Protein AF-A0A7Y3L1J6-F1 (afdb_monomer_lite)

Secondary structure (DSSP, 8-state):
--------------------------------PPPPPPP-------------------------------PPPP---PPP------------------------------------------------PPPPPPS---GGGGGGTTT---PPP--------------------------PPPEEEE--PSTTHHHHHHHHHHHHHHHTTPPPPEEEEE-SPPPTTS--EEEE----HHHHHHHHHHHHHSTTTEEEE--GGGEEEEE-TTS-EEEEEEEEEEE-TT--EEEEEEEEEEEPSEEEE--STTTSS--TTGGGGTTB-S-EE--HHHHHHHS-HHHHHHHHHHTT-----EEEEE-TTSTTSSS-EEETTEEEEEPP-STTHHHHHHHHHHHHHTT---SEEEEEEESTT--TTTT-EEEETT-HHHHHHHHHHHHT-TT--TT-EEEEEEPP-B--EEETTEEEEEEEEEEEEE-TTS-EEEEEEEEEEEETTS---SS-SSGGGPPEEEEHHHHHHHTT--HHHHHHHHHHHHHHHHHHHHHHHHHHHHPPPPTTS-SSEE--EEEEEEEEEEETTEEEEEEEEEE-GGG---HHIIIII-TTTTTHHHHHHHHHHHHHHHHHHHTT-EEEEE---SGGGHHHHHHHHHTT-EEEEEE-TT-GGGGG-SEEEE--TTSHHHHHHHHHHHHHHHHHHH----EEE---GGGHHHHHHHHHHHT-S---HHHHHHHH-TTHHHHHHHHTT-----------GGG-SSHHHHHHHHHHHHHHHHHH-SSEEE--SS-STTTT-EEE--

Foldseek 3Di:
DDDDDDDDDDDDDDDDDDDDDDDDDDDDDDDDDDDDDDDDDDDDDDDDDDDDDDDDDDDDDDDDDDDDDDDDDDDDDDDDDDDDDDDDDDDDDDDDDDDDDDDDDDDDDDDDDDDDDDDDDDDDDDDDDDDDDDPDDDPVPCVVPPPPPDDDDDDDDDDDDDDDDDDDDDPPDDDPPPFPFWDKDAFFFPPCQVVVQLVQLQVLCVLLVADDAAEEEDEDDDDLLQFAEEEAAGNHNFVLLLQLLLQLVPNPRYFYHHTRRQKMWIQHSVRATWIWGQWTWHAHSVRHIYIYGYPDTHTHQEYEYQQVPLRDPHVRCQVNQFSYAHAYQFHPVRQFQQQFFQNLQQLCLQLVAFAFQKEKAFFQPAPCAPDWDDRPRYIYYHQDDDDCSLVVLLVVLVVSLVVDPAFKKWKAKTTSLGPDCPLIDMDTSVVSNVNSVSLVVQCPDPSADSNIMIMITGDFAFDWFDDPNFTKFKKKWFKKFQFQVGAIWRLAIKMFIFHPPDDSDCDDPDNNRHTDIAHPVVVLVRLVDDPVLSCVAVVQSGVSRRSSLVSQSVVVVPDDDDNRGHPNHDQGMKIWIWGFHQDPNRTDIHTSHMGTCSSGGDSCCCNPHPVVPRNSRNNRSSNNSSSSSSLSSQACAEEEEEDCDDCVSVVVLVVSVVSNYQYEYQEAPPDPCVVSHNHYQHDDVVCLVRSLVSLLVVVVVCCVPPHDHQYYDYPDLSCLLSRQSNCVSNVHDDDHSVVSVLVQFQVSVVVVCVVVVHDDAFFDDADDLVPQPDPVSSVVSVVVVVVRCVRRDPQDWDQDRHDDPCVRIDGRGD

Sequence (814 aa):
MKRRWILALVAAQLGSVVASRAATDIDAPAVAAPSAPTVTVVPTLSAAALTPVGSLAGIAAAPSASLSLAAPAAALAPAASASAVSAAPTAPSAAAPAAAISAAAPAAAAEAPGSVSHAPALVSGLARTVAPTAPGADIGANLGRMYDASRPGTGEASAVGAPAQGDAPRLSGLSPASAKRPVERRYQSPAGALERELTKLSVSLSENGLPQYKKLTITTAVDPDRPTVVILAPASRHKVAITREGGQQSPGDVNLVLDASWLIQQVLPDGRTRLLMTKGLSFDAKGQATLVTYKIPRVVHYFADYFTLGANDRDDGVPFERNLDVPQSNSLQLETLVNDKLRMSLLGAENGVEVPAMLTFAMPRHPLAGAPVRAGAVAVTAMPEGPDKAAEIRRQVDEFLDRYDGAEIVVKPSGPQFHSGRGVKFFRRDQSAEIAAHALELSNSPMMTQDGAVIVTGRVMSAPLYRNGRKMETTLRVLAARTPWGGAVTADIFARVGPWGKPTTAEAADPRDNATVEPWERLLKDWKLNPRQARELDARTRAMGATMLKAIMAMEKGLKRPDGGSYQAQTDLIGLDVMIENRGGKLVPVMIEVNDHDSGGQFNLDAEMATDRVGTHSRAWMATMLQRARRDALRGKRVVIVGAGYEGKRFIFERAKELGVQIILIDKPTTWAKDLVSELIPTDNAKPAEALALARKKLLASARKNGKIDGITTFWEDDVELTAGIARELRLPYHSAAAARDARSKFRTQEVLDAAGVPAARRAVVGNLSSAEDPGERAAMLERFRAAAARVGFPAVLKPVSGAAAIGTERVNS

Radius of gyration: 38.04 Å; chains: 1; bounding box: 120×105×124 Å

pLDDT: mean 78.5, std 26.83, range [22.67, 98.62]

Structure (mmCIF, N/CA/C/O backbone):
data_AF-A0A7Y3L1J6-F1
#
_entry.id   AF-A0A7Y3L1J6-F1
#
loop_
_atom_site.group_PDB
_atom_site.id
_atom_site.type_symbol
_atom_site.label_atom_id
_atom_site.label_alt_id
_atom_site.label_comp_id
_atom_site.label_asym_id
_atom_site.label_entity_id
_atom_site.label_seq_id
_atom_site.pdbx_PDB_ins_code
_atom_site.Cartn_x
_atom_site.Cartn_y
_atom_site.Cartn_z
_atom_site.occupancy
_atom_site.B_iso_or_equiv
_atom_site.auth_seq_id
_atom_site.auth_comp_id
_atom_site.auth_asym_id
_atom_site.auth_atom_id
_atom_site.pdbx_PDB_model_num
ATOM 1 N N . MET A 1 1 ? 81.073 -21.656 11.871 1.00 29.98 1 MET A N 1
ATOM 2 C CA . MET A 1 1 ? 81.167 -20.802 10.653 1.00 29.98 1 MET A CA 1
ATOM 3 C C . MET A 1 1 ? 79.855 -20.025 10.479 1.00 29.98 1 MET A C 1
ATOM 5 O O . MET A 1 1 ? 78.905 -20.407 11.142 1.00 29.98 1 MET A O 1
ATOM 9 N N . LYS A 1 2 ? 79.796 -18.956 9.655 1.00 35.88 2 LYS A N 1
ATOM 10 C CA . LYS A 1 2 ? 78.583 -18.131 9.368 1.00 35.88 2 LYS A CA 1
ATOM 11 C C . LYS A 1 2 ? 77.809 -17.651 10.634 1.00 35.88 2 LYS A C 1
ATOM 13 O O . LYS A 1 2 ? 76.791 -18.223 10.988 1.00 35.88 2 LYS A O 1
ATOM 18 N N . ARG A 1 3 ? 78.380 -16.773 11.480 1.00 31.02 3 ARG A N 1
ATOM 19 C CA . ARG A 1 3 ? 78.100 -15.302 11.564 1.00 31.02 3 ARG A CA 1
ATOM 20 C C . ARG A 1 3 ? 76.581 -14.969 11.588 1.00 31.02 3 ARG A C 1
ATOM 22 O O . ARG A 1 3 ? 75.942 -15.214 10.577 1.00 31.02 3 ARG A O 1
ATOM 29 N N . ARG A 1 4 ? 75.951 -14.596 12.729 1.00 35.88 4 ARG A N 1
ATOM 30 C CA . ARG A 1 4 ? 76.031 -13.347 13.575 1.00 35.88 4 ARG A CA 1
ATOM 31 C C . ARG A 1 4 ? 75.316 -12.147 12.920 1.00 35.88 4 ARG A C 1
ATOM 33 O O . ARG A 1 4 ? 75.527 -11.974 11.729 1.00 35.88 4 ARG A O 1
ATOM 40 N N . TRP A 1 5 ? 74.545 -11.260 13.578 1.00 33.16 5 TRP A N 1
ATOM 41 C CA . TRP A 1 5 ? 74.134 -10.934 14.986 1.00 33.16 5 TRP A CA 1
ATOM 42 C C . TRP A 1 5 ? 72.774 -10.127 14.891 1.00 33.16 5 TRP A C 1
ATOM 44 O O . TRP A 1 5 ? 72.328 -9.984 13.757 1.00 33.16 5 TRP A O 1
ATOM 54 N N . ILE A 1 6 ? 72.009 -9.535 15.846 1.00 34.59 6 ILE A N 1
ATOM 55 C CA . ILE A 1 6 ? 71.888 -9.246 17.323 1.00 34.59 6 ILE A CA 1
ATOM 56 C C . ILE A 1 6 ? 70.382 -8.818 17.569 1.00 34.59 6 ILE A C 1
ATOM 58 O O . ILE A 1 6 ? 69.693 -8.675 16.563 1.00 34.59 6 ILE A O 1
ATOM 62 N N . LEU A 1 7 ? 69.709 -8.546 18.716 1.00 26.80 7 LEU A N 1
ATOM 63 C CA . LEU A 1 7 ? 69.886 -8.465 20.204 1.00 26.80 7 LEU A CA 1
ATOM 64 C C . LEU A 1 7 ? 68.959 -9.587 20.833 1.00 26.80 7 LEU A C 1
ATOM 66 O O . LEU A 1 7 ? 68.785 -10.583 20.137 1.00 26.80 7 LEU A O 1
ATOM 70 N N . ALA A 1 8 ? 68.362 -9.713 22.046 1.00 27.81 8 ALA A N 1
ATOM 71 C CA . ALA A 1 8 ? 68.096 -9.012 23.338 1.00 27.81 8 ALA A CA 1
ATOM 72 C C . ALA A 1 8 ? 66.921 -7.977 23.425 1.00 27.81 8 ALA A C 1
ATOM 74 O O . ALA A 1 8 ? 66.643 -7.310 22.439 1.00 27.81 8 ALA A O 1
ATOM 75 N N . LEU A 1 9 ? 66.154 -7.813 24.532 1.00 24.53 9 LEU A N 1
ATOM 76 C CA . LEU A 1 9 ? 66.344 -8.161 25.967 1.00 24.53 9 LEU A CA 1
ATOM 77 C C . LEU A 1 9 ? 64.990 -8.326 26.760 1.00 24.53 9 LEU A C 1
ATOM 79 O O . LEU A 1 9 ? 64.051 -7.630 26.406 1.00 24.53 9 LEU A O 1
ATOM 83 N N . VAL A 1 10 ? 64.940 -9.167 27.829 1.00 24.06 10 VAL A N 1
ATOM 84 C CA . VAL A 1 10 ? 64.114 -9.141 29.106 1.00 24.06 10 VAL A CA 1
ATOM 85 C C . VAL A 1 10 ? 62.587 -8.805 29.053 1.00 24.06 10 VAL A C 1
ATOM 87 O O . VAL A 1 10 ? 62.203 -7.805 28.470 1.00 24.06 10 VAL A O 1
ATOM 90 N N . ALA A 1 11 ? 61.617 -9.602 29.564 1.00 26.44 11 ALA A N 1
ATOM 91 C CA . ALA A 1 11 ? 61.338 -10.155 30.929 1.00 26.44 11 ALA A CA 1
ATOM 92 C C . ALA A 1 11 ? 60.886 -9.068 31.965 1.00 26.44 11 ALA A C 1
ATOM 94 O O . ALA A 1 11 ? 61.042 -7.894 31.669 1.00 26.44 11 ALA A O 1
ATOM 95 N N . ALA A 1 12 ? 60.278 -9.273 33.151 1.00 27.06 12 ALA A N 1
ATOM 96 C CA . ALA A 1 12 ? 59.960 -10.397 34.066 1.00 27.06 12 ALA A CA 1
ATOM 97 C C . ALA A 1 12 ? 58.849 -9.916 35.080 1.00 27.06 12 ALA A C 1
ATOM 99 O O . ALA A 1 12 ? 58.600 -8.716 35.113 1.00 27.06 12 ALA A O 1
ATOM 100 N N . GLN A 1 13 ? 58.199 -10.660 36.004 1.00 26.70 13 GLN A N 1
ATOM 101 C CA . GLN A 1 13 ? 57.795 -12.080 36.156 1.00 26.70 13 GLN A CA 1
ATOM 102 C C . GLN A 1 13 ? 56.933 -12.272 37.456 1.00 26.70 13 GLN A C 1
ATOM 104 O O . GLN A 1 13 ? 57.263 -11.674 38.467 1.00 26.70 13 GLN A O 1
ATOM 109 N N . LEU A 1 14 ? 55.875 -13.115 37.408 1.00 26.41 14 LEU A N 1
ATOM 110 C CA . LEU A 1 14 ? 55.142 -13.885 38.470 1.00 26.41 14 LEU A CA 1
ATOM 111 C C . LEU A 1 14 ? 55.116 -13.472 39.980 1.00 26.41 14 LEU A C 1
ATOM 113 O O . LEU A 1 14 ? 56.148 -13.234 40.593 1.00 26.41 14 LEU A O 1
ATOM 117 N N . GLY A 1 15 ? 53.945 -13.655 40.623 1.00 25.50 15 GLY A N 1
ATOM 118 C CA . GLY A 1 15 ? 53.724 -13.817 42.087 1.00 25.50 15 GLY A CA 1
ATOM 119 C C . GLY A 1 15 ? 52.336 -13.284 42.530 1.00 25.50 15 GLY A C 1
ATOM 120 O O . GLY A 1 15 ? 51.897 -12.302 41.947 1.00 25.50 15 GLY A O 1
ATOM 121 N N . SER A 1 16 ? 51.474 -13.848 43.399 1.00 26.05 16 SER A N 1
ATOM 122 C CA . SER A 1 16 ? 51.519 -14.772 44.565 1.00 26.05 16 SER A CA 1
ATOM 123 C C . SER A 1 16 ? 51.639 -14.069 45.937 1.00 26.05 16 SER A C 1
ATOM 125 O O . SER A 1 16 ? 52.609 -13.345 46.121 1.00 26.05 16 SER A O 1
ATOM 127 N N . VAL A 1 17 ? 50.797 -14.291 46.967 1.00 26.36 17 VAL A N 1
ATOM 128 C CA . VAL A 1 17 ? 49.514 -15.039 47.135 1.00 26.36 17 VAL A CA 1
ATOM 129 C C . VAL A 1 17 ? 48.860 -14.623 48.497 1.00 26.36 17 VAL A C 1
ATOM 131 O O . VAL A 1 17 ? 49.321 -13.649 49.080 1.00 26.36 17 VAL A O 1
ATOM 134 N N . VAL A 1 18 ? 47.872 -15.376 49.033 1.00 26.97 18 VAL A N 1
ATOM 135 C CA . VAL A 1 18 ? 47.282 -15.357 50.416 1.00 26.97 18 VAL A CA 1
ATOM 136 C C . VAL A 1 18 ? 45.928 -14.624 50.635 1.00 26.97 18 VAL A C 1
ATOM 138 O O . VAL A 1 18 ? 45.830 -13.424 50.446 1.00 26.97 18 VAL A O 1
ATOM 141 N N . ALA A 1 19 ? 44.938 -15.400 51.134 1.00 26.72 19 ALA A N 1
ATOM 142 C CA . ALA A 1 19 ? 43.763 -15.110 52.005 1.00 26.72 19 ALA A CA 1
ATOM 143 C C . ALA A 1 19 ? 42.866 -13.854 51.778 1.00 26.72 19 ALA A C 1
ATOM 145 O O . ALA A 1 19 ? 43.326 -12.727 51.680 1.00 26.72 19 ALA A O 1
ATOM 146 N N . SER A 1 20 ? 41.531 -13.963 51.885 1.00 27.50 20 SER A N 1
ATOM 147 C CA . SER A 1 20 ? 40.857 -14.222 53.178 1.00 27.50 20 SER A CA 1
ATOM 148 C C . SER A 1 20 ? 39.371 -14.652 53.084 1.00 27.50 20 SER A C 1
ATOM 150 O O . SER A 1 20 ? 38.788 -14.725 52.008 1.00 27.50 20 SER A O 1
ATOM 152 N N . ARG A 1 21 ? 38.805 -15.041 54.242 1.00 28.72 21 ARG A N 1
ATOM 153 C CA . ARG A 1 21 ? 37.535 -15.775 54.454 1.00 28.72 21 ARG A CA 1
ATOM 154 C C . ARG A 1 21 ? 36.270 -14.897 54.511 1.00 28.72 21 ARG A C 1
ATOM 156 O O . ARG A 1 21 ? 36.263 -13.943 55.280 1.00 28.72 21 ARG A O 1
ATOM 163 N N . ALA A 1 22 ? 35.180 -15.381 53.905 1.00 28.33 22 ALA A N 1
ATOM 164 C CA . ALA A 1 22 ? 33.797 -15.490 54.435 1.00 28.33 22 ALA A CA 1
ATOM 165 C C . ALA A 1 22 ? 32.987 -16.318 53.391 1.00 28.33 22 ALA A C 1
ATOM 167 O O . ALA A 1 22 ? 33.205 -16.106 52.204 1.00 28.33 22 ALA A O 1
ATOM 168 N N . ALA A 1 23 ? 32.218 -17.384 53.672 1.00 29.61 23 ALA A N 1
ATOM 169 C CA . ALA A 1 23 ? 31.117 -17.585 54.634 1.00 29.61 23 ALA A CA 1
ATOM 170 C C . ALA A 1 23 ? 29.961 -16.585 54.391 1.00 29.61 23 ALA A C 1
ATOM 172 O O . ALA A 1 23 ? 30.199 -15.386 54.426 1.00 29.61 23 ALA A O 1
ATOM 173 N N . THR A 1 24 ? 28.713 -16.984 54.120 1.00 31.16 24 THR A N 1
ATOM 174 C CA . THR A 1 24 ? 27.971 -18.186 54.567 1.00 31.16 24 THR A CA 1
ATOM 175 C C . THR A 1 24 ? 27.171 -18.897 53.463 1.00 31.16 24 THR A C 1
ATOM 177 O O . THR A 1 24 ? 26.789 -18.280 52.472 1.00 31.16 24 THR A O 1
ATOM 180 N N . ASP A 1 25 ? 26.847 -20.171 53.691 1.00 27.73 25 ASP A N 1
ATOM 181 C CA . ASP A 1 25 ? 25.922 -20.994 52.894 1.00 27.73 25 ASP A CA 1
ATOM 182 C C . ASP A 1 25 ? 24.432 -20.633 53.098 1.00 27.73 25 ASP A C 1
ATOM 184 O O . ASP A 1 25 ? 24.084 -19.965 54.073 1.00 27.73 25 ASP A O 1
ATOM 188 N N . ILE A 1 26 ? 23.557 -21.136 52.210 1.00 31.08 26 ILE A N 1
ATOM 189 C CA . ILE A 1 26 ? 22.365 -21.959 52.539 1.00 31.08 26 ILE A CA 1
ATOM 190 C C . ILE A 1 26 ? 21.758 -22.564 51.250 1.00 31.08 26 ILE A C 1
ATOM 192 O O . ILE A 1 26 ? 21.882 -22.007 50.161 1.00 31.08 26 ILE A O 1
ATOM 196 N N . ASP A 1 27 ? 21.152 -23.742 51.399 1.00 28.41 27 ASP A N 1
ATOM 197 C CA . ASP A 1 27 ? 20.789 -24.741 50.383 1.00 28.41 27 ASP A CA 1
ATOM 198 C C . ASP A 1 27 ? 19.927 -24.321 49.173 1.00 28.41 27 ASP A C 1
ATOM 200 O O . ASP A 1 27 ? 18.972 -23.551 49.273 1.00 28.41 27 ASP A O 1
ATOM 204 N N . ALA A 1 28 ? 20.153 -25.025 48.055 1.00 30.44 28 ALA A N 1
ATOM 205 C CA . ALA A 1 28 ? 19.146 -25.303 47.026 1.00 30.44 28 ALA A CA 1
ATOM 206 C C . ALA A 1 28 ? 19.347 -26.733 46.459 1.00 30.44 28 ALA A C 1
ATOM 208 O O . ALA A 1 28 ? 20.477 -27.087 46.112 1.00 30.44 28 ALA A O 1
ATOM 209 N N . PRO A 1 29 ? 18.301 -27.580 46.358 1.00 38.34 29 PRO A N 1
ATOM 210 C CA . PRO A 1 29 ? 18.445 -28.977 45.940 1.00 38.34 29 PRO A CA 1
ATOM 211 C C . PRO A 1 29 ? 18.559 -29.149 44.415 1.00 38.34 29 PRO A C 1
ATOM 213 O O . PRO A 1 29 ? 17.962 -28.409 43.634 1.00 38.34 29 PRO A O 1
ATOM 216 N N . ALA A 1 30 ? 19.289 -30.181 43.989 1.00 28.83 30 ALA A N 1
ATOM 217 C CA . ALA A 1 30 ? 19.444 -30.560 42.582 1.00 28.83 30 ALA A CA 1
ATOM 218 C C . ALA A 1 30 ? 18.307 -31.469 42.075 1.00 28.83 30 ALA A C 1
ATOM 220 O O . ALA A 1 30 ? 17.703 -32.186 42.869 1.00 28.83 30 ALA A O 1
ATOM 221 N N . VAL A 1 31 ? 18.112 -31.544 40.746 1.00 29.70 31 VAL A N 1
ATOM 222 C CA . VAL A 1 31 ? 17.759 -32.794 40.029 1.00 29.70 31 VAL A CA 1
ATOM 223 C C . VAL A 1 31 ? 17.969 -32.667 38.504 1.00 29.70 31 VAL A C 1
ATOM 225 O O . VAL A 1 31 ? 17.662 -31.641 37.912 1.00 29.70 31 VAL A O 1
ATOM 228 N N . ALA A 1 32 ? 18.500 -33.747 37.914 1.00 28.80 32 ALA A N 1
ATOM 229 C CA . ALA A 1 32 ? 18.517 -34.182 36.503 1.00 28.80 32 ALA A CA 1
ATOM 230 C C . ALA A 1 32 ? 18.562 -33.166 35.330 1.00 28.80 32 ALA A C 1
ATOM 232 O O . ALA A 1 32 ? 17.604 -32.453 35.043 1.00 28.80 32 ALA A O 1
ATOM 233 N N . ALA A 1 33 ? 19.599 -33.304 34.493 1.00 29.95 33 ALA A N 1
ATOM 234 C CA . ALA A 1 33 ? 19.559 -32.922 33.077 1.00 29.95 33 ALA A CA 1
ATOM 235 C C . ALA A 1 33 ? 19.153 -34.135 32.200 1.00 29.95 33 ALA A C 1
ATOM 237 O O . ALA A 1 33 ? 19.676 -35.229 32.428 1.00 29.95 33 ALA A O 1
ATOM 238 N N . PRO A 1 34 ? 18.265 -33.982 31.196 1.00 33.84 34 PRO A N 1
ATOM 239 C CA . PRO A 1 34 ? 17.927 -35.044 30.248 1.00 33.84 34 PRO A CA 1
ATOM 240 C C . PRO A 1 34 ? 18.913 -35.117 29.066 1.00 33.84 34 PRO A C 1
ATOM 242 O O . PRO A 1 34 ? 19.484 -34.112 28.642 1.00 33.84 34 PRO A O 1
ATOM 245 N N . SER A 1 35 ? 19.096 -36.318 28.516 1.00 30.33 35 SER A N 1
ATOM 246 C CA . SER A 1 35 ? 20.009 -36.616 27.405 1.00 30.33 35 SER A CA 1
ATOM 247 C C . SER A 1 35 ? 19.392 -36.387 26.015 1.00 30.33 35 SER A C 1
ATOM 249 O O . SER A 1 35 ? 18.175 -36.408 25.835 1.00 30.33 35 SER A O 1
ATOM 251 N N . ALA A 1 36 ? 20.248 -36.184 25.007 1.00 31.02 36 ALA A N 1
ATOM 252 C CA . ALA A 1 36 ? 19.835 -36.016 23.613 1.00 31.02 36 ALA A CA 1
ATOM 253 C C . ALA A 1 36 ? 19.572 -37.370 22.910 1.00 31.02 36 ALA A C 1
ATOM 255 O O . ALA A 1 36 ? 20.345 -38.310 23.113 1.00 31.02 36 ALA A O 1
ATOM 256 N N . PRO A 1 37 ? 18.539 -37.482 22.049 1.00 34.94 37 PRO A N 1
ATOM 257 C CA . PRO A 1 37 ? 18.289 -38.677 21.246 1.00 34.94 37 PRO A CA 1
ATOM 258 C C . PRO A 1 37 ? 19.109 -38.689 19.943 1.00 34.94 37 PRO A C 1
ATOM 260 O O . PRO A 1 37 ? 19.206 -37.686 19.234 1.00 34.94 37 PRO A O 1
ATOM 263 N N . THR A 1 38 ? 19.665 -39.850 19.602 1.00 27.61 38 THR A N 1
ATOM 264 C CA . THR A 1 38 ? 20.462 -40.073 18.383 1.00 27.61 38 THR A CA 1
ATOM 265 C C . THR A 1 38 ? 19.577 -40.249 17.144 1.00 27.61 38 THR A C 1
ATOM 267 O O . THR A 1 38 ? 18.536 -40.900 17.202 1.00 27.61 38 THR A O 1
ATOM 270 N N . VAL A 1 39 ? 20.014 -39.719 15.997 1.00 27.22 39 VAL A N 1
ATOM 271 C CA . VAL A 1 39 ? 19.379 -39.972 14.691 1.00 27.22 39 VAL A CA 1
ATOM 272 C C . VAL A 1 39 ? 19.759 -41.364 14.178 1.00 27.22 39 VAL A C 1
ATOM 274 O O . VAL A 1 39 ? 20.942 -41.693 14.125 1.00 27.22 39 VAL A O 1
ATOM 277 N N . THR A 1 40 ? 18.776 -42.130 13.702 1.00 25.31 40 THR A N 1
ATOM 278 C CA . THR A 1 40 ? 18.997 -43.397 12.986 1.00 25.31 40 THR A CA 1
ATOM 279 C C . THR A 1 40 ? 18.245 -43.370 11.659 1.00 25.31 40 THR A C 1
ATOM 281 O O . THR A 1 40 ? 17.045 -43.110 11.630 1.00 25.31 40 THR A O 1
ATOM 284 N N . VAL A 1 41 ? 18.946 -43.653 10.558 1.00 26.81 41 VAL A N 1
ATOM 285 C CA . VAL A 1 41 ? 18.381 -43.742 9.202 1.00 26.81 41 VAL A CA 1
ATOM 286 C C . VAL A 1 41 ? 18.562 -45.166 8.689 1.00 26.81 41 VAL A C 1
ATOM 288 O O . VAL A 1 41 ? 19.681 -45.670 8.670 1.00 26.81 41 VAL A O 1
ATOM 291 N N . VAL A 1 42 ? 17.476 -45.795 8.234 1.00 25.59 42 VAL A N 1
ATOM 292 C CA . VAL A 1 42 ? 17.501 -47.079 7.516 1.00 25.59 42 VAL A CA 1
ATOM 293 C C . VAL A 1 42 ? 16.551 -46.978 6.314 1.00 25.59 42 VAL A C 1
ATOM 295 O O . VAL A 1 42 ? 15.391 -46.615 6.511 1.00 25.59 42 VAL A O 1
ATOM 298 N N . PRO A 1 43 ? 17.007 -47.254 5.078 1.00 38.25 43 PRO A N 1
ATOM 299 C CA . PRO A 1 43 ? 16.167 -47.216 3.884 1.00 38.25 43 PRO A CA 1
ATOM 300 C C . PRO A 1 43 ? 15.627 -48.604 3.502 1.00 38.25 43 PRO A C 1
ATOM 302 O O . PRO A 1 43 ? 16.302 -49.613 3.702 1.00 38.25 43 PRO A O 1
ATOM 305 N N . THR A 1 44 ? 14.485 -48.644 2.813 1.00 28.67 44 THR A N 1
ATOM 306 C CA . THR A 1 44 ? 14.083 -49.796 1.985 1.00 28.67 44 THR A CA 1
ATOM 307 C C . THR A 1 44 ? 13.215 -49.363 0.804 1.00 28.67 44 THR A C 1
ATOM 309 O O . THR A 1 44 ? 12.375 -48.473 0.916 1.00 28.67 44 THR A O 1
ATOM 312 N N . LEU A 1 45 ? 13.420 -50.026 -0.335 1.00 29.27 45 LEU A N 1
ATOM 313 C CA . LEU A 1 45 ? 12.600 -49.955 -1.547 1.00 29.27 45 LEU A CA 1
ATOM 314 C C . LEU A 1 45 ? 11.962 -51.327 -1.782 1.00 29.27 45 LEU A C 1
ATOM 316 O O . LEU A 1 45 ? 12.659 -52.328 -1.645 1.00 29.27 45 LEU A O 1
ATOM 320 N N . SER A 1 46 ? 10.705 -51.371 -2.232 1.00 26.73 46 SER A N 1
ATOM 321 C CA . SER A 1 46 ? 10.251 -52.292 -3.293 1.00 26.73 46 SER A CA 1
ATOM 322 C C . SER A 1 46 ? 8.827 -51.940 -3.751 1.00 26.73 46 SER A C 1
ATOM 324 O O . SER A 1 46 ? 8.118 -51.205 -3.065 1.00 26.73 46 SER A O 1
ATOM 326 N N . ALA A 1 47 ? 8.405 -52.470 -4.901 1.00 28.44 47 ALA A N 1
ATOM 327 C CA . ALA A 1 47 ? 7.062 -52.309 -5.455 1.00 28.44 47 ALA A CA 1
ATOM 328 C C . ALA A 1 47 ? 6.564 -53.602 -6.132 1.00 28.44 47 ALA A C 1
ATOM 330 O O . ALA A 1 47 ? 7.308 -54.240 -6.870 1.00 28.44 47 ALA A O 1
ATOM 331 N N . ALA A 1 48 ? 5.290 -53.939 -5.911 1.00 28.31 48 ALA A N 1
ATOM 332 C CA . ALA A 1 48 ? 4.460 -54.898 -6.659 1.00 28.31 48 ALA A CA 1
ATOM 333 C C . ALA A 1 48 ? 2.997 -54.640 -6.217 1.00 28.31 48 ALA A C 1
ATOM 335 O O . ALA A 1 48 ? 2.760 -54.511 -5.021 1.00 28.31 48 ALA A O 1
ATOM 336 N N . ALA A 1 49 ? 2.027 -54.296 -7.072 1.00 28.08 49 ALA A N 1
ATOM 337 C CA . ALA A 1 49 ? 1.420 -55.002 -8.216 1.00 28.08 49 ALA A CA 1
ATOM 338 C C . ALA A 1 49 ? 0.122 -55.747 -7.814 1.00 28.08 49 ALA A C 1
ATOM 340 O O . ALA A 1 49 ? 0.067 -56.414 -6.787 1.00 28.08 49 ALA A O 1
ATOM 341 N N . LEU A 1 50 ? -0.936 -55.590 -8.620 1.00 29.06 50 LEU A N 1
ATOM 342 C CA . LEU A 1 50 ? -2.311 -56.062 -8.375 1.00 29.06 50 LEU A CA 1
ATOM 343 C C . LEU A 1 50 ? -2.738 -57.091 -9.430 1.00 29.06 50 LEU A C 1
ATOM 345 O O . LEU A 1 50 ? -2.471 -56.857 -10.602 1.00 29.06 50 LEU A O 1
ATOM 349 N N . THR A 1 51 ? -3.522 -58.105 -9.034 1.00 29.91 51 THR A N 1
ATOM 350 C CA . THR A 1 51 ? -4.613 -58.714 -9.843 1.00 29.91 51 THR A CA 1
ATOM 351 C C . THR A 1 51 ? -5.551 -59.568 -8.943 1.00 29.91 51 THR A C 1
ATOM 353 O O . THR A 1 51 ? -5.133 -59.899 -7.834 1.00 29.91 51 THR A O 1
ATOM 356 N N . PRO A 1 52 ? -6.814 -59.877 -9.337 1.00 48.22 52 PRO A N 1
ATOM 357 C CA . PRO A 1 52 ? -7.895 -60.265 -8.402 1.00 48.22 52 PRO A CA 1
ATOM 358 C C . PRO A 1 52 ? -8.599 -61.613 -8.728 1.00 48.22 52 PRO A C 1
ATOM 360 O O . PRO A 1 52 ? -8.162 -62.305 -9.640 1.00 48.22 52 PRO A O 1
ATOM 363 N N . VAL A 1 53 ? -9.714 -61.937 -8.029 1.00 27.84 53 VAL A N 1
ATOM 364 C CA . VAL A 1 53 ? -11.011 -62.527 -8.513 1.00 27.84 53 VAL A CA 1
ATOM 365 C C . VAL A 1 53 ? -11.784 -63.250 -7.375 1.00 27.84 53 VAL A C 1
ATOM 367 O O . VAL A 1 53 ? -11.169 -63.858 -6.508 1.00 27.84 53 VAL A O 1
ATOM 370 N N . GLY A 1 54 ? -13.133 -63.218 -7.409 1.00 26.88 54 GLY A N 1
ATOM 371 C CA . GLY A 1 54 ? -14.056 -63.991 -6.539 1.00 26.88 54 GLY A CA 1
ATOM 372 C C . GLY A 1 54 ? -14.919 -63.094 -5.627 1.00 26.88 54 GLY A C 1
ATOM 373 O O . GLY A 1 54 ? -14.375 -62.514 -4.699 1.00 26.88 54 GLY A O 1
ATOM 374 N N . SER A 1 55 ? -16.212 -62.795 -5.837 1.00 27.91 55 SER A N 1
ATOM 375 C CA . SER A 1 55 ? -17.391 -63.481 -6.424 1.00 27.91 55 SER A CA 1
ATOM 376 C C . SER A 1 55 ? -18.195 -64.358 -5.448 1.00 27.91 55 SER A C 1
ATOM 378 O O . SER A 1 55 ? -17.796 -65.484 -5.168 1.00 27.91 55 SER A O 1
ATOM 380 N N . LEU A 1 56 ? -19.356 -63.851 -5.001 1.00 29.31 56 LEU A N 1
ATOM 381 C CA . LEU A 1 56 ? -20.605 -64.585 -4.703 1.00 29.31 56 LEU A CA 1
ATOM 382 C C . LEU A 1 56 ? -21.775 -63.580 -4.533 1.00 29.31 56 LEU A C 1
ATOM 384 O O . LEU A 1 56 ? -21.524 -62.380 -4.426 1.00 29.31 56 LEU A O 1
ATOM 388 N N . ALA A 1 57 ? -23.041 -64.029 -4.591 1.00 28.12 57 ALA A N 1
ATOM 389 C CA . ALA A 1 57 ? -24.198 -63.151 -4.857 1.00 28.12 57 ALA A CA 1
ATOM 390 C C . ALA A 1 57 ? -25.514 -63.512 -4.118 1.00 28.12 57 ALA A C 1
ATOM 392 O O . ALA A 1 57 ? -25.694 -64.638 -3.664 1.00 28.12 57 ALA A O 1
ATOM 393 N N . GLY A 1 58 ? -26.443 -62.542 -4.071 1.00 27.00 58 GLY A N 1
ATOM 394 C CA . GLY A 1 58 ? -27.821 -62.613 -3.535 1.00 27.00 58 GLY A CA 1
ATOM 395 C C . GLY A 1 58 ? -28.266 -61.206 -3.078 1.00 27.00 58 GLY A C 1
ATOM 396 O O . GLY A 1 58 ? -27.622 -60.650 -2.199 1.00 27.00 58 GLY A O 1
ATOM 397 N N . ILE A 1 59 ? -29.165 -60.450 -3.730 1.00 28.11 59 ILE A N 1
ATOM 398 C CA . ILE A 1 59 ? -30.588 -60.672 -4.092 1.00 28.11 59 ILE A CA 1
ATOM 399 C C . ILE A 1 59 ? -31.494 -60.736 -2.841 1.00 28.11 59 ILE A C 1
ATOM 401 O O . ILE A 1 59 ? -31.326 -61.649 -2.045 1.00 28.11 59 ILE A O 1
ATOM 405 N N . ALA A 1 60 ? -32.498 -59.866 -2.627 1.00 25.75 60 ALA A N 1
ATOM 406 C CA . ALA A 1 60 ? -32.834 -58.558 -3.232 1.00 25.75 60 ALA A CA 1
ATOM 407 C C . ALA A 1 60 ? -33.900 -57.811 -2.384 1.00 25.75 60 ALA A C 1
ATOM 409 O O . ALA A 1 60 ? -34.751 -58.467 -1.792 1.00 25.75 60 ALA A O 1
ATOM 410 N N . ALA A 1 61 ? -33.918 -56.466 -2.411 1.00 26.89 61 ALA A N 1
ATOM 411 C CA . ALA A 1 61 ? -35.109 -55.617 -2.195 1.00 26.89 61 ALA A CA 1
ATOM 412 C C . ALA A 1 61 ? -34.832 -54.141 -2.577 1.00 26.89 61 ALA A C 1
ATOM 414 O O . ALA A 1 61 ? -33.727 -53.643 -2.381 1.00 26.89 61 ALA A O 1
ATOM 415 N N . ALA A 1 62 ? -35.842 -53.445 -3.107 1.00 27.61 62 ALA A N 1
ATOM 416 C CA . ALA A 1 62 ? -35.881 -52.014 -3.465 1.00 27.61 62 ALA A CA 1
ATOM 417 C C . ALA A 1 62 ? -37.365 -51.554 -3.423 1.00 27.61 62 ALA A C 1
ATOM 419 O O . ALA A 1 62 ? -38.217 -52.444 -3.331 1.00 27.61 62 ALA A O 1
ATOM 420 N N . PRO A 1 63 ? -37.746 -50.255 -3.527 1.00 39.62 63 PRO A N 1
ATOM 421 C CA . PRO A 1 63 ? -36.977 -49.017 -3.768 1.00 39.62 63 PRO A CA 1
ATOM 422 C C . PRO A 1 63 ? -37.017 -48.071 -2.521 1.00 39.62 63 PRO A C 1
ATOM 424 O O . PRO A 1 63 ? -37.349 -48.536 -1.440 1.00 39.62 63 PRO A O 1
ATOM 427 N N . SER A 1 64 ? -36.674 -46.770 -2.504 1.00 26.58 64 SER A N 1
ATOM 428 C CA . SER A 1 64 ? -36.638 -45.714 -3.537 1.00 26.58 64 SER A CA 1
ATOM 429 C C . SER A 1 64 ? -35.807 -44.475 -3.107 1.00 26.58 64 SER A C 1
ATOM 431 O O . SER A 1 64 ? -35.172 -44.497 -2.059 1.00 26.58 64 SER A O 1
ATOM 433 N N . ALA A 1 65 ? -35.883 -43.396 -3.905 1.00 27.72 65 ALA A N 1
ATOM 434 C CA . ALA A 1 65 ? -35.330 -42.045 -3.704 1.00 27.72 65 ALA A CA 1
ATOM 435 C C . ALA A 1 65 ? -33.808 -41.867 -3.917 1.00 27.72 65 ALA A C 1
ATOM 437 O O . ALA A 1 65 ? -32.963 -42.416 -3.218 1.00 27.72 65 ALA A O 1
ATOM 438 N N . SER A 1 66 ? -33.466 -41.031 -4.903 1.00 26.62 66 SER A N 1
ATOM 439 C CA . SER A 1 66 ? -32.102 -40.749 -5.359 1.00 26.62 66 SER A CA 1
ATOM 440 C C . SER A 1 66 ? -31.584 -39.393 -4.870 1.00 26.62 66 SER A C 1
ATOM 442 O O . SER A 1 66 ? -32.214 -38.369 -5.134 1.00 26.62 66 SER A O 1
ATOM 444 N N . LEU A 1 67 ? -30.383 -39.360 -4.285 1.00 26.81 67 LEU A N 1
ATOM 445 C CA . LEU A 1 67 ? -29.602 -38.136 -4.074 1.00 26.81 67 LEU A CA 1
ATOM 446 C C . LEU A 1 67 ? -28.163 -38.348 -4.555 1.00 26.81 67 LEU A C 1
ATOM 448 O O . LEU A 1 67 ? -27.456 -39.219 -4.054 1.00 26.81 67 LEU A O 1
ATOM 452 N N . SER A 1 68 ? -27.736 -37.553 -5.537 1.00 25.80 68 SER A N 1
ATOM 453 C CA . SER A 1 68 ? -26.377 -37.611 -6.083 1.00 25.80 68 SER A CA 1
ATOM 454 C C . SER A 1 68 ? -25.441 -36.672 -5.324 1.00 25.80 68 SER A C 1
ATOM 456 O O . SER A 1 68 ? -25.706 -35.475 -5.215 1.00 25.80 68 SER A O 1
ATOM 458 N N . LEU A 1 69 ? -24.329 -37.212 -4.821 1.00 26.36 69 LEU A N 1
ATOM 459 C CA . LEU A 1 69 ? -23.226 -36.445 -4.247 1.00 26.36 69 LEU A CA 1
ATOM 460 C C . LEU A 1 69 ? -22.135 -36.248 -5.305 1.00 26.36 69 LEU A C 1
ATOM 462 O O . LEU A 1 69 ? -21.368 -37.165 -5.589 1.00 26.36 69 LEU A O 1
ATOM 466 N N . ALA A 1 70 ? -22.034 -35.033 -5.844 1.00 26.33 70 ALA A N 1
ATOM 467 C CA . ALA A 1 70 ? -20.926 -34.613 -6.697 1.00 26.33 70 ALA A CA 1
ATOM 468 C C . ALA A 1 70 ? -20.025 -33.622 -5.940 1.00 26.33 70 ALA A C 1
ATOM 470 O O . ALA A 1 70 ? -20.470 -32.550 -5.530 1.00 26.33 70 ALA A O 1
ATOM 471 N N . ALA A 1 71 ? -18.754 -33.979 -5.748 1.00 28.22 71 ALA A N 1
ATOM 472 C CA . ALA A 1 71 ? -17.747 -33.076 -5.192 1.00 28.22 71 ALA A CA 1
ATOM 473 C C . ALA A 1 71 ? -17.180 -32.151 -6.293 1.00 28.22 71 ALA A C 1
ATOM 475 O O . ALA A 1 71 ? -17.026 -32.593 -7.434 1.00 28.22 71 ALA A O 1
ATOM 476 N N . PRO A 1 72 ? -16.845 -30.883 -5.990 1.00 30.52 72 PRO A N 1
ATOM 477 C CA . PRO A 1 72 ? -16.380 -29.938 -7.000 1.00 30.52 72 PRO A CA 1
ATOM 478 C C . PRO A 1 72 ? -14.905 -30.159 -7.366 1.00 30.52 72 PRO A C 1
ATOM 480 O O . PRO A 1 72 ? -14.024 -30.086 -6.509 1.00 30.52 72 PRO A O 1
ATOM 483 N N . ALA A 1 73 ? -14.630 -30.332 -8.659 1.00 27.67 73 ALA A N 1
ATOM 484 C CA . ALA A 1 73 ? -13.300 -30.162 -9.240 1.00 27.67 73 ALA A CA 1
ATOM 485 C C . ALA A 1 73 ? -13.213 -28.780 -9.908 1.00 27.67 73 ALA A C 1
ATOM 487 O O . ALA A 1 73 ? -14.108 -28.393 -10.657 1.00 27.67 73 ALA A O 1
ATOM 488 N N . ALA A 1 74 ? -12.150 -28.022 -9.630 1.00 28.05 74 ALA A N 1
ATOM 489 C CA . ALA A 1 74 ? -11.977 -26.672 -10.160 1.00 28.05 74 ALA A CA 1
ATOM 490 C C . ALA A 1 74 ? -11.142 -26.669 -11.450 1.00 28.05 74 ALA A C 1
ATOM 492 O O . ALA A 1 74 ? -10.007 -27.142 -11.457 1.00 28.05 74 ALA A O 1
ATOM 493 N N . ALA A 1 75 ? -11.673 -26.059 -12.510 1.00 27.12 75 ALA A N 1
ATOM 494 C CA . ALA A 1 75 ? -10.928 -25.682 -13.707 1.00 27.12 75 ALA A CA 1
ATOM 495 C C . ALA A 1 75 ? -11.429 -24.317 -14.206 1.00 27.12 75 ALA A C 1
ATOM 497 O O . ALA A 1 75 ? -12.633 -24.091 -14.305 1.00 27.12 75 ALA A O 1
ATOM 498 N N . LEU A 1 76 ? -10.506 -23.395 -14.485 1.00 28.56 76 LEU A N 1
ATOM 499 C CA . LEU A 1 76 ? -10.810 -22.041 -14.955 1.00 28.56 76 LEU A CA 1
ATOM 500 C C . LEU A 1 76 ? -10.784 -21.982 -16.487 1.00 28.56 76 LEU A C 1
ATOM 502 O O . LEU A 1 76 ? -9.774 -22.315 -17.101 1.00 28.56 76 LEU A O 1
ATOM 506 N N . ALA A 1 77 ? -11.860 -21.469 -17.081 1.00 26.58 77 ALA A N 1
ATOM 507 C CA . ALA A 1 77 ? -11.911 -20.999 -18.463 1.00 26.58 77 ALA A CA 1
ATOM 508 C C . ALA A 1 77 ? -12.685 -19.661 -18.504 1.00 26.58 77 ALA A C 1
ATOM 510 O O . ALA A 1 77 ? -13.596 -19.473 -17.693 1.00 26.58 77 ALA A O 1
ATOM 511 N N . PRO A 1 78 ? -12.312 -18.700 -19.370 1.00 29.95 78 PRO A N 1
ATOM 512 C CA . PRO A 1 78 ? -12.858 -17.345 -19.325 1.00 29.95 78 PRO A CA 1
ATOM 513 C C . PRO A 1 78 ? -14.273 -17.260 -19.912 1.00 29.95 78 PRO A C 1
ATOM 515 O O . PRO A 1 78 ? -14.579 -17.882 -20.928 1.00 29.95 78 PRO A O 1
ATOM 518 N N . ALA A 1 79 ? -15.126 -16.440 -19.296 1.00 26.25 79 ALA A N 1
ATOM 519 C CA . ALA A 1 79 ? -16.488 -16.210 -19.764 1.00 26.25 79 ALA A CA 1
ATOM 520 C C . ALA A 1 79 ? -16.520 -15.299 -21.004 1.00 26.25 79 ALA A C 1
ATOM 522 O O . ALA A 1 79 ? -16.022 -14.173 -20.968 1.00 26.25 79 ALA A O 1
ATOM 523 N N . ALA A 1 80 ? -17.173 -15.760 -22.071 1.00 27.77 80 ALA A N 1
ATOM 524 C CA . ALA A 1 80 ? -17.635 -14.901 -23.156 1.00 27.77 80 ALA A CA 1
ATOM 525 C C . ALA A 1 80 ? -19.029 -14.356 -22.803 1.00 27.77 80 ALA A C 1
ATOM 527 O O . ALA A 1 80 ? -19.948 -15.126 -22.525 1.00 27.77 80 ALA A O 1
ATOM 528 N N . SER A 1 81 ? -19.194 -13.034 -22.799 1.00 30.05 81 SER A N 1
ATOM 529 C CA . SER A 1 81 ? -20.469 -12.386 -22.482 1.00 30.05 81 SER A CA 1
ATOM 530 C C . SER A 1 81 ? -21.399 -12.369 -23.697 1.00 30.05 81 SER A C 1
ATOM 532 O O . SER A 1 81 ? -21.228 -11.545 -24.597 1.00 30.05 81 SER A O 1
ATOM 534 N N . ALA A 1 82 ? -22.403 -13.243 -23.706 1.00 28.11 82 ALA A N 1
ATOM 535 C CA . ALA A 1 82 ? -23.533 -13.151 -24.623 1.00 28.11 82 ALA A CA 1
ATOM 536 C C . ALA A 1 82 ? -24.713 -12.445 -23.939 1.00 28.11 82 ALA A C 1
ATOM 538 O O . ALA A 1 82 ? -25.135 -12.862 -22.865 1.00 28.11 82 ALA A O 1
ATOM 539 N N . SER A 1 83 ? -25.270 -11.429 -24.601 1.00 30.22 83 SER A N 1
ATOM 540 C CA . SER A 1 83 ? -26.591 -10.864 -24.299 1.00 30.22 83 SER A CA 1
ATOM 541 C C . SER A 1 83 ? -27.235 -10.430 -25.610 1.00 30.22 83 SER A C 1
ATOM 543 O O . SER A 1 83 ? -26.950 -9.350 -26.121 1.00 30.22 83 SER A O 1
ATOM 545 N N . ALA A 1 84 ? -28.076 -11.295 -26.172 1.00 27.09 84 ALA A N 1
ATOM 546 C CA . ALA A 1 84 ? -28.879 -10.993 -27.349 1.00 27.09 84 ALA A CA 1
ATOM 547 C C . ALA A 1 84 ? -30.331 -10.735 -26.929 1.00 27.09 84 ALA A C 1
ATOM 549 O O . ALA A 1 84 ? -30.911 -11.524 -26.186 1.00 27.09 84 ALA A O 1
ATOM 550 N N . VAL A 1 85 ? -30.923 -9.661 -27.449 1.00 28.80 85 VAL A N 1
ATOM 551 C CA . VAL A 1 85 ? -32.375 -9.436 -27.471 1.00 28.80 85 VAL A CA 1
ATOM 552 C C . VAL A 1 85 ? -32.731 -9.037 -28.902 1.00 28.80 85 VAL A C 1
ATOM 554 O O . VAL A 1 85 ? -32.003 -8.272 -29.533 1.00 28.80 85 VAL A O 1
ATOM 557 N N . SER A 1 86 ? -33.795 -9.620 -29.451 1.00 27.41 86 SER A N 1
ATOM 558 C CA . SER A 1 86 ? -34.096 -9.570 -30.884 1.00 27.41 86 SER A CA 1
ATOM 559 C C . SER A 1 86 ? -35.016 -8.419 -31.286 1.00 27.41 86 SER A C 1
ATOM 561 O O . SER A 1 86 ? -36.022 -8.177 -30.623 1.00 27.41 86 SER A O 1
ATOM 563 N N . ALA A 1 87 ? -34.780 -7.862 -32.474 1.00 26.69 87 ALA A N 1
ATOM 564 C CA . ALA A 1 87 ? -35.822 -7.287 -33.322 1.00 26.69 87 ALA A CA 1
ATOM 565 C C . ALA A 1 87 ? -35.527 -7.637 -34.793 1.00 26.69 87 ALA A C 1
ATOM 567 O O . ALA A 1 87 ? -34.366 -7.667 -35.202 1.00 26.69 87 ALA A O 1
ATOM 568 N N . ALA A 1 88 ? -36.569 -7.947 -35.566 1.00 29.72 88 ALA A N 1
ATOM 569 C CA . ALA A 1 88 ? -36.492 -8.323 -36.982 1.00 29.72 88 ALA A CA 1
ATOM 570 C C . ALA A 1 88 ? -36.817 -7.111 -37.898 1.00 29.72 88 ALA A C 1
ATOM 572 O O . ALA A 1 88 ? -37.308 -6.099 -37.396 1.00 29.72 88 ALA A O 1
ATOM 573 N N . PRO A 1 89 ? -36.513 -7.153 -39.212 1.00 35.50 89 PRO A N 1
ATOM 574 C CA . PRO A 1 89 ? -36.396 -5.940 -40.026 1.00 35.50 89 PRO A CA 1
ATOM 575 C C . PRO A 1 89 ? -37.692 -5.497 -40.725 1.00 35.50 89 PRO A C 1
ATOM 577 O O . PRO A 1 89 ? -38.495 -6.322 -41.156 1.00 35.50 89 PRO A O 1
ATOM 580 N N . THR A 1 90 ? -37.808 -4.188 -40.972 1.00 27.78 90 THR A N 1
ATOM 581 C CA . THR A 1 90 ? -38.780 -3.592 -41.907 1.00 27.78 90 THR A CA 1
ATOM 582 C C . THR A 1 90 ? -38.143 -2.475 -42.742 1.00 27.78 90 THR A C 1
ATOM 584 O O . THR A 1 90 ? -37.724 -1.451 -42.208 1.00 27.78 90 THR A O 1
ATOM 587 N N . ALA A 1 91 ? -38.121 -2.667 -44.060 1.00 28.59 91 ALA A N 1
ATOM 588 C CA . ALA A 1 91 ? -38.024 -1.624 -45.092 1.00 28.59 91 ALA A CA 1
ATOM 589 C C . ALA A 1 91 ? -39.451 -1.402 -45.681 1.00 28.59 91 ALA A C 1
ATOM 591 O O . ALA A 1 91 ? -40.332 -2.177 -45.294 1.00 28.59 91 ALA A O 1
ATOM 592 N N . PRO A 1 92 ? -39.736 -0.453 -46.612 1.00 41.22 92 PRO A N 1
ATOM 593 C CA . PRO A 1 92 ? -38.826 0.398 -47.404 1.00 41.22 92 PRO A CA 1
ATOM 594 C C . PRO A 1 92 ? -39.261 1.886 -47.545 1.00 41.22 92 PRO A C 1
ATOM 596 O O . PRO A 1 92 ? -40.309 2.273 -47.041 1.00 41.22 92 PRO A O 1
ATOM 599 N N . SER A 1 93 ? -38.498 2.706 -48.292 1.00 26.70 93 SER A N 1
ATOM 600 C CA . SER A 1 93 ? -38.966 3.513 -49.458 1.00 26.70 93 SER A CA 1
ATOM 601 C C . SER A 1 93 ? -37.921 4.566 -49.918 1.00 26.70 93 SER A C 1
ATOM 603 O O . SER A 1 93 ? -36.976 4.850 -49.195 1.00 26.70 93 SER A O 1
ATOM 605 N N . ALA A 1 94 ? -38.116 5.085 -51.140 1.00 25.95 94 ALA A N 1
ATOM 606 C CA . ALA A 1 94 ? -37.416 6.108 -51.952 1.00 25.95 94 ALA A CA 1
ATOM 607 C C . ALA A 1 94 ? -36.532 7.185 -51.245 1.00 25.95 94 ALA A C 1
ATOM 609 O O . ALA A 1 94 ? -36.782 7.558 -50.107 1.00 25.95 94 ALA A O 1
ATOM 610 N N . ALA A 1 95 ? -35.530 7.808 -51.895 1.00 26.45 95 ALA A N 1
ATOM 611 C CA . ALA A 1 95 ? -35.427 8.143 -53.328 1.00 26.45 95 ALA A CA 1
ATOM 612 C C . ALA A 1 95 ? -33.978 8.271 -53.879 1.00 26.45 95 ALA A C 1
ATOM 614 O O . ALA A 1 95 ? -33.004 8.268 -53.132 1.00 26.45 95 ALA A O 1
ATOM 615 N N . ALA A 1 96 ? -33.866 8.421 -55.206 1.00 26.31 96 ALA A N 1
ATOM 616 C CA . ALA A 1 96 ? -32.650 8.742 -55.987 1.00 26.31 96 ALA A CA 1
ATOM 617 C C . ALA A 1 96 ? -32.770 10.200 -56.562 1.00 26.31 96 ALA A C 1
ATOM 619 O O . ALA A 1 96 ? -33.764 10.832 -56.192 1.00 26.31 96 ALA A O 1
ATOM 620 N N . PRO A 1 97 ? -31.891 10.773 -57.442 1.00 40.94 97 PRO A N 1
ATOM 621 C CA . PRO A 1 97 ? -30.994 10.115 -58.416 1.00 40.94 97 PRO A CA 1
ATOM 622 C C . PRO A 1 97 ? -29.592 10.741 -58.692 1.00 40.94 97 PRO A C 1
ATOM 624 O O . PRO A 1 97 ? -29.304 11.872 -58.322 1.00 40.94 97 PRO A O 1
ATOM 627 N N . ALA A 1 98 ? -28.812 10.014 -59.516 1.00 25.53 98 ALA A N 1
ATOM 628 C CA . ALA A 1 98 ? -27.705 10.472 -60.388 1.00 25.53 98 ALA A CA 1
ATOM 629 C C . ALA A 1 98 ? -26.405 11.011 -59.724 1.00 25.53 98 ALA A C 1
ATOM 631 O O . ALA A 1 98 ? -26.405 11.450 -58.583 1.00 25.53 98 ALA A O 1
ATOM 632 N N . ALA A 1 99 ? -25.229 10.973 -60.372 1.00 26.41 99 ALA A N 1
ATOM 633 C CA . ALA A 1 99 ? -24.876 10.556 -61.743 1.00 26.41 99 ALA A CA 1
ATOM 634 C C . ALA A 1 99 ? -23.611 9.656 -61.772 1.00 26.41 99 ALA A C 1
ATOM 636 O O . ALA A 1 99 ? -22.950 9.491 -60.749 1.00 26.41 99 ALA A O 1
ATOM 637 N N . ALA A 1 100 ? -23.263 9.077 -62.933 1.00 25.08 100 ALA A N 1
ATOM 638 C CA . ALA A 1 100 ? -22.152 8.123 -63.070 1.00 25.08 100 ALA A CA 1
ATOM 639 C C . ALA A 1 100 ? -21.334 8.288 -64.370 1.00 25.08 100 ALA A C 1
ATOM 641 O O . ALA A 1 100 ? -21.906 8.388 -65.452 1.00 25.08 100 ALA A O 1
ATOM 642 N N . ILE A 1 101 ? -20.000 8.234 -64.243 1.00 25.81 101 ILE A N 1
ATOM 643 C CA . ILE A 1 101 ? -18.967 8.025 -65.284 1.00 25.81 101 ILE A CA 1
ATOM 644 C C . ILE A 1 101 ? -17.755 7.402 -64.542 1.00 25.81 101 ILE A C 1
ATOM 646 O O . ILE A 1 101 ? -17.480 7.853 -63.435 1.00 25.81 101 ILE A O 1
ATOM 650 N N . SER A 1 102 ? -16.908 6.471 -65.001 1.00 24.48 102 SER A N 1
ATOM 651 C CA . SER A 1 102 ? -16.884 5.381 -66.000 1.00 24.48 102 SER A CA 1
ATOM 652 C C . SER A 1 102 ? -15.442 5.278 -66.542 1.00 24.48 102 SER A C 1
ATOM 654 O O . SER A 1 102 ? -14.986 6.223 -67.178 1.00 24.48 102 SER A O 1
ATOM 656 N N . ALA A 1 103 ? -14.778 4.127 -66.337 1.00 24.53 103 ALA A N 1
ATOM 657 C CA . ALA A 1 103 ? -13.495 3.704 -66.947 1.00 24.53 103 ALA A CA 1
ATOM 658 C C . ALA A 1 103 ? -12.246 4.611 -66.688 1.00 24.53 103 ALA A C 1
ATOM 660 O O . ALA A 1 103 ? -12.367 5.721 -66.190 1.00 24.53 103 ALA A O 1
ATOM 661 N N . ALA A 1 104 ? -10.989 4.202 -66.921 1.00 25.44 104 ALA A N 1
ATOM 662 C CA . ALA A 1 104 ? -10.429 2.983 -67.524 1.00 25.44 104 ALA A CA 1
ATOM 663 C C . ALA A 1 104 ? -9.034 2.638 -66.931 1.00 25.44 104 ALA A C 1
ATOM 665 O O . ALA A 1 104 ? -8.419 3.467 -66.265 1.00 25.44 104 ALA A O 1
ATOM 666 N N . ALA A 1 105 ? -8.504 1.450 -67.246 1.00 27.17 105 ALA A N 1
ATOM 667 C CA . ALA A 1 105 ? -7.070 1.123 -67.145 1.00 27.17 105 ALA A CA 1
ATOM 668 C C . ALA A 1 105 ? -6.412 1.145 -68.544 1.00 27.17 105 ALA A C 1
ATOM 670 O O . ALA A 1 105 ? -7.126 1.111 -69.549 1.00 27.17 105 ALA A O 1
ATOM 671 N N . PRO A 1 106 ? -5.070 1.173 -68.630 1.00 32.50 106 PRO A N 1
ATOM 672 C CA . PRO A 1 106 ? -4.373 0.039 -69.263 1.00 32.50 106 PRO A CA 1
ATOM 673 C C . PRO A 1 106 ? -3.087 -0.398 -68.514 1.00 32.50 106 PRO A C 1
ATOM 675 O O . PRO A 1 106 ? -2.843 0.033 -67.390 1.00 32.50 106 PRO A O 1
ATOM 678 N N . ALA A 1 107 ? -2.303 -1.311 -69.107 1.00 24.28 107 ALA A N 1
ATOM 679 C CA . ALA A 1 107 ? -1.207 -2.059 -68.465 1.00 24.28 107 ALA A CA 1
ATOM 680 C C . ALA A 1 107 ? 0.084 -2.143 -69.332 1.00 24.28 107 ALA A C 1
ATOM 682 O O . ALA A 1 107 ? 0.181 -1.450 -70.341 1.00 24.28 107 ALA A O 1
ATOM 683 N N . ALA A 1 108 ? 1.013 -3.048 -68.957 1.00 25.30 108 ALA A N 1
ATOM 684 C CA . ALA A 1 108 ? 2.359 -3.316 -69.525 1.00 25.30 108 ALA A CA 1
ATOM 685 C C . ALA A 1 108 ? 3.450 -2.274 -69.157 1.00 25.30 108 ALA A C 1
ATOM 687 O O . ALA A 1 108 ? 3.119 -1.141 -68.827 1.00 25.30 108 ALA A O 1
ATOM 688 N N . ALA A 1 109 ? 4.760 -2.575 -69.121 1.00 25.47 109 ALA A N 1
ATOM 689 C CA . ALA A 1 109 ? 5.562 -3.805 -69.330 1.00 25.47 109 ALA A CA 1
ATOM 690 C C . ALA A 1 109 ? 6.653 -3.869 -68.213 1.00 25.47 109 ALA A C 1
ATOM 692 O O . ALA A 1 109 ? 7.026 -2.825 -67.688 1.00 25.47 109 ALA A O 1
ATOM 693 N N . ALA A 1 110 ? 7.059 -5.000 -67.619 1.00 24.30 110 ALA A N 1
ATOM 694 C CA . ALA A 1 110 ? 7.917 -6.088 -68.125 1.00 24.30 110 ALA A CA 1
ATOM 695 C C . ALA A 1 110 ? 9.312 -5.656 -68.645 1.00 24.30 110 ALA A C 1
ATOM 697 O O . ALA A 1 110 ? 9.394 -5.178 -69.767 1.00 24.30 110 ALA A O 1
ATOM 698 N N . GLU A 1 111 ? 10.384 -5.887 -67.857 1.00 25.19 111 GLU A N 1
ATOM 699 C CA . GLU A 1 111 ? 11.657 -6.531 -68.281 1.00 25.19 111 GLU A CA 1
ATOM 700 C C . GLU A 1 111 ? 12.693 -6.697 -67.136 1.00 25.19 111 GLU A C 1
ATOM 702 O O . GLU A 1 111 ? 12.657 -5.974 -66.139 1.00 25.19 111 GLU A O 1
ATOM 707 N N . ALA A 1 112 ? 13.588 -7.689 -67.276 1.00 24.05 112 ALA A N 1
ATOM 708 C CA . ALA A 1 112 ? 14.758 -8.031 -66.438 1.00 24.05 112 ALA A CA 1
ATOM 709 C C . ALA A 1 112 ? 15.535 -9.201 -67.112 1.00 24.05 112 ALA A C 1
ATOM 711 O O . ALA A 1 112 ? 14.954 -9.824 -68.004 1.00 24.05 112 ALA A O 1
ATOM 712 N N . PRO A 1 113 ? 16.745 -9.628 -66.670 1.00 37.69 113 PRO A N 1
ATOM 713 C CA . PRO A 1 113 ? 17.717 -9.025 -65.745 1.00 37.69 113 PRO A CA 1
ATOM 714 C C . PRO A 1 113 ? 19.121 -8.838 -66.396 1.00 37.69 113 PRO A C 1
ATOM 716 O O . PRO A 1 113 ? 19.312 -9.102 -67.579 1.00 37.69 113 PRO A O 1
ATOM 719 N N . GLY A 1 114 ? 20.142 -8.461 -65.613 1.00 24.28 114 GLY A N 1
ATOM 720 C CA . GLY A 1 114 ? 21.553 -8.491 -66.037 1.00 24.28 114 GLY A CA 1
ATOM 721 C C . GLY A 1 114 ? 22.491 -8.952 -64.915 1.00 24.28 114 GLY A C 1
ATOM 722 O O . GLY A 1 114 ? 22.413 -8.442 -63.800 1.00 24.28 114 GLY A O 1
ATOM 723 N N . SER A 1 115 ? 23.369 -9.921 -65.195 1.00 23.77 115 SER A N 1
ATOM 724 C CA . SER A 1 115 ? 24.223 -10.596 -64.202 1.00 23.77 115 SER A CA 1
ATOM 725 C C . SER A 1 115 ? 25.701 -10.616 -64.600 1.00 23.77 115 SER A C 1
ATOM 727 O O . SER A 1 115 ? 26.017 -11.059 -65.702 1.00 23.77 115 SER A O 1
ATOM 729 N N . VAL A 1 116 ? 26.610 -10.278 -63.677 1.00 25.53 116 VAL A N 1
ATOM 730 C CA . VAL A 1 116 ? 28.033 -10.671 -63.741 1.00 25.53 116 VAL A CA 1
ATOM 731 C C . VAL A 1 116 ? 28.532 -10.991 -62.325 1.00 25.53 116 VAL A C 1
ATOM 733 O O . VAL A 1 116 ? 28.147 -10.326 -61.365 1.00 25.53 116 VAL A O 1
ATOM 736 N N . SER A 1 117 ? 29.366 -12.025 -62.185 1.00 23.69 117 SER A N 1
ATOM 737 C CA . SER A 1 117 ? 29.984 -12.417 -60.907 1.00 23.69 117 SER A CA 1
ATOM 738 C C . SER A 1 117 ? 31.271 -11.630 -60.627 1.00 23.69 117 SER A C 1
ATOM 740 O O . SER A 1 117 ? 31.916 -11.193 -61.573 1.00 23.69 117 SER A O 1
ATOM 742 N N . HIS A 1 118 ? 31.703 -11.547 -59.363 1.00 26.25 118 HIS A N 1
ATOM 743 C CA . HIS A 1 118 ? 33.001 -12.119 -58.959 1.00 26.25 118 HIS A CA 1
ATOM 744 C C . HIS A 1 118 ? 33.212 -12.076 -57.437 1.00 26.25 118 HIS A C 1
ATOM 746 O O . HIS A 1 118 ? 33.054 -11.041 -56.794 1.00 26.25 118 HIS A O 1
ATOM 752 N N . ALA A 1 119 ? 33.657 -13.205 -56.885 1.00 23.84 119 ALA A N 1
ATOM 753 C CA . ALA A 1 119 ? 34.411 -13.279 -55.634 1.00 23.84 119 ALA A CA 1
ATOM 754 C C . ALA A 1 119 ? 35.875 -13.635 -55.959 1.00 23.84 119 ALA A C 1
ATOM 756 O O . ALA A 1 119 ? 36.160 -14.128 -57.057 1.00 23.84 119 ALA A O 1
ATOM 757 N N . PRO A 1 120 ? 36.802 -13.421 -55.014 1.00 30.52 120 PRO A N 1
ATOM 758 C CA . PRO A 1 120 ? 37.422 -14.605 -54.409 1.00 30.52 120 PRO A CA 1
ATOM 759 C C . PRO A 1 120 ? 37.479 -14.550 -52.872 1.00 30.52 120 PRO A C 1
ATOM 761 O O . PRO A 1 120 ? 37.270 -13.512 -52.248 1.00 30.52 120 PRO A O 1
ATOM 764 N N . ALA A 1 121 ? 37.755 -15.702 -52.259 1.00 24.67 121 ALA A N 1
ATOM 765 C CA . ALA A 1 121 ? 37.807 -15.886 -50.808 1.00 24.67 121 ALA A CA 1
ATOM 766 C C . ALA A 1 121 ? 39.231 -15.770 -50.234 1.00 24.67 121 ALA A C 1
ATOM 768 O O . ALA A 1 121 ? 40.216 -15.917 -50.955 1.00 24.67 121 ALA A O 1
ATOM 769 N N . LEU A 1 122 ? 39.332 -15.626 -48.909 1.00 23.48 122 LEU A N 1
ATOM 770 C CA . LEU A 1 122 ? 40.503 -16.042 -48.130 1.00 23.48 122 LEU A CA 1
ATOM 771 C C . LEU A 1 122 ? 40.081 -16.490 -46.720 1.00 23.48 122 LEU A C 1
ATOM 773 O O . LEU A 1 122 ? 38.996 -16.151 -46.248 1.00 23.48 122 LEU A O 1
ATOM 777 N N . VAL A 1 123 ? 40.913 -17.312 -46.077 1.00 24.02 123 VAL A N 1
ATOM 778 C CA . VAL A 1 123 ? 40.563 -18.133 -44.902 1.00 24.02 123 VAL A CA 1
ATOM 779 C C . VAL A 1 123 ? 41.620 -17.985 -43.800 1.00 24.02 123 VAL A C 1
ATOM 781 O O . VAL A 1 123 ? 42.791 -17.783 -44.110 1.00 24.02 123 VAL A O 1
ATOM 784 N N . SER A 1 124 ? 41.200 -18.203 -42.542 1.00 23.55 124 SER A N 1
ATOM 785 C CA . SER A 1 124 ? 41.964 -18.731 -41.381 1.00 23.55 124 SER A CA 1
ATOM 786 C C . SER A 1 124 ? 42.079 -17.825 -40.142 1.00 23.55 124 SER A C 1
ATOM 788 O O . SER A 1 124 ? 42.128 -16.604 -40.231 1.00 23.55 124 SER A O 1
ATOM 790 N N . GLY A 1 125 ? 42.153 -18.481 -38.972 1.00 22.67 125 GLY A N 1
ATOM 791 C CA . GLY A 1 125 ? 42.445 -17.885 -37.661 1.00 22.67 125 GLY A CA 1
ATOM 792 C C . GLY A 1 125 ? 41.251 -17.202 -36.967 1.00 22.67 125 GLY A C 1
ATOM 793 O O . GLY A 1 125 ? 40.456 -16.524 -37.600 1.00 22.67 125 GLY A O 1
ATOM 794 N N . LEU A 1 126 ? 41.050 -17.323 -35.651 1.00 24.92 126 LEU A N 1
ATOM 795 C CA . LEU A 1 126 ? 41.729 -18.138 -34.632 1.00 24.92 126 LEU A CA 1
ATOM 796 C C . LEU A 1 126 ? 40.712 -18.495 -33.531 1.00 24.92 126 LEU A C 1
ATOM 798 O O . LEU A 1 126 ? 39.823 -17.702 -33.219 1.00 24.92 126 LEU A O 1
ATOM 802 N N . ALA A 1 127 ? 40.838 -19.678 -32.930 1.00 23.58 127 ALA A N 1
ATOM 803 C CA . ALA A 1 127 ? 39.936 -20.116 -31.866 1.00 23.58 127 ALA A CA 1
ATOM 804 C C . ALA A 1 127 ? 40.168 -19.348 -30.550 1.00 23.58 127 ALA A C 1
ATOM 806 O O . ALA A 1 127 ? 41.295 -18.981 -30.216 1.00 23.58 127 ALA A O 1
ATOM 807 N N . ARG A 1 128 ? 39.107 -19.191 -29.749 1.00 26.36 128 ARG A N 1
ATOM 808 C CA . ARG A 1 128 ? 39.215 -18.901 -28.312 1.00 26.36 128 ARG A CA 1
ATOM 809 C C . ARG A 1 128 ? 38.477 -19.966 -27.516 1.00 26.36 128 ARG A C 1
ATOM 811 O O . ARG A 1 128 ? 37.253 -20.037 -27.544 1.00 26.36 128 ARG A O 1
ATOM 818 N N . THR A 1 129 ? 39.244 -20.772 -26.795 1.00 25.73 129 THR A N 1
ATOM 819 C CA . THR A 1 129 ? 38.743 -21.652 -25.744 1.00 25.73 129 THR A CA 1
ATOM 820 C C . THR A 1 129 ? 38.164 -20.816 -24.603 1.00 25.73 129 THR A C 1
ATOM 822 O O . THR A 1 129 ? 38.804 -19.889 -24.108 1.00 25.73 129 THR A O 1
ATOM 825 N N . VAL A 1 130 ? 36.949 -21.152 -24.172 1.00 26.80 130 VAL A N 1
ATOM 826 C CA . VAL A 1 130 ? 36.351 -20.629 -22.938 1.00 26.80 130 VAL A CA 1
ATOM 827 C C . VAL A 1 130 ? 36.456 -21.732 -21.891 1.00 26.80 130 VAL A C 1
ATOM 829 O O . VAL A 1 130 ? 35.933 -22.825 -22.093 1.00 26.80 130 VAL A O 1
ATOM 832 N N . ALA A 1 131 ? 37.170 -21.468 -20.797 1.00 26.31 131 ALA A N 1
ATOM 833 C CA . ALA A 1 131 ? 37.267 -22.410 -19.687 1.00 26.31 131 ALA A CA 1
ATOM 834 C C . ALA A 1 131 ? 35.929 -22.474 -18.915 1.00 26.31 131 ALA A C 1
ATOM 836 O O . ALA A 1 131 ? 35.294 -21.431 -18.732 1.00 26.31 131 ALA A O 1
ATOM 837 N N . PRO A 1 132 ? 35.494 -23.658 -18.445 1.00 28.55 132 PRO A N 1
ATOM 838 C CA . PRO A 1 132 ? 34.254 -23.790 -17.687 1.00 28.55 132 PRO A CA 1
ATOM 839 C C . PRO A 1 132 ? 34.363 -23.093 -16.324 1.00 28.55 132 PRO A C 1
ATOM 841 O O . PRO A 1 132 ? 35.322 -23.289 -15.578 1.00 28.55 132 PRO A O 1
ATOM 844 N N . THR A 1 133 ? 33.356 -22.293 -15.976 1.00 32.72 133 THR A N 1
ATOM 845 C CA . THR A 1 133 ? 33.239 -21.680 -14.646 1.00 32.72 133 THR A CA 1
ATOM 846 C C . THR A 1 133 ? 32.827 -22.723 -13.613 1.00 32.72 133 THR A C 1
ATOM 848 O O . THR A 1 133 ? 31.821 -23.407 -13.801 1.00 32.72 133 THR A O 1
ATOM 851 N N . ALA A 1 134 ? 33.566 -22.821 -12.507 1.00 30.50 134 ALA A N 1
ATOM 852 C CA . ALA A 1 134 ? 33.255 -23.758 -11.430 1.00 30.50 134 ALA A CA 1
ATOM 853 C C . ALA A 1 134 ? 31.904 -23.438 -10.743 1.00 30.50 134 ALA A C 1
ATOM 855 O O . ALA A 1 134 ? 31.580 -22.261 -10.550 1.00 30.50 134 ALA A O 1
ATOM 856 N N . PRO A 1 135 ? 31.125 -24.458 -10.334 1.00 29.45 135 PRO A N 1
ATOM 857 C CA . PRO A 1 135 ? 29.896 -24.252 -9.575 1.00 29.45 135 PRO A CA 1
ATOM 858 C C . PRO A 1 135 ? 30.218 -23.794 -8.142 1.00 29.45 135 PRO A C 1
ATOM 860 O O . PRO A 1 135 ? 31.075 -24.377 -7.482 1.00 29.45 135 PRO A O 1
ATOM 863 N N . GLY A 1 136 ? 29.517 -22.760 -7.657 1.00 37.91 136 GLY A N 1
ATOM 864 C CA . GLY A 1 136 ? 29.678 -22.234 -6.288 1.00 37.91 136 GLY A CA 1
ATOM 865 C C . GLY A 1 136 ? 29.860 -20.714 -6.152 1.00 37.91 136 GLY A C 1
ATOM 866 O O . GLY A 1 136 ? 30.180 -20.244 -5.064 1.00 37.91 136 GLY A O 1
ATOM 867 N N . ALA A 1 137 ? 29.676 -19.926 -7.217 1.00 29.86 137 ALA A N 1
ATOM 868 C CA . ALA A 1 137 ? 29.790 -18.467 -7.141 1.00 29.86 137 ALA A CA 1
ATOM 869 C C . ALA A 1 137 ? 28.601 -17.820 -6.396 1.00 29.86 137 ALA A C 1
ATOM 871 O O . ALA A 1 137 ? 27.464 -17.889 -6.862 1.00 29.86 137 ALA A O 1
ATOM 872 N N . ASP A 1 138 ? 28.871 -17.140 -5.276 1.00 36.38 138 ASP A N 1
ATOM 873 C CA . ASP A 1 138 ? 27.880 -16.330 -4.553 1.00 36.38 138 ASP A CA 1
ATOM 874 C C . ASP A 1 138 ? 27.405 -15.147 -5.417 1.00 36.38 138 ASP A C 1
ATOM 876 O O . ASP A 1 138 ? 28.169 -14.239 -5.762 1.00 36.38 138 ASP A O 1
ATOM 880 N N . ILE A 1 139 ? 26.112 -15.151 -5.746 1.00 33.88 139 ILE A N 1
ATOM 881 C CA . ILE A 1 139 ? 25.450 -14.131 -6.567 1.00 33.88 139 ILE A CA 1
ATOM 882 C C . ILE A 1 139 ? 25.501 -12.748 -5.887 1.00 33.88 139 ILE A C 1
ATOM 884 O O . ILE A 1 139 ? 25.585 -11.730 -6.578 1.00 33.88 139 ILE A O 1
ATOM 888 N N . GLY A 1 140 ? 25.536 -12.689 -4.550 1.00 32.56 140 GLY A N 1
ATOM 889 C CA . GLY A 1 140 ? 25.627 -11.436 -3.796 1.00 32.56 140 GLY A CA 1
ATOM 890 C C . GLY A 1 140 ? 26.940 -10.674 -4.008 1.00 32.56 140 GLY A C 1
ATOM 891 O O . GLY A 1 140 ? 26.952 -9.444 -3.961 1.00 32.56 140 GLY A O 1
ATOM 892 N N . ALA A 1 141 ? 28.042 -11.372 -4.304 1.00 33.38 141 ALA A N 1
ATOM 893 C CA . ALA A 1 141 ? 29.371 -10.765 -4.402 1.00 33.38 141 ALA A CA 1
ATOM 894 C C . ALA A 1 141 ? 29.605 -9.956 -5.698 1.00 33.38 141 ALA A C 1
ATOM 896 O O . ALA A 1 141 ? 30.454 -9.062 -5.724 1.00 33.38 141 ALA A O 1
ATOM 897 N N . ASN A 1 142 ? 28.865 -10.239 -6.778 1.00 33.50 142 ASN A N 1
ATOM 898 C CA . ASN A 1 142 ? 29.123 -9.634 -8.094 1.00 33.50 142 ASN A CA 1
ATOM 899 C C . ASN A 1 142 ? 28.527 -8.228 -8.281 1.00 33.50 142 ASN A C 1
ATOM 901 O O . ASN A 1 142 ? 29.046 -7.452 -9.088 1.00 33.50 142 ASN A O 1
ATOM 905 N N . LEU A 1 143 ? 27.509 -7.848 -7.499 1.00 34.19 143 LEU A N 1
ATOM 906 C CA . LEU A 1 143 ? 26.896 -6.511 -7.572 1.00 34.19 143 LEU A CA 1
ATOM 907 C C . LEU A 1 143 ? 27.890 -5.375 -7.265 1.00 34.19 143 LEU A C 1
ATOM 909 O O . LEU A 1 143 ? 27.731 -4.269 -7.777 1.00 34.19 143 LEU A O 1
ATOM 913 N N . GLY A 1 144 ? 28.942 -5.649 -6.485 1.00 32.34 144 GLY A N 1
ATOM 914 C CA . GLY A 1 144 ? 29.972 -4.666 -6.141 1.00 32.34 144 GLY A CA 1
ATOM 915 C C . GLY A 1 144 ? 31.018 -4.390 -7.229 1.00 32.34 144 GLY A C 1
ATOM 916 O O . GLY A 1 144 ? 31.758 -3.422 -7.097 1.00 32.34 144 GLY A O 1
ATOM 917 N N . ARG A 1 145 ? 31.120 -5.210 -8.291 1.00 33.34 145 ARG A N 1
ATOM 918 C CA . ARG A 1 145 ? 32.212 -5.102 -9.289 1.00 33.34 145 ARG A CA 1
ATOM 919 C C . ARG A 1 145 ? 31.796 -4.561 -10.657 1.00 33.34 145 ARG A C 1
ATOM 921 O O . ARG A 1 145 ? 32.661 -4.137 -11.414 1.00 33.34 145 ARG A O 1
ATOM 928 N N . MET A 1 146 ? 30.501 -4.523 -10.977 1.00 29.72 146 MET A N 1
ATOM 929 C CA . MET A 1 146 ? 30.027 -4.023 -12.281 1.00 29.72 146 MET A CA 1
ATOM 930 C C . MET A 1 146 ? 30.045 -2.489 -12.428 1.00 29.72 146 MET A C 1
ATOM 932 O O . MET A 1 146 ? 29.834 -1.999 -13.533 1.00 29.72 146 MET A O 1
ATOM 936 N N . TYR A 1 147 ? 30.313 -1.734 -11.354 1.00 34.28 147 TYR A N 1
ATOM 937 C CA . TYR A 1 147 ? 30.204 -0.265 -11.336 1.00 34.28 147 TYR A CA 1
ATOM 938 C C . TYR A 1 147 ? 31.522 0.506 -11.132 1.00 34.28 147 TYR A C 1
ATOM 940 O O . TYR A 1 147 ? 31.503 1.729 -11.191 1.00 34.28 147 TYR A O 1
ATOM 948 N N . ASP A 1 148 ? 32.667 -0.166 -10.953 1.00 30.33 148 ASP A N 1
ATOM 949 C CA . ASP A 1 148 ? 33.972 0.496 -10.711 1.00 30.33 148 ASP A CA 1
ATOM 950 C C . ASP A 1 148 ? 34.821 0.667 -12.000 1.00 30.33 148 ASP A C 1
ATOM 952 O O . ASP A 1 148 ? 35.990 1.052 -11.985 1.00 30.33 148 ASP A O 1
ATOM 956 N N . ALA A 1 149 ? 34.227 0.384 -13.165 1.00 29.72 149 ALA A N 1
ATOM 957 C CA . ALA A 1 149 ? 34.875 0.423 -14.479 1.00 29.72 149 ALA A CA 1
ATOM 958 C C . ALA A 1 149 ? 34.847 1.820 -15.143 1.00 29.72 149 ALA A C 1
ATOM 960 O O . ALA A 1 149 ? 34.614 1.942 -16.346 1.00 29.72 149 ALA A O 1
ATOM 961 N N . SER A 1 150 ? 35.084 2.888 -14.372 1.00 31.97 150 SER A N 1
ATOM 962 C CA . SER A 1 150 ? 35.117 4.272 -14.878 1.00 31.97 150 SER A CA 1
ATOM 963 C C . SER A 1 150 ? 36.308 5.086 -14.356 1.00 31.97 150 SER A C 1
ATOM 965 O O . SER A 1 150 ? 36.147 6.213 -13.885 1.00 31.97 150 SER A O 1
ATOM 967 N N . ARG A 1 151 ? 37.523 4.534 -14.463 1.00 30.06 151 ARG A N 1
ATOM 968 C CA . ARG A 1 151 ? 38.766 5.312 -14.334 1.00 30.06 151 ARG A CA 1
ATOM 969 C C . ARG A 1 151 ? 39.164 5.900 -15.695 1.00 30.06 151 ARG A C 1
ATOM 971 O O . ARG A 1 151 ? 39.401 5.121 -16.619 1.00 30.06 151 ARG A O 1
ATOM 978 N N . PRO A 1 152 ? 39.291 7.231 -15.843 1.00 31.59 152 PRO A N 1
ATOM 979 C CA . PRO A 1 152 ? 40.031 7.816 -16.955 1.00 31.59 152 PRO A CA 1
ATOM 980 C C . PRO A 1 152 ? 41.501 7.388 -16.877 1.00 31.59 152 PRO A C 1
ATOM 982 O O . PRO A 1 152 ? 42.085 7.376 -15.792 1.00 31.59 152 PRO A O 1
ATOM 985 N N . GLY A 1 153 ? 42.107 7.051 -18.015 1.00 27.88 153 GLY A N 1
ATOM 986 C CA . GLY A 1 153 ? 43.556 6.869 -18.092 1.00 27.88 153 GLY A CA 1
ATOM 987 C C . GLY A 1 153 ? 44.269 8.214 -17.946 1.00 27.88 153 GLY A C 1
ATOM 988 O O . GLY A 1 153 ? 43.846 9.205 -18.540 1.00 27.88 153 GLY A O 1
ATOM 989 N N . THR A 1 154 ? 45.350 8.254 -17.169 1.00 30.06 154 THR A N 1
ATOM 990 C CA . THR A 1 154 ? 46.224 9.427 -17.059 1.00 30.06 154 THR A CA 1
ATOM 991 C C . THR A 1 154 ? 47.011 9.609 -18.355 1.00 30.06 154 THR A C 1
ATOM 993 O O . THR A 1 154 ? 47.958 8.866 -18.609 1.00 30.06 154 THR A O 1
ATOM 996 N N . GLY A 1 155 ? 46.615 10.587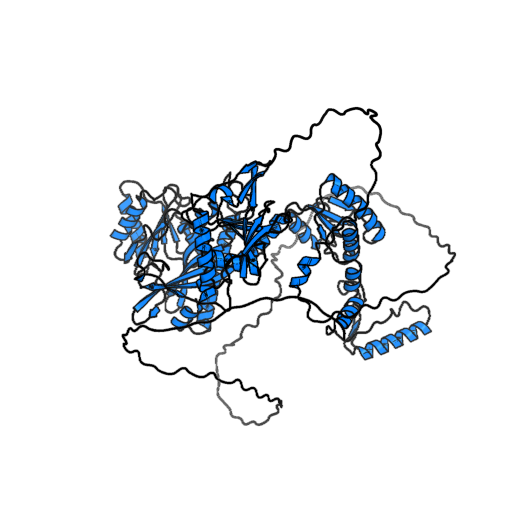 -19.167 1.00 27.62 155 GLY A N 1
ATOM 997 C CA . GLY A 1 155 ? 47.371 11.060 -20.324 1.00 27.62 155 GLY A CA 1
ATOM 998 C C . GLY A 1 155 ? 47.582 12.564 -20.210 1.00 27.62 155 GLY A C 1
ATOM 999 O O . GLY A 1 155 ? 46.612 13.317 -20.155 1.00 27.62 155 GLY A O 1
ATOM 1000 N N . GLU A 1 156 ? 48.839 12.992 -20.140 1.00 30.33 156 GLU A N 1
ATOM 1001 C CA . GLU A 1 156 ? 49.201 14.409 -20.136 1.00 30.33 156 GLU A CA 1
ATOM 1002 C C . GLU A 1 156 ? 48.993 15.008 -21.534 1.00 30.33 156 GLU A C 1
ATOM 1004 O O . GLU A 1 156 ? 49.364 14.404 -22.541 1.00 30.33 156 GLU A O 1
ATOM 1009 N N . ALA A 1 157 ? 48.414 16.207 -21.604 1.00 28.30 157 ALA A N 1
ATOM 1010 C CA . ALA A 1 157 ? 48.274 16.959 -22.846 1.00 28.30 157 ALA A CA 1
ATOM 1011 C C . ALA A 1 157 ? 48.547 18.446 -22.584 1.00 28.30 157 ALA A C 1
ATOM 1013 O O . ALA A 1 157 ? 47.878 19.080 -21.769 1.00 28.30 157 ALA A O 1
ATOM 1014 N N . SER A 1 158 ? 49.565 18.967 -23.270 1.00 26.83 158 SER A N 1
ATOM 1015 C CA . SER A 1 158 ? 50.092 20.328 -23.129 1.00 26.83 158 SER A CA 1
ATOM 1016 C C . SER A 1 158 ? 49.034 21.426 -23.302 1.00 26.83 158 SER A C 1
ATOM 1018 O O . SER A 1 158 ? 48.136 21.318 -24.138 1.00 26.83 158 SER A O 1
ATOM 1020 N N . ALA A 1 159 ? 49.196 22.529 -22.568 1.00 29.20 159 ALA A N 1
ATOM 1021 C CA . ALA A 1 159 ? 48.438 23.751 -22.796 1.00 29.20 159 ALA A CA 1
ATOM 1022 C C . ALA A 1 159 ? 49.020 24.537 -23.985 1.00 29.20 159 ALA A C 1
ATOM 1024 O O . ALA A 1 159 ? 50.181 24.940 -23.966 1.00 29.20 159 ALA A O 1
ATOM 1025 N N . VAL A 1 160 ? 48.187 24.817 -24.990 1.00 27.70 160 VAL A N 1
ATOM 1026 C CA . VAL A 1 160 ? 48.479 25.769 -26.074 1.00 27.70 160 VAL A CA 1
ATOM 1027 C C . VAL A 1 160 ? 47.271 26.694 -26.224 1.00 27.70 160 VAL A C 1
ATOM 1029 O O . VAL A 1 160 ? 46.132 26.231 -26.248 1.00 27.70 160 VAL A O 1
ATOM 1032 N N . GLY A 1 161 ? 47.511 28.006 -26.259 1.00 29.30 161 GLY A N 1
ATOM 1033 C CA . GLY A 1 161 ? 46.451 29.016 -26.319 1.00 29.30 161 GLY A CA 1
ATOM 1034 C C . GLY A 1 161 ? 45.815 29.163 -27.706 1.00 29.30 161 GLY A C 1
ATOM 1035 O O . GLY A 1 161 ? 46.439 28.867 -28.722 1.00 29.30 161 GLY A O 1
ATOM 1036 N N . ALA A 1 162 ? 44.588 29.687 -27.737 1.00 25.47 162 ALA A N 1
ATOM 1037 C CA . ALA A 1 162 ? 43.886 30.106 -28.951 1.00 25.47 162 ALA A CA 1
ATOM 1038 C C . ALA A 1 162 ? 43.536 31.612 -28.868 1.00 25.47 162 ALA A C 1
ATOM 1040 O O . ALA A 1 162 ? 43.283 32.103 -27.764 1.00 25.47 162 ALA A O 1
ATOM 1041 N N . PRO A 1 163 ? 43.552 32.357 -29.992 1.00 27.45 163 PRO A N 1
ATOM 1042 C CA . PRO A 1 163 ? 43.429 33.817 -30.000 1.00 27.45 163 PRO A CA 1
ATOM 1043 C C . PRO A 1 163 ? 41.979 34.324 -29.877 1.00 27.45 163 PRO A C 1
ATOM 1045 O O . PRO A 1 163 ? 41.018 33.556 -29.842 1.00 27.45 163 PRO A O 1
ATOM 1048 N N . ALA A 1 164 ? 41.837 35.648 -29.785 1.00 26.30 164 ALA A N 1
ATOM 1049 C CA . ALA A 1 164 ? 40.584 36.327 -29.470 1.00 26.30 164 ALA A CA 1
ATOM 1050 C C . ALA A 1 164 ? 39.618 36.509 -30.661 1.00 26.30 164 ALA A C 1
ATOM 1052 O O . ALA A 1 164 ? 40.035 36.655 -31.803 1.00 26.30 164 ALA A O 1
ATOM 1053 N N . GLN A 1 165 ? 38.328 36.566 -30.305 1.00 29.33 165 GLN A N 1
ATOM 1054 C CA . GLN A 1 165 ? 37.232 37.373 -30.874 1.00 29.33 165 GLN A CA 1
ATOM 1055 C C . GLN A 1 165 ? 37.137 37.591 -32.401 1.00 29.33 165 GLN A C 1
ATOM 1057 O O . GLN A 1 165 ? 37.924 38.306 -33.011 1.00 29.33 165 GLN A O 1
ATOM 1062 N N . GLY A 1 166 ? 36.009 37.140 -32.959 1.00 25.48 166 GLY A N 1
ATOM 1063 C CA . GLY A 1 166 ? 35.354 37.752 -34.118 1.00 25.48 166 GLY A CA 1
ATOM 1064 C C . GLY A 1 166 ? 33.851 37.857 -33.839 1.00 25.48 166 GLY A C 1
ATOM 1065 O O . GLY A 1 166 ? 33.246 36.875 -33.405 1.00 25.48 166 GLY A O 1
ATOM 1066 N N . ASP A 1 167 ? 33.261 39.041 -34.013 1.00 30.62 167 ASP A N 1
ATOM 1067 C CA . ASP A 1 167 ? 31.866 39.307 -33.640 1.00 30.62 167 ASP A CA 1
ATOM 1068 C C . ASP A 1 167 ? 30.838 38.769 -34.650 1.00 30.62 167 ASP A C 1
ATOM 1070 O O . ASP A 1 167 ? 31.021 38.826 -35.865 1.00 30.62 167 ASP A O 1
ATOM 1074 N N . ALA A 1 168 ? 29.696 38.319 -34.124 1.00 27.44 168 ALA A N 1
ATOM 1075 C CA . ALA A 1 168 ? 28.475 38.023 -34.871 1.00 27.44 168 ALA A CA 1
ATOM 1076 C C . ALA A 1 168 ? 27.253 38.502 -34.053 1.00 27.44 168 ALA A C 1
ATOM 1078 O O . ALA A 1 168 ? 27.300 38.490 -32.818 1.00 27.44 168 ALA A O 1
ATOM 1079 N N . PRO A 1 169 ? 26.170 38.982 -34.695 1.00 29.02 169 PRO A N 1
ATOM 1080 C CA . PRO A 1 169 ? 25.221 39.891 -34.051 1.00 29.02 169 PRO A CA 1
ATOM 1081 C C . PRO A 1 169 ? 24.372 39.253 -32.943 1.00 29.02 169 PRO A C 1
ATOM 1083 O O . PRO A 1 169 ? 23.823 38.158 -33.078 1.00 29.02 169 PRO A O 1
ATOM 1086 N N . ARG A 1 170 ? 24.204 39.997 -31.843 1.00 27.08 170 ARG A N 1
ATOM 1087 C CA . ARG A 1 170 ? 23.385 39.599 -30.690 1.00 27.08 170 ARG A CA 1
ATOM 1088 C C . ARG A 1 170 ? 21.892 39.702 -31.011 1.00 27.08 170 ARG A C 1
ATOM 1090 O O . ARG A 1 170 ? 21.351 40.802 -31.070 1.00 27.08 170 ARG A O 1
ATOM 1097 N N . LEU A 1 171 ? 21.193 38.568 -31.070 1.00 30.95 171 LEU A N 1
ATOM 1098 C CA . LEU A 1 171 ? 19.734 38.528 -30.910 1.00 30.95 171 LEU A CA 1
ATOM 1099 C C . LEU A 1 171 ? 19.365 38.711 -29.426 1.00 30.95 171 LEU A C 1
ATOM 1101 O O . LEU A 1 171 ? 19.032 37.765 -28.712 1.00 30.95 171 LEU A O 1
ATOM 1105 N N . SER A 1 172 ? 19.460 39.949 -28.940 1.00 34.12 172 SER A N 1
ATOM 1106 C CA . SER A 1 172 ? 19.064 40.338 -27.584 1.00 34.12 172 SER A CA 1
ATOM 1107 C C . SER A 1 172 ? 17.538 40.401 -27.460 1.00 34.12 172 SER A C 1
ATOM 1109 O O . SER A 1 172 ? 16.947 41.470 -27.599 1.00 34.12 172 SER A O 1
ATOM 1111 N N . GLY A 1 173 ? 16.891 39.253 -27.235 1.00 33.62 173 GLY A N 1
ATOM 1112 C CA . GLY A 1 173 ? 15.426 39.188 -27.295 1.00 33.62 173 GLY A CA 1
ATOM 1113 C C . GLY A 1 173 ? 14.743 37.971 -26.673 1.00 33.62 173 GLY A C 1
ATOM 1114 O O . GLY A 1 173 ? 13.596 37.728 -27.012 1.00 33.62 173 GLY A O 1
ATOM 1115 N N . LEU A 1 174 ? 15.408 37.207 -25.799 1.00 33.88 174 LEU A N 1
ATOM 1116 C CA . LEU A 1 174 ? 14.777 36.225 -24.899 1.00 33.88 174 LEU A CA 1
ATOM 1117 C C . LEU A 1 174 ? 15.805 35.794 -23.842 1.00 33.88 174 LEU A C 1
ATOM 1119 O O . LEU A 1 174 ? 16.669 34.956 -24.104 1.00 33.88 174 LEU A O 1
ATOM 1123 N N . SER A 1 175 ? 15.738 36.362 -22.636 1.00 30.52 175 SER A N 1
ATOM 1124 C CA . SER A 1 175 ? 16.406 35.736 -21.494 1.00 30.52 175 SER A CA 1
ATOM 1125 C C . SER A 1 175 ? 15.668 34.433 -21.160 1.00 30.52 175 SER A C 1
ATOM 1127 O O . SER A 1 175 ? 14.434 34.413 -21.182 1.00 30.52 175 SER A O 1
ATOM 1129 N N . PRO A 1 176 ? 16.367 33.327 -20.838 1.00 38.97 176 PRO A N 1
ATOM 1130 C CA . PRO A 1 176 ? 15.696 32.181 -20.251 1.00 38.97 176 PRO A CA 1
ATOM 1131 C C . PRO A 1 176 ? 15.112 32.645 -18.915 1.00 38.97 176 PRO A C 1
ATOM 1133 O O . PRO A 1 176 ? 15.865 33.005 -18.007 1.00 38.97 176 PRO A O 1
ATOM 1136 N N . ALA A 1 177 ? 13.779 32.685 -18.818 1.00 38.75 177 ALA A N 1
ATOM 1137 C CA . ALA A 1 177 ? 13.085 33.072 -17.595 1.00 38.75 177 ALA A CA 1
ATOM 1138 C C . ALA A 1 177 ? 13.669 32.256 -16.438 1.00 38.75 177 ALA A C 1
ATOM 1140 O O . ALA A 1 177 ? 13.690 31.025 -16.501 1.00 38.75 177 ALA A O 1
ATOM 1141 N N . SER A 1 178 ? 14.227 32.938 -15.434 1.00 42.84 178 SER A N 1
ATOM 1142 C CA . SER A 1 178 ? 15.068 32.298 -14.427 1.00 42.84 178 SER A CA 1
ATOM 1143 C C . SER A 1 178 ? 14.237 31.306 -13.621 1.00 42.84 178 SER A C 1
ATOM 1145 O O . SER A 1 178 ? 13.480 31.683 -12.726 1.00 42.84 178 SER A O 1
ATOM 1147 N N . ALA A 1 179 ? 14.358 30.023 -13.978 1.00 50.53 179 ALA A N 1
ATOM 1148 C CA . ALA A 1 179 ? 13.593 28.941 -13.381 1.00 50.53 179 ALA A CA 1
ATOM 1149 C C . ALA A 1 179 ? 13.802 28.987 -11.866 1.00 50.53 179 ALA A C 1
ATOM 1151 O O . ALA A 1 179 ? 14.912 28.739 -11.382 1.00 50.53 179 ALA A O 1
ATOM 1152 N N . LYS A 1 180 ? 12.752 29.396 -11.137 1.00 61.91 180 LYS A N 1
ATOM 1153 C CA . LYS A 1 180 ? 12.829 29.679 -9.701 1.00 61.91 180 LYS A CA 1
ATOM 1154 C C . LYS A 1 180 ? 13.417 28.454 -9.012 1.00 61.91 180 LYS A C 1
ATOM 1156 O O . LYS A 1 180 ? 12.840 27.370 -9.091 1.00 61.91 180 LYS A O 1
ATOM 1161 N N . ARG A 1 181 ? 14.594 28.617 -8.397 1.00 70.94 181 ARG A N 1
ATOM 1162 C CA . ARG A 1 181 ? 15.288 27.502 -7.745 1.00 70.94 181 ARG A CA 1
ATOM 1163 C C . ARG A 1 181 ? 14.350 26.885 -6.699 1.00 70.94 181 ARG A C 1
ATOM 1165 O O . ARG A 1 181 ? 13.738 27.653 -5.955 1.00 70.94 181 ARG A O 1
ATOM 1172 N N . PRO A 1 182 ? 14.231 25.546 -6.632 1.00 80.88 182 PRO A N 1
ATOM 1173 C CA . PRO A 1 182 ? 13.384 24.899 -5.641 1.00 80.88 182 PRO A CA 1
ATOM 1174 C C . PRO A 1 182 ? 13.757 25.341 -4.224 1.00 80.88 182 PRO A C 1
ATOM 1176 O O . PRO A 1 182 ? 14.939 25.384 -3.879 1.00 80.88 182 PRO A O 1
ATOM 1179 N N . VAL A 1 183 ? 12.757 25.674 -3.410 1.00 90.50 183 VAL A N 1
ATOM 1180 C CA . VAL A 1 183 ? 12.979 26.160 -2.041 1.00 90.50 183 VAL A CA 1
ATOM 1181 C C . VAL A 1 183 ? 13.032 24.964 -1.100 1.00 90.50 183 VAL A C 1
ATOM 1183 O O . VAL A 1 183 ? 12.057 24.222 -0.985 1.00 90.50 183 VAL A O 1
ATOM 1186 N N . GLU A 1 184 ? 14.160 24.770 -0.421 1.00 93.88 184 GLU A N 1
ATOM 1187 C CA . GLU A 1 184 ? 14.279 23.770 0.642 1.00 93.88 184 GLU A CA 1
ATOM 1188 C C . GLU A 1 184 ? 13.712 24.297 1.963 1.00 93.88 184 GLU A C 1
ATOM 1190 O O . GLU A 1 184 ? 14.038 25.397 2.407 1.00 93.88 184 GLU A O 1
ATOM 1195 N N . ARG A 1 185 ? 12.910 23.464 2.624 1.00 94.56 185 ARG A N 1
ATOM 1196 C CA . ARG A 1 185 ? 12.498 23.599 4.019 1.00 94.56 185 ARG A CA 1
ATOM 1197 C C . ARG A 1 185 ? 13.083 22.445 4.816 1.00 94.56 185 ARG A C 1
ATOM 1199 O O . ARG A 1 185 ? 13.053 21.293 4.380 1.00 94.56 185 ARG A O 1
ATOM 1206 N N . ARG A 1 186 ? 13.605 22.770 5.992 1.00 94.12 186 ARG A N 1
ATOM 1207 C CA . ARG A 1 186 ? 14.174 21.825 6.953 1.00 94.12 186 ARG A CA 1
ATOM 1208 C C . ARG A 1 186 ? 13.420 21.998 8.256 1.00 94.12 186 ARG A C 1
ATOM 1210 O O . ARG A 1 186 ? 13.228 23.128 8.699 1.00 94.12 186 ARG A O 1
ATOM 1217 N N . TYR A 1 187 ? 12.990 20.885 8.822 1.00 92.12 187 TYR A N 1
ATOM 1218 C CA . TYR A 1 187 ? 12.238 20.846 10.066 1.00 92.12 187 TYR A CA 1
ATOM 1219 C C . TYR A 1 187 ? 13.175 20.431 11.200 1.00 92.12 187 TYR A C 1
ATOM 1221 O O . TYR A 1 187 ? 14.241 19.864 10.959 1.00 92.12 187 TYR A O 1
ATOM 1229 N N . GLN A 1 188 ? 12.807 20.772 12.428 1.00 88.44 188 GLN A N 1
ATOM 1230 C CA . GLN A 1 188 ? 13.508 20.350 13.635 1.00 88.44 188 GLN A CA 1
ATOM 1231 C C . GLN A 1 188 ? 12.487 19.674 14.535 1.00 88.44 188 GLN A C 1
ATOM 1233 O O . GLN A 1 188 ? 11.372 20.173 14.683 1.00 88.44 188 GLN A O 1
ATOM 1238 N N . SER A 1 189 ? 12.872 18.549 15.119 1.00 88.88 189 SER A N 1
ATOM 1239 C CA . SER A 1 189 ? 12.059 17.843 16.099 1.00 88.88 189 SER A CA 1
ATOM 1240 C C . SER A 1 189 ? 12.045 18.567 17.451 1.00 88.88 189 SER A C 1
ATOM 1242 O O . SER A 1 189 ? 12.927 19.391 17.723 1.00 88.88 189 SER A O 1
ATOM 1244 N N . PRO A 1 190 ? 11.141 18.192 18.372 1.00 90.06 190 PRO A N 1
ATOM 1245 C CA . PRO A 1 190 ? 11.247 18.580 19.775 1.00 90.06 190 PRO A CA 1
ATOM 1246 C C . PRO A 1 190 ? 12.615 18.213 20.380 1.00 90.06 190 PRO A C 1
ATOM 1248 O O . PRO A 1 190 ? 13.231 17.207 20.013 1.00 90.06 190 PRO A O 1
ATOM 1251 N N . ALA A 1 191 ? 13.092 19.010 21.339 1.00 91.44 191 ALA A N 1
ATOM 1252 C CA . ALA A 1 191 ? 14.423 18.837 21.922 1.00 91.44 191 ALA A CA 1
ATOM 1253 C C . ALA A 1 191 ? 14.629 17.431 22.530 1.00 91.44 191 ALA A C 1
ATOM 1255 O O . ALA A 1 191 ? 13.776 16.893 23.250 1.00 91.44 191 ALA A O 1
ATOM 1256 N N . GLY A 1 192 ? 15.774 16.819 22.218 1.00 91.62 192 GLY A N 1
ATOM 1257 C CA . GLY A 1 192 ? 16.135 15.470 22.657 1.00 91.62 192 GLY A CA 1
ATOM 1258 C C . GLY A 1 192 ? 15.330 14.328 22.015 1.00 91.62 192 GLY A C 1
ATOM 1259 O O . GLY A 1 192 ? 15.465 13.188 22.458 1.00 91.62 192 GLY A O 1
ATOM 1260 N N . ALA A 1 193 ? 14.435 14.594 21.052 1.00 90.88 193 ALA A N 1
ATOM 1261 C CA . ALA A 1 193 ? 13.587 13.553 20.461 1.00 90.88 193 ALA A CA 1
ATOM 1262 C C . ALA A 1 193 ? 14.417 12.506 19.709 1.00 90.88 193 ALA A C 1
ATOM 1264 O O . ALA A 1 193 ? 14.253 11.309 19.946 1.00 90.88 193 ALA A O 1
ATOM 1265 N N . LEU A 1 194 ? 15.367 12.952 18.887 1.00 92.94 194 LEU A N 1
ATOM 1266 C CA . LEU A 1 194 ? 16.288 12.082 18.163 1.00 92.94 194 LEU A CA 1
ATOM 1267 C C . LEU A 1 194 ? 17.116 11.189 19.107 1.00 92.94 194 LEU A C 1
ATOM 1269 O O . LEU A 1 194 ? 17.276 9.997 18.853 1.00 92.94 194 LEU A O 1
ATOM 1273 N N . GLU A 1 195 ? 17.614 11.732 20.215 1.00 93.75 195 GLU A N 1
ATOM 1274 C CA . GLU A 1 195 ? 18.385 10.996 21.221 1.00 93.75 195 GLU A CA 1
ATOM 1275 C C . GLU A 1 195 ? 17.524 9.927 21.916 1.00 93.75 195 GLU A C 1
ATOM 1277 O O . GLU A 1 195 ? 17.982 8.797 22.125 1.00 93.75 195 GLU A O 1
ATOM 1282 N N . ARG A 1 196 ? 16.253 10.243 22.208 1.00 93.31 196 ARG A N 1
ATOM 1283 C CA . ARG A 1 196 ? 15.273 9.276 22.733 1.00 93.31 196 ARG A CA 1
ATOM 1284 C C . ARG A 1 196 ? 15.002 8.152 21.728 1.00 93.31 196 ARG A C 1
ATOM 1286 O O . ARG A 1 196 ? 15.051 6.985 22.115 1.00 93.31 196 ARG A O 1
ATOM 1293 N N . GLU A 1 197 ? 14.793 8.459 20.447 1.00 94.81 197 GLU A N 1
ATOM 1294 C CA . GLU A 1 197 ? 14.558 7.433 19.419 1.00 94.81 197 GLU A CA 1
ATOM 1295 C C . GLU A 1 197 ? 15.809 6.587 19.112 1.00 94.81 197 GLU A C 1
ATOM 1297 O O . GLU A 1 197 ? 15.700 5.374 18.955 1.00 94.81 197 GLU A O 1
ATOM 1302 N N . LEU A 1 198 ? 17.018 7.158 19.117 1.00 94.88 198 LEU A N 1
ATOM 1303 C CA . LEU A 1 198 ? 18.264 6.381 18.984 1.00 94.88 198 LEU A CA 1
ATOM 1304 C C . LEU A 1 198 ? 18.517 5.449 20.184 1.00 94.88 198 LEU A C 1
ATOM 1306 O O . LEU A 1 198 ? 19.096 4.371 20.019 1.00 94.88 198 LEU A O 1
ATOM 1310 N N . THR A 1 199 ? 18.058 5.837 21.377 1.00 94.12 199 THR A N 1
ATOM 1311 C CA . THR A 1 199 ? 18.101 4.986 22.576 1.00 94.12 199 THR A CA 1
ATOM 1312 C C . THR A 1 199 ? 17.096 3.835 22.452 1.00 94.12 199 THR A C 1
ATOM 1314 O O . THR A 1 199 ? 17.482 2.671 22.572 1.00 94.12 199 THR A O 1
ATOM 1317 N N . LYS A 1 200 ? 15.834 4.141 22.107 1.00 95.31 200 LYS A N 1
ATOM 1318 C CA . LYS A 1 200 ? 14.775 3.148 21.836 1.00 95.31 200 LYS A CA 1
ATOM 1319 C C . LYS A 1 200 ? 15.173 2.146 20.749 1.00 95.31 200 LYS A C 1
ATOM 1321 O O . LYS A 1 200 ? 14.967 0.951 20.936 1.00 95.31 200 LYS A O 1
ATOM 1326 N N . LEU A 1 201 ? 15.811 2.600 19.663 1.00 96.94 201 LEU A N 1
ATOM 1327 C CA . LEU A 1 201 ? 16.248 1.736 18.559 1.00 96.94 201 LEU A CA 1
ATOM 1328 C C . LEU A 1 201 ? 17.101 0.558 19.045 1.00 96.94 201 LEU A C 1
ATOM 1330 O O . LEU A 1 201 ? 16.916 -0.570 18.595 1.00 96.94 201 LEU A O 1
ATOM 1334 N N . SER A 1 202 ? 18.031 0.819 19.964 1.00 94.69 202 SER A N 1
ATOM 1335 C CA . SER A 1 202 ? 18.957 -0.203 20.461 1.00 94.69 202 SER A CA 1
ATOM 1336 C C . SER A 1 202 ? 18.215 -1.294 21.247 1.00 94.69 202 SER A C 1
ATOM 1338 O O . SER A 1 202 ? 18.545 -2.474 21.123 1.00 94.69 202 SER A O 1
ATOM 1340 N N . VAL A 1 203 ? 17.167 -0.916 21.989 1.00 95.31 203 VAL A N 1
ATOM 1341 C CA . VAL A 1 203 ? 16.262 -1.847 22.684 1.00 95.31 203 VAL A CA 1
ATOM 1342 C C . VAL A 1 203 ? 15.417 -2.619 21.673 1.00 95.31 203 VAL A C 1
ATOM 1344 O O . VAL A 1 203 ? 15.435 -3.845 21.670 1.00 95.31 203 VAL A O 1
ATOM 1347 N N . SER A 1 204 ? 14.748 -1.928 20.751 1.00 95.38 204 SER A N 1
ATOM 1348 C CA . SER A 1 204 ? 13.819 -2.554 19.807 1.00 95.38 204 SER A CA 1
ATOM 1349 C C . SER A 1 204 ? 14.472 -3.431 18.734 1.00 95.38 204 SER A C 1
ATOM 1351 O O . SER A 1 204 ? 13.811 -4.330 18.212 1.00 95.38 204 SER A O 1
ATOM 1353 N N . LEU A 1 205 ? 15.764 -3.247 18.437 1.00 95.38 205 LEU A N 1
ATOM 1354 C CA . LEU A 1 205 ? 16.557 -4.242 17.702 1.00 95.38 205 LEU A CA 1
ATOM 1355 C C . LEU A 1 205 ? 16.741 -5.520 18.532 1.00 95.38 205 LEU A C 1
ATOM 1357 O O . LEU A 1 205 ? 16.507 -6.611 18.017 1.00 95.38 205 LEU A O 1
ATOM 1361 N N . SER A 1 206 ? 17.076 -5.385 19.819 1.00 93.38 206 SER A N 1
ATOM 1362 C CA . SER A 1 206 ? 17.235 -6.519 20.737 1.00 93.38 206 SER A CA 1
ATOM 1363 C C . SER A 1 206 ? 15.922 -7.284 20.951 1.00 93.38 206 SER A C 1
ATOM 1365 O O . SER A 1 206 ? 15.935 -8.509 20.921 1.00 93.38 206 SER A O 1
ATOM 1367 N N . GLU A 1 207 ? 14.787 -6.587 21.092 1.00 91.19 207 GLU A N 1
ATOM 1368 C CA . GLU A 1 207 ? 13.442 -7.194 21.174 1.00 91.19 207 GLU A CA 1
ATOM 1369 C C . GLU A 1 207 ? 13.061 -7.977 19.905 1.00 91.19 207 GLU A C 1
ATOM 1371 O O . GLU A 1 207 ? 12.311 -8.943 19.978 1.00 91.19 207 GLU A O 1
ATOM 1376 N N . ASN A 1 208 ? 13.575 -7.575 18.738 1.00 91.12 208 ASN A N 1
ATOM 1377 C CA . ASN A 1 208 ? 13.363 -8.279 17.469 1.00 91.12 208 ASN A CA 1
ATOM 1378 C C . ASN A 1 208 ? 14.388 -9.411 17.221 1.00 91.12 208 ASN A C 1
ATOM 1380 O O . ASN A 1 208 ? 14.365 -10.015 16.149 1.00 91.12 208 ASN A O 1
ATOM 1384 N N . GLY A 1 209 ? 15.317 -9.671 18.151 1.00 91.19 209 GLY A N 1
ATOM 1385 C CA . GLY A 1 209 ? 16.413 -10.630 17.955 1.00 91.19 209 GLY A CA 1
ATOM 1386 C C . GLY A 1 209 ? 17.445 -10.202 16.899 1.00 91.19 209 GLY A C 1
ATOM 1387 O O . GLY A 1 209 ? 18.141 -11.046 16.337 1.00 91.19 209 GLY A O 1
ATOM 1388 N N . LEU A 1 210 ? 17.533 -8.903 16.590 1.00 93.31 210 LEU A N 1
ATOM 1389 C CA . LEU A 1 210 ? 18.363 -8.357 15.513 1.00 93.31 210 LEU A CA 1
ATOM 1390 C C . LEU A 1 210 ? 19.712 -7.831 16.031 1.00 93.31 210 LEU A C 1
ATOM 1392 O O . LEU A 1 210 ? 19.796 -7.310 17.147 1.00 93.31 210 LEU A O 1
ATOM 1396 N N . PRO A 1 211 ? 20.784 -7.901 15.217 1.00 95.88 211 PRO A N 1
ATOM 1397 C CA . PRO A 1 211 ? 22.072 -7.325 15.578 1.00 95.88 211 PRO A CA 1
ATOM 1398 C C . PRO A 1 211 ? 21.990 -5.798 15.684 1.00 95.88 211 PRO A C 1
ATOM 1400 O O . PRO A 1 211 ? 21.277 -5.134 14.927 1.00 95.88 211 PRO A O 1
ATOM 1403 N N . GLN A 1 212 ? 22.792 -5.230 16.587 1.00 96.69 212 GLN A N 1
ATOM 1404 C CA . GLN A 1 212 ? 22.891 -3.781 16.759 1.00 96.69 212 GLN A CA 1
ATOM 1405 C C . GLN A 1 212 ? 23.333 -3.073 15.469 1.00 96.69 212 GLN A C 1
ATOM 1407 O O . GLN A 1 212 ? 24.057 -3.625 14.630 1.00 96.69 212 GLN A O 1
ATOM 1412 N N . TYR A 1 213 ? 22.860 -1.838 15.299 1.00 97.56 213 TYR A N 1
ATOM 1413 C CA . TYR A 1 213 ? 22.978 -1.127 14.032 1.00 97.56 213 TYR A CA 1
ATOM 1414 C C . TYR A 1 213 ? 24.409 -0.657 13.740 1.00 97.56 213 TYR A C 1
ATOM 1416 O O . TYR A 1 213 ? 25.103 -0.088 14.584 1.00 97.56 213 TYR A O 1
ATOM 1424 N N . LYS A 1 214 ? 24.837 -0.841 12.490 1.00 97.81 214 LYS A N 1
ATOM 1425 C CA . LYS A 1 214 ? 26.083 -0.265 11.964 1.00 97.81 214 LYS A CA 1
ATOM 1426 C C . LYS A 1 214 ? 25.858 1.193 11.556 1.00 97.81 214 LYS A C 1
ATOM 1428 O O . LYS A 1 214 ? 24.724 1.612 11.341 1.00 97.81 214 LYS A O 1
ATOM 1433 N N . LYS A 1 215 ? 26.929 1.978 11.427 1.00 98.31 215 LYS A N 1
ATOM 1434 C CA . LYS A 1 215 ? 26.884 3.360 10.913 1.00 98.31 215 LYS A CA 1
ATOM 1435 C C . LYS A 1 215 ? 27.630 3.428 9.581 1.00 98.31 215 LYS A C 1
ATOM 1437 O O . LYS A 1 215 ? 28.737 2.908 9.482 1.00 98.31 215 LYS A O 1
ATOM 1442 N N . LEU A 1 216 ? 27.040 4.078 8.580 1.00 98.00 216 LEU A N 1
ATOM 1443 C CA . LEU A 1 216 ? 27.632 4.267 7.251 1.00 98.00 216 LEU A CA 1
ATOM 1444 C C . LEU A 1 216 ? 27.461 5.721 6.798 1.00 98.00 216 LEU A C 1
ATOM 1446 O O . LEU A 1 216 ? 26.416 6.327 7.024 1.00 98.00 216 LEU A O 1
ATOM 1450 N N . THR A 1 217 ? 28.466 6.280 6.123 1.00 98.31 217 THR A N 1
ATOM 1451 C CA . THR A 1 217 ? 28.340 7.554 5.400 1.00 98.31 217 THR A CA 1
ATOM 1452 C C . THR A 1 217 ? 28.556 7.313 3.914 1.00 98.31 217 THR A C 1
ATOM 1454 O O . THR A 1 217 ? 29.598 6.796 3.525 1.00 98.31 217 THR A O 1
ATOM 1457 N N . ILE A 1 218 ? 27.586 7.708 3.091 1.00 97.00 218 ILE A N 1
ATOM 1458 C CA . ILE A 1 218 ? 27.672 7.662 1.630 1.00 97.00 218 ILE A CA 1
ATOM 1459 C C . ILE A 1 218 ? 27.985 9.076 1.132 1.00 97.00 218 ILE A C 1
ATOM 1461 O O . ILE A 1 218 ? 27.237 10.024 1.382 1.00 97.00 218 ILE A O 1
ATOM 1465 N N . THR A 1 219 ? 29.137 9.218 0.477 1.00 97.12 219 THR A N 1
ATOM 1466 C CA . THR A 1 219 ? 29.666 10.489 -0.046 1.00 97.12 219 THR A CA 1
ATOM 1467 C C . THR A 1 219 ? 29.272 10.746 -1.499 1.00 97.12 219 THR A C 1
ATOM 1469 O O . THR A 1 219 ? 29.144 11.901 -1.897 1.00 97.12 219 THR A O 1
ATOM 1472 N N . THR A 1 220 ? 29.067 9.685 -2.278 1.00 96.25 220 THR A N 1
ATOM 1473 C CA . THR A 1 220 ? 28.603 9.731 -3.666 1.00 96.25 220 THR A CA 1
ATOM 1474 C C . THR A 1 220 ? 27.099 9.995 -3.753 1.00 96.25 220 THR A C 1
ATOM 1476 O O . THR A 1 220 ? 26.350 9.784 -2.797 1.00 96.25 220 THR A O 1
ATOM 1479 N N . ALA A 1 221 ? 26.636 10.454 -4.917 1.00 94.19 221 ALA A N 1
ATOM 1480 C CA . ALA A 1 221 ? 25.207 10.515 -5.198 1.00 94.19 221 ALA A CA 1
ATOM 1481 C C . ALA A 1 221 ? 24.654 9.092 -5.365 1.00 94.19 221 ALA A C 1
ATOM 1483 O O . ALA A 1 221 ? 25.236 8.276 -6.080 1.00 94.19 221 ALA A O 1
ATOM 1484 N N . VAL A 1 222 ? 23.515 8.809 -4.733 1.00 94.00 222 VAL A N 1
ATOM 1485 C CA . VAL A 1 222 ? 22.673 7.671 -5.122 1.00 94.00 222 VAL A CA 1
ATOM 1486 C C . VAL A 1 222 ? 21.936 8.058 -6.402 1.00 94.00 222 VAL A C 1
ATOM 1488 O O . VAL A 1 222 ? 21.545 9.216 -6.551 1.00 94.00 222 VAL A O 1
ATOM 1491 N N . ASP A 1 223 ? 21.742 7.102 -7.310 1.00 92.88 223 ASP A N 1
ATOM 1492 C CA . ASP A 1 223 ? 20.925 7.296 -8.509 1.00 92.88 223 ASP A CA 1
ATOM 1493 C C . ASP A 1 223 ? 19.527 7.834 -8.117 1.00 92.88 223 ASP A C 1
ATOM 1495 O O . ASP A 1 223 ? 18.844 7.186 -7.314 1.00 92.88 223 ASP A O 1
ATOM 1499 N N . PRO A 1 224 ? 19.097 9.010 -8.622 1.00 91.75 224 PRO A N 1
ATOM 1500 C CA . PRO A 1 224 ? 17.798 9.600 -8.299 1.00 91.75 224 PRO A CA 1
ATOM 1501 C C . PRO A 1 224 ? 16.608 8.816 -8.868 1.00 91.75 224 PRO A C 1
ATOM 1503 O O . PRO A 1 224 ? 15.475 9.184 -8.581 1.00 91.75 224 PRO A O 1
ATOM 1506 N N . ASP A 1 225 ? 16.854 7.761 -9.650 1.00 90.75 225 ASP A N 1
ATOM 1507 C CA . ASP A 1 225 ? 15.836 6.867 -10.202 1.00 90.75 225 ASP A CA 1
ATOM 1508 C C . ASP A 1 225 ? 15.725 5.564 -9.374 1.00 90.75 225 ASP A C 1
ATOM 1510 O O . ASP A 1 225 ? 14.861 4.717 -9.624 1.00 90.75 225 ASP A O 1
ATOM 1514 N N . ARG A 1 226 ? 16.588 5.381 -8.359 1.00 93.81 226 ARG A N 1
ATOM 1515 C CA . ARG A 1 226 ? 16.563 4.220 -7.460 1.00 93.81 226 ARG A CA 1
ATOM 1516 C C . ARG A 1 226 ? 15.414 4.368 -6.447 1.00 93.81 226 ARG A C 1
ATOM 1518 O O . ARG A 1 226 ? 15.476 5.266 -5.607 1.00 93.81 226 ARG A O 1
ATOM 1525 N N . PRO A 1 227 ? 14.407 3.468 -6.434 1.00 94.75 227 PRO A N 1
ATOM 1526 C CA . PRO A 1 227 ? 13.201 3.628 -5.621 1.00 94.75 227 PRO A CA 1
ATOM 1527 C C . PRO A 1 227 ? 13.538 3.752 -4.133 1.00 94.75 227 PRO A C 1
ATOM 1529 O O . PRO A 1 227 ? 14.303 2.957 -3.594 1.00 94.75 227 PRO A O 1
ATOM 1532 N N . THR A 1 228 ? 12.957 4.747 -3.467 1.00 97.94 228 THR A N 1
ATOM 1533 C CA . THR A 1 228 ? 13.250 5.085 -2.067 1.00 97.94 228 THR A CA 1
ATOM 1534 C C . THR A 1 228 ? 11.949 5.154 -1.289 1.00 97.94 228 THR A C 1
ATOM 1536 O O . THR A 1 228 ? 11.135 6.047 -1.533 1.00 97.94 228 THR A O 1
ATOM 1539 N N . VAL A 1 229 ? 11.767 4.234 -0.348 1.00 98.62 229 VAL A N 1
ATOM 1540 C CA . VAL A 1 229 ? 10.646 4.227 0.591 1.00 98.62 229 VAL A CA 1
ATOM 1541 C C . VAL A 1 229 ? 11.132 4.804 1.917 1.00 98.62 229 VAL A C 1
ATOM 1543 O O . VAL A 1 229 ? 12.069 4.273 2.513 1.00 98.62 229 VAL A O 1
ATOM 1546 N N . VAL A 1 230 ? 10.495 5.881 2.374 1.00 98.44 230 VAL A N 1
ATOM 1547 C CA . VAL A 1 230 ? 10.686 6.458 3.709 1.00 98.44 230 VAL A CA 1
ATOM 1548 C C . VAL A 1 230 ? 9.495 6.109 4.590 1.00 98.44 230 VAL A C 1
ATOM 1550 O O . VAL A 1 230 ? 8.346 6.291 4.190 1.00 98.44 230 VAL A O 1
ATOM 1553 N N . ILE A 1 231 ? 9.793 5.654 5.803 1.00 97.69 231 ILE A N 1
ATOM 1554 C CA . ILE A 1 231 ? 8.847 5.515 6.907 1.00 97.69 231 ILE A CA 1
ATOM 1555 C C . ILE A 1 231 ? 9.325 6.474 8.000 1.00 97.69 231 ILE A C 1
ATOM 1557 O O . ILE A 1 231 ? 10.340 6.194 8.632 1.00 97.69 231 ILE A O 1
ATOM 1561 N N . LEU A 1 232 ? 8.658 7.612 8.187 1.00 96.88 232 LEU A N 1
ATOM 1562 C CA . LEU A 1 232 ? 8.944 8.547 9.278 1.00 96.88 232 LEU A CA 1
ATOM 1563 C C . LEU A 1 232 ? 8.204 8.052 10.521 1.00 96.88 232 LEU A C 1
ATOM 1565 O O . LEU A 1 232 ? 6.981 8.037 10.515 1.00 96.88 232 LEU A O 1
ATOM 1569 N N . ALA A 1 233 ? 8.919 7.553 11.532 1.00 95.19 233 ALA A N 1
ATOM 1570 C CA . ALA A 1 233 ? 8.306 6.823 12.642 1.00 95.19 233 ALA A CA 1
ATOM 1571 C C . ALA A 1 233 ? 9.195 6.729 13.891 1.00 95.19 233 ALA A C 1
ATOM 1573 O O . ALA A 1 233 ? 10.421 6.793 13.780 1.00 95.19 233 ALA A O 1
ATOM 1574 N N . PRO A 1 234 ? 8.606 6.484 15.080 1.00 92.31 234 PRO A N 1
ATOM 1575 C CA . PRO A 1 234 ? 9.382 6.172 16.274 1.00 92.31 234 PRO A CA 1
ATOM 1576 C C . PRO A 1 234 ? 10.134 4.844 16.114 1.00 92.31 234 PRO A C 1
ATOM 1578 O O . PRO A 1 234 ? 9.708 3.938 15.392 1.00 92.31 234 PRO A O 1
ATOM 1581 N N . ALA A 1 235 ? 11.226 4.689 16.858 1.00 94.19 235 ALA A N 1
ATOM 1582 C CA . ALA A 1 235 ? 12.112 3.528 16.811 1.00 94.19 235 ALA A CA 1
ATOM 1583 C C . ALA A 1 235 ? 11.554 2.292 17.546 1.00 94.19 235 ALA A C 1
ATOM 1585 O O . ALA A 1 235 ? 12.300 1.581 18.217 1.00 94.19 235 ALA A O 1
ATOM 1586 N N . SER A 1 236 ? 10.245 2.044 17.464 1.00 92.06 236 SER A N 1
ATOM 1587 C CA . SER A 1 236 ? 9.593 0.945 18.179 1.00 92.06 236 SER A CA 1
ATOM 1588 C C . SER A 1 236 ? 9.783 -0.401 17.479 1.00 92.06 236 SER A C 1
ATOM 1590 O O . SER A 1 236 ? 9.860 -0.492 16.249 1.00 92.06 236 SER A O 1
ATOM 1592 N N . ARG A 1 237 ? 9.757 -1.479 18.270 1.00 91.81 237 ARG A N 1
ATOM 1593 C CA . ARG A 1 237 ? 9.810 -2.883 17.827 1.00 91.81 237 ARG A CA 1
ATOM 1594 C C . ARG A 1 237 ? 8.871 -3.210 16.661 1.00 91.81 237 ARG A C 1
ATOM 1596 O O . ARG A 1 237 ? 9.246 -3.986 15.787 1.00 91.81 237 ARG A O 1
ATOM 1603 N N . HIS A 1 238 ? 7.704 -2.567 16.600 1.00 91.88 238 HIS A N 1
ATOM 1604 C CA . HIS A 1 238 ? 6.703 -2.734 15.542 1.00 91.88 238 HIS A CA 1
ATOM 1605 C C . HIS A 1 238 ? 7.153 -2.127 14.202 1.00 91.88 238 HIS A C 1
ATOM 1607 O O . HIS A 1 238 ? 7.042 -2.772 13.159 1.00 91.88 238 HIS A O 1
ATOM 1613 N N . LYS A 1 239 ? 7.693 -0.901 14.213 1.00 94.12 239 LYS A N 1
ATOM 1614 C CA . LYS A 1 239 ? 8.134 -0.205 12.991 1.00 94.12 239 LYS A CA 1
ATOM 1615 C C . LYS A 1 239 ? 9.530 -0.685 12.540 1.00 94.12 239 LYS A C 1
ATOM 1617 O O . LYS A 1 239 ? 9.800 -0.753 11.339 1.00 94.12 239 LYS A O 1
ATOM 1622 N N . VAL A 1 240 ? 10.365 -1.164 13.472 1.00 95.38 240 VAL A N 1
ATOM 1623 C CA . VAL A 1 240 ? 11.574 -1.970 13.188 1.00 95.38 240 VAL A CA 1
ATOM 1624 C C . VAL A 1 240 ? 11.215 -3.251 12.420 1.00 95.38 240 VAL A C 1
ATOM 1626 O O . VAL A 1 240 ? 11.780 -3.486 11.352 1.00 95.38 240 VAL A O 1
ATOM 1629 N N . ALA A 1 241 ? 10.232 -4.029 12.891 1.00 93.88 241 ALA A N 1
ATOM 1630 C CA . ALA A 1 241 ? 9.778 -5.258 12.230 1.00 93.88 241 ALA A CA 1
ATOM 1631 C C . ALA A 1 241 ? 9.292 -5.029 10.781 1.00 93.88 241 ALA A C 1
ATOM 1633 O O . ALA A 1 241 ? 9.682 -5.764 9.872 1.00 93.88 241 ALA A O 1
ATOM 1634 N N . ILE A 1 242 ? 8.504 -3.970 10.548 1.00 94.56 242 ILE A N 1
ATOM 1635 C CA . ILE A 1 242 ? 8.076 -3.540 9.200 1.00 94.56 242 ILE A CA 1
ATOM 1636 C C . ILE A 1 242 ? 9.287 -3.231 8.303 1.00 94.56 242 ILE A C 1
ATOM 1638 O O . ILE A 1 242 ? 9.353 -3.658 7.151 1.00 94.56 242 ILE A O 1
ATOM 1642 N N . THR A 1 243 ? 10.264 -2.487 8.821 1.00 95.88 243 THR A N 1
ATOM 1643 C CA . THR A 1 243 ? 11.419 -2.033 8.027 1.00 95.88 243 THR A CA 1
ATOM 1644 C C . THR A 1 243 ? 12.379 -3.187 7.709 1.00 95.88 243 THR A C 1
ATOM 1646 O O . THR A 1 243 ? 12.981 -3.208 6.635 1.00 95.88 243 THR A O 1
ATOM 1649 N N . ARG A 1 244 ? 12.465 -4.196 8.588 1.00 95.38 244 ARG A N 1
ATOM 1650 C CA . ARG A 1 244 ? 13.197 -5.453 8.356 1.00 95.38 244 ARG A CA 1
ATOM 1651 C C . ARG A 1 244 ? 12.623 -6.241 7.167 1.00 95.38 244 ARG A C 1
ATOM 1653 O O . ARG A 1 244 ? 13.395 -6.656 6.308 1.00 95.38 244 ARG A O 1
ATOM 1660 N N . GLU A 1 245 ? 11.297 -6.388 7.063 1.00 95.75 245 GLU A N 1
ATOM 1661 C CA . GLU A 1 245 ? 10.633 -6.964 5.869 1.00 95.75 245 GLU A CA 1
ATOM 1662 C C . GLU A 1 245 ? 10.973 -6.155 4.601 1.00 95.75 245 GLU A C 1
ATOM 1664 O O . GLU A 1 245 ? 11.248 -6.721 3.543 1.00 95.75 245 GLU A O 1
ATOM 1669 N N . GLY A 1 246 ? 11.047 -4.825 4.714 1.00 95.75 246 GLY A N 1
ATOM 1670 C CA . GLY A 1 246 ? 11.517 -3.952 3.636 1.00 95.75 246 GLY A CA 1
ATOM 1671 C C . GLY A 1 246 ? 12.948 -4.247 3.171 1.00 95.75 246 GLY A C 1
ATOM 1672 O O . GLY A 1 246 ? 13.197 -4.327 1.967 1.00 95.75 246 GLY A O 1
ATOM 1673 N N . GLY A 1 247 ? 13.874 -4.474 4.107 1.00 95.88 247 GLY A N 1
ATOM 1674 C CA . GLY A 1 247 ? 15.246 -4.899 3.807 1.00 95.88 247 GLY A CA 1
ATOM 1675 C C . GLY A 1 247 ? 15.340 -6.298 3.194 1.00 95.88 247 GLY A C 1
ATOM 1676 O O . GLY A 1 247 ? 16.191 -6.528 2.339 1.00 95.88 247 GLY A O 1
ATOM 1677 N N . GLN A 1 248 ? 14.434 -7.209 3.560 1.00 95.44 248 GLN A N 1
ATOM 1678 C CA . GLN A 1 248 ? 14.324 -8.535 2.948 1.00 95.44 248 GLN A CA 1
ATOM 1679 C C . GLN A 1 248 ? 13.830 -8.469 1.492 1.00 95.44 248 GLN A C 1
ATOM 1681 O O . GLN A 1 248 ? 14.306 -9.234 0.655 1.00 95.44 248 GLN A O 1
ATOM 1686 N N . GLN A 1 249 ? 12.917 -7.545 1.166 1.00 96.50 249 GLN A N 1
ATOM 1687 C CA . GLN A 1 249 ? 12.384 -7.385 -0.195 1.00 96.50 249 GLN A CA 1
ATOM 1688 C C . GLN A 1 249 ? 13.245 -6.510 -1.126 1.00 96.50 249 GLN A C 1
ATOM 1690 O O . GLN A 1 249 ? 13.260 -6.747 -2.335 1.00 96.50 249 GLN A O 1
ATOM 1695 N N . SER A 1 250 ? 13.913 -5.471 -0.611 1.00 96.94 250 SER A N 1
ATOM 1696 C CA . SER A 1 250 ? 14.721 -4.533 -1.414 1.00 96.94 250 SER A CA 1
ATOM 1697 C C . SER A 1 250 ? 15.812 -3.868 -0.544 1.00 96.94 250 SER A C 1
ATOM 1699 O O . SER A 1 250 ? 15.618 -2.752 -0.045 1.00 96.94 250 SER A O 1
ATOM 1701 N N . PRO A 1 251 ? 16.963 -4.543 -0.326 1.00 96.06 251 PRO A N 1
ATOM 1702 C CA . PRO A 1 251 ? 18.043 -4.070 0.545 1.00 96.06 251 PRO A CA 1
ATOM 1703 C C . PRO A 1 251 ? 18.490 -2.627 0.264 1.00 96.06 251 PRO A C 1
ATOM 1705 O O . PRO A 1 251 ? 18.926 -2.290 -0.842 1.00 96.06 251 PRO A O 1
ATOM 1708 N N . GLY A 1 252 ? 18.423 -1.769 1.284 1.00 93.56 252 GLY A N 1
ATOM 1709 C CA . GLY A 1 252 ? 18.793 -0.353 1.186 1.00 93.56 252 GLY A CA 1
ATOM 1710 C C . GLY A 1 252 ? 17.711 0.586 0.630 1.00 93.56 252 GLY A C 1
ATOM 1711 O O . GLY A 1 252 ? 17.929 1.798 0.616 1.00 93.56 252 GLY A O 1
ATOM 1712 N N . ASP A 1 253 ? 16.564 0.088 0.155 1.00 97.19 253 ASP A N 1
ATOM 1713 C CA . ASP A 1 253 ? 15.519 0.930 -0.460 1.00 97.19 253 ASP A CA 1
ATOM 1714 C C . ASP A 1 253 ? 14.422 1.357 0.507 1.00 97.19 253 ASP A C 1
ATOM 1716 O O . ASP A 1 253 ? 13.897 2.464 0.380 1.00 97.19 253 ASP A O 1
ATOM 1720 N N . VAL A 1 254 ? 14.129 0.528 1.509 1.00 98.19 254 VAL A N 1
ATOM 1721 C CA . VAL A 1 254 ? 13.224 0.873 2.612 1.00 98.19 254 VAL A CA 1
ATOM 1722 C C . VAL A 1 254 ? 14.031 1.438 3.773 1.00 98.19 254 VAL A C 1
ATOM 1724 O O . VAL A 1 254 ? 15.010 0.833 4.211 1.00 98.19 254 VAL A O 1
ATOM 1727 N N . ASN A 1 255 ? 13.648 2.626 4.234 1.00 98.44 255 ASN A N 1
ATOM 1728 C CA . ASN A 1 255 ? 14.393 3.415 5.207 1.00 98.44 255 ASN A CA 1
ATOM 1729 C C . ASN A 1 255 ? 13.453 3.908 6.316 1.00 98.44 255 ASN A C 1
ATOM 1731 O O . ASN A 1 255 ? 12.548 4.704 6.063 1.00 98.44 255 ASN A O 1
ATOM 1735 N N . LEU A 1 256 ? 13.700 3.460 7.546 1.00 98.38 256 LEU A N 1
ATOM 1736 C CA . LEU A 1 256 ? 13.091 4.002 8.756 1.00 98.38 256 LEU A CA 1
ATOM 1737 C C . LEU A 1 256 ? 13.809 5.301 9.131 1.00 98.38 256 LEU A C 1
ATOM 1739 O O . LEU A 1 256 ? 15.016 5.322 9.381 1.00 98.38 256 LEU A O 1
ATOM 1743 N N . VAL A 1 257 ? 13.064 6.393 9.153 1.00 98.12 257 VAL A N 1
ATOM 1744 C CA . VAL A 1 257 ? 13.528 7.728 9.503 1.00 98.12 257 VAL A CA 1
ATOM 1745 C C . VAL A 1 257 ? 12.973 8.053 10.881 1.00 98.12 257 VAL A C 1
ATOM 1747 O O . VAL A 1 257 ? 11.764 8.095 11.072 1.00 98.12 257 VAL A O 1
ATOM 1750 N N . LEU A 1 258 ? 13.865 8.250 11.851 1.00 96.81 258 LEU A N 1
ATOM 1751 C CA . LEU A 1 258 ? 13.486 8.396 13.262 1.00 96.81 258 LEU A CA 1
ATOM 1752 C C . LEU A 1 258 ? 13.118 9.828 13.660 1.00 96.81 258 LEU A C 1
ATOM 1754 O O . LEU A 1 258 ? 12.729 10.074 14.802 1.00 96.81 258 LEU A O 1
ATOM 1758 N N . ASP A 1 259 ? 13.314 10.783 12.750 1.00 95.75 259 ASP A N 1
ATOM 1759 C CA . ASP A 1 259 ? 13.252 12.197 13.080 1.00 95.75 259 ASP A CA 1
ATOM 1760 C C . ASP A 1 259 ? 13.034 13.106 11.862 1.00 95.75 259 ASP A C 1
ATOM 1762 O O . ASP A 1 259 ? 13.649 12.899 10.812 1.00 95.75 259 ASP A O 1
ATOM 1766 N N . ALA A 1 260 ? 12.217 14.154 12.013 1.00 95.69 260 ALA A N 1
ATOM 1767 C CA . ALA A 1 260 ? 11.934 15.116 10.948 1.00 95.69 260 ALA A CA 1
ATOM 1768 C C . ALA A 1 260 ? 13.189 15.854 10.439 1.00 95.69 260 ALA A C 1
ATOM 1770 O O . ALA A 1 260 ? 13.276 16.167 9.249 1.00 95.69 260 ALA A O 1
ATOM 1771 N N . SER A 1 261 ? 14.202 16.070 11.291 1.00 95.75 261 SER A N 1
ATOM 1772 C CA . SER A 1 261 ? 15.461 16.737 10.903 1.00 95.75 261 SER A CA 1
ATOM 1773 C C . SER A 1 261 ? 16.292 15.962 9.871 1.00 95.75 261 SER A C 1
ATOM 1775 O O . SER A 1 261 ? 17.222 16.505 9.268 1.00 95.75 261 SER A O 1
ATOM 1777 N N . TRP A 1 262 ? 15.971 14.685 9.643 1.00 97.88 262 TRP A N 1
ATOM 1778 C CA . TRP A 1 262 ? 16.630 13.843 8.646 1.00 97.88 262 TRP A CA 1
ATOM 1779 C C . TRP A 1 262 ? 16.060 14.043 7.231 1.00 97.88 262 TRP A C 1
ATOM 1781 O O . TRP A 1 262 ? 16.687 13.590 6.266 1.00 97.88 262 TRP A O 1
ATOM 1791 N N . LEU A 1 263 ? 14.922 14.731 7.087 1.00 98.25 263 LEU A N 1
ATOM 1792 C CA . LEU A 1 263 ? 14.255 15.011 5.815 1.00 98.25 263 LEU A CA 1
ATOM 1793 C C . LEU A 1 263 ? 14.378 16.485 5.399 1.00 98.25 263 LEU A C 1
ATOM 1795 O O . LEU A 1 263 ? 14.596 17.390 6.204 1.00 98.25 263 LEU A O 1
ATOM 1799 N N . ILE A 1 264 ? 14.212 16.726 4.101 1.00 97.75 264 ILE A N 1
ATOM 1800 C CA . ILE A 1 264 ? 14.103 18.056 3.496 1.00 97.75 264 ILE A CA 1
ATOM 1801 C C . ILE A 1 264 ? 12.837 18.057 2.639 1.00 97.75 264 ILE A C 1
ATOM 1803 O O . ILE A 1 264 ? 12.721 17.233 1.730 1.00 97.75 264 ILE A O 1
ATOM 1807 N N . GLN A 1 265 ? 11.914 18.991 2.879 1.00 97.38 265 GLN A N 1
ATOM 1808 C CA . GLN A 1 265 ? 10.816 19.254 1.945 1.00 97.38 265 GLN A CA 1
ATOM 1809 C C . GLN A 1 265 ? 11.307 20.257 0.903 1.00 97.38 265 GLN A C 1
ATOM 1811 O O . GLN A 1 265 ? 11.744 21.352 1.249 1.00 97.38 265 GLN A O 1
ATOM 1816 N N . GLN A 1 266 ? 11.235 19.907 -0.376 1.00 96.25 266 GLN A N 1
ATOM 1817 C CA . GLN A 1 266 ? 11.650 20.777 -1.469 1.00 96.25 266 GLN A CA 1
ATOM 1818 C C . GLN A 1 266 ? 10.427 21.216 -2.277 1.00 96.25 266 GLN A C 1
ATOM 1820 O O . GLN A 1 266 ? 9.765 20.391 -2.907 1.00 96.25 266 GLN A O 1
ATOM 1825 N N . VAL A 1 267 ? 10.135 22.518 -2.244 1.00 95.19 267 VAL A N 1
ATOM 1826 C CA . VAL A 1 267 ? 9.041 23.145 -2.995 1.00 95.19 267 VAL A CA 1
ATOM 1827 C C . VAL A 1 267 ? 9.477 23.341 -4.445 1.00 95.19 267 VAL A C 1
ATOM 1829 O O . VAL A 1 267 ? 10.500 23.976 -4.710 1.00 95.19 267 VAL A O 1
ATOM 1832 N N . LEU A 1 268 ? 8.709 22.783 -5.375 1.00 92.31 268 LEU A N 1
ATOM 1833 C CA . LEU A 1 268 ? 8.939 22.827 -6.817 1.00 92.31 268 LEU A CA 1
ATOM 1834 C C . LEU A 1 268 ? 8.372 24.123 -7.441 1.00 92.31 268 LEU A C 1
ATOM 1836 O O . LEU A 1 268 ? 7.561 24.804 -6.809 1.00 92.31 268 LEU A O 1
ATOM 1840 N N . PRO A 1 269 ? 8.773 24.495 -8.676 1.00 90.50 269 PRO A N 1
ATOM 1841 C CA . PRO A 1 269 ? 8.338 25.748 -9.306 1.00 90.50 269 PRO A CA 1
ATOM 1842 C C . PRO A 1 269 ? 6.825 25.875 -9.548 1.00 90.50 269 PRO A C 1
ATOM 1844 O O . PRO A 1 269 ? 6.342 26.993 -9.711 1.00 90.50 269 PRO A O 1
ATOM 1847 N N . ASP A 1 270 ? 6.089 24.760 -9.565 1.00 90.12 270 ASP A N 1
ATOM 1848 C CA . ASP A 1 270 ? 4.626 24.695 -9.689 1.00 90.12 270 ASP A CA 1
ATOM 1849 C C . ASP A 1 270 ? 3.894 24.680 -8.329 1.00 90.12 270 ASP A C 1
ATOM 1851 O O . ASP A 1 270 ? 2.671 24.580 -8.280 1.00 90.12 270 ASP A O 1
ATOM 1855 N N . GLY A 1 271 ? 4.629 24.785 -7.217 1.00 91.81 271 GLY A N 1
ATOM 1856 C CA . GLY A 1 271 ? 4.087 24.801 -5.857 1.00 91.81 271 GLY A CA 1
ATOM 1857 C C . GLY A 1 271 ? 3.892 23.423 -5.216 1.00 91.81 271 GLY A C 1
ATOM 1858 O O . GLY A 1 271 ? 3.581 23.370 -4.021 1.00 91.81 271 GLY A O 1
ATOM 1859 N N . ARG A 1 272 ? 4.111 22.318 -5.946 1.00 94.44 272 ARG A N 1
ATOM 1860 C CA . ARG A 1 272 ? 4.158 20.965 -5.362 1.00 94.44 272 ARG A CA 1
ATOM 1861 C C . ARG A 1 272 ? 5.364 20.805 -4.441 1.00 94.44 272 ARG A C 1
ATOM 1863 O O . ARG A 1 272 ? 6.328 21.568 -4.526 1.00 94.44 272 ARG A O 1
ATOM 1870 N N . THR A 1 273 ? 5.348 19.795 -3.580 1.00 96.38 273 THR A N 1
ATOM 1871 C CA . THR A 1 273 ? 6.510 19.422 -2.768 1.00 96.38 273 THR A CA 1
ATOM 1872 C C . THR A 1 273 ? 6.965 17.998 -3.067 1.00 96.38 273 THR A C 1
ATOM 1874 O O . THR A 1 273 ? 6.176 17.130 -3.441 1.00 96.38 273 THR A O 1
ATOM 1877 N N . ARG A 1 274 ? 8.270 17.765 -2.903 1.00 95.75 274 ARG A N 1
ATOM 1878 C CA . ARG A 1 274 ? 8.886 16.434 -2.846 1.00 95.75 274 ARG A CA 1
ATOM 1879 C C . ARG A 1 274 ? 9.780 16.333 -1.615 1.00 95.75 274 ARG A C 1
ATOM 1881 O O . ARG A 1 274 ? 10.242 17.360 -1.115 1.00 95.75 274 ARG A O 1
ATOM 1888 N N . LEU A 1 275 ? 10.066 15.117 -1.161 1.00 97.81 275 LEU A N 1
ATOM 1889 C CA . LEU A 1 275 ? 10.959 14.885 -0.024 1.00 97.81 275 LEU A CA 1
ATOM 1890 C C . LEU A 1 275 ? 12.342 14.410 -0.486 1.00 97.81 275 LEU A C 1
ATOM 1892 O O . LEU A 1 275 ? 12.471 13.659 -1.456 1.00 97.81 275 LEU A O 1
ATOM 1896 N N . LEU A 1 276 ? 13.378 14.839 0.233 1.00 98.00 276 LEU A N 1
ATOM 1897 C CA . LEU A 1 276 ? 14.741 14.320 0.126 1.00 98.00 276 LEU A CA 1
ATOM 1898 C C . LEU A 1 276 ? 15.183 13.783 1.494 1.00 98.00 276 LEU A C 1
ATOM 1900 O O . LEU A 1 276 ? 14.972 14.434 2.516 1.00 98.00 276 LEU A O 1
ATOM 1904 N N . MET A 1 277 ? 15.829 12.620 1.514 1.00 98.31 277 MET A N 1
ATOM 1905 C CA . MET A 1 277 ? 16.311 11.954 2.724 1.00 98.31 277 MET A CA 1
ATOM 1906 C C . MET A 1 277 ? 17.820 12.167 2.901 1.00 98.31 277 MET A C 1
ATOM 1908 O O . MET A 1 277 ? 18.614 11.834 2.019 1.00 98.31 277 MET A O 1
ATOM 1912 N N . THR A 1 278 ? 18.227 12.691 4.059 1.00 98.25 278 THR A N 1
ATOM 1913 C CA . THR A 1 278 ? 19.644 12.888 4.432 1.00 98.25 278 THR A CA 1
ATOM 1914 C C . THR A 1 278 ? 20.189 11.762 5.311 1.00 98.25 278 THR A C 1
ATOM 1916 O O . THR A 1 278 ? 21.387 11.481 5.285 1.00 98.25 278 THR A O 1
ATOM 1919 N N . LYS A 1 279 ? 19.320 11.088 6.071 1.00 98.25 279 LYS A N 1
ATOM 1920 C CA . LYS A 1 279 ? 19.645 9.944 6.928 1.00 98.25 279 LYS A CA 1
ATOM 1921 C C . LYS A 1 279 ? 18.479 8.963 6.971 1.00 98.25 279 LYS A C 1
ATOM 1923 O O . LYS A 1 279 ? 17.332 9.381 6.854 1.00 98.25 279 LYS A O 1
ATOM 1928 N N . GLY A 1 280 ? 18.778 7.691 7.201 1.00 98.12 280 GLY A N 1
ATOM 1929 C CA . GLY A 1 280 ? 17.779 6.646 7.410 1.00 98.12 280 GLY A CA 1
ATOM 1930 C C . GLY A 1 280 ? 18.409 5.367 7.954 1.00 98.12 280 GLY A C 1
ATOM 1931 O O . GLY A 1 280 ? 19.587 5.093 7.719 1.00 98.12 280 GLY A O 1
ATOM 1932 N N . LEU A 1 281 ? 17.630 4.587 8.695 1.00 98.50 281 LEU A N 1
ATOM 1933 C CA . LEU A 1 281 ? 17.965 3.226 9.087 1.00 98.50 281 LEU A CA 1
ATOM 1934 C C . LEU A 1 281 ? 17.416 2.265 8.029 1.00 98.50 281 LEU A C 1
ATOM 1936 O O . LEU A 1 281 ? 16.206 2.197 7.825 1.00 98.50 281 LEU A O 1
ATOM 1940 N N . SER A 1 282 ? 18.286 1.500 7.379 1.00 96.88 282 SER A N 1
ATOM 1941 C CA . SER A 1 282 ? 17.880 0.456 6.433 1.00 96.88 282 SER A CA 1
ATOM 1942 C C . SER A 1 282 ? 18.444 -0.903 6.841 1.00 96.88 282 SER A C 1
ATOM 1944 O O . SER A 1 282 ? 19.368 -0.985 7.650 1.00 96.88 282 SER A O 1
ATOM 1946 N N . PHE A 1 283 ? 17.873 -1.968 6.289 1.00 97.44 283 PHE A N 1
ATOM 1947 C CA . PHE A 1 283 ? 18.231 -3.354 6.578 1.00 97.44 283 PHE A CA 1
ATOM 1948 C C . PHE A 1 283 ? 18.741 -4.047 5.312 1.00 97.44 283 PHE A C 1
ATOM 1950 O O . PHE A 1 283 ? 18.297 -3.740 4.201 1.00 97.44 283 PHE A O 1
ATOM 1957 N N . ASP A 1 284 ? 19.663 -4.994 5.482 1.00 95.50 284 ASP A N 1
ATOM 1958 C CA . ASP A 1 284 ? 19.975 -5.982 4.449 1.00 95.50 284 ASP A CA 1
ATOM 1959 C C . ASP A 1 284 ? 19.036 -7.202 4.533 1.00 95.50 284 ASP A C 1
ATOM 1961 O O . ASP A 1 284 ? 18.245 -7.349 5.468 1.00 95.50 284 ASP A O 1
ATOM 1965 N N . ALA A 1 285 ? 19.151 -8.113 3.564 1.00 93.25 285 ALA A N 1
ATOM 1966 C CA . ALA A 1 285 ? 18.349 -9.338 3.513 1.00 93.25 285 ALA A CA 1
ATOM 1967 C C . ALA A 1 285 ? 18.674 -10.364 4.625 1.00 93.25 285 ALA A C 1
ATOM 1969 O O . ALA A 1 285 ? 18.067 -11.432 4.658 1.00 93.25 285 ALA A O 1
ATOM 1970 N N . LYS A 1 286 ? 19.625 -10.066 5.522 1.00 92.19 286 LYS A N 1
ATOM 1971 C CA . LYS A 1 286 ? 19.986 -10.875 6.699 1.00 92.19 286 LYS A CA 1
ATOM 1972 C C . LYS A 1 286 ? 19.577 -10.197 8.016 1.00 92.19 286 LYS A C 1
ATOM 1974 O O . LYS A 1 286 ? 19.902 -10.704 9.085 1.00 92.19 286 LYS A O 1
ATOM 1979 N N . GLY A 1 287 ? 18.872 -9.063 7.956 1.00 92.94 287 GLY A N 1
ATOM 1980 C CA . GLY A 1 287 ? 18.411 -8.325 9.132 1.00 92.94 287 GLY A CA 1
ATOM 1981 C C . GLY A 1 287 ? 19.469 -7.428 9.786 1.00 92.94 287 GLY A C 1
ATOM 1982 O O . GLY A 1 287 ? 19.220 -6.905 10.872 1.00 92.94 287 GLY A O 1
ATOM 1983 N N . GLN A 1 288 ? 20.625 -7.187 9.156 1.00 97.19 288 GLN A N 1
ATOM 1984 C CA . GLN A 1 288 ? 21.594 -6.221 9.676 1.00 97.19 288 GLN A CA 1
ATOM 1985 C C . GLN A 1 288 ? 21.091 -4.790 9.461 1.00 97.19 288 GLN A C 1
ATOM 1987 O O . GLN A 1 288 ? 21.129 -4.253 8.353 1.00 97.19 288 GLN A O 1
ATOM 1992 N N . ALA A 1 289 ? 20.709 -4.137 10.556 1.00 98.06 289 ALA A N 1
ATOM 1993 C CA . ALA A 1 289 ? 20.406 -2.713 10.574 1.00 98.06 289 ALA A CA 1
ATOM 1994 C C . ALA A 1 289 ? 21.658 -1.869 10.268 1.00 98.06 289 ALA A C 1
ATOM 1996 O O . ALA A 1 289 ? 22.728 -2.103 10.838 1.00 98.06 289 ALA A O 1
ATOM 1997 N N . THR A 1 290 ? 21.529 -0.856 9.413 1.00 98.50 290 THR A N 1
ATOM 1998 C CA . THR A 1 290 ? 22.566 0.150 9.145 1.00 98.50 290 THR A CA 1
ATOM 1999 C C . THR A 1 290 ? 21.947 1.543 9.123 1.00 98.50 290 THR A C 1
ATOM 2001 O O . THR A 1 290 ? 21.073 1.835 8.310 1.00 98.50 290 THR A O 1
ATOM 2004 N N . LEU A 1 291 ? 22.427 2.419 10.005 1.00 98.44 291 LEU A N 1
ATOM 2005 C CA . LEU A 1 291 ? 22.123 3.844 10.013 1.00 98.44 291 LEU A CA 1
ATOM 2006 C C . LEU A 1 291 ? 23.010 4.543 8.977 1.00 98.44 291 LEU A C 1
ATOM 2008 O O . LEU A 1 291 ? 24.213 4.729 9.188 1.00 98.44 291 LEU A O 1
ATOM 2012 N N . VAL A 1 292 ? 22.413 4.910 7.847 1.00 98.19 292 VAL A N 1
ATOM 2013 C CA . VAL A 1 292 ? 23.089 5.546 6.716 1.00 98.19 292 VAL A CA 1
ATOM 2014 C C . VAL A 1 292 ? 22.934 7.062 6.804 1.00 98.19 292 VAL A C 1
ATOM 2016 O O . VAL A 1 292 ? 21.840 7.573 7.032 1.00 98.19 292 VAL A O 1
ATOM 2019 N N . THR A 1 293 ? 24.029 7.793 6.596 1.00 98.50 293 THR A N 1
ATOM 2020 C CA . THR A 1 293 ? 24.042 9.245 6.363 1.00 98.50 293 THR A CA 1
ATOM 2021 C C . THR A 1 293 ? 24.475 9.524 4.928 1.00 98.50 293 THR A C 1
ATOM 2023 O O . THR A 1 293 ? 25.550 9.099 4.509 1.00 98.50 293 THR A O 1
ATOM 2026 N N . TYR A 1 294 ? 23.667 10.265 4.180 1.00 97.88 294 TYR A N 1
ATOM 2027 C CA . TYR A 1 294 ? 23.916 10.636 2.792 1.00 97.88 294 TYR A CA 1
ATOM 2028 C C . TYR A 1 294 ? 24.433 12.078 2.726 1.00 97.88 294 TYR A C 1
ATOM 2030 O O . TYR A 1 294 ? 23.777 13.000 3.210 1.00 97.88 294 TYR A O 1
ATOM 2038 N N . LYS A 1 295 ? 25.614 12.299 2.132 1.00 97.56 295 LYS A N 1
ATOM 2039 C CA . LYS A 1 295 ? 26.152 13.658 1.910 1.00 97.56 295 LYS A CA 1
ATOM 2040 C C . LYS A 1 295 ? 25.417 14.402 0.794 1.00 97.56 295 LYS A C 1
ATOM 2042 O O . LYS A 1 295 ? 25.303 15.622 0.856 1.00 97.56 295 LYS A O 1
ATOM 2047 N N . ILE A 1 296 ? 24.900 13.664 -0.185 1.00 97.06 296 ILE A N 1
ATOM 2048 C CA . ILE A 1 296 ? 23.997 14.151 -1.228 1.00 97.06 296 ILE A CA 1
ATOM 2049 C C . ILE A 1 296 ? 22.617 13.541 -0.928 1.00 97.06 296 ILE A C 1
ATOM 2051 O O . ILE A 1 296 ? 22.509 12.314 -0.956 1.00 97.06 296 ILE A O 1
ATOM 2055 N N . PRO A 1 297 ? 21.584 14.340 -0.591 1.00 97.38 297 PRO A N 1
ATOM 2056 C CA . PRO A 1 297 ? 20.281 13.812 -0.182 1.00 97.38 297 PRO A CA 1
ATOM 2057 C C . PRO A 1 297 ? 19.629 12.932 -1.257 1.00 97.38 297 PRO A C 1
ATOM 2059 O O . PRO A 1 297 ? 19.592 13.297 -2.433 1.00 97.38 297 PRO A O 1
ATOM 2062 N N . ARG A 1 298 ? 19.084 11.781 -0.851 1.00 96.38 298 ARG A N 1
ATOM 2063 C CA . ARG A 1 298 ? 18.426 10.816 -1.745 1.00 96.38 298 ARG A CA 1
ATOM 2064 C C . ARG A 1 298 ? 16.977 11.236 -2.010 1.00 96.38 298 ARG A C 1
ATOM 2066 O O . ARG A 1 298 ? 16.269 11.592 -1.072 1.00 96.38 298 ARG A O 1
ATOM 2073 N N . VAL A 1 299 ? 16.523 11.175 -3.264 1.00 97.25 299 VAL A N 1
ATOM 2074 C CA . VAL A 1 299 ? 15.122 11.467 -3.629 1.00 97.25 299 VAL A CA 1
ATOM 2075 C C . VAL A 1 299 ? 14.192 10.420 -3.012 1.00 97.25 299 VAL A C 1
ATOM 2077 O O . VAL A 1 299 ? 14.490 9.227 -3.067 1.00 97.25 299 VAL A O 1
ATOM 2080 N N . VAL A 1 300 ? 13.087 10.858 -2.405 1.00 98.38 300 VAL A N 1
ATOM 2081 C CA . VAL A 1 300 ? 12.058 9.982 -1.826 1.00 98.38 300 VAL A CA 1
ATOM 2082 C C . VAL A 1 300 ? 10.949 9.741 -2.851 1.00 98.38 300 VAL A C 1
ATOM 2084 O O . VAL A 1 300 ? 10.423 10.693 -3.419 1.00 98.38 300 VAL A O 1
ATOM 2087 N N . HIS A 1 301 ? 10.582 8.473 -3.046 1.00 98.31 301 HIS A N 1
ATOM 2088 C CA . HIS A 1 301 ? 9.581 8.020 -4.024 1.00 98.31 301 HIS A CA 1
ATOM 2089 C C . HIS A 1 301 ? 8.349 7.371 -3.377 1.00 98.31 301 HIS A C 1
ATOM 2091 O O . HIS A 1 301 ? 7.374 7.052 -4.055 1.00 98.31 301 HIS A O 1
ATOM 2097 N N . TYR A 1 302 ? 8.390 7.158 -2.063 1.00 98.56 302 TYR A N 1
ATOM 2098 C CA . TYR A 1 302 ? 7.246 6.771 -1.253 1.00 98.56 302 TYR A CA 1
ATOM 2099 C C . TYR A 1 302 ? 7.426 7.280 0.175 1.00 98.56 302 TYR A C 1
ATOM 2101 O O . TYR A 1 302 ? 8.531 7.189 0.715 1.00 98.56 302 TYR A O 1
ATOM 2109 N N . PHE A 1 303 ? 6.351 7.760 0.793 1.00 98.06 303 PHE A N 1
ATOM 2110 C CA . PHE A 1 303 ? 6.347 8.258 2.167 1.00 98.06 303 PHE A CA 1
ATOM 2111 C C . PHE A 1 303 ? 5.260 7.565 3.006 1.00 98.06 303 PHE A C 1
ATOM 2113 O O . PHE A 1 303 ? 4.151 7.311 2.543 1.00 98.06 303 PHE A O 1
ATOM 2120 N N . ALA A 1 304 ? 5.571 7.224 4.248 1.00 96.19 304 ALA A N 1
ATOM 2121 C CA . ALA A 1 304 ? 4.590 6.848 5.256 1.00 96.19 304 ALA A CA 1
ATOM 2122 C C . ALA A 1 304 ? 4.941 7.615 6.527 1.00 96.19 304 ALA A C 1
ATOM 2124 O O . ALA A 1 304 ? 6.066 7.489 7.013 1.00 96.19 304 ALA A O 1
ATOM 2125 N N . ASP A 1 305 ? 4.002 8.418 7.011 1.00 94.81 305 ASP A N 1
ATOM 2126 C CA . ASP A 1 305 ? 4.155 9.173 8.249 1.00 94.81 305 ASP A CA 1
ATOM 2127 C C . ASP A 1 305 ? 3.604 8.380 9.442 1.00 94.81 305 ASP A C 1
ATOM 2129 O O . ASP A 1 305 ? 2.729 7.534 9.277 1.00 94.81 305 ASP A O 1
ATOM 2133 N N . TYR A 1 306 ? 4.154 8.647 10.620 1.00 92.56 306 TYR A N 1
ATOM 2134 C CA . TYR A 1 306 ? 3.749 8.150 11.939 1.00 92.56 306 TYR A CA 1
ATOM 2135 C C . TYR A 1 306 ? 4.083 9.186 13.040 1.00 92.56 306 TYR A C 1
ATOM 2137 O O . TYR A 1 306 ? 4.158 8.852 14.227 1.00 92.56 306 TYR A O 1
ATOM 2145 N N . PHE A 1 307 ? 4.326 10.443 12.651 1.00 89.12 307 PHE A N 1
ATOM 2146 C CA . PHE A 1 307 ? 4.361 11.620 13.519 1.00 89.12 307 PHE A CA 1
ATOM 2147 C C . PHE A 1 307 ? 3.169 12.532 13.165 1.00 89.12 307 PHE A C 1
ATOM 2149 O O . PHE A 1 307 ? 3.334 13.685 12.753 1.00 89.12 307 PHE A O 1
ATOM 2156 N N . THR A 1 308 ? 1.964 11.971 13.335 1.00 81.25 308 THR A N 1
ATOM 2157 C CA . THR A 1 308 ? 0.682 12.685 13.472 1.00 81.25 308 THR A CA 1
ATOM 2158 C C . THR A 1 308 ? 0.150 12.493 14.900 1.00 81.25 308 THR A C 1
ATOM 2160 O O . THR A 1 308 ? 0.512 11.526 15.572 1.00 81.25 308 THR A O 1
ATOM 2163 N N . LEU A 1 309 ? -0.742 13.380 15.362 1.00 71.62 309 LEU A N 1
ATOM 2164 C CA . LEU A 1 309 ? -1.336 13.295 16.708 1.00 71.62 309 LEU A CA 1
ATOM 2165 C C . LEU A 1 309 ? -2.287 12.097 16.909 1.00 71.62 309 LEU A C 1
ATOM 2167 O O . LEU A 1 309 ? -2.627 11.789 18.049 1.00 71.62 309 LEU A O 1
ATOM 2171 N N . GLY A 1 310 ? -2.730 11.433 15.834 1.00 62.06 310 GLY A N 1
ATOM 2172 C CA . GLY A 1 310 ? -3.437 10.150 15.920 1.00 62.06 310 GLY A CA 1
ATOM 2173 C C . GLY A 1 310 ? -2.481 8.984 16.193 1.00 62.06 310 GLY A C 1
ATOM 2174 O O . GLY A 1 310 ? -2.776 8.114 17.015 1.00 62.06 310 GLY A O 1
ATOM 2175 N N . ALA A 1 311 ? -1.302 9.029 15.566 1.00 61.19 311 ALA A N 1
ATOM 2176 C CA . ALA A 1 311 ? -0.277 7.993 15.629 1.00 61.19 311 ALA A CA 1
ATOM 2177 C C . ALA A 1 311 ? 0.599 8.041 16.892 1.00 61.19 311 ALA A C 1
ATOM 2179 O O . ALA A 1 311 ? 1.137 7.013 17.321 1.00 61.19 311 ALA A O 1
ATOM 2180 N N . ASN A 1 312 ? 0.857 9.243 17.422 1.00 70.00 312 ASN A N 1
ATOM 2181 C CA . ASN A 1 312 ? 1.974 9.500 18.332 1.00 70.00 312 ASN A CA 1
ATOM 2182 C C . ASN A 1 312 ? 1.825 10.837 19.083 1.00 70.00 312 ASN A C 1
ATOM 2184 O O . ASN A 1 312 ? 1.155 11.753 18.618 1.00 70.00 312 ASN A O 1
ATOM 2188 N N . ASP A 1 313 ? 2.584 11.027 20.165 1.00 76.62 313 ASP A N 1
ATOM 2189 C CA . ASP A 1 313 ? 2.730 12.320 20.861 1.00 76.62 313 ASP A CA 1
ATOM 2190 C C . ASP A 1 313 ? 3.661 13.300 20.090 1.00 76.62 313 ASP A C 1
ATOM 2192 O O . ASP A 1 313 ? 4.444 14.049 20.682 1.00 76.62 313 ASP A O 1
ATOM 2196 N N . ARG A 1 314 ? 3.646 13.246 18.750 1.00 83.81 314 ARG A N 1
ATOM 2197 C CA . ARG A 1 314 ? 4.487 14.023 17.820 1.00 83.81 314 ARG A CA 1
ATOM 2198 C C . ARG A 1 314 ? 3.695 14.361 16.562 1.00 83.81 314 ARG A C 1
ATOM 2200 O O . ARG A 1 314 ? 3.136 13.464 15.945 1.00 83.81 314 ARG A O 1
ATOM 2207 N N . ASP A 1 315 ? 3.734 15.623 16.148 1.00 89.31 315 ASP A N 1
ATOM 2208 C CA . ASP A 1 315 ? 3.131 16.146 14.915 1.00 89.31 315 ASP A CA 1
ATOM 2209 C C . ASP A 1 315 ? 4.168 16.683 13.906 1.00 89.31 315 ASP A C 1
ATOM 2211 O O . ASP A 1 315 ? 3.802 17.221 12.860 1.00 89.31 315 ASP A O 1
ATOM 2215 N N . ASP A 1 316 ? 5.472 16.519 14.174 1.00 91.94 316 ASP A N 1
ATOM 2216 C CA . ASP A 1 316 ? 6.554 17.056 13.334 1.00 91.94 316 ASP A CA 1
ATOM 2217 C C . ASP A 1 316 ? 6.722 16.345 11.974 1.00 91.94 316 ASP A C 1
ATOM 2219 O O . ASP A 1 316 ? 7.559 16.753 11.164 1.00 91.94 316 ASP A O 1
ATOM 2223 N N . GLY A 1 317 ? 5.890 15.337 11.691 1.00 92.44 317 GLY A N 1
ATOM 2224 C CA . GLY A 1 317 ? 5.707 14.748 10.364 1.00 92.44 317 GLY A CA 1
ATOM 2225 C C . GLY A 1 317 ? 4.712 15.511 9.479 1.00 92.44 317 GLY A C 1
ATOM 2226 O O . GLY A 1 317 ? 5.019 15.826 8.325 1.00 92.44 317 GLY A O 1
ATOM 2227 N N . VAL A 1 318 ? 3.572 15.931 10.045 1.00 92.31 318 VAL A N 1
ATOM 2228 C CA . VAL A 1 318 ? 2.434 16.563 9.338 1.00 92.31 318 VAL A CA 1
ATOM 2229 C C . VAL A 1 318 ? 2.828 17.657 8.319 1.00 92.31 318 VAL A C 1
ATOM 2231 O O . VAL A 1 318 ? 2.254 17.680 7.222 1.00 92.31 318 VAL A O 1
ATOM 2234 N N . PRO A 1 319 ? 3.808 18.555 8.573 1.00 93.56 319 PRO A N 1
ATOM 2235 C CA . PRO A 1 319 ? 4.217 19.561 7.590 1.00 93.56 319 PRO A CA 1
ATOM 2236 C C . PRO A 1 319 ? 4.730 18.997 6.255 1.00 93.56 319 PRO A C 1
ATOM 2238 O O . PRO A 1 319 ? 4.669 19.707 5.242 1.00 93.56 319 PRO A O 1
ATOM 2241 N N . PHE A 1 320 ? 5.229 17.754 6.226 1.00 95.56 320 PHE A N 1
ATOM 2242 C CA . PHE A 1 320 ? 5.752 17.111 5.020 1.00 95.56 320 PHE A CA 1
ATOM 2243 C C . PHE A 1 320 ? 4.663 16.782 3.997 1.00 95.56 320 PHE A C 1
ATOM 2245 O O . PHE A 1 320 ? 4.938 16.896 2.802 1.00 95.56 320 PHE A O 1
ATOM 2252 N N . GLU A 1 321 ? 3.443 16.452 4.434 1.00 94.06 321 GLU A N 1
ATOM 2253 C CA . GLU A 1 321 ? 2.337 16.030 3.557 1.00 94.06 321 GLU A CA 1
ATOM 2254 C C . GLU A 1 321 ? 1.781 17.153 2.665 1.00 94.06 321 GLU A C 1
ATOM 2256 O O . GLU A 1 321 ? 1.116 16.896 1.655 1.00 94.06 321 GLU A O 1
ATOM 2261 N N . ARG A 1 322 ? 2.033 18.416 3.029 1.00 94.06 322 ARG A N 1
ATOM 2262 C CA . ARG A 1 322 ? 1.451 19.578 2.351 1.00 94.06 322 ARG A CA 1
ATOM 2263 C C . ARG A 1 322 ? 1.963 19.708 0.914 1.00 94.06 322 ARG A C 1
ATOM 2265 O O . ARG A 1 322 ? 3.166 19.853 0.684 1.00 94.06 322 ARG A O 1
ATOM 2272 N N . ASN A 1 323 ? 1.033 19.747 -0.044 1.00 95.19 323 ASN A N 1
ATOM 2273 C CA . ASN A 1 323 ? 1.292 19.733 -1.488 1.00 95.19 323 ASN A CA 1
ATOM 2274 C C . ASN A 1 323 ? 2.160 18.541 -1.956 1.00 95.19 323 ASN A C 1
ATOM 2276 O O . ASN A 1 323 ? 2.803 18.639 -3.006 1.00 95.19 323 ASN A O 1
ATOM 2280 N N . LEU A 1 324 ? 2.227 17.444 -1.191 1.00 96.06 324 LEU A N 1
ATOM 2281 C CA . LEU A 1 324 ? 3.173 16.363 -1.456 1.00 96.06 324 LEU A CA 1
ATOM 2282 C C . LEU A 1 324 ? 2.776 15.565 -2.704 1.00 96.06 324 LEU A C 1
ATOM 2284 O O . LEU A 1 324 ? 1.704 14.961 -2.770 1.00 96.06 324 LEU A O 1
ATOM 2288 N N . ASP A 1 325 ? 3.661 15.569 -3.703 1.00 94.25 325 ASP A N 1
ATOM 2289 C CA . ASP A 1 325 ? 3.516 14.824 -4.958 1.00 94.25 325 ASP A CA 1
ATOM 2290 C C . ASP A 1 325 ? 4.392 13.561 -4.969 1.00 94.25 325 ASP A C 1
ATOM 2292 O O . ASP A 1 325 ? 5.083 13.245 -5.937 1.00 94.25 325 ASP A O 1
ATOM 2296 N N . VAL A 1 326 ? 4.369 12.850 -3.842 1.00 95.88 326 VAL A N 1
ATOM 2297 C CA . VAL A 1 326 ? 5.013 11.550 -3.627 1.00 95.88 326 VAL A CA 1
ATOM 2298 C C . VAL A 1 326 ? 3.925 10.577 -3.155 1.00 95.88 326 VAL A C 1
ATOM 2300 O O . VAL A 1 326 ? 3.117 10.954 -2.305 1.00 95.88 326 VAL A O 1
ATOM 2303 N N . PRO A 1 327 ? 3.859 9.333 -3.668 1.00 96.81 327 PRO A N 1
ATOM 2304 C CA . PRO A 1 327 ? 2.950 8.312 -3.162 1.00 96.81 327 PRO A CA 1
ATOM 2305 C C . PRO A 1 327 ? 3.043 8.145 -1.646 1.00 96.81 327 PRO A C 1
ATOM 2307 O O . PRO A 1 327 ? 4.126 7.897 -1.115 1.00 96.81 327 PRO A O 1
ATOM 2310 N N . GLN A 1 328 ? 1.900 8.227 -0.963 1.00 95.50 328 GLN A N 1
ATOM 2311 C CA . GLN A 1 328 ? 1.833 8.006 0.480 1.00 95.50 328 GLN A CA 1
ATOM 2312 C C . GLN A 1 328 ? 1.003 6.789 0.868 1.00 95.50 328 GLN A C 1
ATOM 2314 O O . GLN A 1 328 ? 0.006 6.474 0.204 1.00 95.50 328 GLN A O 1
ATOM 2319 N N . SER A 1 329 ? 1.411 6.152 1.970 1.00 90.31 329 SER A N 1
ATOM 2320 C CA . SER A 1 329 ? 0.522 5.321 2.781 1.00 90.31 329 SER A CA 1
ATOM 2321 C C . SER A 1 329 ? -0.270 6.240 3.696 1.00 90.31 329 SER A C 1
ATOM 2323 O O . SER A 1 329 ? 0.327 6.840 4.584 1.00 90.31 329 SER A O 1
ATOM 2325 N N . ASN A 1 330 ? -1.585 6.302 3.492 1.00 91.44 330 ASN A N 1
ATOM 2326 C CA . ASN A 1 330 ? -2.492 7.225 4.174 1.00 91.44 330 ASN A CA 1
ATOM 2327 C C . ASN A 1 330 ? -2.147 8.711 3.922 1.00 91.44 330 ASN A C 1
ATOM 2329 O O . ASN A 1 330 ? -1.326 9.037 3.062 1.00 91.44 330 ASN A O 1
ATOM 2333 N N . SER A 1 331 ? -2.847 9.595 4.626 1.00 91.81 331 SER A N 1
ATOM 2334 C CA . SER A 1 331 ? -2.460 10.977 4.945 1.00 91.81 331 SER A CA 1
ATOM 2335 C C . SER A 1 331 ? -3.384 11.490 6.048 1.00 91.81 331 SER A C 1
ATOM 2337 O O . SER A 1 331 ? -4.440 10.892 6.250 1.00 91.81 331 SER A O 1
ATOM 2339 N N . LEU A 1 332 ? -3.088 12.624 6.687 1.00 87.75 332 LEU A N 1
ATOM 2340 C CA . LEU A 1 332 ? -3.960 13.225 7.710 1.00 87.75 332 LEU A CA 1
ATOM 2341 C C . LEU A 1 332 ? -5.399 13.461 7.193 1.00 87.75 332 LEU A C 1
ATOM 2343 O O . LEU A 1 332 ? -6.369 13.358 7.939 1.00 87.75 332 LEU A O 1
ATOM 2347 N N . GLN A 1 333 ? -5.572 13.711 5.886 1.00 88.50 333 GLN A N 1
ATOM 2348 C CA . GLN A 1 333 ? -6.906 13.760 5.272 1.00 88.50 333 GLN A CA 1
ATOM 2349 C C . GLN A 1 333 ? -7.614 12.396 5.340 1.00 88.50 333 GLN A C 1
ATOM 2351 O O . GLN A 1 333 ? -8.793 12.335 5.673 1.00 88.50 333 GLN A O 1
ATOM 2356 N N . LEU A 1 334 ? -6.925 11.310 4.982 1.00 91.94 334 LEU A N 1
ATOM 2357 C CA . LEU A 1 334 ? -7.501 9.964 4.932 1.00 91.94 334 LEU A CA 1
ATOM 2358 C C . LEU A 1 334 ? -7.670 9.355 6.334 1.00 91.94 334 LEU A C 1
ATOM 2360 O O . LEU A 1 334 ? -8.681 8.699 6.568 1.00 91.94 334 LEU A O 1
ATOM 2364 N N . GLU A 1 335 ? -6.766 9.658 7.271 1.00 88.62 335 GLU A N 1
ATOM 2365 C CA . GLU A 1 335 ? -6.844 9.343 8.708 1.00 88.62 335 GLU A CA 1
ATOM 2366 C C . GLU A 1 335 ? -8.229 9.718 9.273 1.00 88.62 335 GLU A C 1
ATOM 2368 O O . GLU A 1 335 ? -8.956 8.863 9.783 1.00 88.62 335 GLU A O 1
ATOM 2373 N N . THR A 1 336 ? -8.671 10.966 9.058 1.00 85.12 336 THR A N 1
ATOM 2374 C CA . THR A 1 336 ? -9.991 11.450 9.525 1.00 85.12 336 THR A CA 1
ATOM 2375 C C . THR A 1 336 ? -11.201 10.747 8.897 1.00 85.12 336 THR A C 1
ATOM 2377 O O . THR A 1 336 ? -12.302 10.839 9.436 1.00 85.12 336 THR A O 1
ATOM 2380 N N . LEU A 1 337 ? -11.025 10.040 7.775 1.00 88.19 337 LEU A N 1
ATOM 2381 C CA . LEU A 1 337 ? -12.094 9.303 7.090 1.00 88.19 337 LEU A CA 1
ATOM 2382 C C . LEU A 1 337 ? -12.091 7.813 7.447 1.00 88.19 337 LEU A C 1
ATOM 2384 O O . LEU A 1 337 ? -13.159 7.210 7.513 1.00 88.19 337 LEU A O 1
ATOM 2388 N N . VAL A 1 338 ? -10.909 7.221 7.646 1.00 90.88 338 VAL A N 1
ATOM 2389 C CA . VAL A 1 338 ? -10.715 5.789 7.936 1.00 90.88 338 VAL A CA 1
ATOM 2390 C C . VAL A 1 338 ? -10.874 5.484 9.424 1.00 90.88 338 VAL A C 1
ATOM 2392 O O . VAL A 1 338 ? -11.385 4.422 9.764 1.00 90.88 338 VAL A O 1
ATOM 2395 N N . ASN A 1 339 ? -10.532 6.421 10.310 1.00 87.38 339 ASN A N 1
ATOM 2396 C CA . ASN A 1 339 ? -10.694 6.252 11.758 1.00 87.38 339 ASN A CA 1
ATOM 2397 C C . ASN A 1 339 ? -12.082 6.740 12.261 1.00 87.38 339 ASN A C 1
ATOM 2399 O O . ASN A 1 339 ? -12.385 6.680 13.459 1.00 87.38 339 ASN A O 1
ATOM 2403 N N . ASP A 1 340 ? -12.956 7.190 11.346 1.00 87.56 340 ASP A N 1
ATOM 2404 C CA . ASP A 1 340 ? -14.369 7.499 11.602 1.00 87.56 340 ASP A CA 1
ATOM 2405 C C . ASP A 1 340 ? -15.210 6.214 11.677 1.00 87.56 340 ASP A C 1
ATOM 2407 O O . ASP A 1 340 ? -15.515 5.544 10.683 1.00 87.56 340 ASP A O 1
ATOM 2411 N N . LYS A 1 341 ? -15.618 5.899 12.908 1.00 88.94 341 LYS A N 1
ATOM 2412 C CA . LYS A 1 341 ? -16.304 4.663 13.291 1.00 88.94 341 LYS A CA 1
ATOM 2413 C C . LYS A 1 341 ? -17.694 4.555 12.656 1.00 88.94 341 LYS A C 1
ATOM 2415 O O . LYS A 1 341 ? -18.119 3.442 12.349 1.00 88.94 341 LYS A O 1
ATOM 2420 N N . LEU A 1 342 ? -18.383 5.675 12.414 1.00 90.75 342 LEU A N 1
ATOM 2421 C CA . LEU A 1 342 ? -19.683 5.681 11.737 1.00 90.75 342 LEU A CA 1
ATOM 2422 C C . LEU A 1 342 ? -19.516 5.427 10.236 1.00 90.75 342 LEU A C 1
ATOM 2424 O O . LEU A 1 342 ? -20.094 4.473 9.711 1.00 90.75 342 LEU A O 1
ATOM 2428 N N . ARG A 1 343 ? -18.704 6.243 9.548 1.00 90.19 343 ARG A N 1
ATOM 2429 C CA . ARG A 1 343 ? -18.486 6.117 8.096 1.00 90.19 343 ARG A CA 1
ATOM 2430 C C . ARG A 1 343 ? -17.991 4.726 7.718 1.00 90.19 343 ARG A C 1
ATOM 2432 O O . ARG A 1 343 ? -18.495 4.152 6.756 1.00 90.19 343 ARG A O 1
ATOM 2439 N N . MET A 1 344 ? -17.052 4.161 8.476 1.00 93.44 344 MET A N 1
ATOM 2440 C CA . MET A 1 344 ? -16.550 2.812 8.203 1.00 93.44 344 MET A CA 1
ATOM 2441 C C . MET A 1 344 ? -17.583 1.714 8.485 1.00 93.44 344 MET A C 1
ATOM 2443 O O . MET A 1 344 ? -17.597 0.713 7.772 1.00 93.44 344 MET A O 1
ATOM 2447 N N . SER A 1 345 ? -18.486 1.897 9.453 1.00 94.12 345 SER A N 1
ATOM 2448 C CA . SER A 1 345 ? -19.570 0.934 9.706 1.00 94.12 345 SER A CA 1
ATOM 2449 C C . SER A 1 345 ? -20.625 0.946 8.593 1.00 94.12 345 SER A C 1
ATOM 2451 O O . SER A 1 345 ? -21.064 -0.119 8.161 1.00 94.12 345 SER A O 1
ATOM 2453 N N . LEU A 1 346 ? -20.979 2.128 8.074 1.00 93.81 346 LEU A N 1
ATOM 2454 C CA . LEU A 1 346 ? -21.861 2.281 6.908 1.00 93.81 346 LEU A CA 1
ATOM 2455 C C . LEU A 1 346 ? -21.236 1.671 5.647 1.00 93.81 346 LEU A C 1
ATOM 2457 O O . LEU A 1 346 ? -21.822 0.779 5.040 1.00 93.81 346 LEU A O 1
ATOM 2461 N N . LEU A 1 347 ? -20.010 2.088 5.310 1.00 95.19 347 LEU A N 1
ATOM 2462 C CA . LEU A 1 347 ? -19.268 1.593 4.148 1.00 95.19 347 LEU A CA 1
ATOM 2463 C C . LEU A 1 347 ? -19.069 0.069 4.208 1.00 95.19 347 LEU A C 1
ATOM 2465 O O . LEU A 1 347 ? -19.140 -0.609 3.182 1.00 95.19 347 LEU A O 1
ATOM 2469 N N . GLY A 1 348 ? -18.863 -0.478 5.410 1.00 96.19 348 GLY A N 1
ATOM 2470 C CA . GLY A 1 348 ? -18.851 -1.915 5.656 1.00 96.19 348 GLY A CA 1
ATOM 2471 C C . GLY A 1 348 ? -20.195 -2.573 5.336 1.00 96.19 348 GLY A C 1
ATOM 2472 O O . GLY A 1 348 ? -20.240 -3.479 4.501 1.00 96.19 348 GLY A O 1
ATOM 2473 N N . ALA A 1 349 ? -21.286 -2.100 5.944 1.00 95.56 349 ALA A N 1
ATOM 2474 C CA . ALA A 1 349 ? -22.629 -2.649 5.744 1.00 95.56 349 ALA A CA 1
ATOM 2475 C C . ALA A 1 349 ? -23.068 -2.627 4.266 1.00 95.56 349 ALA A C 1
ATOM 2477 O O . ALA A 1 349 ? -23.575 -3.627 3.758 1.00 95.56 349 ALA A O 1
ATOM 2478 N N . GLU A 1 350 ? -22.808 -1.525 3.556 1.00 95.44 350 GLU A N 1
ATOM 2479 C CA . GLU A 1 350 ? -23.072 -1.368 2.115 1.00 95.44 350 GLU A CA 1
ATOM 2480 C C . GLU A 1 350 ? -22.303 -2.379 1.248 1.00 95.44 350 GLU A C 1
ATOM 2482 O O . GLU A 1 350 ? -22.775 -2.774 0.183 1.00 95.44 350 GLU A O 1
ATOM 2487 N N . ASN A 1 351 ? -21.135 -2.836 1.710 1.00 96.00 351 ASN A N 1
ATOM 2488 C CA . ASN A 1 351 ? -20.274 -3.797 1.014 1.00 96.00 351 ASN A CA 1
ATOM 2489 C C . ASN A 1 351 ? -20.372 -5.225 1.594 1.00 96.00 351 ASN A C 1
ATOM 2491 O O . ASN A 1 351 ? -19.517 -6.070 1.318 1.00 96.00 351 ASN A O 1
ATOM 2495 N N . GLY A 1 352 ? -21.410 -5.519 2.387 1.00 95.06 352 GLY A N 1
ATOM 2496 C CA . GLY A 1 352 ? -21.667 -6.856 2.934 1.00 95.06 352 GLY A CA 1
ATOM 2497 C C . GLY A 1 352 ? -20.716 -7.289 4.057 1.00 95.06 352 GLY A C 1
ATOM 2498 O O . GLY A 1 352 ? -20.584 -8.485 4.323 1.00 95.06 352 GLY A O 1
ATOM 2499 N N . VAL A 1 353 ? -20.043 -6.342 4.715 1.00 96.56 353 VAL A N 1
ATOM 2500 C CA . VAL A 1 353 ? -19.304 -6.588 5.958 1.00 96.56 353 VAL A CA 1
ATOM 2501 C C . VAL A 1 353 ? -20.288 -6.587 7.129 1.00 96.56 353 VAL A C 1
ATOM 2503 O O . VAL A 1 353 ? -21.016 -5.622 7.346 1.00 96.56 353 VAL A O 1
ATOM 2506 N N . GLU A 1 354 ? -20.289 -7.674 7.900 1.00 95.88 354 GLU A N 1
ATOM 2507 C CA . GLU A 1 354 ? -21.024 -7.790 9.165 1.00 95.88 354 GLU A CA 1
ATOM 2508 C C . GLU A 1 354 ? -20.565 -6.712 10.159 1.00 95.88 354 GLU A C 1
ATOM 2510 O O . GLU A 1 354 ? -19.387 -6.658 10.524 1.00 95.88 354 GLU A O 1
ATOM 2515 N N . VAL A 1 355 ? -21.507 -5.889 10.618 1.00 95.75 355 VAL A N 1
ATOM 2516 C CA . VAL A 1 355 ? -21.326 -4.831 11.624 1.00 95.75 355 VAL A CA 1
ATOM 2517 C C . VAL A 1 355 ? -22.428 -4.936 12.690 1.00 95.75 355 VAL A C 1
ATOM 2519 O O . VAL A 1 355 ? -23.474 -5.533 12.418 1.00 95.75 355 VAL A O 1
ATOM 2522 N N . PRO A 1 356 ? -22.232 -4.380 13.900 1.00 94.62 356 PRO A N 1
ATOM 2523 C CA . PRO A 1 356 ? -23.270 -4.321 14.924 1.00 94.62 356 PRO A CA 1
ATOM 2524 C C . PRO A 1 356 ? -24.551 -3.614 14.456 1.00 94.62 356 PRO A C 1
ATOM 2526 O O . PRO A 1 356 ? -24.523 -2.770 13.560 1.00 94.62 356 PRO A O 1
ATOM 2529 N N . ALA A 1 357 ? -25.666 -3.886 15.139 1.00 94.44 357 ALA A N 1
ATOM 2530 C CA . ALA A 1 357 ? -26.847 -3.030 15.061 1.00 94.44 357 ALA A CA 1
ATOM 2531 C C . ALA A 1 357 ? -26.553 -1.675 15.723 1.00 94.44 357 ALA A C 1
ATOM 2533 O O . ALA A 1 357 ? -26.086 -1.649 16.863 1.00 94.44 357 ALA A O 1
ATOM 2534 N N . MET A 1 358 ? -26.829 -0.567 15.029 1.00 95.88 358 MET A N 1
ATOM 2535 C CA . MET A 1 358 ? -26.532 0.788 15.512 1.00 95.88 358 MET A CA 1
ATOM 2536 C C . MET A 1 358 ? -27.678 1.766 15.257 1.00 95.88 358 MET A C 1
ATOM 2538 O O . MET A 1 358 ? -28.183 1.854 14.139 1.00 95.88 358 MET A O 1
ATOM 2542 N N . LEU A 1 359 ? -27.992 2.577 16.264 1.00 96.31 359 LEU A N 1
ATOM 2543 C CA . LEU A 1 359 ? -28.655 3.872 16.137 1.00 96.31 359 LEU A CA 1
ATOM 2544 C C . LEU A 1 359 ? -27.595 4.961 16.326 1.00 96.31 359 LEU A C 1
ATOM 2546 O O . LEU A 1 359 ? -26.927 4.992 17.356 1.00 96.31 359 LEU A O 1
ATOM 2550 N N . THR A 1 360 ? -27.429 5.859 15.357 1.00 96.62 360 THR A N 1
ATOM 2551 C CA . THR A 1 360 ? -26.414 6.919 15.434 1.00 96.62 360 THR A CA 1
ATOM 2552 C C . THR A 1 360 ? -27.011 8.306 15.265 1.00 96.62 360 THR A C 1
ATOM 2554 O O . THR A 1 360 ? -27.548 8.628 14.208 1.00 96.62 360 THR A O 1
ATOM 2557 N N . PHE A 1 361 ? -26.849 9.147 16.283 1.00 96.56 361 PHE A N 1
ATOM 2558 C CA . PHE A 1 361 ? -27.241 10.551 16.268 1.00 96.56 361 PHE A CA 1
ATOM 2559 C C . PHE A 1 361 ? -26.101 11.405 15.690 1.00 96.56 361 PHE A C 1
ATOM 2561 O O . PHE A 1 361 ? -25.047 11.553 16.311 1.00 96.56 361 PHE A O 1
ATOM 2568 N N . ALA A 1 362 ? -26.297 11.945 14.490 1.00 95.19 362 ALA A N 1
ATOM 2569 C CA . ALA A 1 362 ? -25.338 12.782 13.773 1.00 95.19 362 ALA A CA 1
ATOM 2570 C C . ALA A 1 362 ? -25.468 14.261 14.184 1.00 95.19 362 ALA A C 1
ATOM 2572 O O . ALA A 1 362 ? -26.571 14.806 14.173 1.00 95.19 362 ALA A O 1
ATOM 2573 N N . MET A 1 363 ? -24.361 14.925 14.533 1.00 94.69 363 MET A N 1
ATOM 2574 C CA . MET A 1 363 ? -24.380 16.339 14.944 1.00 94.69 363 MET A CA 1
ATOM 2575 C C . MET A 1 363 ? -24.749 17.274 13.765 1.00 94.69 363 MET A C 1
ATOM 2577 O O . MET A 1 363 ? -24.572 16.879 12.613 1.00 94.69 363 MET A O 1
ATOM 2581 N N . PRO A 1 364 ? -25.244 18.511 13.990 1.00 92.69 364 PRO A N 1
ATOM 2582 C CA . PRO A 1 364 ? -25.913 19.314 12.948 1.00 92.69 364 PRO A CA 1
ATOM 2583 C C . PRO A 1 364 ? -25.109 19.662 11.680 1.00 92.69 364 PRO A C 1
ATOM 2585 O O . PRO A 1 364 ? -25.699 20.039 10.670 1.00 92.69 364 PRO A O 1
ATOM 2588 N N . ARG A 1 365 ? -23.772 19.554 11.695 1.00 91.69 365 ARG A N 1
ATOM 2589 C CA . ARG A 1 365 ? -22.897 19.742 10.516 1.00 91.69 365 ARG A CA 1
ATOM 2590 C C . ARG A 1 365 ? -22.284 18.438 9.996 1.00 91.69 365 ARG A C 1
ATOM 2592 O O . ARG A 1 365 ? -21.506 18.472 9.044 1.00 91.69 365 ARG A O 1
ATOM 2599 N N . HIS A 1 366 ? -22.612 17.296 10.595 1.00 89.81 366 HIS A N 1
ATOM 2600 C CA . HIS A 1 366 ? -22.181 15.989 10.114 1.00 89.81 366 HIS A CA 1
ATOM 2601 C C . HIS A 1 366 ? -22.811 15.717 8.730 1.00 89.81 366 HIS A C 1
ATOM 2603 O O . HIS A 1 366 ? -24.017 15.921 8.572 1.00 89.81 366 HIS A O 1
ATOM 2609 N N . PRO A 1 367 ? -22.064 15.208 7.726 1.00 83.62 367 PRO A N 1
ATOM 2610 C CA . PRO A 1 367 ? -22.564 15.062 6.349 1.00 83.62 367 PRO A CA 1
ATOM 2611 C C . PRO A 1 367 ? -23.837 14.218 6.173 1.00 83.62 367 PRO A C 1
ATOM 2613 O O . PRO A 1 367 ? -24.486 14.310 5.136 1.00 83.62 367 PRO A O 1
ATOM 2616 N N . LEU A 1 368 ? -24.190 13.395 7.167 1.00 84.94 368 LEU A N 1
ATOM 2617 C CA . LEU A 1 368 ? -25.381 12.533 7.173 1.00 84.94 368 LEU A CA 1
ATOM 2618 C C . LEU A 1 368 ? -26.514 13.031 8.094 1.00 84.94 368 LEU A C 1
ATOM 2620 O O . LEU A 1 368 ? -27.443 12.280 8.360 1.00 84.94 368 LEU A O 1
ATOM 2624 N N . ALA A 1 369 ? -26.449 14.261 8.616 1.00 85.69 369 ALA A N 1
ATOM 2625 C CA . ALA A 1 369 ? -27.502 14.803 9.486 1.00 85.69 369 ALA A CA 1
ATOM 2626 C C . ALA A 1 369 ? -28.767 15.251 8.721 1.00 85.69 369 ALA A C 1
ATOM 2628 O O . ALA A 1 369 ? -29.844 15.319 9.302 1.00 85.69 369 ALA A O 1
ATOM 2629 N N . GLY A 1 370 ? -28.655 15.548 7.419 1.00 75.56 370 GLY A N 1
ATOM 2630 C CA . GLY A 1 370 ? -29.742 16.145 6.627 1.00 75.56 370 GLY A CA 1
ATOM 2631 C C . GLY A 1 370 ? -30.885 15.203 6.218 1.00 75.56 370 GLY A C 1
ATOM 2632 O O . GLY A 1 370 ? -31.918 15.684 5.759 1.00 75.56 370 GLY A O 1
ATOM 2633 N N . ALA A 1 371 ? -30.719 13.885 6.353 1.00 74.06 371 ALA A N 1
ATOM 2634 C CA . ALA A 1 371 ? -31.760 12.890 6.089 1.00 74.06 371 ALA A CA 1
ATOM 2635 C C . ALA A 1 371 ? -31.447 11.578 6.834 1.00 74.06 371 ALA A C 1
ATOM 2637 O O . ALA A 1 371 ? -30.270 11.223 6.925 1.00 74.06 371 ALA A O 1
ATOM 2638 N N . PRO A 1 372 ? -32.449 10.819 7.321 1.00 80.25 372 PRO A N 1
ATOM 2639 C CA . PRO A 1 372 ? -32.203 9.514 7.927 1.00 80.25 372 PRO A CA 1
ATOM 2640 C C . PRO A 1 372 ? -31.576 8.529 6.930 1.00 80.25 372 PRO A C 1
ATOM 2642 O O . PRO A 1 372 ? -32.146 8.252 5.874 1.00 80.25 372 PRO A O 1
ATOM 2645 N N . VAL A 1 373 ? -30.415 7.971 7.276 1.00 86.44 373 VAL A N 1
ATOM 2646 C CA . VAL A 1 373 ? -29.695 6.983 6.451 1.00 86.44 373 VAL A CA 1
ATOM 2647 C C . VAL A 1 373 ? -29.832 5.605 7.086 1.00 86.44 373 VAL A C 1
ATOM 2649 O O . VAL A 1 373 ? -29.688 5.466 8.299 1.00 86.44 373 VAL A O 1
ATOM 2652 N N . ARG A 1 374 ? -30.066 4.562 6.282 1.00 85.12 374 ARG A N 1
ATOM 2653 C CA . ARG A 1 374 ? -30.051 3.176 6.765 1.00 85.12 374 ARG A CA 1
ATOM 2654 C C . ARG A 1 374 ? -29.306 2.251 5.810 1.00 85.12 374 ARG A C 1
ATOM 2656 O O . ARG A 1 374 ? -29.767 2.013 4.698 1.00 85.12 374 ARG A O 1
ATOM 2663 N N . ALA A 1 375 ? -28.207 1.673 6.289 1.00 84.38 375 ALA A N 1
ATOM 2664 C CA . ALA A 1 375 ? -27.431 0.653 5.593 1.00 84.38 375 ALA A CA 1
ATOM 2665 C C . ALA A 1 375 ? -27.419 -0.628 6.440 1.00 84.38 375 ALA A C 1
ATOM 2667 O O . ALA A 1 375 ? -26.703 -0.735 7.437 1.00 84.38 375 ALA A O 1
ATOM 2668 N N . GLY A 1 376 ? -28.269 -1.593 6.075 1.00 85.00 376 GLY A N 1
ATOM 2669 C CA . GLY A 1 376 ? -28.425 -2.854 6.805 1.00 85.00 376 GLY A CA 1
ATOM 2670 C C . GLY A 1 376 ? -28.779 -2.650 8.286 1.00 85.00 376 GLY A C 1
ATOM 2671 O O . GLY A 1 376 ? -29.895 -2.235 8.623 1.00 85.00 376 GLY A O 1
ATOM 2672 N N . ALA A 1 377 ? -27.819 -2.971 9.156 1.00 86.69 377 ALA A N 1
ATOM 2673 C CA . ALA A 1 377 ? -27.930 -2.892 10.613 1.00 86.69 377 ALA A CA 1
ATOM 2674 C C . ALA A 1 377 ? -27.629 -1.492 11.196 1.00 86.69 377 ALA A C 1
ATOM 2676 O O . ALA A 1 377 ? -27.933 -1.246 12.363 1.00 86.69 377 ALA A O 1
ATOM 2677 N N . VAL A 1 378 ? -27.069 -0.571 10.402 1.00 92.81 378 VAL A N 1
ATOM 2678 C CA . VAL A 1 378 ? -26.746 0.800 10.827 1.00 92.81 378 VAL A CA 1
ATOM 2679 C C . VAL A 1 378 ? -27.864 1.754 10.410 1.00 92.81 378 VAL A C 1
ATOM 2681 O O . VAL A 1 378 ? -28.206 1.840 9.229 1.00 92.81 378 VAL A O 1
ATOM 2684 N N . ALA A 1 379 ? -28.405 2.496 11.374 1.00 93.94 379 ALA A N 1
ATOM 2685 C CA . ALA A 1 379 ? -29.322 3.611 11.171 1.00 93.94 379 ALA A CA 1
ATOM 2686 C C . ALA A 1 379 ? -28.695 4.921 11.677 1.00 93.94 379 ALA A C 1
ATOM 2688 O O . ALA A 1 379 ? -28.075 4.957 12.743 1.00 93.94 379 ALA A O 1
ATOM 2689 N N . VAL A 1 380 ? -28.879 6.000 10.919 1.00 95.06 380 VAL A N 1
ATOM 2690 C CA . VAL A 1 380 ? -28.417 7.355 11.238 1.00 95.06 380 VAL A CA 1
ATOM 2691 C C . VAL A 1 380 ? -29.613 8.294 11.270 1.00 95.06 380 VAL A C 1
ATOM 2693 O O . VAL A 1 380 ? -30.490 8.223 10.411 1.00 95.06 380 VAL A O 1
ATOM 2696 N N . THR A 1 381 ? -29.626 9.172 12.262 1.00 94.94 381 THR A N 1
ATOM 2697 C CA . THR A 1 381 ? -30.661 10.172 12.536 1.00 94.94 381 THR A CA 1
ATOM 2698 C C . THR A 1 381 ? -29.984 11.506 12.863 1.00 94.94 381 THR A C 1
ATOM 2700 O O . THR A 1 381 ? -28.805 11.526 13.231 1.00 94.94 381 THR A O 1
ATOM 2703 N N . ALA A 1 382 ? -30.696 12.624 12.751 1.00 95.00 382 ALA A N 1
ATOM 2704 C CA . ALA A 1 382 ? -30.185 13.903 13.240 1.00 95.00 382 ALA A CA 1
ATOM 2705 C C . ALA A 1 382 ? -30.123 13.892 14.778 1.00 95.00 382 ALA A C 1
ATOM 2707 O O . ALA A 1 382 ? -31.010 13.351 15.439 1.00 95.00 382 ALA A O 1
ATOM 2708 N N . MET A 1 383 ? -29.091 14.503 15.362 1.00 95.44 383 MET A N 1
ATOM 2709 C CA . MET A 1 383 ? -29.070 14.820 16.790 1.00 95.44 383 MET A CA 1
ATOM 2710 C C . MET A 1 383 ? -30.228 15.784 17.097 1.00 95.44 383 MET A C 1
ATOM 2712 O O . MET A 1 383 ? -30.264 16.857 16.496 1.00 95.44 383 MET A O 1
ATOM 2716 N N . PRO A 1 384 ? -31.154 15.451 18.015 1.00 94.81 384 PRO A N 1
ATOM 2717 C CA . PRO A 1 384 ? -32.268 16.335 18.330 1.00 94.81 384 PRO A CA 1
ATOM 2718 C C . PRO A 1 384 ? -31.815 17.673 18.923 1.00 94.81 384 PRO A C 1
ATOM 2720 O O . PRO A 1 384 ? -30.819 17.750 19.649 1.00 94.81 384 PRO A O 1
ATOM 2723 N N . GLU A 1 385 ? -32.588 18.718 18.644 1.00 90.94 385 GLU A N 1
ATOM 2724 C CA . GLU A 1 385 ? -32.370 20.090 19.110 1.00 90.94 385 GLU A CA 1
ATOM 2725 C C . GLU A 1 385 ? -33.604 20.610 19.869 1.00 90.94 385 GLU A C 1
ATOM 2727 O O . GLU A 1 385 ? -34.659 19.976 19.879 1.00 90.94 385 GLU A O 1
ATOM 2732 N N . GLY A 1 386 ? -33.479 21.768 20.522 1.00 91.75 386 GLY A N 1
ATOM 2733 C CA . GLY A 1 386 ? -34.564 22.361 21.311 1.00 91.75 386 GLY A CA 1
ATOM 2734 C C . GLY A 1 386 ? -34.747 21.740 22.710 1.00 91.75 386 GLY A C 1
ATOM 2735 O O . GLY A 1 386 ? -33.911 20.948 23.155 1.00 91.75 386 GLY A O 1
ATOM 2736 N N . PRO A 1 387 ? -35.811 22.132 23.441 1.00 89.62 387 PRO A N 1
ATOM 2737 C CA . PRO A 1 387 ? -36.019 21.729 24.836 1.00 89.62 387 PRO A CA 1
ATOM 2738 C C . PRO A 1 387 ? -36.289 20.225 24.989 1.00 89.62 387 PRO A C 1
ATOM 2740 O O . PRO A 1 387 ? -35.784 19.600 25.920 1.00 89.62 387 PRO A O 1
ATOM 2743 N N . ASP A 1 388 ? -37.007 19.623 24.041 1.00 92.88 388 ASP A N 1
ATOM 2744 C CA . ASP A 1 388 ? -37.432 18.220 24.099 1.00 92.88 388 ASP A CA 1
ATOM 2745 C C . ASP A 1 388 ? -36.336 17.218 23.688 1.00 92.88 388 ASP A C 1
ATOM 2747 O O . ASP A 1 388 ? -36.567 16.007 23.702 1.00 92.88 388 ASP A O 1
ATOM 2751 N N . LYS A 1 389 ? -35.116 17.695 23.382 1.00 94.56 389 LYS A N 1
ATOM 2752 C CA . LYS A 1 389 ? -33.953 16.891 22.954 1.00 94.56 389 LYS A CA 1
ATOM 2753 C C . LYS A 1 389 ? -33.760 15.612 23.779 1.00 94.56 389 LYS A C 1
ATOM 2755 O O . LYS A 1 389 ? -33.484 14.555 23.218 1.00 94.56 389 LYS A O 1
ATOM 2760 N N . ALA A 1 390 ? -33.907 15.693 25.102 1.00 94.94 390 ALA A N 1
ATOM 2761 C CA . ALA A 1 390 ? -33.737 14.547 25.996 1.00 94.94 390 ALA A CA 1
ATOM 2762 C C . ALA A 1 390 ? -34.829 13.473 25.811 1.00 94.94 390 ALA A C 1
ATOM 2764 O O . ALA A 1 390 ? -34.522 12.280 25.806 1.00 94.94 390 ALA A O 1
ATOM 2765 N N . ALA A 1 391 ? -36.087 13.887 25.626 1.00 96.38 391 ALA A N 1
ATOM 2766 C CA . ALA A 1 391 ? -37.214 12.987 25.388 1.00 96.38 391 ALA A CA 1
ATOM 2767 C C . ALA A 1 391 ? -37.160 12.373 23.979 1.00 96.38 391 ALA A C 1
ATOM 2769 O O . ALA A 1 391 ? -37.429 11.185 23.814 1.00 96.38 391 ALA A O 1
ATOM 2770 N N . GLU A 1 392 ? -36.740 13.153 22.980 1.00 96.62 392 GLU A N 1
ATOM 2771 C CA . GLU A 1 392 ? -36.568 12.695 21.598 1.00 96.62 392 GLU A CA 1
ATOM 2772 C C . GLU A 1 392 ? -35.451 11.642 21.477 1.00 96.62 392 GLU A C 1
ATOM 2774 O O . GLU A 1 392 ? -35.679 10.568 20.918 1.00 96.62 392 GLU A O 1
ATOM 2779 N N . ILE A 1 393 ? -34.274 11.889 22.078 1.00 97.56 393 ILE A N 1
ATOM 2780 C CA . ILE A 1 393 ? -33.193 10.888 22.175 1.00 97.56 393 ILE A CA 1
ATOM 2781 C C . ILE A 1 393 ? -33.711 9.623 22.868 1.00 97.56 393 ILE A C 1
ATOM 2783 O O . ILE A 1 393 ? -33.476 8.518 22.378 1.00 97.56 393 ILE A O 1
ATOM 2787 N N . ARG A 1 394 ? -34.439 9.767 23.986 1.00 97.75 394 ARG A N 1
ATOM 2788 C CA . ARG A 1 394 ? -34.981 8.631 24.741 1.00 97.75 394 ARG A CA 1
ATOM 2789 C C . ARG A 1 394 ? -35.961 7.796 23.914 1.00 97.75 394 ARG A C 1
ATOM 2791 O O . ARG A 1 394 ? -35.802 6.579 23.888 1.00 97.75 394 ARG A O 1
ATOM 2798 N N . ARG A 1 395 ? -36.906 8.416 23.194 1.00 97.62 395 ARG A N 1
ATOM 2799 C CA . ARG A 1 395 ? -37.860 7.680 22.345 1.00 97.62 395 ARG A CA 1
ATOM 2800 C C . ARG A 1 395 ? -37.148 6.935 21.216 1.00 97.62 395 ARG A C 1
ATOM 2802 O O . ARG A 1 395 ? -37.414 5.757 21.019 1.00 97.62 395 ARG A O 1
ATOM 2809 N N . GLN A 1 396 ? -36.200 7.574 20.525 1.00 97.06 396 GLN A N 1
ATOM 2810 C CA . GLN A 1 396 ? -35.440 6.905 19.462 1.00 97.06 396 GLN A CA 1
ATOM 2811 C C . GLN A 1 396 ? -34.571 5.752 20.003 1.00 97.06 396 GLN A C 1
ATOM 2813 O O . GLN A 1 396 ? -34.424 4.732 19.329 1.00 97.06 396 GLN A O 1
ATOM 2818 N N . VAL A 1 397 ? -34.041 5.870 21.229 1.00 97.94 397 VAL A N 1
ATOM 2819 C CA . VAL A 1 397 ? -33.364 4.765 21.929 1.00 97.94 397 VAL A CA 1
ATOM 2820 C C . VAL A 1 397 ? -34.337 3.621 22.232 1.00 97.94 397 VAL A C 1
ATOM 2822 O O . VAL A 1 397 ? -34.017 2.489 21.884 1.00 97.94 397 VAL A O 1
ATOM 2825 N N . ASP A 1 398 ? -35.524 3.878 22.790 1.00 97.81 398 ASP A N 1
ATOM 2826 C CA . ASP A 1 398 ? -36.537 2.830 23.016 1.00 97.81 398 ASP A CA 1
ATOM 2827 C C . ASP A 1 398 ? -36.928 2.134 21.699 1.00 97.81 398 ASP A C 1
ATOM 2829 O O . ASP A 1 398 ? -36.831 0.913 21.595 1.00 97.81 398 ASP A O 1
ATOM 2833 N N . GLU A 1 399 ? -37.220 2.903 20.643 1.00 96.00 399 GLU A N 1
ATOM 2834 C CA . GLU A 1 399 ? -37.499 2.377 19.300 1.00 96.00 399 GLU A CA 1
ATOM 2835 C C . GLU A 1 399 ? -36.354 1.499 18.754 1.00 96.00 399 GLU A C 1
ATOM 2837 O O . GLU A 1 399 ? -36.582 0.619 17.921 1.00 96.00 399 GLU A O 1
ATOM 2842 N N . PHE A 1 400 ? -35.097 1.737 19.135 1.00 96.12 400 PHE A N 1
ATOM 2843 C CA . PHE A 1 400 ? -33.966 0.873 18.777 1.00 96.12 400 PHE A CA 1
ATOM 2844 C C . PHE A 1 400 ? -33.913 -0.390 19.649 1.00 96.12 400 PHE A C 1
ATOM 2846 O O . PHE A 1 400 ? -33.749 -1.489 19.116 1.00 96.12 400 PHE A O 1
ATOM 2853 N N . LEU A 1 401 ? -34.106 -0.251 20.963 1.00 96.38 401 LEU A N 1
ATOM 2854 C CA . LEU A 1 401 ? -34.066 -1.351 21.928 1.00 96.38 401 LEU A CA 1
ATOM 2855 C C . LEU A 1 401 ? -35.233 -2.333 21.764 1.00 96.38 401 LEU A C 1
ATOM 2857 O O . LEU A 1 401 ? -35.043 -3.521 22.016 1.00 96.38 401 LEU A O 1
ATOM 2861 N N . ASP A 1 402 ? -36.394 -1.901 21.274 1.00 94.75 402 ASP A N 1
ATOM 2862 C CA . ASP A 1 402 ? -37.511 -2.787 20.909 1.00 94.75 402 ASP A CA 1
ATOM 2863 C C . ASP A 1 402 ? -37.153 -3.739 19.755 1.00 94.75 402 ASP A C 1
ATOM 2865 O O . ASP A 1 402 ? -37.638 -4.868 19.700 1.00 94.75 402 ASP A O 1
ATOM 2869 N N . ARG A 1 403 ? -36.261 -3.309 18.852 1.00 91.56 403 ARG A N 1
ATOM 2870 C CA . ARG A 1 403 ? -35.829 -4.053 17.652 1.00 91.56 403 ARG A CA 1
ATOM 2871 C C . ARG A 1 403 ? -34.469 -4.748 17.808 1.00 91.56 403 ARG A C 1
ATOM 2873 O O . ARG A 1 403 ? -33.949 -5.276 16.826 1.00 91.56 403 ARG A O 1
ATOM 2880 N N . TYR A 1 404 ? -33.871 -4.721 18.999 1.00 92.38 404 TYR A N 1
ATOM 2881 C CA . TYR A 1 404 ? -32.547 -5.285 19.266 1.00 92.38 404 TYR A CA 1
ATOM 2882 C C . TYR A 1 404 ? -32.618 -6.431 20.281 1.00 92.38 404 TYR A C 1
ATOM 2884 O O . TYR A 1 404 ? -32.802 -6.210 21.474 1.00 92.38 404 TYR A O 1
ATOM 2892 N N . ASP A 1 405 ? -32.407 -7.665 19.822 1.00 88.12 405 ASP A N 1
ATOM 2893 C CA . ASP A 1 405 ? -32.570 -8.874 20.644 1.00 88.12 405 ASP A CA 1
ATOM 2894 C C . ASP A 1 405 ? -31.442 -9.131 21.664 1.00 88.12 405 ASP A C 1
ATOM 2896 O O . ASP A 1 405 ? -31.549 -10.034 22.495 1.00 88.12 405 ASP A O 1
ATOM 2900 N N . GLY A 1 406 ? -30.349 -8.362 21.627 1.00 88.56 406 GLY A N 1
ATOM 2901 C CA . GLY A 1 406 ? -29.204 -8.554 22.520 1.00 88.56 406 GLY A CA 1
ATOM 2902 C C . GLY A 1 406 ? -29.415 -8.014 23.941 1.00 88.56 406 GLY A C 1
ATOM 2903 O O . GLY A 1 406 ? -30.253 -7.155 24.197 1.00 88.56 406 GLY A O 1
ATOM 2904 N N . ALA A 1 407 ? -28.618 -8.507 24.893 1.00 90.06 407 ALA A N 1
ATOM 2905 C CA . ALA A 1 407 ? -28.760 -8.169 26.316 1.00 90.06 407 ALA A CA 1
ATOM 2906 C C . ALA A 1 407 ? -28.017 -6.889 26.753 1.00 90.06 407 ALA A C 1
ATOM 2908 O O . ALA A 1 407 ? -28.358 -6.305 27.782 1.00 90.06 407 ALA A O 1
ATOM 2909 N N . GLU A 1 408 ? -27.000 -6.463 25.999 1.00 93.69 408 GLU A N 1
ATOM 2910 C CA . GLU A 1 408 ? -26.114 -5.346 26.353 1.00 93.69 408 GLU A CA 1
ATOM 2911 C C . GLU A 1 408 ? -25.907 -4.376 25.182 1.00 93.69 408 GLU A C 1
ATOM 2913 O O . GLU A 1 408 ? -25.938 -4.757 24.005 1.00 93.69 408 GLU A O 1
ATOM 2918 N N . ILE A 1 409 ? -25.669 -3.118 25.546 1.00 95.88 409 ILE A N 1
ATOM 2919 C CA . ILE A 1 409 ? -25.532 -1.940 24.693 1.00 95.88 409 ILE A CA 1
ATOM 2920 C C . ILE A 1 409 ? -24.201 -1.262 25.010 1.00 95.88 409 ILE A C 1
ATOM 2922 O O . ILE A 1 409 ? -23.773 -1.207 26.164 1.00 95.88 409 ILE A O 1
ATOM 2926 N N . VAL A 1 410 ? -23.558 -0.706 23.988 1.00 94.06 410 VAL A N 1
ATOM 2927 C CA . VAL A 1 410 ? -22.427 0.210 24.131 1.00 94.06 410 VAL A CA 1
ATOM 2928 C C . VAL A 1 410 ? -22.839 1.550 23.542 1.00 94.06 410 VAL A C 1
ATOM 2930 O O . VAL A 1 410 ? -23.328 1.609 22.415 1.00 94.06 410 VAL A O 1
ATOM 2933 N N . VAL A 1 411 ? -22.619 2.632 24.279 1.00 95.81 411 VAL A N 1
ATOM 2934 C CA . VAL A 1 411 ? -22.731 3.989 23.735 1.00 95.81 411 VAL A CA 1
ATOM 2935 C C . VAL A 1 411 ? -21.315 4.530 23.563 1.00 95.81 411 VAL A C 1
ATOM 2937 O O . VAL A 1 411 ? -20.516 4.458 24.499 1.00 95.81 411 VAL A O 1
ATOM 2940 N N . LYS A 1 412 ? -20.984 5.008 22.356 1.00 93.69 412 LYS A N 1
ATOM 2941 C CA . LYS A 1 412 ? -19.661 5.545 22.005 1.00 93.69 412 LYS A CA 1
ATOM 2942 C C . LYS A 1 412 ? -19.756 6.757 21.064 1.00 93.69 412 LYS A C 1
ATOM 2944 O O . LYS A 1 412 ? -20.589 6.750 20.160 1.00 93.69 412 LYS A O 1
ATOM 2949 N N . PRO A 1 413 ? -18.908 7.786 21.211 1.00 92.62 413 PRO A N 1
ATOM 2950 C CA . PRO A 1 413 ? -18.805 8.868 20.233 1.00 92.62 413 PRO A CA 1
ATOM 2951 C C . PRO A 1 413 ? -18.039 8.433 18.964 1.00 92.62 413 PRO A C 1
ATOM 2953 O O . PRO A 1 413 ? -17.216 7.514 19.005 1.00 92.62 413 PRO A O 1
ATOM 2956 N N . SER A 1 414 ? -18.278 9.121 17.841 1.00 88.94 414 SER A N 1
ATOM 2957 C CA . SER A 1 414 ? -17.462 9.053 16.617 1.00 88.94 414 SER A CA 1
ATOM 2958 C C . SER A 1 414 ? -16.834 10.412 16.310 1.00 88.94 414 SER A C 1
ATOM 2960 O O . SER A 1 414 ? -17.482 11.450 16.447 1.00 88.94 414 SER A O 1
ATOM 2962 N N . GLY A 1 415 ? -15.570 10.378 15.892 1.00 81.19 415 GLY A N 1
ATOM 2963 C CA . GLY A 1 415 ? -14.713 11.531 15.610 1.00 81.19 415 GLY A CA 1
ATOM 2964 C C . GLY A 1 415 ? -13.247 11.216 15.959 1.00 81.19 415 GLY A C 1
ATOM 2965 O O . GLY A 1 415 ? -13.010 10.410 16.867 1.00 81.19 415 GLY A O 1
ATOM 2966 N N . PRO A 1 416 ? -12.253 11.803 15.263 1.00 71.50 416 PRO A N 1
ATOM 2967 C CA . PRO A 1 416 ? -10.829 11.502 15.472 1.00 71.50 416 PRO A CA 1
ATOM 2968 C C . PRO A 1 416 ? -10.328 11.854 16.885 1.00 71.50 416 PRO A C 1
ATOM 2970 O O . PRO A 1 416 ? -9.456 11.180 17.424 1.00 71.50 416 PRO A O 1
ATOM 2973 N N . GLN A 1 417 ? -10.932 12.849 17.539 1.00 76.06 417 GLN A N 1
ATOM 2974 C CA . GLN A 1 417 ? -10.633 13.245 18.918 1.00 76.06 417 GLN A CA 1
ATOM 2975 C C . GLN A 1 417 ? -11.018 12.186 19.973 1.00 76.06 417 GLN A C 1
ATOM 2977 O O . GLN A 1 417 ? -10.560 12.247 21.117 1.00 76.06 417 GLN A O 1
ATOM 2982 N N . PHE A 1 418 ? -11.851 11.204 19.610 1.00 78.88 418 PHE A N 1
ATOM 2983 C CA . PHE A 1 418 ? -12.339 10.153 20.504 1.00 78.88 418 PHE A CA 1
ATOM 2984 C C . PHE A 1 418 ? -11.545 8.849 20.337 1.00 78.88 418 PHE A C 1
ATOM 2986 O O . PHE A 1 418 ? -11.995 7.867 19.730 1.00 78.88 418 PHE A O 1
ATOM 2993 N N . HIS A 1 419 ? -10.342 8.860 20.912 1.00 72.12 419 HIS A N 1
ATOM 2994 C CA . HIS A 1 419 ? -9.416 7.728 20.973 1.00 72.12 419 HIS A CA 1
ATOM 2995 C C . HIS A 1 419 ? -9.403 7.040 22.355 1.00 72.12 419 HIS A C 1
ATOM 2997 O O . HIS A 1 419 ? -10.004 7.519 23.322 1.00 72.12 419 HIS A O 1
ATOM 3003 N N . SER A 1 420 ? -8.719 5.893 22.451 1.00 67.31 420 SER A N 1
ATOM 3004 C CA . SER A 1 420 ? -8.440 5.164 23.707 1.00 67.31 420 SER A CA 1
ATOM 3005 C C . SER A 1 420 ? -9.666 4.865 24.594 1.00 67.31 420 SER A C 1
ATOM 3007 O O . SER A 1 420 ? -9.560 4.851 25.817 1.00 67.31 420 SER A O 1
ATOM 3009 N N . GLY A 1 421 ? -10.844 4.650 23.996 1.00 72.81 421 GLY A N 1
ATOM 3010 C CA . GLY A 1 421 ? -12.083 4.338 24.725 1.00 72.81 421 GLY A CA 1
ATOM 3011 C C . GLY A 1 421 ? -12.705 5.508 25.504 1.00 72.81 421 GLY A C 1
ATOM 3012 O O . GLY A 1 421 ? -13.643 5.294 26.272 1.00 72.81 421 GLY A O 1
ATOM 3013 N N . ARG A 1 422 ? -12.226 6.748 25.323 1.00 80.94 422 ARG A N 1
ATOM 3014 C CA . ARG A 1 422 ? -12.807 7.932 25.978 1.00 80.94 422 ARG A CA 1
ATOM 3015 C C . ARG A 1 422 ? -14.267 8.122 25.555 1.00 80.94 422 ARG A C 1
ATOM 3017 O O . ARG A 1 422 ? -14.572 8.157 24.367 1.00 80.94 422 ARG A O 1
ATOM 3024 N N . GLY A 1 423 ? -15.160 8.270 26.535 1.00 86.62 423 GLY A N 1
ATOM 3025 C CA . GLY A 1 423 ? -16.598 8.421 26.292 1.00 86.62 423 GLY A CA 1
ATOM 3026 C C . GLY A 1 423 ? -17.327 7.127 25.910 1.00 86.62 423 GLY A C 1
ATOM 3027 O O . GLY A 1 423 ? -18.453 7.201 25.438 1.00 86.62 423 GLY A O 1
ATOM 3028 N N . VAL A 1 424 ? -16.714 5.952 26.088 1.00 88.81 424 VAL A N 1
ATOM 3029 C CA . VAL A 1 424 ? -17.393 4.662 25.897 1.00 88.81 424 VAL A CA 1
ATOM 3030 C C . VAL A 1 424 ? -17.974 4.181 27.229 1.00 88.81 424 VAL A C 1
ATOM 3032 O O . VAL A 1 424 ? -17.229 4.019 28.197 1.00 88.81 424 VAL A O 1
ATOM 3035 N N . LYS A 1 425 ? -19.283 3.905 27.285 1.00 91.00 425 LYS A N 1
ATOM 3036 C CA . LYS A 1 425 ? -19.937 3.240 28.432 1.00 91.00 425 LYS A CA 1
ATOM 3037 C C . LYS A 1 425 ? -20.767 2.037 27.970 1.00 91.00 425 LYS A C 1
ATOM 3039 O O . LYS A 1 425 ? -21.292 2.018 26.856 1.00 91.00 425 LYS A O 1
ATOM 3044 N N . PHE A 1 426 ? -20.868 1.039 28.846 1.00 91.62 426 PHE A N 1
ATOM 3045 C CA . PHE A 1 426 ? -21.625 -0.199 28.649 1.00 91.62 426 PHE A CA 1
ATOM 3046 C C . PHE A 1 426 ? -22.884 -0.182 29.522 1.00 91.62 426 PHE A C 1
ATOM 3048 O O . PHE A 1 426 ? -22.826 0.263 30.667 1.00 91.62 426 PHE A O 1
ATOM 3055 N N . PHE A 1 427 ? -23.990 -0.697 28.992 1.00 94.88 427 PHE A N 1
ATOM 3056 C CA . PHE A 1 427 ? -25.301 -0.731 29.644 1.00 94.88 427 PHE A CA 1
ATOM 3057 C C . PHE A 1 427 ? -26.002 -2.062 29.359 1.00 94.88 427 PHE A C 1
ATOM 3059 O O . PHE A 1 427 ? -25.752 -2.699 28.333 1.00 94.88 427 PHE A O 1
ATOM 3066 N N . ARG A 1 428 ? -26.932 -2.468 30.224 1.00 94.75 428 ARG A N 1
ATOM 3067 C CA . ARG A 1 428 ? -27.920 -3.507 29.896 1.00 94.75 428 ARG A CA 1
ATOM 3068 C C . ARG A 1 428 ? -29.027 -2.934 28.998 1.00 94.75 428 ARG A C 1
ATOM 3070 O O . ARG A 1 428 ? -29.291 -1.736 29.035 1.00 94.75 428 ARG A O 1
ATOM 3077 N N . ARG A 1 429 ? -29.726 -3.787 28.238 1.00 94.31 429 ARG A N 1
ATOM 3078 C CA . ARG A 1 429 ? -30.870 -3.391 27.383 1.00 94.31 429 ARG A CA 1
ATOM 3079 C C . ARG A 1 429 ? -32.021 -2.720 28.153 1.00 94.31 429 ARG A C 1
ATOM 3081 O O . ARG A 1 429 ? -32.720 -1.901 27.572 1.00 94.31 429 ARG A O 1
ATOM 3088 N N . ASP A 1 430 ? -32.217 -3.029 29.434 1.00 94.81 430 ASP A N 1
ATOM 3089 C CA . ASP A 1 430 ? -33.259 -2.413 30.272 1.00 94.81 430 ASP A CA 1
ATOM 3090 C C . ASP A 1 430 ? -32.896 -1.007 30.797 1.00 94.81 430 ASP A C 1
ATOM 3092 O O . ASP A 1 430 ? -33.782 -0.253 31.196 1.00 94.81 430 ASP A O 1
ATOM 3096 N N . GLN A 1 431 ? -31.628 -0.593 30.709 1.00 96.56 431 GLN A N 1
ATOM 3097 C CA . GLN A 1 431 ? -31.124 0.713 31.165 1.00 96.56 431 GLN A CA 1
ATOM 3098 C C . GLN A 1 431 ? -31.305 1.835 30.124 1.00 96.56 431 GLN A C 1
ATOM 3100 O O . GLN A 1 431 ? -30.415 2.653 29.881 1.00 96.56 431 GLN A O 1
ATOM 3105 N N . SER A 1 432 ? -32.466 1.871 29.463 1.00 96.44 432 SER A N 1
ATOM 3106 C CA . SER A 1 432 ? -32.762 2.829 28.384 1.00 96.44 432 SER A CA 1
ATOM 3107 C C . SER A 1 432 ? -32.683 4.300 28.844 1.00 96.44 432 SER A C 1
ATOM 3109 O O . SER A 1 432 ? -32.303 5.186 28.075 1.00 96.44 432 SER A O 1
ATOM 3111 N N . ALA A 1 433 ? -32.958 4.573 30.127 1.00 96.88 433 ALA A N 1
ATOM 3112 C CA . ALA A 1 433 ? -32.810 5.909 30.705 1.00 96.88 433 ALA A CA 1
ATOM 3113 C C . ALA A 1 433 ? -31.339 6.348 30.749 1.00 96.88 433 ALA A C 1
ATOM 3115 O O . ALA A 1 433 ? -31.011 7.445 30.299 1.00 96.88 433 ALA A O 1
ATOM 3116 N N . GLU A 1 434 ? -30.449 5.488 31.241 1.00 98.12 434 GLU A N 1
ATOM 3117 C CA . GLU A 1 434 ? -29.019 5.772 31.348 1.00 98.12 434 GLU A CA 1
ATOM 3118 C C . GLU A 1 434 ? -28.328 5.789 29.975 1.00 98.12 434 GLU A C 1
ATOM 3120 O O . GLU A 1 434 ? -27.443 6.615 29.751 1.00 98.12 434 GLU A O 1
ATOM 3125 N N . ILE A 1 435 ? -28.780 4.952 29.030 1.00 98.25 435 ILE A N 1
ATOM 3126 C CA . ILE A 1 435 ? -28.346 4.974 27.622 1.00 98.25 435 ILE A CA 1
ATOM 3127 C C . ILE A 1 435 ? -28.664 6.336 26.989 1.00 98.25 435 ILE A C 1
ATOM 3129 O O . ILE A 1 435 ? -27.771 6.982 26.436 1.00 98.25 435 ILE A O 1
ATOM 3133 N N . ALA A 1 436 ? -29.913 6.804 27.097 1.00 97.94 436 ALA A N 1
ATOM 3134 C CA . ALA A 1 436 ? -30.336 8.089 26.540 1.00 97.94 436 ALA A CA 1
ATOM 3135 C C . ALA A 1 436 ? -29.653 9.282 27.234 1.00 97.94 436 ALA A C 1
ATOM 3137 O O . ALA A 1 436 ? -29.183 10.207 26.566 1.00 97.94 436 ALA A O 1
ATOM 3138 N N . ALA A 1 437 ? -29.526 9.240 28.565 1.00 97.81 437 ALA A N 1
ATOM 3139 C CA . ALA A 1 437 ? -28.822 10.261 29.337 1.00 97.81 437 ALA A CA 1
ATOM 3140 C C . ALA A 1 437 ? -27.332 10.344 28.963 1.00 97.81 437 ALA A C 1
ATOM 3142 O O . ALA A 1 437 ? -26.799 11.445 28.825 1.00 97.81 437 ALA A O 1
ATOM 3143 N N . HIS A 1 438 ? -26.662 9.209 28.730 1.00 98.00 438 HIS A N 1
ATOM 3144 C CA . HIS A 1 438 ? -25.267 9.220 28.296 1.00 98.00 438 HIS A CA 1
ATOM 3145 C C . HIS A 1 438 ? -25.100 9.645 26.828 1.00 98.00 438 HIS A C 1
ATOM 3147 O O . HIS A 1 438 ? -24.142 10.343 26.495 1.00 98.00 438 HIS A O 1
ATOM 3153 N N . ALA A 1 439 ? -26.044 9.306 25.946 1.00 97.69 439 ALA A N 1
ATOM 3154 C CA . ALA A 1 439 ? -26.037 9.832 24.583 1.00 97.69 439 ALA A CA 1
ATOM 3155 C C . ALA A 1 439 ? -26.153 11.373 24.571 1.00 97.69 439 ALA A C 1
ATOM 3157 O O . ALA A 1 439 ? -25.427 12.051 23.837 1.00 97.69 439 ALA A O 1
ATOM 3158 N N . LEU A 1 440 ? -26.988 11.934 25.455 1.00 97.31 440 LEU A N 1
ATOM 3159 C CA . LEU A 1 440 ? -27.092 13.375 25.686 1.00 97.31 440 LEU A CA 1
ATOM 3160 C C . LEU A 1 440 ? -25.797 13.971 26.279 1.00 97.31 440 LEU A C 1
ATOM 3162 O O . LEU A 1 440 ? -25.314 14.976 25.757 1.00 97.31 440 LEU A O 1
ATOM 3166 N N . GLU A 1 441 ? -25.201 13.337 27.297 1.00 96.88 441 GLU A N 1
ATOM 3167 C CA . GLU A 1 441 ? -23.900 13.705 27.896 1.00 96.88 441 GLU A CA 1
ATOM 3168 C C . GLU A 1 441 ? -22.798 13.819 26.828 1.00 96.88 441 GLU A C 1
ATOM 3170 O O . GLU A 1 441 ? -22.100 14.831 26.766 1.00 96.88 441 GLU A O 1
ATOM 3175 N N . LEU A 1 442 ? -22.683 12.827 25.938 1.00 96.44 442 LEU A N 1
ATOM 3176 C CA . LEU A 1 442 ? -21.719 12.846 24.834 1.00 96.44 442 LEU A CA 1
ATOM 3177 C C . LEU A 1 442 ? -22.026 13.945 23.813 1.00 96.44 442 LEU A C 1
ATOM 3179 O O . LEU A 1 442 ? -21.103 14.626 23.372 1.00 96.44 442 LEU A O 1
ATOM 3183 N N . SER A 1 443 ? -23.299 14.161 23.466 1.00 95.38 443 SER A N 1
ATOM 3184 C CA . SER A 1 443 ? -23.701 15.214 22.518 1.00 95.38 443 SER A CA 1
ATOM 3185 C C . SER A 1 443 ? -23.403 16.637 23.010 1.00 95.38 443 SER A C 1
ATOM 3187 O O . SER A 1 443 ? -23.271 17.552 22.201 1.00 95.38 443 SER A O 1
ATOM 3189 N N . ASN A 1 444 ? -23.296 16.810 24.331 1.00 94.75 444 ASN A N 1
ATOM 3190 C CA . ASN A 1 444 ? -23.006 18.075 25.002 1.00 94.75 444 ASN A CA 1
ATOM 3191 C C . ASN A 1 444 ? -21.540 18.152 25.492 1.00 94.75 444 ASN A C 1
ATOM 3193 O O . ASN A 1 444 ? -21.170 19.098 26.187 1.00 94.75 444 ASN A O 1
ATOM 3197 N N . SER A 1 445 ? -20.702 17.158 25.170 1.00 94.12 445 SER A N 1
ATOM 3198 C CA . SER A 1 445 ? -19.291 17.124 25.567 1.00 94.12 445 SER A CA 1
ATOM 3199 C C . SER A 1 445 ? -18.503 18.264 24.905 1.00 94.12 445 SER A C 1
ATOM 3201 O O . SER A 1 445 ? -18.659 18.470 23.701 1.00 94.12 445 SER A O 1
ATOM 3203 N N . PRO A 1 446 ? -17.569 18.941 25.605 1.00 92.19 446 PRO A N 1
ATOM 3204 C CA . PRO A 1 446 ? -16.695 19.945 24.987 1.00 92.19 446 PRO A CA 1
ATOM 3205 C C . PRO A 1 446 ? -15.736 19.356 23.936 1.00 92.19 446 PRO A C 1
ATOM 3207 O O . PRO A 1 446 ? -15.115 20.106 23.190 1.00 92.19 446 PRO A O 1
ATOM 3210 N N . MET A 1 447 ? -15.611 18.024 23.860 1.00 89.50 447 MET A N 1
ATOM 3211 C CA . MET A 1 447 ? -14.895 17.333 22.782 1.00 89.50 447 MET A CA 1
ATOM 3212 C C . MET A 1 447 ? -15.780 17.027 21.564 1.00 89.50 447 MET A C 1
ATOM 3214 O O . MET A 1 447 ? -15.249 16.655 20.521 1.00 89.50 447 MET A O 1
ATOM 3218 N N . MET A 1 448 ? -17.110 17.131 21.660 1.00 93.50 448 MET A N 1
ATOM 3219 C CA . MET A 1 448 ? -18.007 16.799 20.551 1.00 93.50 448 MET A CA 1
ATOM 3220 C C . MET A 1 448 ? -18.006 17.923 19.514 1.00 93.50 448 MET A C 1
ATOM 3222 O O . MET A 1 448 ? -18.474 19.034 19.766 1.00 93.50 448 MET A O 1
ATOM 3226 N N . THR A 1 449 ? -17.479 17.634 18.328 1.00 91.62 449 THR A N 1
ATOM 3227 C CA . THR A 1 449 ? -17.493 18.578 17.211 1.00 91.62 449 THR A CA 1
ATOM 3228 C C . THR A 1 449 ? -18.852 18.564 16.511 1.00 91.62 449 THR A C 1
ATOM 3230 O O . THR A 1 449 ? -19.609 17.596 16.573 1.00 91.62 449 THR A O 1
ATOM 3233 N N . GLN A 1 450 ? -19.186 19.661 15.830 1.00 91.69 450 GLN A N 1
ATOM 3234 C CA . GLN A 1 450 ? -20.473 19.809 15.132 1.00 91.69 450 GLN A CA 1
ATOM 3235 C C . GLN A 1 450 ? -20.631 18.856 13.935 1.00 91.69 450 GLN A C 1
ATOM 3237 O O . GLN A 1 450 ? -21.739 18.668 13.445 1.00 91.69 450 GLN A O 1
ATOM 3242 N N . ASP A 1 451 ? -19.532 18.259 13.483 1.00 89.38 451 ASP A N 1
ATOM 3243 C CA . ASP A 1 451 ? -19.425 17.216 12.466 1.00 89.38 451 ASP A CA 1
ATOM 3244 C C . ASP A 1 451 ? -19.139 15.819 13.057 1.00 89.38 451 ASP A C 1
ATOM 3246 O O . ASP A 1 451 ? -18.790 14.909 12.312 1.00 89.38 451 ASP A O 1
ATOM 3250 N N . GLY A 1 452 ? -19.281 15.638 14.375 1.00 91.81 452 GLY A N 1
ATOM 3251 C CA . GLY A 1 452 ? -19.184 14.343 15.054 1.00 91.81 452 GLY A CA 1
ATOM 3252 C C . GLY A 1 452 ? -20.510 13.571 15.098 1.00 91.81 452 GLY A C 1
ATOM 3253 O O . GLY A 1 452 ? -21.521 13.975 14.515 1.00 91.81 452 GLY A O 1
ATOM 3254 N N . ALA A 1 453 ? -20.524 12.452 15.826 1.00 94.50 453 ALA A N 1
ATOM 3255 C CA . ALA A 1 453 ? -21.736 11.663 16.056 1.00 94.50 453 ALA A CA 1
ATOM 3256 C C . ALA A 1 453 ? -21.710 10.897 17.392 1.00 94.50 453 ALA A C 1
ATOM 3258 O O . ALA A 1 453 ? -20.647 10.641 17.958 1.00 94.50 453 ALA A O 1
ATOM 3259 N N . VAL A 1 454 ? -22.884 10.474 17.869 1.00 96.88 454 VAL A N 1
ATOM 3260 C CA . VAL A 1 454 ? -23.057 9.598 19.040 1.00 96.88 454 VAL A CA 1
ATOM 3261 C C . VAL A 1 454 ? -23.709 8.287 18.604 1.00 96.88 454 VAL A C 1
ATOM 3263 O O . VAL A 1 454 ? -24.845 8.284 18.135 1.00 96.88 454 VAL A O 1
ATOM 3266 N N . ILE A 1 455 ? -22.993 7.174 18.763 1.00 96.50 455 ILE A N 1
ATOM 3267 C CA . ILE A 1 455 ? -23.416 5.827 18.369 1.00 96.50 455 ILE A CA 1
ATOM 3268 C C . ILE A 1 455 ? -23.958 5.089 19.598 1.00 96.50 455 ILE A C 1
ATOM 3270 O O . ILE A 1 455 ? -23.220 4.845 20.552 1.00 96.50 455 ILE A O 1
ATOM 3274 N N . VAL A 1 456 ? -25.220 4.668 19.544 1.00 97.44 456 VAL A N 1
ATOM 3275 C CA . VAL A 1 456 ? -25.818 3.653 20.420 1.00 97.44 456 VAL A CA 1
ATOM 3276 C C . VAL A 1 456 ? -25.795 2.333 19.649 1.00 97.44 456 VAL A C 1
ATOM 3278 O O . VAL A 1 456 ? -26.510 2.167 18.665 1.00 97.44 456 VAL A O 1
ATOM 3281 N N . THR A 1 457 ? -24.935 1.398 20.050 1.00 95.81 457 THR A N 1
ATOM 3282 C CA . THR A 1 457 ? -24.712 0.129 19.340 1.00 95.81 457 THR A CA 1
ATOM 3283 C C . THR A 1 457 ? -24.999 -1.068 20.233 1.00 95.81 457 THR A C 1
ATOM 3285 O O . THR A 1 457 ? -24.698 -1.062 21.426 1.00 95.81 457 THR A O 1
ATOM 3288 N N . GLY A 1 458 ? -25.512 -2.146 19.645 1.00 94.31 458 GLY A N 1
ATOM 3289 C CA . GLY A 1 458 ? -25.512 -3.450 20.299 1.00 94.31 458 GLY A CA 1
ATOM 3290 C C . GLY A 1 458 ? -24.086 -3.890 20.641 1.00 94.31 458 GLY A C 1
ATOM 3291 O O . GLY A 1 458 ? -23.163 -3.679 19.846 1.00 94.31 458 GLY A O 1
ATOM 3292 N N . ARG A 1 459 ? -23.883 -4.484 21.823 1.00 90.44 459 ARG A N 1
ATOM 3293 C CA . ARG A 1 459 ? -22.602 -5.100 22.188 1.00 90.44 459 ARG A CA 1
ATOM 3294 C C . ARG A 1 459 ? -22.463 -6.446 21.479 1.00 90.44 459 ARG A C 1
ATOM 3296 O O . ARG A 1 459 ? -23.228 -7.367 21.748 1.00 90.44 459 ARG A O 1
ATOM 3303 N N . VAL A 1 460 ? -21.433 -6.587 20.645 1.00 89.12 460 VAL A N 1
ATOM 3304 C CA . VAL A 1 460 ? -21.052 -7.898 20.099 1.00 89.12 460 VAL A CA 1
ATOM 3305 C C . VAL A 1 460 ? -20.470 -8.747 21.221 1.00 89.12 460 VAL A C 1
ATOM 3307 O O . VAL A 1 460 ? -19.495 -8.362 21.867 1.00 89.12 460 VAL A O 1
ATOM 3310 N N . MET A 1 461 ? -21.066 -9.912 21.451 1.00 83.81 461 MET A N 1
ATOM 3311 C CA . MET A 1 461 ? -20.637 -10.833 22.499 1.00 83.81 461 MET A CA 1
ATOM 3312 C C . MET A 1 461 ? -19.644 -11.838 21.925 1.00 83.81 461 MET A C 1
ATOM 3314 O O . MET A 1 461 ? -20.005 -12.641 21.061 1.00 83.81 461 MET A O 1
ATOM 3318 N N . SER A 1 462 ? -18.397 -11.806 22.405 1.00 83.94 462 SER A N 1
ATOM 3319 C CA . SER A 1 462 ? -17.367 -12.728 21.921 1.00 83.94 462 SER A CA 1
ATOM 3320 C C . SER A 1 462 ? -17.735 -14.197 22.192 1.00 83.94 462 SER A C 1
ATOM 3322 O O . SER A 1 462 ? -18.337 -14.550 23.214 1.00 83.94 462 SER A O 1
ATOM 3324 N N . ALA A 1 463 ? -17.410 -15.064 21.230 1.00 87.94 463 ALA A N 1
ATOM 3325 C CA . ALA A 1 463 ? -17.735 -16.481 21.256 1.00 87.94 463 ALA A CA 1
ATOM 3326 C C . ALA A 1 463 ? -17.109 -17.147 22.499 1.00 87.94 463 ALA A C 1
ATOM 3328 O O . ALA A 1 463 ? -15.892 -17.042 22.675 1.00 87.94 463 ALA A O 1
ATOM 3329 N N . PRO A 1 464 ? -17.897 -17.831 23.358 1.00 87.94 464 PRO A N 1
ATOM 3330 C CA . PRO A 1 464 ? -17.477 -18.151 24.721 1.00 87.94 464 PRO A CA 1
ATOM 3331 C C . PRO A 1 464 ? -16.119 -18.855 24.828 1.00 87.94 464 PRO A C 1
ATOM 3333 O O . PRO A 1 464 ? -15.974 -20.026 24.475 1.00 87.94 464 PRO A O 1
ATOM 3336 N N . LEU A 1 465 ? -15.138 -18.136 25.377 1.00 91.62 465 LEU A N 1
ATOM 3337 C CA . LEU A 1 465 ? -13.820 -18.651 25.723 1.00 91.62 465 LEU A CA 1
ATOM 3338 C C . LEU A 1 465 ? -13.680 -18.713 27.247 1.00 91.62 465 LEU A C 1
ATOM 3340 O O . LEU A 1 465 ? -13.890 -17.715 27.939 1.00 91.62 465 LEU A O 1
ATOM 3344 N N . TYR A 1 466 ? -13.281 -19.878 27.757 1.00 91.69 466 TYR A N 1
ATOM 3345 C CA . TYR A 1 466 ? -12.988 -20.093 29.172 1.00 91.69 466 TYR A CA 1
ATOM 3346 C C . TYR A 1 466 ? -11.565 -20.618 29.343 1.00 91.69 466 TYR A C 1
ATOM 3348 O O . TYR A 1 466 ? -11.170 -21.579 28.685 1.00 91.69 466 TYR A O 1
ATOM 3356 N N . ARG A 1 467 ? -10.800 -20.002 30.247 1.00 89.75 467 ARG A N 1
ATOM 3357 C CA . ARG A 1 467 ? -9.428 -20.397 30.593 1.00 89.75 467 ARG A CA 1
ATOM 3358 C C . ARG A 1 467 ? -9.263 -20.353 32.107 1.00 89.75 467 ARG A C 1
ATOM 3360 O O . ARG A 1 467 ? -9.642 -19.375 32.743 1.00 89.75 467 ARG A O 1
ATOM 3367 N N . ASN A 1 468 ? -8.738 -21.429 32.694 1.00 88.62 468 ASN A N 1
ATOM 3368 C CA . ASN A 1 468 ? -8.563 -21.583 34.147 1.00 88.62 468 ASN A CA 1
ATOM 3369 C C . ASN A 1 468 ? -9.846 -21.243 34.946 1.00 88.62 468 ASN A C 1
ATOM 3371 O O . ASN A 1 468 ? -9.809 -20.519 35.937 1.00 88.62 468 ASN A O 1
ATOM 3375 N N . GLY A 1 469 ? -11.004 -21.701 34.451 1.00 88.75 469 GLY A N 1
ATOM 3376 C CA . GLY A 1 469 ? -12.332 -21.432 35.025 1.00 88.75 469 GLY A CA 1
ATOM 3377 C C . GLY A 1 469 ? -12.897 -20.023 34.783 1.00 88.75 469 GLY A C 1
ATOM 3378 O O . GLY A 1 469 ? -14.080 -19.799 35.021 1.00 88.75 469 GLY A O 1
ATOM 3379 N N . ARG A 1 470 ? -12.101 -19.072 34.278 1.00 89.44 470 ARG A N 1
ATOM 3380 C CA . ARG A 1 470 ? -12.526 -17.687 34.015 1.00 89.44 470 ARG A CA 1
ATOM 3381 C C . ARG A 1 470 ? -13.005 -17.517 32.577 1.00 89.44 470 ARG A C 1
ATOM 3383 O O . ARG A 1 470 ? -12.408 -18.074 31.658 1.00 89.44 470 ARG A O 1
ATOM 3390 N N . LYS A 1 471 ? -14.058 -16.719 32.381 1.00 90.7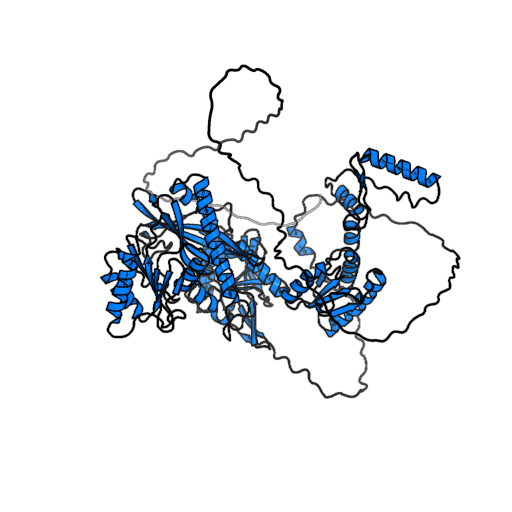5 471 LYS A N 1
ATOM 3391 C CA . LYS A 1 471 ? -14.487 -16.260 31.053 1.00 90.75 471 LYS A CA 1
ATOM 3392 C C . LYS A 1 471 ? -13.522 -15.179 30.550 1.00 90.75 471 LYS A C 1
ATOM 3394 O O . LYS A 1 471 ? -13.105 -14.322 31.330 1.00 90.75 471 LYS A O 1
ATOM 3399 N N . MET A 1 472 ? -13.206 -15.211 29.261 1.00 90.94 472 MET A N 1
ATOM 3400 C CA . MET A 1 472 ? -12.339 -14.242 28.582 1.00 90.94 472 MET A CA 1
ATOM 3401 C C . MET A 1 472 ? -13.144 -13.404 27.581 1.00 90.94 472 MET A C 1
ATOM 3403 O O . MET A 1 472 ? -14.167 -13.868 27.080 1.00 90.94 472 MET A O 1
ATOM 3407 N N . GLU A 1 473 ? -12.668 -12.201 27.266 1.00 90.00 473 GLU A N 1
ATOM 3408 C CA . GLU A 1 473 ? -13.105 -11.416 26.103 1.00 90.00 473 GLU A CA 1
ATOM 3409 C C . GLU A 1 473 ? -12.076 -11.572 24.970 1.00 90.00 473 GLU A C 1
ATOM 3411 O O . GLU A 1 473 ? -10.869 -11.615 25.234 1.00 90.00 473 GLU A O 1
ATOM 3416 N N . THR A 1 474 ? -12.526 -11.654 23.712 1.00 91.88 474 THR A N 1
ATOM 3417 C CA . THR A 1 474 ? -11.622 -11.782 22.553 1.00 91.88 474 THR A CA 1
ATOM 3418 C C . THR A 1 474 ? -11.950 -10.804 21.430 1.00 91.88 474 THR A C 1
ATOM 3420 O O . THR A 1 474 ? -13.059 -10.840 20.889 1.00 91.88 474 THR A O 1
ATOM 3423 N N . THR A 1 475 ? -10.946 -10.041 20.993 1.00 92.81 475 THR A N 1
ATOM 3424 C CA . THR A 1 475 ? -11.011 -9.198 19.786 1.00 92.81 475 THR A CA 1
ATOM 3425 C C . THR A 1 475 ? -9.854 -9.544 18.860 1.00 92.81 475 THR A C 1
ATOM 3427 O O . THR A 1 475 ? -8.699 -9.593 19.282 1.00 92.81 475 THR A O 1
ATOM 3430 N N . LEU A 1 476 ? -10.140 -9.768 17.583 1.00 94.00 476 LEU A N 1
ATOM 3431 C CA . LEU A 1 476 ? -9.135 -9.941 16.543 1.00 94.00 476 LEU A CA 1
ATOM 3432 C C . LEU A 1 476 ? -8.672 -8.582 16.023 1.00 94.00 476 LEU A C 1
ATOM 3434 O O . LEU A 1 476 ? -9.474 -7.663 15.864 1.00 94.00 476 LEU A O 1
ATOM 3438 N N . ARG A 1 477 ? -7.389 -8.485 15.683 1.00 93.88 477 ARG A N 1
ATOM 3439 C CA . ARG A 1 477 ? -6.870 -7.489 14.747 1.00 93.88 477 ARG A CA 1
ATOM 3440 C C . ARG A 1 477 ? -6.702 -8.176 13.395 1.00 93.88 477 ARG A C 1
ATOM 3442 O O . ARG A 1 477 ? -5.896 -9.097 13.264 1.00 93.88 477 ARG A O 1
ATOM 3449 N N . VAL A 1 478 ? -7.469 -7.737 12.402 1.00 96.56 478 VAL A N 1
ATOM 3450 C CA . VAL A 1 478 ? -7.386 -8.218 11.015 1.00 96.56 478 VAL A CA 1
ATOM 3451 C C . VAL A 1 478 ? -6.653 -7.159 10.201 1.00 96.56 478 VAL A C 1
ATOM 3453 O O . VAL A 1 478 ? -7.193 -6.081 9.956 1.00 96.56 478 VAL A O 1
ATOM 3456 N N . LEU A 1 479 ? -5.415 -7.446 9.801 1.00 96.50 479 LEU A N 1
ATOM 3457 C CA . LEU A 1 479 ? -4.600 -6.525 9.010 1.00 96.50 479 LEU A CA 1
ATOM 3458 C C . LEU A 1 479 ? -4.895 -6.733 7.526 1.00 96.50 479 LEU A C 1
ATOM 3460 O O . LEU A 1 479 ? -4.714 -7.839 7.016 1.00 96.50 479 LEU A O 1
ATOM 3464 N N . ALA A 1 480 ? -5.322 -5.692 6.815 1.00 97.44 480 ALA A N 1
ATOM 3465 C CA . ALA A 1 480 ? -5.556 -5.743 5.373 1.00 97.44 480 ALA A CA 1
ATOM 3466 C C . ALA A 1 480 ? -4.721 -4.694 4.637 1.00 97.44 480 ALA A C 1
ATOM 3468 O O . ALA A 1 480 ? -4.656 -3.540 5.048 1.00 97.44 480 ALA A O 1
ATOM 3469 N N . ALA A 1 481 ? -4.079 -5.112 3.547 1.00 97.44 481 ALA A N 1
ATOM 3470 C CA . ALA A 1 481 ? -3.121 -4.324 2.782 1.00 97.44 481 ALA A CA 1
ATOM 3471 C C . ALA A 1 481 ? -3.502 -4.249 1.298 1.00 97.44 481 ALA A C 1
ATOM 3473 O O . ALA A 1 481 ? -3.996 -5.222 0.714 1.00 97.44 481 ALA A O 1
ATOM 3474 N N . ARG A 1 482 ? -3.223 -3.103 0.669 1.00 97.25 482 ARG A N 1
ATOM 3475 C CA . ARG A 1 482 ? -3.300 -2.934 -0.787 1.00 97.25 482 ARG A 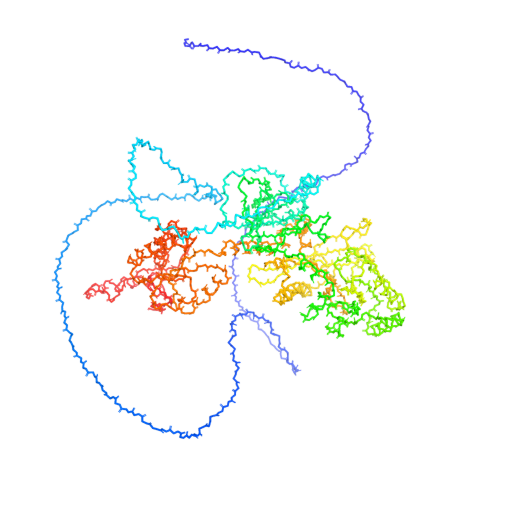CA 1
ATOM 3476 C C . ARG A 1 482 ? -2.199 -3.783 -1.422 1.00 97.25 482 ARG A C 1
ATOM 3478 O O . ARG A 1 482 ? -1.112 -3.909 -0.858 1.00 97.25 482 ARG A O 1
ATOM 3485 N N . THR A 1 483 ? -2.465 -4.379 -2.581 1.00 96.25 483 THR A N 1
ATOM 3486 C CA . THR A 1 483 ? -1.487 -5.198 -3.317 1.00 96.25 483 THR A CA 1
ATOM 3487 C C . THR A 1 483 ? -0.793 -4.388 -4.421 1.00 96.25 483 THR A C 1
ATOM 3489 O O . THR A 1 483 ? -1.384 -3.431 -4.935 1.00 96.25 483 THR A O 1
ATOM 3492 N N . PRO A 1 484 ? 0.418 -4.785 -4.875 1.00 93.88 484 PRO A N 1
ATOM 3493 C CA . PRO A 1 484 ? 1.192 -4.035 -5.876 1.00 93.88 484 PRO A CA 1
ATOM 3494 C C . PRO A 1 484 ? 0.432 -3.750 -7.179 1.00 93.88 484 PRO A C 1
ATOM 3496 O O . PRO A 1 484 ? 0.718 -2.784 -7.893 1.00 93.88 484 PRO A O 1
ATOM 3499 N N . TRP A 1 485 ? -0.552 -4.594 -7.486 1.00 88.06 485 TRP A N 1
ATOM 3500 C CA . TRP A 1 485 ? -1.360 -4.589 -8.703 1.00 88.06 485 TRP A CA 1
ATOM 3501 C C . TRP A 1 485 ? -2.685 -3.819 -8.564 1.00 88.06 485 TRP A C 1
ATOM 3503 O O . TRP A 1 485 ? -3.435 -3.748 -9.529 1.00 88.06 485 TRP A O 1
ATOM 3513 N N . GLY A 1 486 ? -2.962 -3.215 -7.400 1.00 87.62 486 GLY A N 1
ATOM 3514 C CA . GLY A 1 486 ? -4.180 -2.430 -7.156 1.00 87.62 486 GLY A CA 1
ATOM 3515 C C . GLY A 1 486 ? -5.377 -3.238 -6.643 1.00 87.62 486 GLY A C 1
ATOM 3516 O O . GLY A 1 486 ? -6.513 -2.798 -6.798 1.00 87.62 486 GLY A O 1
ATOM 3517 N N . GLY A 1 487 ? -5.139 -4.409 -6.042 1.00 95.94 487 GLY A N 1
ATOM 3518 C CA . GLY A 1 487 ? -6.137 -5.155 -5.265 1.00 95.94 487 GLY A CA 1
ATOM 3519 C C . GLY A 1 487 ? -5.950 -4.968 -3.754 1.00 95.94 487 GLY A C 1
ATOM 3520 O O . GLY A 1 487 ? -5.178 -4.115 -3.324 1.00 95.94 487 GLY A O 1
ATOM 3521 N N . ALA A 1 488 ? -6.605 -5.811 -2.953 1.00 97.56 488 ALA A N 1
ATOM 3522 C CA . ALA A 1 488 ? -6.443 -5.873 -1.497 1.00 97.56 488 ALA A CA 1
ATOM 3523 C C . ALA A 1 488 ? -6.383 -7.325 -1.004 1.00 97.56 488 ALA A C 1
ATOM 3525 O O . ALA A 1 488 ? -6.962 -8.215 -1.635 1.00 97.56 488 ALA A O 1
ATOM 3526 N N . VAL A 1 489 ? -5.715 -7.549 0.129 1.00 97.50 489 VAL A N 1
ATOM 3527 C CA . VAL A 1 489 ? -5.577 -8.854 0.794 1.00 97.50 489 VAL A CA 1
ATOM 3528 C C . VAL A 1 489 ? -5.515 -8.676 2.315 1.00 97.50 489 VAL A C 1
ATOM 3530 O O . VAL A 1 489 ? -4.905 -7.721 2.790 1.00 97.50 489 VAL A O 1
ATOM 3533 N N . THR A 1 490 ? -6.096 -9.593 3.095 1.00 97.75 490 THR A N 1
ATOM 3534 C CA . THR A 1 490 ? -5.783 -9.696 4.531 1.00 97.75 490 THR A CA 1
ATOM 3535 C C . THR A 1 490 ? -4.385 -10.284 4.686 1.00 97.75 490 THR A C 1
ATOM 3537 O O . THR A 1 490 ? -4.165 -11.448 4.351 1.00 97.75 490 THR A O 1
ATOM 3540 N N . ALA A 1 491 ? -3.448 -9.463 5.157 1.00 93.88 491 ALA A N 1
ATOM 3541 C CA . ALA A 1 491 ? -2.042 -9.803 5.326 1.00 93.88 491 ALA A CA 1
ATOM 3542 C C . ALA A 1 491 ? -1.835 -10.779 6.494 1.00 93.88 491 ALA A C 1
ATOM 3544 O O . ALA A 1 491 ? -1.162 -11.793 6.326 1.00 93.88 491 ALA A O 1
ATOM 3545 N N . ASP A 1 492 ? -2.456 -10.510 7.650 1.00 93.50 492 ASP A N 1
ATOM 3546 C CA . ASP A 1 492 ? -2.445 -11.428 8.793 1.00 93.50 492 ASP A CA 1
ATOM 3547 C C . ASP A 1 492 ? -3.613 -11.186 9.770 1.00 93.50 492 ASP A C 1
ATOM 3549 O O . ASP A 1 492 ? -4.334 -10.188 9.665 1.00 93.50 492 ASP A O 1
ATOM 3553 N N . ILE A 1 493 ? -3.806 -12.111 10.716 1.00 93.88 493 ILE A N 1
ATOM 3554 C CA . ILE A 1 493 ? -4.809 -12.035 11.788 1.00 93.88 493 ILE A CA 1
ATOM 3555 C C . ILE A 1 493 ? -4.164 -12.457 13.113 1.00 93.88 493 ILE A C 1
ATOM 3557 O O . ILE A 1 493 ? -3.591 -13.541 13.211 1.00 93.88 493 ILE A O 1
ATOM 3561 N N . PHE A 1 494 ? -4.333 -11.648 14.159 1.00 92.56 494 PHE A N 1
ATOM 3562 C CA . PHE A 1 494 ? -3.988 -12.030 15.531 1.00 92.56 494 PHE A CA 1
ATOM 3563 C C . PHE A 1 494 ? -5.127 -11.728 16.504 1.00 92.56 494 PHE A C 1
ATOM 3565 O O . PHE A 1 494 ? -5.942 -10.836 16.270 1.00 92.56 494 PHE A O 1
ATOM 3572 N N . ALA A 1 495 ? -5.197 -12.479 17.599 1.00 92.38 495 ALA A N 1
ATOM 3573 C CA . ALA A 1 495 ? -6.159 -12.265 18.671 1.00 92.38 495 ALA A CA 1
ATOM 3574 C C . ALA A 1 495 ? -5.556 -11.402 19.789 1.00 92.38 495 ALA A C 1
ATOM 3576 O O . ALA A 1 495 ? -4.354 -11.443 20.042 1.00 92.38 495 ALA A O 1
ATOM 3577 N N . ARG A 1 496 ? -6.411 -10.658 20.489 1.00 91.62 496 ARG A N 1
ATOM 3578 C CA . ARG A 1 496 ? -6.168 -10.098 21.822 1.00 91.62 496 ARG A CA 1
ATOM 3579 C C . ARG A 1 496 ? -7.168 -10.749 22.770 1.00 91.62 496 ARG A C 1
ATOM 3581 O O . ARG A 1 496 ? -8.376 -10.620 22.564 1.00 91.62 496 ARG A O 1
ATOM 3588 N N . VAL A 1 497 ? -6.665 -11.472 23.765 1.00 91.94 497 VAL A N 1
ATOM 3589 C CA . VAL A 1 497 ? -7.455 -12.253 24.727 1.00 91.94 497 VAL A CA 1
ATOM 3590 C C . VAL A 1 497 ? -7.275 -11.644 26.116 1.00 91.94 497 VAL A C 1
ATOM 3592 O O . VAL A 1 497 ? -6.190 -11.723 26.687 1.00 91.94 497 VAL A O 1
ATOM 3595 N N . GLY A 1 498 ? -8.321 -11.011 26.647 1.00 90.62 498 GLY A N 1
ATOM 3596 C CA . GLY A 1 498 ? -8.285 -10.280 27.921 1.00 90.62 498 GLY A CA 1
ATOM 3597 C C . GLY A 1 498 ? -9.386 -10.707 28.897 1.00 90.62 498 GLY A C 1
ATOM 3598 O O . GLY A 1 498 ? -10.183 -11.597 28.579 1.00 90.62 498 GLY A O 1
ATOM 3599 N N . PRO A 1 499 ? -9.452 -10.104 30.096 1.00 86.31 499 PRO A N 1
ATOM 3600 C CA . PRO A 1 499 ? -10.517 -10.379 31.057 1.00 86.31 499 PRO A CA 1
ATOM 3601 C C . PRO A 1 499 ? -11.909 -10.074 30.489 1.00 86.31 499 PRO A C 1
ATOM 3603 O O . PRO A 1 499 ? -12.106 -9.080 29.790 1.00 86.31 499 PRO A O 1
ATOM 3606 N N . TRP A 1 500 ? -12.897 -10.914 30.813 1.00 86.19 500 TRP A N 1
ATOM 3607 C CA . TRP A 1 500 ? -14.289 -10.659 30.434 1.00 86.19 500 TRP A CA 1
ATOM 3608 C C . TRP A 1 500 ? -14.788 -9.304 30.964 1.00 86.19 500 TRP A C 1
ATOM 3610 O O . TRP A 1 500 ? -14.588 -8.979 32.134 1.00 86.19 500 TRP A O 1
ATOM 3620 N N . GLY A 1 501 ? -15.484 -8.535 30.118 1.00 77.56 501 GLY A N 1
ATOM 3621 C CA . GLY A 1 501 ? -16.051 -7.238 30.509 1.00 77.56 501 GLY A CA 1
ATOM 3622 C C . GLY A 1 501 ? -15.075 -6.058 30.473 1.00 77.56 501 GLY A C 1
ATOM 3623 O O . GLY A 1 501 ? -15.456 -4.966 30.884 1.00 77.56 501 GLY A O 1
ATOM 3624 N N . LYS A 1 502 ? -13.844 -6.248 29.980 1.00 76.75 502 LYS A N 1
ATOM 3625 C CA . LYS A 1 502 ? -12.854 -5.180 29.777 1.00 76.75 502 LYS A CA 1
ATOM 3626 C C . LYS A 1 502 ? -12.524 -5.003 28.287 1.00 76.75 502 LYS A C 1
ATOM 3628 O O . LYS A 1 502 ? -12.543 -5.987 27.547 1.00 76.75 502 LYS A O 1
ATOM 3633 N N . PRO A 1 503 ? -12.186 -3.782 27.824 1.00 74.69 503 PRO A N 1
ATOM 3634 C CA . PRO A 1 503 ? -11.600 -3.585 26.501 1.00 74.69 503 PRO A CA 1
ATOM 3635 C C . PRO A 1 503 ? -10.316 -4.409 26.352 1.00 74.69 503 PRO A C 1
ATOM 3637 O O . PRO A 1 503 ? -9.447 -4.375 27.219 1.00 74.69 503 PRO A O 1
ATOM 3640 N N . THR A 1 504 ? -10.161 -5.134 25.243 1.00 79.38 504 THR A N 1
ATOM 3641 C CA . THR A 1 504 ? -8.982 -5.981 25.007 1.00 79.38 504 THR A CA 1
ATOM 3642 C C . THR A 1 504 ? -7.792 -5.155 24.494 1.00 79.38 504 THR A C 1
ATOM 3644 O O . THR A 1 504 ? -7.398 -5.254 23.327 1.00 79.38 504 THR A O 1
ATOM 3647 N N . THR A 1 505 ? -7.238 -4.293 25.344 1.00 74.88 505 THR A N 1
ATOM 3648 C CA . THR A 1 505 ? -6.006 -3.525 25.095 1.00 74.88 505 THR A CA 1
ATOM 3649 C C . THR A 1 505 ? -4.783 -4.315 25.554 1.00 74.88 505 THR A C 1
ATOM 3651 O O . THR A 1 505 ? -4.788 -4.857 26.654 1.00 74.88 505 THR A O 1
ATOM 3654 N N . ALA A 1 506 ? -3.732 -4.383 24.731 1.00 72.06 506 ALA A N 1
ATOM 3655 C CA . ALA A 1 506 ? -2.490 -5.077 25.098 1.00 72.06 506 ALA A CA 1
ATOM 3656 C C . ALA A 1 506 ? -1.717 -4.347 26.215 1.00 72.06 506 ALA A C 1
ATOM 3658 O O . ALA A 1 506 ? -1.085 -4.984 27.051 1.00 72.06 506 ALA A O 1
ATOM 3659 N N . GLU A 1 507 ? -1.821 -3.018 26.234 1.00 71.88 507 GLU A N 1
ATOM 3660 C CA . GLU A 1 507 ? -1.238 -2.120 27.230 1.00 71.88 507 GLU A CA 1
ATOM 3661 C C . GLU A 1 507 ? -2.401 -1.329 27.859 1.00 71.88 507 GLU A C 1
ATOM 3663 O O . GLU A 1 507 ? -2.808 -0.274 27.374 1.00 71.88 507 GLU A O 1
ATOM 3668 N N . ALA A 1 508 ? -3.033 -1.924 28.872 1.00 71.00 508 ALA A N 1
ATOM 3669 C CA . ALA A 1 508 ? -4.108 -1.330 29.660 1.00 71.00 508 ALA A CA 1
ATOM 3670 C C . ALA A 1 508 ? -3.539 -0.451 30.791 1.00 71.00 508 ALA A C 1
ATOM 3672 O O . ALA A 1 508 ? -2.407 -0.636 31.235 1.00 71.00 508 ALA A O 1
ATOM 3673 N N . ALA A 1 509 ? -4.347 0.485 31.303 1.00 73.94 509 ALA A N 1
ATOM 3674 C CA . ALA A 1 509 ? -3.947 1.360 32.414 1.00 73.94 509 ALA A CA 1
ATOM 3675 C C . ALA A 1 509 ? -3.690 0.597 33.733 1.00 73.94 509 ALA A C 1
ATOM 3677 O O . ALA A 1 509 ? -2.916 1.054 34.570 1.00 73.94 509 ALA A O 1
ATOM 3678 N N . ASP A 1 510 ? -4.313 -0.572 33.902 1.00 76.69 510 ASP A N 1
ATOM 3679 C CA . ASP A 1 510 ? -3.963 -1.565 34.917 1.00 76.69 510 ASP A CA 1
ATOM 3680 C C . ASP A 1 510 ? -3.337 -2.777 34.206 1.00 76.69 510 ASP A C 1
ATOM 3682 O O . ASP A 1 510 ? -4.041 -3.442 33.442 1.00 76.69 510 ASP A O 1
ATOM 3686 N N . PRO A 1 511 ? -2.058 -3.126 34.451 1.00 81.38 511 PRO A N 1
ATOM 3687 C CA . PRO A 1 511 ? -1.413 -4.271 33.806 1.00 81.38 511 PRO A CA 1
ATOM 3688 C C . PRO A 1 511 ? -2.115 -5.622 34.023 1.00 81.38 511 PRO A C 1
ATOM 3690 O O . PRO A 1 511 ? -1.855 -6.572 33.287 1.00 81.38 511 PRO A O 1
ATOM 3693 N N . ARG A 1 512 ? -3.015 -5.731 35.012 1.00 80.50 512 ARG A N 1
ATOM 3694 C CA . ARG A 1 512 ? -3.842 -6.925 35.264 1.00 80.50 512 ARG A CA 1
ATOM 3695 C C . ARG A 1 512 ? -5.003 -7.070 34.273 1.00 80.50 512 ARG A C 1
ATOM 3697 O O . ARG A 1 512 ? -5.526 -8.172 34.124 1.00 80.50 512 ARG A O 1
ATOM 3704 N N . ASP A 1 513 ? -5.384 -5.983 33.600 1.00 81.50 513 ASP A N 1
ATOM 3705 C CA . ASP A 1 513 ? -6.382 -5.962 32.526 1.00 81.50 513 ASP A CA 1
ATOM 3706 C C . ASP A 1 513 ? -5.772 -6.194 31.127 1.00 81.50 513 ASP A C 1
ATOM 3708 O O . ASP A 1 513 ? -6.518 -6.308 30.153 1.00 81.50 513 ASP A O 1
ATOM 3712 N N . ASN A 1 514 ? -4.438 -6.286 31.008 1.00 83.38 514 ASN A N 1
ATOM 3713 C CA . ASN A 1 514 ? -3.747 -6.476 29.729 1.00 83.38 514 ASN A CA 1
ATOM 3714 C C . ASN A 1 514 ? -4.257 -7.714 28.976 1.00 83.38 514 ASN A C 1
ATOM 3716 O O . ASN A 1 514 ? -4.199 -8.845 29.466 1.00 83.38 514 ASN A O 1
ATOM 3720 N N . ALA A 1 515 ? -4.688 -7.511 27.732 1.00 86.25 515 ALA A N 1
ATOM 3721 C CA . ALA A 1 515 ? -5.024 -8.596 26.828 1.00 86.25 515 ALA A CA 1
ATOM 3722 C C . ALA A 1 515 ? -3.752 -9.229 26.247 1.00 86.25 515 ALA A C 1
ATOM 3724 O O . ALA A 1 515 ? -2.950 -8.561 25.595 1.00 86.25 515 ALA A O 1
ATOM 3725 N N . THR A 1 516 ? -3.594 -10.540 26.424 1.00 88.81 516 THR A N 1
ATOM 3726 C CA . THR A 1 516 ? -2.518 -11.305 25.787 1.00 88.81 516 THR A CA 1
ATOM 3727 C C . THR A 1 516 ? -2.735 -11.317 24.273 1.00 88.81 516 THR A C 1
ATOM 3729 O O . THR A 1 516 ? -3.815 -11.683 23.801 1.00 88.81 516 THR A O 1
ATOM 3732 N N . VAL A 1 517 ? -1.725 -10.906 23.503 1.00 89.12 517 VAL A N 1
ATOM 3733 C CA . VAL A 1 517 ? -1.710 -11.088 22.043 1.00 89.12 517 VAL A CA 1
ATOM 3734 C C . VAL A 1 517 ? -1.470 -12.570 21.751 1.00 89.12 517 VAL A C 1
ATOM 3736 O O . VAL A 1 517 ? -0.650 -13.191 22.419 1.00 89.12 517 VAL A O 1
ATOM 3739 N N . GLU A 1 518 ? -2.185 -13.162 20.793 1.00 90.00 518 GLU A N 1
ATOM 3740 C CA . GLU A 1 518 ? -2.085 -14.596 20.485 1.00 90.00 518 GLU A CA 1
ATOM 3741 C C . GLU A 1 518 ? -2.292 -14.913 18.991 1.00 90.00 518 GLU A C 1
ATOM 3743 O O . GLU A 1 518 ? -3.016 -14.186 18.300 1.00 90.00 518 GLU A O 1
ATOM 3748 N N . PRO A 1 519 ? -1.725 -16.025 18.475 1.00 90.94 519 PRO A N 1
ATOM 3749 C CA . PRO A 1 519 ? -1.973 -16.458 17.105 1.00 90.94 519 PRO A CA 1
ATOM 3750 C C . PRO A 1 519 ? -3.437 -16.873 16.915 1.00 90.94 519 PRO A C 1
ATOM 3752 O O . PRO A 1 519 ? -4.012 -17.615 17.717 1.00 90.94 519 PRO A O 1
ATOM 3755 N N . TRP A 1 520 ? -4.035 -16.430 15.811 1.00 92.31 520 TRP A N 1
ATOM 3756 C CA . TRP A 1 520 ? -5.418 -16.734 15.428 1.00 92.31 520 TRP A CA 1
ATOM 3757 C C . TRP A 1 520 ? -5.705 -18.245 15.369 1.00 92.31 520 TRP A C 1
ATOM 3759 O O . TRP A 1 520 ? -6.757 -18.713 15.810 1.00 92.31 520 TRP A O 1
ATOM 3769 N N . GLU A 1 521 ? -4.721 -19.034 14.937 1.00 91.44 521 GLU A N 1
ATOM 3770 C CA . GLU A 1 521 ? -4.774 -20.494 14.874 1.00 91.44 521 GLU A CA 1
ATOM 3771 C C . GLU A 1 521 ? -4.916 -21.172 16.247 1.00 91.44 521 GLU A C 1
ATOM 3773 O O . GLU A 1 521 ? -5.329 -22.332 16.310 1.00 91.44 521 GLU A O 1
ATOM 3778 N N . ARG A 1 522 ? -4.586 -20.484 17.351 1.00 91.62 522 ARG A N 1
ATOM 3779 C CA . ARG A 1 522 ? -4.842 -20.973 18.714 1.00 91.62 522 ARG A CA 1
ATOM 3780 C C . ARG A 1 522 ? -6.307 -20.790 19.090 1.00 91.62 522 ARG A C 1
ATOM 3782 O O . ARG A 1 522 ? -6.932 -21.740 19.546 1.00 91.62 522 ARG A O 1
ATOM 3789 N N . LEU A 1 523 ? -6.881 -19.618 18.825 1.00 92.75 523 LEU A N 1
ATOM 3790 C CA . LEU A 1 523 ? -8.277 -19.332 19.163 1.00 92.75 523 LEU A CA 1
ATOM 3791 C C . LEU A 1 523 ? -9.262 -20.213 18.365 1.00 92.75 523 LEU A C 1
ATOM 3793 O O . LEU A 1 523 ? -10.233 -20.719 18.924 1.00 92.75 523 LEU A O 1
ATOM 3797 N N . LEU A 1 524 ? -8.945 -20.514 17.098 1.00 93.75 524 LEU A N 1
ATOM 3798 C CA . LEU A 1 524 ? -9.674 -21.508 16.295 1.00 93.75 524 LEU A CA 1
ATOM 3799 C C . LEU A 1 524 ? -9.685 -22.920 16.919 1.00 93.75 524 LEU A C 1
ATOM 3801 O O . LEU A 1 524 ? -10.665 -23.649 16.750 1.00 93.75 524 LEU A O 1
ATOM 3805 N N . LYS A 1 525 ? -8.617 -23.311 17.633 1.00 91.94 525 LYS A N 1
ATOM 3806 C CA . LYS A 1 525 ? -8.520 -24.597 18.349 1.00 91.94 525 LYS A CA 1
ATOM 3807 C C . LYS A 1 525 ? -9.253 -24.555 19.691 1.00 91.94 525 LYS A C 1
ATOM 3809 O O . LYS A 1 525 ? -9.943 -25.517 20.018 1.00 91.94 525 LYS A O 1
ATOM 3814 N N . ASP A 1 526 ? -9.154 -23.451 20.432 1.00 93.00 526 ASP A N 1
ATOM 3815 C CA . ASP A 1 526 ? -9.816 -23.274 21.733 1.00 93.00 526 ASP A CA 1
ATOM 3816 C C . ASP A 1 526 ? -11.351 -23.383 21.623 1.00 93.00 526 ASP A C 1
ATOM 3818 O O . ASP A 1 526 ? -11.986 -23.990 22.487 1.00 93.00 526 ASP A O 1
ATOM 3822 N N . TRP A 1 527 ? -11.951 -22.890 20.529 1.00 92.69 527 TRP A N 1
ATOM 3823 C CA . TRP A 1 527 ? -13.383 -23.072 20.228 1.00 92.69 527 TRP A CA 1
ATOM 3824 C C . TRP A 1 527 ? -13.764 -24.478 19.720 1.00 92.69 527 TRP A C 1
ATOM 3826 O O . TRP A 1 527 ? -14.933 -24.721 19.424 1.00 92.69 527 TRP A O 1
ATOM 3836 N N . LYS A 1 528 ? -12.809 -25.417 19.621 1.00 91.44 528 LYS A N 1
ATOM 3837 C CA . LYS A 1 528 ? -13.018 -26.837 19.260 1.00 91.44 528 LYS A CA 1
ATOM 3838 C C . LYS A 1 528 ? -13.770 -27.055 17.935 1.00 91.44 528 LYS A C 1
ATOM 3840 O O . LYS A 1 528 ? -14.484 -28.043 17.769 1.00 91.44 528 LYS A O 1
ATOM 3845 N N . LEU A 1 529 ? -13.597 -26.135 16.986 1.00 92.00 529 LEU A N 1
ATOM 3846 C CA . LEU A 1 529 ? -14.213 -26.201 15.661 1.00 92.00 529 LEU A CA 1
ATOM 3847 C C . LEU A 1 529 ? -13.693 -27.406 14.869 1.00 92.00 529 LEU A C 1
ATOM 3849 O O . LEU A 1 529 ? -12.500 -27.715 14.899 1.00 92.00 529 LEU A O 1
ATOM 3853 N N . ASN A 1 530 ? -14.558 -28.044 14.077 1.00 93.81 530 ASN A N 1
ATOM 3854 C CA . ASN A 1 530 ? -14.092 -29.056 13.132 1.00 93.81 530 ASN A CA 1
ATOM 3855 C C . ASN A 1 530 ? -13.268 -28.405 11.989 1.00 93.81 530 ASN A C 1
ATOM 3857 O O . ASN A 1 530 ? -13.426 -27.208 11.713 1.00 93.81 530 ASN A O 1
ATOM 3861 N N . PRO A 1 531 ? -12.411 -29.158 11.268 1.00 95.44 531 PRO A N 1
ATOM 3862 C CA . PRO A 1 531 ? -11.509 -28.577 10.266 1.00 95.44 531 PRO A CA 1
ATOM 3863 C C . PRO A 1 531 ? -12.205 -27.833 9.118 1.00 95.44 531 PRO A C 1
ATOM 3865 O O . PRO A 1 531 ? -11.587 -26.976 8.488 1.00 95.44 531 PRO A O 1
ATOM 3868 N N . ARG A 1 532 ? -13.477 -28.138 8.825 1.00 95.56 532 ARG A N 1
ATOM 3869 C CA . ARG A 1 532 ? -14.277 -27.397 7.843 1.00 95.56 532 ARG A CA 1
ATOM 3870 C C . ARG A 1 532 ? -14.753 -26.066 8.430 1.00 95.56 532 ARG A C 1
ATOM 3872 O O . ARG A 1 532 ? -14.501 -25.035 7.817 1.00 95.56 532 ARG A O 1
ATOM 3879 N N . GLN A 1 533 ? -15.353 -26.079 9.621 1.00 95.06 533 GLN A N 1
ATOM 3880 C CA . GLN A 1 533 ? -15.813 -24.874 10.326 1.00 95.06 533 GLN A CA 1
ATOM 3881 C C . GLN A 1 533 ? -14.674 -23.873 10.565 1.00 95.06 533 GLN A C 1
ATOM 3883 O O . GLN A 1 533 ? -14.858 -22.677 10.353 1.00 95.06 533 GLN A O 1
ATOM 3888 N N . ALA A 1 534 ? -13.489 -24.354 10.957 1.00 96.12 534 ALA A N 1
ATOM 3889 C CA . ALA A 1 534 ? -12.314 -23.510 11.168 1.00 96.12 534 ALA A CA 1
ATOM 3890 C C . ALA A 1 534 ? -11.873 -22.799 9.873 1.00 96.12 534 ALA A C 1
ATOM 3892 O O . ALA A 1 534 ? -11.670 -21.585 9.880 1.00 96.12 534 ALA A O 1
ATOM 3893 N N . ARG A 1 535 ? -11.806 -23.523 8.743 1.00 97.00 535 ARG A N 1
ATOM 3894 C CA . ARG A 1 535 ? -11.505 -22.934 7.423 1.00 97.00 535 ARG A CA 1
ATOM 3895 C C . ARG A 1 535 ? -12.597 -21.978 6.945 1.00 97.00 535 ARG A C 1
ATOM 3897 O O . ARG A 1 535 ? -12.282 -20.920 6.416 1.00 97.00 535 ARG A O 1
ATOM 3904 N N . GLU A 1 536 ? -13.870 -22.319 7.142 1.00 97.00 536 GLU A N 1
ATOM 3905 C CA . GLU A 1 536 ? -15.002 -21.454 6.786 1.00 97.00 536 GLU A CA 1
ATOM 3906 C C . GLU A 1 536 ? -15.066 -20.183 7.649 1.00 97.00 536 GLU A C 1
ATOM 3908 O O . GLU A 1 536 ? -15.596 -19.172 7.195 1.00 97.00 536 GLU A O 1
ATOM 3913 N N . LEU A 1 537 ? -14.548 -20.199 8.882 1.00 97.38 537 LEU A N 1
ATOM 3914 C CA . LEU A 1 537 ? -14.408 -19.002 9.715 1.00 97.38 537 LEU A CA 1
ATOM 3915 C C . LEU A 1 537 ? -13.205 -18.152 9.284 1.00 97.38 537 LEU A C 1
ATOM 3917 O O . LEU A 1 537 ? -13.390 -16.973 8.998 1.00 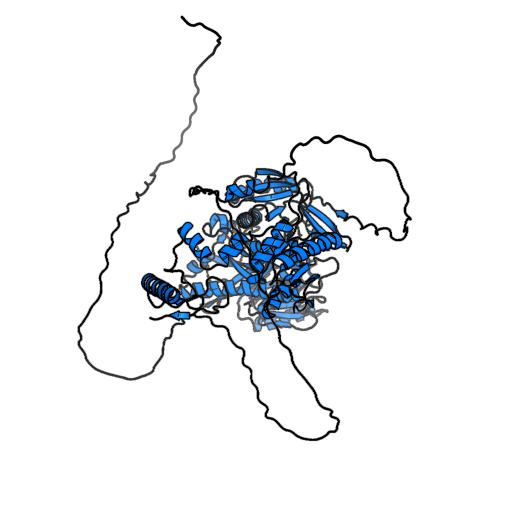97.38 537 LEU A O 1
ATOM 3921 N N . ASP A 1 538 ? -12.013 -18.744 9.154 1.00 97.44 538 ASP A N 1
ATOM 3922 C CA . ASP A 1 538 ? -10.806 -18.048 8.683 1.00 97.44 538 ASP A CA 1
ATOM 3923 C C . ASP A 1 538 ? -11.021 -17.372 7.318 1.00 97.44 538 ASP A C 1
ATOM 3925 O O . ASP A 1 538 ? -10.777 -16.173 7.174 1.00 97.44 538 ASP A O 1
ATOM 3929 N N . ALA A 1 539 ? -11.583 -18.099 6.346 1.00 98.00 539 ALA A N 1
ATOM 3930 C CA . ALA A 1 539 ? -11.867 -17.566 5.018 1.00 98.00 539 ALA A CA 1
ATOM 3931 C C . ALA A 1 539 ? -12.853 -16.384 5.052 1.00 98.00 539 ALA A C 1
ATOM 3933 O O . ALA A 1 539 ? -12.668 -15.424 4.306 1.00 98.00 539 ALA A O 1
ATOM 3934 N N . ARG A 1 540 ? -13.864 -16.403 5.936 1.00 97.81 540 ARG A N 1
ATOM 3935 C CA . ARG A 1 540 ? -14.791 -15.269 6.117 1.00 97.81 540 ARG A CA 1
ATOM 3936 C C . ARG A 1 540 ? -14.107 -14.068 6.768 1.00 97.81 540 ARG A C 1
ATOM 3938 O O . ARG A 1 540 ? -14.300 -12.951 6.298 1.00 97.81 540 ARG A O 1
ATOM 3945 N N . THR A 1 541 ? -13.270 -14.274 7.784 1.00 98.38 541 THR A N 1
ATOM 3946 C CA . THR A 1 541 ? -12.525 -13.185 8.441 1.00 98.38 541 THR A CA 1
ATOM 3947 C C . THR A 1 541 ? -11.489 -12.549 7.498 1.00 98.38 541 THR A C 1
ATOM 3949 O O . THR A 1 541 ? -11.348 -11.326 7.470 1.00 98.38 541 THR A O 1
ATOM 3952 N N . ARG A 1 542 ? -10.817 -13.341 6.647 1.00 98.06 542 ARG A N 1
ATOM 3953 C CA . ARG A 1 542 ? -9.918 -12.822 5.592 1.00 98.06 542 ARG A CA 1
ATOM 3954 C C . ARG A 1 542 ? -10.674 -12.159 4.438 1.00 98.06 542 ARG A C 1
ATOM 3956 O O . ARG A 1 542 ? -10.198 -11.167 3.888 1.00 98.06 542 ARG A O 1
ATOM 3963 N N . ALA A 1 543 ? -11.857 -12.660 4.078 1.00 98.44 543 ALA A N 1
ATOM 3964 C CA . ALA A 1 543 ? -12.720 -11.999 3.101 1.00 98.44 543 ALA A CA 1
ATOM 3965 C C . ALA A 1 543 ? -13.186 -10.627 3.613 1.00 98.44 543 ALA A C 1
ATOM 3967 O O . ALA A 1 543 ? -13.085 -9.654 2.875 1.00 98.44 543 ALA A O 1
ATOM 3968 N N . MET A 1 544 ? -13.603 -10.525 4.881 1.00 98.50 544 MET A N 1
ATOM 3969 C CA . MET A 1 544 ? -14.003 -9.268 5.525 1.00 98.50 544 MET A CA 1
ATOM 3970 C C . MET A 1 544 ? -12.924 -8.182 5.401 1.00 98.50 544 MET A C 1
ATOM 3972 O O . MET A 1 544 ? -13.209 -7.110 4.872 1.00 98.50 544 MET A O 1
ATOM 3976 N N . GLY A 1 545 ? -11.680 -8.455 5.816 1.00 98.12 545 GLY A N 1
ATOM 3977 C CA . GLY A 1 545 ? -10.600 -7.462 5.738 1.00 98.12 545 GLY A CA 1
ATOM 3978 C C . GLY A 1 545 ? -10.266 -7.044 4.300 1.00 98.12 545 GLY A C 1
ATOM 3979 O O . GLY A 1 545 ? -10.150 -5.854 4.003 1.00 98.12 545 GLY A O 1
ATOM 3980 N N . ALA A 1 546 ? -10.180 -8.008 3.377 1.00 98.31 546 ALA A N 1
ATOM 3981 C CA . ALA A 1 546 ? -9.926 -7.729 1.964 1.00 98.31 546 ALA A CA 1
ATOM 3982 C C . ALA A 1 546 ? -11.091 -7.000 1.260 1.00 98.31 546 ALA A C 1
ATOM 3984 O O . ALA A 1 546 ? -10.849 -6.249 0.314 1.00 98.31 546 ALA A O 1
ATOM 3985 N N . THR A 1 547 ? -12.339 -7.207 1.691 1.00 98.50 547 THR A N 1
ATOM 3986 C CA . THR A 1 547 ? -13.522 -6.484 1.195 1.00 98.50 547 THR A CA 1
ATOM 3987 C C . THR A 1 547 ? -13.580 -5.071 1.761 1.00 98.50 547 THR A C 1
ATOM 3989 O O . THR A 1 547 ? -13.755 -4.134 0.986 1.00 98.50 547 THR A O 1
ATOM 3992 N N . MET A 1 548 ? -13.344 -4.883 3.063 1.00 98.38 548 MET A N 1
ATOM 3993 C CA . MET A 1 548 ? -13.380 -3.553 3.679 1.00 98.38 548 MET A CA 1
ATOM 3994 C C . MET A 1 548 ? -12.337 -2.613 3.064 1.00 98.38 548 MET A C 1
ATOM 3996 O O . MET A 1 548 ? -12.651 -1.475 2.716 1.00 98.38 548 MET A O 1
ATOM 4000 N N . LEU A 1 549 ? -11.116 -3.104 2.815 1.00 98.12 549 LEU A N 1
ATOM 4001 C CA . LEU A 1 549 ? -10.117 -2.291 2.124 1.00 98.12 549 LEU A CA 1
ATOM 4002 C C . LEU A 1 549 ? -10.508 -1.999 0.664 1.00 98.12 549 LEU A C 1
ATOM 4004 O O . LEU A 1 549 ? -10.290 -0.883 0.206 1.00 98.12 549 LEU A O 1
ATOM 4008 N N . LYS A 1 550 ? -11.149 -2.929 -0.063 1.00 98.25 550 LYS A N 1
ATOM 4009 C CA . LYS A 1 550 ? -11.690 -2.638 -1.410 1.00 98.25 550 LYS A CA 1
ATOM 4010 C C . LYS A 1 550 ? -12.782 -1.567 -1.382 1.00 98.25 550 LYS A C 1
ATOM 4012 O O . LYS A 1 550 ? -12.820 -0.748 -2.297 1.00 98.25 550 LYS A O 1
ATOM 4017 N N . ALA A 1 551 ? -13.631 -1.558 -0.356 1.00 98.12 551 ALA A N 1
ATOM 4018 C CA . ALA A 1 551 ? -14.661 -0.541 -0.173 1.00 98.12 551 ALA A CA 1
ATOM 4019 C C . ALA A 1 551 ? -14.031 0.846 0.050 1.00 98.12 551 ALA A C 1
ATOM 4021 O O . ALA A 1 551 ? -14.387 1.804 -0.637 1.00 98.12 551 ALA A O 1
ATOM 4022 N N . ILE A 1 552 ? -13.001 0.938 0.901 1.00 97.75 552 ILE A N 1
ATOM 4023 C CA . ILE A 1 552 ? -12.202 2.164 1.084 1.00 97.75 552 ILE A CA 1
ATOM 4024 C C . ILE A 1 552 ? -11.533 2.577 -0.239 1.00 97.75 552 ILE A C 1
ATOM 4026 O O . ILE A 1 552 ? -11.690 3.714 -0.671 1.00 97.75 552 ILE A O 1
ATOM 4030 N N . MET A 1 553 ? -10.886 1.649 -0.952 1.00 97.31 553 MET A N 1
ATOM 4031 C CA . MET A 1 553 ? -10.276 1.886 -2.274 1.00 97.31 553 MET A CA 1
ATOM 4032 C C . MET A 1 553 ? -11.273 2.323 -3.362 1.00 97.31 553 MET A C 1
ATOM 4034 O O . MET A 1 553 ? -10.857 2.859 -4.394 1.00 97.31 553 MET A O 1
ATOM 4038 N N . ALA A 1 554 ? -12.568 2.050 -3.191 1.00 97.31 554 ALA A N 1
ATOM 4039 C CA . ALA A 1 554 ? -13.630 2.535 -4.066 1.00 97.31 554 ALA A CA 1
ATOM 4040 C C . ALA A 1 554 ? -14.073 3.946 -3.651 1.00 97.31 554 ALA A C 1
ATOM 4042 O O . ALA A 1 554 ? -14.070 4.843 -4.494 1.00 97.31 554 ALA A O 1
ATOM 4043 N N . MET A 1 555 ? -14.347 4.159 -2.357 1.00 95.38 555 MET A N 1
ATOM 4044 C CA . MET A 1 555 ? -14.665 5.466 -1.768 1.00 95.38 555 MET A CA 1
ATOM 4045 C C . MET A 1 555 ? -13.596 6.517 -2.111 1.00 95.38 555 MET A C 1
ATOM 4047 O O . MET A 1 555 ? -13.932 7.600 -2.586 1.00 95.38 555 MET A O 1
ATOM 4051 N N . GLU A 1 556 ? -12.310 6.181 -1.952 1.00 95.56 556 GLU A N 1
ATOM 4052 C CA . GLU A 1 556 ? -11.162 7.053 -2.246 1.00 95.56 556 GLU A CA 1
ATOM 4053 C C . GLU A 1 556 ? -11.200 7.681 -3.645 1.00 95.56 556 GLU A C 1
ATOM 4055 O O . GLU A 1 556 ? -10.760 8.817 -3.819 1.00 95.56 556 GLU A O 1
ATOM 4060 N N . LYS A 1 557 ? -11.715 6.958 -4.648 1.00 93.50 557 LYS A N 1
ATOM 4061 C CA . LYS A 1 557 ? -11.765 7.425 -6.044 1.00 93.50 557 LYS A CA 1
ATOM 4062 C C . LYS A 1 557 ? -12.791 8.538 -6.257 1.00 93.50 557 LYS A C 1
ATOM 4064 O O . LYS A 1 557 ? -12.653 9.297 -7.210 1.00 93.50 557 LYS A O 1
ATOM 4069 N N . GLY A 1 558 ? -13.803 8.626 -5.391 1.00 91.38 558 GLY A N 1
ATOM 4070 C CA . GLY A 1 558 ? -14.804 9.694 -5.395 1.00 91.38 558 GLY A CA 1
ATOM 4071 C C . GLY A 1 558 ? -14.413 10.919 -4.561 1.00 91.38 558 GLY A C 1
ATOM 4072 O O . GLY A 1 558 ? -15.108 11.932 -4.611 1.00 91.38 558 GLY A O 1
ATOM 4073 N N . LEU A 1 559 ? -13.322 10.860 -3.786 1.00 90.69 559 LEU A N 1
ATOM 4074 C CA . LEU A 1 559 ? -12.927 11.958 -2.902 1.00 90.69 559 LEU A CA 1
ATOM 4075 C C . LEU A 1 559 ? -12.272 13.107 -3.678 1.00 90.69 559 LEU A C 1
ATOM 4077 O O . LEU A 1 559 ? -11.180 12.965 -4.235 1.00 90.69 559 LEU A O 1
ATOM 4081 N N . LYS A 1 560 ? -12.872 14.300 -3.605 1.00 89.12 560 LYS A N 1
ATOM 4082 C CA . LYS A 1 560 ? -12.163 15.542 -3.930 1.00 89.12 560 LYS A CA 1
ATOM 4083 C C . LYS A 1 560 ? -11.045 15.763 -2.898 1.00 89.12 560 LYS A C 1
ATOM 4085 O O . LYS A 1 560 ? -11.282 15.696 -1.692 1.00 89.12 560 LYS A O 1
ATOM 4090 N N . ARG A 1 561 ? -9.825 16.043 -3.365 1.00 85.38 561 ARG A N 1
ATOM 4091 C CA . ARG A 1 561 ? -8.710 16.455 -2.496 1.00 85.38 561 ARG A CA 1
ATOM 4092 C C . ARG A 1 561 ? -8.859 17.932 -2.099 1.00 85.38 561 ARG A C 1
ATOM 4094 O O . ARG A 1 561 ? -9.288 18.722 -2.941 1.00 85.38 561 ARG A O 1
ATOM 4101 N N . PRO A 1 562 ? -8.537 18.310 -0.849 1.00 86.94 562 PRO A N 1
ATOM 4102 C CA . PRO A 1 562 ? -8.511 19.704 -0.430 1.00 86.94 562 PRO A CA 1
ATOM 4103 C C . PRO A 1 562 ? -7.297 20.422 -1.027 1.00 86.94 562 PRO A C 1
ATOM 4105 O O . PRO A 1 562 ? -6.242 19.816 -1.240 1.00 86.94 562 PRO A O 1
ATOM 4108 N N . ASP A 1 563 ? -7.426 21.730 -1.231 1.00 88.62 563 ASP A N 1
ATOM 4109 C CA . ASP A 1 563 ? -6.306 22.577 -1.632 1.00 88.62 563 ASP A CA 1
ATOM 4110 C C . ASP A 1 563 ? -5.218 22.534 -0.545 1.00 88.62 563 ASP A C 1
ATOM 4112 O O . ASP A 1 563 ? -5.501 22.679 0.644 1.00 88.62 563 ASP A O 1
ATOM 4116 N N . GLY A 1 564 ? -3.963 22.297 -0.932 1.00 87.69 564 GLY A N 1
ATOM 4117 C CA . GLY A 1 564 ? -2.873 22.065 0.023 1.00 87.69 564 GLY A CA 1
ATOM 4118 C C . GLY A 1 564 ? -2.619 20.596 0.384 1.00 87.69 564 GLY A C 1
ATOM 4119 O O . GLY A 1 564 ? -1.589 20.310 0.997 1.00 87.69 564 GLY A O 1
ATOM 4120 N N . GLY A 1 565 ? -3.520 19.672 0.033 1.00 88.25 565 GLY A N 1
ATOM 4121 C CA . GLY A 1 565 ? -3.404 18.250 0.366 1.00 88.25 565 GLY A CA 1
ATOM 4122 C C . GLY A 1 565 ? -2.337 17.485 -0.430 1.00 88.25 565 GLY A C 1
ATOM 4123 O O . GLY A 1 565 ? -1.719 18.004 -1.360 1.00 88.25 565 GLY A O 1
ATOM 4124 N N . SER A 1 566 ? -2.147 16.213 -0.070 1.00 91.25 566 SER A N 1
ATOM 4125 C CA . SER A 1 566 ? -1.342 15.269 -0.855 1.00 91.25 566 SER A CA 1
ATOM 4126 C C . SER A 1 566 ? -2.032 14.915 -2.174 1.00 91.25 566 SER A C 1
ATOM 4128 O O . SER A 1 566 ? -3.225 14.595 -2.201 1.00 91.25 566 SER A O 1
ATOM 4130 N N . TYR A 1 567 ? -1.259 14.901 -3.261 1.00 90.94 567 TYR A N 1
ATOM 4131 C CA . TYR A 1 567 ? -1.738 14.524 -4.593 1.00 90.94 567 TYR A CA 1
ATOM 4132 C C . TYR A 1 567 ? -1.866 13.005 -4.775 1.00 90.94 567 TYR A C 1
ATOM 4134 O O . TYR A 1 567 ? -2.597 12.552 -5.656 1.00 90.94 567 TYR A O 1
ATOM 4142 N N . GLN A 1 568 ? -1.147 12.211 -3.973 1.00 93.00 568 GLN A N 1
ATOM 4143 C CA . GLN A 1 568 ? -0.961 10.774 -4.214 1.00 93.00 568 GLN A CA 1
ATOM 4144 C C . GLN A 1 568 ? -1.164 9.883 -2.976 1.00 93.00 568 GLN A C 1
ATOM 4146 O O . GLN A 1 568 ? -0.859 8.689 -3.034 1.00 93.00 568 GLN A O 1
ATOM 4151 N N . ALA A 1 569 ? -1.690 10.413 -1.871 1.00 94.94 569 ALA A N 1
ATOM 4152 C CA . ALA A 1 569 ? -2.050 9.635 -0.685 1.00 94.94 569 ALA A CA 1
ATOM 4153 C C . ALA A 1 569 ? -3.116 8.566 -0.965 1.00 94.94 569 ALA A C 1
ATOM 4155 O O . ALA A 1 569 ? -4.147 8.848 -1.579 1.00 94.94 569 ALA A O 1
ATOM 4156 N N . GLN A 1 570 ? -2.870 7.341 -0.495 1.00 95.75 570 GLN A N 1
ATOM 4157 C CA . GLN A 1 570 ? -3.816 6.224 -0.551 1.00 95.75 570 GLN A CA 1
ATOM 4158 C C . GLN A 1 570 ? -3.698 5.384 0.724 1.00 95.75 570 GLN A C 1
ATOM 4160 O O . GLN A 1 570 ? -2.584 5.091 1.163 1.00 95.75 570 GLN A O 1
ATOM 4165 N N . THR A 1 571 ? -4.816 4.976 1.317 1.00 96.25 571 THR A N 1
ATOM 4166 C CA . THR A 1 571 ? -4.847 4.065 2.467 1.00 96.25 571 THR A CA 1
ATOM 4167 C C . THR A 1 571 ? -4.389 2.677 2.012 1.00 96.25 571 THR A C 1
ATOM 4169 O O . THR A 1 571 ? -5.150 1.904 1.432 1.00 96.25 571 THR A O 1
ATOM 4172 N N . ASP A 1 572 ? -3.108 2.371 2.214 1.00 96.44 572 ASP A N 1
ATOM 4173 C CA . ASP A 1 572 ? -2.474 1.135 1.730 1.00 96.44 572 ASP A CA 1
ATOM 4174 C C . ASP A 1 572 ? -2.435 0.007 2.771 1.00 96.44 572 ASP A C 1
ATOM 4176 O O . ASP A 1 572 ? -2.133 -1.135 2.418 1.00 96.44 572 ASP A O 1
ATOM 4180 N N . LEU A 1 573 ? -2.775 0.313 4.024 1.00 96.00 573 LEU A N 1
ATOM 4181 C CA . LEU A 1 573 ? -2.913 -0.628 5.131 1.00 96.00 573 LEU A CA 1
ATOM 4182 C C . LEU A 1 573 ? -4.050 -0.166 6.055 1.00 96.00 573 LEU A C 1
ATOM 4184 O O . LEU A 1 573 ? -4.180 1.031 6.307 1.00 96.00 573 LEU A O 1
ATOM 4188 N N . ILE A 1 574 ? -4.831 -1.118 6.567 1.00 96.38 574 ILE A N 1
ATOM 4189 C CA . ILE A 1 574 ? -5.811 -0.935 7.645 1.00 96.38 574 ILE A CA 1
ATOM 4190 C C . ILE A 1 574 ? -5.714 -2.078 8.664 1.00 96.38 574 ILE A C 1
ATOM 4192 O O . ILE A 1 574 ? -5.355 -3.209 8.319 1.00 96.38 574 ILE A O 1
ATOM 4196 N N . GLY A 1 575 ? -6.091 -1.800 9.909 1.00 95.69 575 GLY A N 1
ATOM 4197 C CA . GLY A 1 575 ? -6.347 -2.783 10.956 1.00 95.69 575 GLY A CA 1
ATOM 4198 C C . GLY A 1 575 ? -7.806 -2.742 11.407 1.00 95.69 575 GLY A C 1
ATOM 4199 O O . GLY A 1 575 ? -8.201 -1.832 12.135 1.00 95.69 575 GLY A O 1
ATOM 4200 N N . LEU A 1 576 ? -8.602 -3.739 11.015 1.00 96.06 576 LEU A N 1
ATOM 4201 C CA . LEU A 1 576 ? -9.963 -3.898 11.530 1.00 96.06 576 LEU A CA 1
ATOM 4202 C C . LEU A 1 576 ? -9.899 -4.506 12.935 1.00 96.06 576 LEU A C 1
ATOM 4204 O O . LEU A 1 576 ? -9.180 -5.489 13.149 1.00 96.06 576 LEU A O 1
ATOM 4208 N N . ASP A 1 577 ? -10.711 -3.983 13.848 1.00 93.81 577 ASP A N 1
ATOM 4209 C CA . ASP A 1 577 ? -11.032 -4.645 15.111 1.00 93.81 577 ASP A CA 1
ATOM 4210 C C . ASP A 1 577 ? -12.308 -5.467 14.915 1.00 93.81 577 ASP A C 1
ATOM 4212 O O . ASP A 1 577 ? -13.364 -4.934 14.575 1.00 93.81 577 ASP A O 1
ATOM 4216 N N . VAL A 1 578 ? -12.198 -6.788 15.076 1.00 95.81 578 VAL A N 1
ATOM 4217 C CA . VAL A 1 578 ? -13.253 -7.752 14.730 1.00 95.81 578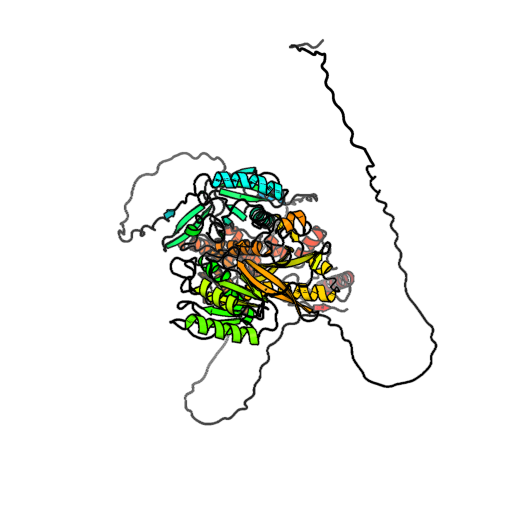 VAL A CA 1
ATOM 4218 C C . VAL A 1 578 ? -13.504 -8.680 15.910 1.00 95.81 578 VAL A C 1
ATOM 4220 O O . VAL A 1 578 ? -12.589 -9.360 16.370 1.00 95.81 578 VAL A O 1
ATOM 4223 N N . MET A 1 579 ? -14.742 -8.767 16.383 1.00 94.81 579 MET A N 1
ATOM 4224 C CA . MET A 1 579 ? -15.141 -9.776 17.370 1.00 94.81 579 MET A CA 1
ATOM 4225 C C . MET A 1 579 ? -15.801 -10.956 16.653 1.00 94.81 579 MET A C 1
ATOM 4227 O O . MET A 1 579 ? -16.444 -10.786 15.619 1.00 94.81 579 MET A O 1
ATOM 4231 N N . ILE A 1 580 ? -15.625 -12.170 17.177 1.00 95.38 580 ILE A N 1
ATOM 4232 C CA . ILE A 1 580 ? -16.321 -13.355 16.665 1.00 95.38 580 ILE A CA 1
ATOM 4233 C C . ILE A 1 580 ? -17.548 -13.593 17.536 1.00 95.38 580 ILE A C 1
ATOM 4235 O O . ILE A 1 580 ? -17.410 -13.946 18.701 1.00 95.38 580 ILE A O 1
ATOM 4239 N N . GLU A 1 581 ? -18.733 -13.408 16.971 1.00 92.56 581 GLU A N 1
ATOM 4240 C CA . GLU A 1 581 ? -20.020 -13.635 17.622 1.00 92.56 581 GLU A CA 1
ATOM 4241 C C . GLU A 1 581 ? -20.474 -15.093 17.462 1.00 92.56 581 GLU A C 1
ATOM 4243 O O . GLU A 1 581 ? -20.204 -15.729 16.440 1.00 92.56 581 GLU A O 1
ATOM 4248 N N . ASN A 1 582 ? -21.195 -15.630 18.451 1.00 90.62 582 ASN A N 1
ATOM 4249 C CA . ASN A 1 582 ? -21.818 -16.953 18.371 1.00 90.62 582 ASN A CA 1
ATOM 4250 C C . ASN A 1 582 ? -23.333 -16.834 18.129 1.00 90.62 582 ASN A C 1
ATOM 4252 O O . ASN A 1 582 ? -24.113 -16.724 19.075 1.00 90.62 582 ASN A O 1
ATOM 4256 N N . ARG A 1 583 ? -23.756 -16.902 16.862 1.00 89.75 583 ARG A N 1
ATOM 4257 C CA . ARG A 1 583 ? -25.173 -16.884 16.469 1.00 89.75 583 ARG A CA 1
ATOM 4258 C C . ARG A 1 583 ? -25.693 -18.318 16.345 1.00 89.75 583 ARG A C 1
ATOM 4260 O O . ARG A 1 583 ? -25.475 -18.974 15.329 1.00 89.75 583 ARG A O 1
ATOM 4267 N N . GLY A 1 584 ? -26.348 -18.829 17.390 1.00 83.31 584 GLY A N 1
ATOM 4268 C CA . GLY A 1 584 ? -26.993 -20.153 17.369 1.00 83.31 584 GLY A CA 1
ATOM 4269 C C . GLY A 1 584 ? -26.038 -21.330 17.114 1.00 83.31 584 GLY A C 1
ATOM 4270 O O . GLY A 1 584 ? -26.388 -22.262 16.397 1.00 83.31 584 GLY A O 1
ATOM 4271 N N . GLY A 1 585 ? -24.806 -21.267 17.628 1.00 84.38 585 GLY A N 1
ATOM 4272 C CA . GLY A 1 585 ? -23.752 -22.261 17.380 1.00 84.38 585 GLY A CA 1
ATOM 4273 C C . GLY A 1 585 ? -22.895 -21.980 16.139 1.00 84.38 585 GLY A C 1
ATOM 4274 O O . GLY A 1 585 ? -21.851 -22.609 15.958 1.00 84.38 585 GLY A O 1
ATOM 4275 N N . LYS A 1 586 ? -23.282 -21.019 15.288 1.00 90.81 586 LYS A N 1
ATOM 4276 C CA . LYS A 1 586 ? -22.485 -20.564 14.144 1.00 90.81 586 LYS A CA 1
ATOM 4277 C C . LYS A 1 586 ? -21.621 -19.373 14.550 1.00 90.81 586 LYS A C 1
ATOM 4279 O O . LYS A 1 586 ? -22.136 -18.309 14.884 1.00 90.81 586 LYS A O 1
ATOM 4284 N N . LEU A 1 587 ? -20.302 -19.527 14.438 1.00 94.88 587 LEU A N 1
ATOM 4285 C CA . LEU A 1 587 ? -19.374 -18.417 14.646 1.00 94.88 587 LEU A CA 1
ATOM 4286 C C . LEU A 1 587 ? -19.351 -17.473 13.432 1.00 94.88 587 LEU A C 1
ATOM 4288 O O . LEU A 1 587 ? -19.237 -17.921 12.280 1.00 94.88 587 LEU A O 1
ATOM 4292 N N . VAL A 1 588 ? -19.468 -16.169 13.685 1.00 95.06 588 VAL A N 1
ATOM 4293 C CA . VAL A 1 588 ? -19.584 -15.094 12.685 1.00 95.06 588 VAL A CA 1
ATOM 4294 C C . VAL A 1 588 ? -18.632 -13.949 13.056 1.00 95.06 588 VAL A C 1
ATOM 4296 O O . VAL A 1 588 ? -18.722 -13.455 14.175 1.00 95.06 588 VAL A O 1
ATOM 4299 N N . PRO A 1 589 ? -17.712 -13.515 12.173 1.00 97.19 589 PRO A N 1
ATOM 4300 C CA . PRO A 1 589 ? -16.937 -12.302 12.415 1.00 97.19 589 PRO A CA 1
ATOM 4301 C C . PRO A 1 589 ? -17.833 -11.068 12.274 1.00 97.19 589 PRO A C 1
ATOM 4303 O O . PRO A 1 589 ? -18.637 -11.011 11.347 1.00 97.19 589 PRO A O 1
ATOM 4306 N N . VAL A 1 590 ? -17.655 -10.081 13.152 1.00 96.94 590 VAL A N 1
ATOM 4307 C CA . VAL A 1 590 ? -18.364 -8.793 13.145 1.00 96.94 590 VAL A CA 1
ATOM 4308 C C . VAL A 1 590 ? -17.349 -7.666 13.366 1.00 96.94 590 VAL A C 1
ATOM 4310 O O . VAL A 1 590 ? -16.583 -7.695 14.332 1.00 96.94 590 VAL A O 1
ATOM 4313 N N . MET A 1 591 ? -17.316 -6.686 12.463 1.00 96.25 591 MET A N 1
ATOM 4314 C CA . MET A 1 591 ? -16.395 -5.546 12.502 1.00 96.25 591 MET A CA 1
ATOM 4315 C C . MET A 1 591 ? -16.887 -4.478 13.487 1.00 96.25 591 MET A C 1
ATOM 4317 O O . MET A 1 591 ? -17.996 -3.974 13.355 1.00 96.25 591 MET A O 1
ATOM 4321 N N . ILE A 1 592 ? -16.050 -4.116 14.460 1.00 91.88 592 ILE A N 1
ATOM 4322 C CA . ILE A 1 592 ? -16.359 -3.152 15.531 1.00 91.88 592 ILE A CA 1
ATOM 4323 C C . ILE A 1 592 ? -15.919 -1.730 15.160 1.00 91.88 592 ILE A C 1
ATOM 4325 O O . ILE A 1 592 ? -16.589 -0.752 15.513 1.00 91.88 592 ILE A O 1
ATOM 4329 N N . GLU A 1 593 ? -14.775 -1.630 14.480 1.00 91.06 593 GLU A N 1
ATOM 4330 C CA . GLU A 1 593 ? -14.203 -0.411 13.907 1.00 91.06 593 GLU A CA 1
ATOM 4331 C C . GLU A 1 593 ? -13.033 -0.739 12.964 1.00 91.06 593 GLU A C 1
ATOM 4333 O O . GLU A 1 593 ? -12.512 -1.860 12.945 1.00 91.06 593 GLU A O 1
ATOM 4338 N N . VAL A 1 594 ? -12.628 0.256 12.175 1.00 93.69 594 VAL A N 1
ATOM 4339 C CA . VAL A 1 594 ? -11.432 0.224 11.330 1.00 93.69 594 VAL A CA 1
ATOM 4340 C C . VAL A 1 594 ? -10.449 1.257 11.864 1.00 93.69 594 VAL A C 1
ATOM 4342 O O . VAL A 1 594 ? -10.847 2.329 12.310 1.00 93.69 594 VAL A O 1
ATOM 4345 N N . ASN A 1 595 ? -9.172 0.903 11.817 1.00 90.69 595 ASN A N 1
ATOM 4346 C CA . ASN A 1 595 ? -8.041 1.790 12.032 1.00 90.69 595 ASN A CA 1
ATOM 4347 C C . ASN A 1 595 ? -7.181 1.755 10.760 1.00 90.69 595 ASN A C 1
ATOM 4349 O O . ASN A 1 595 ? -7.195 0.756 10.036 1.00 90.69 595 ASN A O 1
ATOM 4353 N N . ASP A 1 596 ? -6.407 2.795 10.491 1.00 90.19 596 ASP A N 1
ATOM 4354 C CA . ASP A 1 596 ? -5.520 2.871 9.326 1.00 90.19 596 ASP A CA 1
ATOM 4355 C C . ASP A 1 596 ? -4.147 2.169 9.531 1.00 90.19 596 ASP A C 1
ATOM 4357 O O . ASP A 1 596 ? -4.031 1.136 10.204 1.00 90.19 596 ASP A O 1
ATOM 4361 N N . HIS A 1 597 ? -3.095 2.694 8.892 1.00 88.50 597 HIS A N 1
ATOM 4362 C CA . HIS A 1 597 ? -1.725 2.189 8.953 1.00 88.50 597 HIS A CA 1
ATOM 4363 C C . HIS A 1 597 ? -1.040 2.296 10.326 1.00 88.50 597 HIS A C 1
ATOM 4365 O O . HIS A 1 597 ? -0.013 1.629 10.515 1.00 88.50 597 HIS A O 1
ATOM 4371 N N . ASP A 1 598 ? -1.578 3.048 11.293 1.00 83.12 598 ASP A N 1
ATOM 4372 C CA . ASP A 1 598 ? -1.076 3.090 12.680 1.00 83.12 598 ASP A CA 1
ATOM 4373 C C . ASP A 1 598 ? -1.073 1.715 13.327 1.00 83.12 598 ASP A C 1
ATOM 4375 O O . ASP A 1 598 ? -0.070 1.286 13.909 1.00 83.12 598 ASP A O 1
ATOM 4379 N N . SER A 1 599 ? -2.134 0.960 13.050 1.00 78.00 599 SER A N 1
ATOM 4380 C CA . SER A 1 599 ? -2.300 -0.447 13.414 1.00 78.00 599 SER A CA 1
ATOM 4381 C C . SER A 1 599 ? -1.335 -1.413 12.709 1.00 78.00 599 SER A C 1
ATOM 4383 O O . SER A 1 599 ? -1.427 -2.624 12.915 1.00 78.00 599 SER A O 1
ATOM 4385 N N . GLY A 1 600 ? -0.422 -0.906 11.876 1.00 78.38 600 GLY A N 1
ATOM 4386 C CA . GLY A 1 600 ? 0.577 -1.677 11.150 1.00 78.38 600 GLY A CA 1
ATOM 4387 C C . GLY A 1 600 ? 1.808 -2.067 11.970 1.00 78.38 600 GLY A C 1
ATOM 4388 O O . GLY A 1 600 ? 2.436 -1.228 12.626 1.00 78.38 600 GLY A O 1
ATOM 4389 N N . GLY A 1 601 ? 2.204 -3.333 11.808 1.00 74.06 601 GLY A N 1
ATOM 4390 C CA . GLY A 1 601 ? 3.381 -3.951 12.417 1.00 74.06 601 GLY A CA 1
ATOM 4391 C C . GLY A 1 601 ? 3.056 -4.631 13.744 1.00 74.06 601 GLY A C 1
ATOM 4392 O O . GLY A 1 601 ? 2.722 -3.954 14.711 1.00 74.06 601 GLY A O 1
ATOM 4393 N N . GLN A 1 602 ? 3.206 -5.956 13.824 1.00 82.88 602 GLN A N 1
ATOM 4394 C CA . GLN A 1 602 ? 3.011 -6.707 15.072 1.00 82.88 602 GLN A CA 1
ATOM 4395 C C . GLN A 1 602 ? 4.236 -7.570 15.382 1.00 82.88 602 GLN A C 1
ATOM 4397 O O . GLN A 1 602 ? 4.352 -8.692 14.897 1.00 82.88 602 GLN A O 1
ATOM 4402 N N . PHE A 1 603 ? 5.151 -7.057 16.212 1.00 80.88 603 PHE A N 1
ATOM 4403 C CA . PHE A 1 603 ? 6.410 -7.755 16.502 1.00 80.88 603 PHE A CA 1
ATOM 4404 C C . PHE A 1 603 ? 6.196 -9.121 17.189 1.00 80.88 603 PHE A C 1
ATOM 4406 O O . PHE A 1 603 ? 6.944 -10.048 16.907 1.00 80.88 603 PHE A O 1
ATOM 4413 N N . ASN A 1 604 ? 5.146 -9.285 18.011 1.00 81.00 604 ASN A N 1
ATOM 4414 C CA . ASN A 1 604 ? 4.823 -10.564 18.666 1.00 81.00 604 ASN A CA 1
ATOM 4415 C C . ASN A 1 604 ? 4.574 -11.705 17.664 1.00 81.00 604 ASN A C 1
ATOM 4417 O O . ASN A 1 604 ? 4.886 -12.859 17.952 1.00 81.00 604 ASN A O 1
ATOM 4421 N N . LEU A 1 605 ? 4.040 -11.400 16.470 1.00 77.12 605 LEU A N 1
ATOM 4422 C CA . LEU A 1 605 ? 3.921 -12.405 15.412 1.00 77.12 605 LEU A CA 1
ATOM 4423 C C . LEU A 1 605 ? 5.313 -12.900 15.010 1.00 77.12 605 LEU A C 1
ATOM 4425 O O . LEU A 1 605 ? 5.579 -14.096 15.068 1.00 77.12 605 LEU A O 1
ATOM 4429 N N . ASP A 1 606 ? 6.219 -11.979 14.694 1.00 81.44 606 ASP A N 1
ATOM 4430 C CA . ASP A 1 606 ? 7.570 -12.311 14.241 1.00 81.44 606 ASP A CA 1
ATOM 4431 C C . ASP A 1 606 ? 8.433 -12.985 15.318 1.00 81.44 606 ASP A C 1
ATOM 4433 O O . ASP A 1 606 ? 9.233 -13.857 14.992 1.00 81.44 606 ASP A O 1
ATOM 4437 N N . ALA A 1 607 ? 8.301 -12.562 16.577 1.00 74.81 607 ALA A N 1
ATOM 4438 C CA . ALA A 1 607 ? 9.194 -12.957 17.665 1.00 74.81 607 ALA A CA 1
ATOM 4439 C C . ALA A 1 607 ? 8.712 -14.184 18.461 1.00 74.81 607 ALA A C 1
ATOM 4441 O O . ALA A 1 607 ? 9.539 -14.958 18.938 1.00 74.81 607 ALA A O 1
ATOM 4442 N N . GLU A 1 608 ? 7.396 -14.369 18.623 1.00 75.75 608 GLU A N 1
ATOM 4443 C CA . GLU A 1 608 ? 6.840 -15.281 19.640 1.00 75.75 608 GLU A CA 1
ATOM 4444 C C . GLU A 1 608 ? 5.829 -16.300 19.084 1.00 75.75 608 GLU A C 1
ATOM 4446 O O . GLU A 1 608 ? 5.670 -17.377 19.656 1.00 75.75 608 GLU A O 1
ATOM 4451 N N . MET A 1 609 ? 5.110 -15.974 18.001 1.00 77.62 609 MET A N 1
ATOM 4452 C CA . MET A 1 609 ? 3.870 -16.690 17.628 1.00 77.62 609 MET A CA 1
ATOM 4453 C C . MET A 1 609 ? 3.879 -17.317 16.235 1.00 77.62 609 MET A C 1
ATOM 4455 O O . MET A 1 609 ? 3.089 -18.222 15.968 1.00 77.62 609 MET A O 1
ATOM 4459 N N . ALA A 1 610 ? 4.706 -16.788 15.339 1.00 75.19 610 ALA A N 1
ATOM 4460 C CA . ALA A 1 610 ? 4.669 -17.029 13.901 1.00 75.19 610 ALA A CA 1
ATOM 4461 C C . ALA A 1 610 ? 6.087 -16.905 13.298 1.00 75.19 610 ALA A C 1
ATOM 4463 O O . ALA A 1 610 ? 6.296 -16.328 12.228 1.00 75.19 610 ALA A O 1
ATOM 4464 N N . THR A 1 611 ? 7.076 -17.445 14.020 1.00 81.62 611 THR A N 1
ATOM 4465 C CA . THR A 1 611 ? 8.517 -17.409 13.701 1.00 81.62 611 THR A CA 1
ATOM 4466 C C . THR A 1 611 ? 8.887 -18.158 12.411 1.00 81.62 611 THR A C 1
ATOM 4468 O O . THR A 1 611 ? 9.971 -17.960 11.867 1.00 81.62 611 THR A O 1
ATOM 4471 N N . ASP A 1 612 ? 7.977 -18.975 11.880 1.00 84.12 612 ASP A N 1
ATOM 4472 C CA . ASP A 1 612 ? 8.049 -19.640 10.575 1.00 84.12 612 ASP A CA 1
ATOM 4473 C C . ASP A 1 612 ? 7.617 -18.735 9.403 1.00 84.12 612 ASP A C 1
ATOM 4475 O O . ASP A 1 612 ? 8.014 -18.966 8.260 1.00 84.12 612 ASP A O 1
ATOM 4479 N N . ARG A 1 613 ? 6.813 -17.696 9.677 1.00 85.62 613 ARG A N 1
ATOM 4480 C CA . ARG A 1 613 ? 6.195 -16.812 8.669 1.00 85.62 613 ARG A CA 1
ATOM 4481 C C . ARG A 1 613 ? 6.477 -15.314 8.859 1.00 85.62 613 ARG A C 1
ATOM 4483 O O . ARG A 1 613 ? 5.887 -14.508 8.137 1.00 85.62 613 ARG A O 1
ATOM 4490 N N . VAL A 1 614 ? 7.406 -14.965 9.760 1.00 89.62 614 VAL A N 1
ATOM 4491 C CA . VAL A 1 614 ? 7.985 -13.626 10.033 1.00 89.62 614 VAL A CA 1
ATOM 4492 C C . VAL A 1 614 ? 7.768 -12.630 8.893 1.00 89.62 614 VAL A C 1
ATOM 4494 O O . VAL A 1 614 ? 8.190 -12.881 7.766 1.00 89.62 614 VAL A O 1
ATOM 4497 N N . GLY A 1 615 ? 7.144 -11.488 9.179 1.00 90.56 615 GLY A N 1
ATOM 4498 C CA . GLY A 1 615 ? 6.899 -10.394 8.235 1.00 90.56 615 GLY A CA 1
ATOM 4499 C C . GLY A 1 615 ? 5.581 -10.466 7.451 1.00 90.56 615 GLY A C 1
ATOM 4500 O O . GLY A 1 615 ? 5.241 -9.488 6.783 1.00 90.56 615 GLY A O 1
ATOM 4501 N N . THR A 1 616 ? 4.788 -11.546 7.548 1.00 91.38 616 THR A N 1
ATOM 4502 C CA . THR A 1 616 ? 3.457 -11.668 6.897 1.00 91.38 616 THR A CA 1
ATOM 4503 C C . THR A 1 616 ? 2.574 -10.436 7.087 1.00 91.38 616 THR A C 1
ATOM 4505 O O . THR A 1 616 ? 2.017 -9.933 6.111 1.00 91.38 616 THR A O 1
ATOM 4508 N N . HIS A 1 617 ? 2.523 -9.903 8.313 1.00 91.38 617 HIS A N 1
ATOM 4509 C CA . HIS A 1 617 ? 1.736 -8.725 8.710 1.00 91.38 617 HIS A CA 1
ATOM 4510 C C . HIS A 1 617 ? 2.000 -7.451 7.893 1.00 91.38 617 HIS A C 1
ATOM 4512 O O . HIS A 1 617 ? 1.129 -6.586 7.833 1.00 91.38 617 HIS A O 1
ATOM 4518 N N . SER A 1 618 ? 3.165 -7.332 7.248 1.00 93.56 618 SER A N 1
ATOM 4519 C CA . SER A 1 618 ? 3.562 -6.150 6.466 1.00 93.56 618 SER A CA 1
ATOM 4520 C C . SER A 1 618 ? 4.006 -6.461 5.033 1.00 93.56 618 SER A C 1
ATOM 4522 O O . SER A 1 618 ? 4.009 -5.559 4.197 1.00 93.56 618 SER A O 1
ATOM 4524 N N . ARG A 1 619 ? 4.291 -7.724 4.693 1.00 95.06 619 ARG A N 1
ATOM 4525 C CA . ARG A 1 619 ? 4.795 -8.182 3.383 1.00 95.06 619 ARG A CA 1
ATOM 4526 C C . ARG A 1 619 ? 4.060 -7.615 2.170 1.00 95.06 619 ARG A 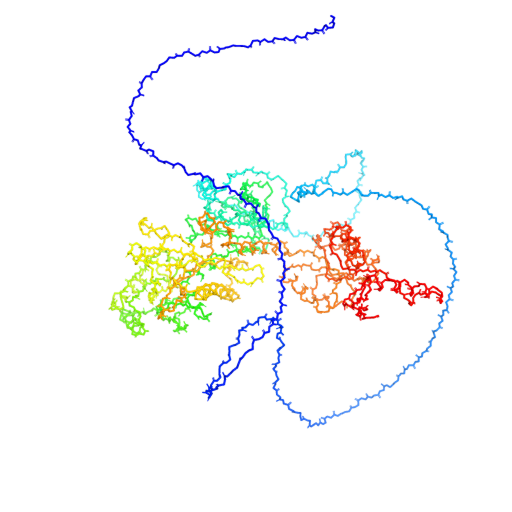C 1
ATOM 4528 O O . ARG A 1 619 ? 4.692 -7.074 1.261 1.00 95.06 619 ARG A O 1
ATOM 4535 N N . ALA A 1 620 ? 2.732 -7.738 2.150 1.00 96.06 620 ALA A N 1
ATOM 4536 C CA . ALA A 1 620 ? 1.904 -7.283 1.031 1.00 96.06 620 ALA A CA 1
ATOM 4537 C C . ALA A 1 620 ? 1.891 -5.751 0.901 1.00 96.06 620 ALA A C 1
ATOM 4539 O O . ALA A 1 620 ? 1.969 -5.229 -0.211 1.00 96.06 620 ALA A O 1
ATOM 4540 N N . TRP A 1 621 ? 1.858 -5.043 2.034 1.00 96.00 621 TRP A N 1
ATOM 4541 C CA . TRP A 1 621 ? 1.946 -3.585 2.089 1.00 96.00 621 TRP A CA 1
ATOM 4542 C C . TRP A 1 621 ? 3.314 -3.099 1.602 1.00 96.00 621 TRP A C 1
ATOM 4544 O O . TRP A 1 621 ? 3.385 -2.264 0.705 1.00 96.00 621 TRP A O 1
ATOM 4554 N N . MET A 1 622 ? 4.398 -3.698 2.094 1.00 96.44 622 MET A N 1
ATOM 4555 C CA . MET A 1 622 ? 5.772 -3.336 1.744 1.00 96.44 622 MET A CA 1
ATOM 4556 C C . MET A 1 622 ? 6.072 -3.524 0.251 1.00 96.44 622 MET A C 1
ATOM 4558 O O . MET A 1 622 ? 6.666 -2.651 -0.388 1.00 96.44 622 MET A O 1
ATOM 4562 N N . ALA A 1 623 ? 5.563 -4.608 -0.342 1.00 97.62 623 ALA A N 1
ATOM 4563 C CA . ALA A 1 623 ? 5.629 -4.826 -1.783 1.00 97.62 623 ALA A CA 1
ATOM 4564 C C . ALA A 1 623 ? 4.889 -3.722 -2.564 1.00 97.62 623 ALA A C 1
ATOM 4566 O O . ALA A 1 623 ? 5.340 -3.306 -3.635 1.00 97.62 623 ALA A O 1
ATOM 4567 N N . THR A 1 624 ? 3.772 -3.214 -2.033 1.00 97.88 624 THR A N 1
ATOM 4568 C CA . THR A 1 624 ? 3.016 -2.099 -2.623 1.00 97.88 624 THR A CA 1
ATOM 4569 C C . THR A 1 624 ? 3.745 -0.770 -2.470 1.00 97.88 624 THR A C 1
ATOM 4571 O O . THR A 1 624 ? 3.828 -0.036 -3.454 1.00 97.88 624 THR A O 1
ATOM 4574 N N . MET A 1 625 ? 4.359 -0.491 -1.315 1.00 97.69 625 MET A N 1
ATOM 4575 C CA . MET A 1 625 ? 5.206 0.692 -1.103 1.00 97.69 625 MET A CA 1
ATOM 4576 C C . MET A 1 625 ? 6.360 0.721 -2.116 1.00 97.69 625 MET A C 1
ATOM 4578 O O . MET A 1 625 ? 6.533 1.697 -2.845 1.00 97.69 625 MET A O 1
ATOM 4582 N N . LEU A 1 626 ? 7.088 -0.395 -2.250 1.00 98.00 626 LEU A N 1
ATOM 4583 C CA . LEU A 1 626 ? 8.164 -0.561 -3.233 1.00 98.00 626 LEU A CA 1
ATOM 4584 C C . LEU A 1 626 ? 7.662 -0.446 -4.680 1.00 98.00 626 LEU A C 1
ATOM 4586 O O . LEU A 1 626 ? 8.315 0.178 -5.517 1.00 98.00 626 LEU A O 1
ATOM 4590 N N . GLN A 1 627 ? 6.496 -1.010 -5.004 1.00 97.50 627 GLN A N 1
ATOM 4591 C CA . GLN A 1 627 ? 5.939 -0.920 -6.354 1.00 97.50 627 GLN A CA 1
ATOM 4592 C C . GLN A 1 627 ? 5.407 0.482 -6.688 1.00 97.50 627 GLN A C 1
ATOM 4594 O O . GLN A 1 627 ? 5.505 0.901 -7.844 1.00 97.50 627 GLN A O 1
ATOM 4599 N N . ARG A 1 628 ? 4.869 1.224 -5.714 1.00 97.50 628 ARG A N 1
ATOM 4600 C CA . ARG A 1 628 ? 4.468 2.629 -5.881 1.00 97.50 628 ARG A CA 1
ATOM 4601 C C . ARG A 1 628 ? 5.704 3.528 -6.006 1.00 97.50 628 ARG A C 1
ATOM 4603 O O . ARG A 1 628 ? 5.742 4.315 -6.946 1.00 97.50 628 ARG A O 1
ATOM 4610 N N . ALA A 1 629 ? 6.762 3.297 -5.222 1.00 97.81 629 ALA A N 1
ATOM 4611 C CA . ALA A 1 629 ? 8.061 3.961 -5.388 1.00 97.81 629 ALA A CA 1
ATOM 4612 C C . ALA A 1 629 ? 8.669 3.751 -6.788 1.00 97.81 629 ALA A C 1
ATOM 4614 O O . ALA A 1 629 ? 9.123 4.697 -7.426 1.00 97.81 629 ALA A O 1
ATOM 4615 N N . ARG A 1 630 ? 8.629 2.517 -7.313 1.00 96.19 630 ARG A N 1
ATOM 4616 C CA . ARG A 1 630 ? 9.097 2.200 -8.678 1.00 96.19 630 ARG A CA 1
ATOM 4617 C C . ARG A 1 630 ? 8.265 2.883 -9.773 1.00 96.19 630 ARG A C 1
ATOM 4619 O O . ARG A 1 630 ? 8.807 3.188 -10.827 1.00 96.19 630 ARG A O 1
ATOM 4626 N N . ARG A 1 631 ? 6.965 3.120 -9.547 1.00 95.81 631 ARG A N 1
ATOM 4627 C CA . ARG A 1 631 ? 6.100 3.873 -10.481 1.00 95.81 631 ARG A CA 1
ATOM 4628 C C . ARG A 1 631 ? 6.355 5.377 -10.412 1.00 95.81 631 ARG A C 1
ATOM 4630 O O . ARG A 1 631 ? 6.297 6.035 -11.440 1.00 95.81 631 ARG A O 1
ATOM 4637 N N . ASP A 1 632 ? 6.663 5.900 -9.229 1.00 96.44 632 ASP A N 1
ATOM 4638 C CA . ASP A 1 632 ? 7.014 7.305 -9.034 1.00 96.44 632 ASP A CA 1
ATOM 4639 C C . ASP A 1 632 ? 8.340 7.666 -9.714 1.00 96.44 632 ASP A C 1
ATOM 4641 O O . ASP A 1 632 ? 8.373 8.579 -10.535 1.00 96.44 632 ASP A O 1
ATOM 4645 N N . ALA A 1 633 ? 9.390 6.868 -9.490 1.00 94.88 633 ALA A N 1
ATOM 4646 C CA . ALA A 1 633 ? 10.680 7.014 -10.172 1.00 94.88 633 ALA A CA 1
ATOM 4647 C C . ALA A 1 633 ? 10.590 6.847 -11.707 1.00 94.88 633 ALA A C 1
ATOM 4649 O O . ALA A 1 633 ? 11.431 7.366 -12.440 1.00 94.88 633 ALA A O 1
ATOM 4650 N N . LEU A 1 634 ? 9.561 6.147 -12.204 1.00 94.06 634 LEU A N 1
ATOM 4651 C CA . LEU A 1 634 ? 9.274 5.979 -13.633 1.00 94.06 634 LEU A CA 1
ATOM 4652 C C . LEU A 1 634 ? 8.494 7.166 -14.244 1.00 94.06 634 LEU A C 1
ATOM 4654 O O . LEU A 1 634 ? 8.474 7.321 -15.469 1.00 94.06 634 LEU A O 1
ATOM 4658 N N . ARG A 1 635 ? 7.863 8.024 -13.431 1.00 93.88 635 ARG A N 1
ATOM 4659 C CA . ARG A 1 635 ? 7.015 9.118 -13.925 1.00 93.88 635 ARG A CA 1
ATOM 4660 C C . ARG A 1 635 ? 7.858 10.174 -14.648 1.00 93.88 635 ARG A C 1
ATOM 4662 O O . ARG A 1 635 ? 8.870 10.647 -14.140 1.00 93.88 635 ARG A O 1
ATOM 4669 N N . GLY A 1 636 ? 7.430 10.562 -15.846 1.00 93.88 636 GLY A N 1
ATOM 4670 C CA . GLY A 1 636 ? 8.116 11.535 -16.701 1.00 93.88 636 GLY A CA 1
ATOM 4671 C C . GLY A 1 636 ? 9.327 10.987 -17.465 1.00 93.88 636 GLY A C 1
ATOM 4672 O O . GLY A 1 636 ? 9.907 11.728 -18.257 1.00 93.88 636 GLY A O 1
ATOM 4673 N N . LYS A 1 637 ? 9.708 9.717 -17.267 1.00 95.94 637 LYS A N 1
ATOM 4674 C CA . LYS A 1 637 ? 10.888 9.115 -17.906 1.00 95.94 637 LYS A CA 1
ATOM 4675 C C . LYS A 1 637 ? 10.714 8.948 -19.408 1.00 95.94 637 LYS A C 1
ATOM 4677 O O . LYS A 1 637 ? 9.642 8.559 -19.875 1.00 95.94 637 LYS A O 1
ATOM 4682 N N . ARG A 1 638 ? 11.785 9.201 -20.163 1.00 97.25 638 ARG A N 1
ATOM 4683 C CA . ARG A 1 638 ? 11.809 9.090 -21.627 1.00 97.25 638 ARG A CA 1
ATOM 4684 C C . ARG A 1 638 ? 12.274 7.695 -22.028 1.00 97.25 638 ARG A C 1
ATOM 4686 O O . ARG A 1 638 ? 13.467 7.395 -21.961 1.00 97.25 638 ARG A O 1
ATOM 4693 N N . VAL A 1 639 ? 11.336 6.837 -22.422 1.00 97.88 639 VAL A N 1
ATOM 4694 C CA . VAL A 1 639 ? 11.600 5.422 -22.729 1.00 97.88 639 VAL A CA 1
ATOM 4695 C C . VAL A 1 639 ? 11.371 5.150 -24.210 1.00 97.88 639 VAL A C 1
ATOM 4697 O O . VAL A 1 639 ? 10.321 5.477 -24.764 1.00 97.88 639 VAL A O 1
ATOM 4700 N N . VAL A 1 640 ? 12.360 4.526 -24.846 1.00 98.50 640 VAL A N 1
ATOM 4701 C CA . VAL A 1 640 ? 12.269 4.075 -26.236 1.00 98.50 640 VAL A CA 1
ATOM 4702 C C . VAL A 1 640 ? 11.533 2.737 -26.306 1.00 98.50 640 VAL A C 1
ATOM 4704 O O . VAL A 1 640 ? 11.895 1.796 -25.601 1.00 98.50 640 VAL A O 1
ATOM 4707 N N . ILE A 1 641 ? 10.539 2.641 -27.185 1.00 98.44 641 ILE A N 1
ATOM 4708 C CA . ILE A 1 641 ? 9.889 1.389 -27.587 1.00 98.44 641 ILE A CA 1
ATOM 4709 C C . ILE A 1 641 ? 10.192 1.163 -29.069 1.00 98.44 641 ILE A C 1
ATOM 4711 O O . ILE A 1 641 ? 9.980 2.058 -29.885 1.00 98.44 641 ILE A O 1
ATOM 4715 N N . VAL A 1 642 ? 10.686 -0.021 -29.427 1.00 98.31 642 VAL A N 1
ATOM 4716 C CA . VAL A 1 642 ? 10.922 -0.409 -30.829 1.00 98.31 642 VAL A CA 1
ATOM 4717 C C . VAL A 1 642 ? 9.824 -1.375 -31.272 1.00 98.31 642 VAL A C 1
ATOM 4719 O O . VAL A 1 642 ? 9.647 -2.413 -30.641 1.00 98.31 642 VAL A O 1
ATOM 4722 N N . GLY A 1 643 ? 9.084 -1.012 -32.320 1.00 97.25 643 GLY A N 1
ATOM 4723 C CA . GLY A 1 643 ? 7.934 -1.744 -32.851 1.00 97.25 643 GLY A CA 1
ATOM 4724 C C . GLY A 1 643 ? 6.668 -1.606 -32.002 1.00 97.25 643 GLY A C 1
ATOM 4725 O O . GLY A 1 643 ? 6.655 -1.959 -30.823 1.00 97.25 643 GLY A O 1
ATOM 4726 N N . ALA A 1 644 ? 5.559 -1.144 -32.594 1.00 96.69 644 ALA A N 1
ATOM 4727 C CA . ALA A 1 644 ? 4.251 -1.219 -31.933 1.00 96.69 644 ALA A CA 1
ATOM 4728 C C . ALA A 1 644 ? 3.590 -2.601 -32.079 1.00 96.69 644 ALA A C 1
ATOM 4730 O O . ALA A 1 644 ? 2.704 -2.949 -31.299 1.00 96.69 644 ALA A O 1
ATOM 4731 N N . GLY A 1 645 ? 3.996 -3.400 -33.071 1.00 94.25 645 GLY A N 1
ATOM 4732 C CA . GLY A 1 645 ? 3.305 -4.637 -33.433 1.00 94.25 645 GLY A CA 1
ATOM 4733 C C . GLY A 1 645 ? 1.907 -4.370 -34.005 1.00 94.25 645 GLY A C 1
ATOM 4734 O O . GLY A 1 645 ? 1.687 -3.391 -34.720 1.00 94.25 645 GLY A O 1
ATOM 4735 N N . TYR A 1 646 ? 0.944 -5.238 -33.692 1.00 93.44 646 TYR A N 1
ATOM 4736 C CA . TYR A 1 646 ? -0.467 -5.090 -34.079 1.00 93.44 646 TYR A CA 1
ATOM 4737 C C . TYR A 1 646 ? -1.292 -4.376 -32.993 1.00 93.44 646 TYR A C 1
ATOM 4739 O O . TYR A 1 646 ? -0.929 -4.381 -31.818 1.00 93.44 646 TYR A O 1
ATOM 4747 N N . GLU A 1 647 ? -2.438 -3.801 -33.369 1.00 95.56 647 GLU A N 1
ATOM 4748 C CA . GLU A 1 647 ? -3.248 -2.926 -32.501 1.00 95.56 647 GLU A CA 1
ATOM 4749 C C . GLU A 1 647 ? -3.727 -3.573 -31.188 1.00 95.56 647 GLU A C 1
ATOM 4751 O O . GLU A 1 647 ? -3.892 -2.890 -30.182 1.00 95.56 647 GLU A O 1
ATOM 4756 N N . GLY A 1 648 ? -3.820 -4.903 -31.118 1.00 95.38 648 GLY A N 1
ATOM 4757 C CA . GLY A 1 648 ? -4.055 -5.628 -29.861 1.00 95.38 648 GLY A CA 1
ATOM 4758 C C . GLY A 1 648 ? -2.956 -5.460 -28.794 1.00 95.38 648 GLY A C 1
ATOM 4759 O O . GLY A 1 648 ? -3.073 -6.030 -27.712 1.00 95.38 648 GLY A O 1
ATOM 4760 N N . LYS A 1 649 ? -1.889 -4.693 -29.065 1.00 95.81 649 LYS A N 1
ATOM 4761 C CA . LYS A 1 649 ? -0.892 -4.231 -28.083 1.00 95.81 649 LYS A CA 1
ATOM 4762 C C . LYS A 1 649 ? -1.187 -2.832 -27.507 1.00 95.81 649 LYS A C 1
ATOM 4764 O O . LYS A 1 649 ? -0.409 -2.358 -26.681 1.00 95.81 649 LYS A O 1
ATOM 4769 N N . ARG A 1 650 ? -2.295 -2.174 -27.891 1.00 97.50 650 ARG A N 1
ATOM 4770 C CA . ARG A 1 650 ? -2.686 -0.808 -27.463 1.00 97.50 650 ARG A CA 1
ATOM 4771 C C . ARG A 1 650 ? -2.575 -0.581 -25.951 1.00 97.50 650 ARG A C 1
ATOM 4773 O O . ARG A 1 650 ? -1.974 0.409 -25.532 1.00 97.50 650 ARG A O 1
ATOM 4780 N N . PHE A 1 651 ? -3.015 -1.563 -25.163 1.00 96.94 651 PHE A N 1
ATOM 4781 C CA . PHE A 1 651 ? -2.965 -1.542 -23.698 1.00 96.94 651 PHE A CA 1
ATOM 4782 C C . PHE A 1 651 ? -1.563 -1.279 -23.117 1.00 96.94 651 PHE A C 1
ATOM 4784 O O . PHE A 1 651 ? -1.451 -0.763 -22.009 1.00 96.94 651 PHE A O 1
ATOM 4791 N N . ILE A 1 652 ? -0.481 -1.606 -23.838 1.00 97.19 652 ILE A N 1
ATOM 4792 C CA . ILE A 1 652 ? 0.897 -1.357 -23.386 1.00 97.19 652 ILE A CA 1
ATOM 4793 C C . ILE A 1 652 ? 1.220 0.142 -23.449 1.00 97.19 652 ILE A C 1
ATOM 4795 O O . ILE A 1 652 ? 1.786 0.689 -22.503 1.00 97.19 652 ILE A O 1
ATOM 4799 N N . PHE A 1 653 ? 0.823 0.817 -24.531 1.00 97.88 653 PHE A N 1
ATOM 4800 C CA . PHE A 1 653 ? 1.011 2.260 -24.700 1.00 97.88 653 PHE A CA 1
ATOM 4801 C C . PHE A 1 653 ? 0.109 3.053 -23.754 1.00 97.88 653 PHE A C 1
ATOM 4803 O O . PHE A 1 653 ? 0.577 3.976 -23.089 1.00 97.88 653 PHE A O 1
ATOM 4810 N N . GLU A 1 654 ? -1.158 2.650 -23.633 1.00 97.06 654 GLU A N 1
ATOM 4811 C CA . GLU A 1 654 ? -2.104 3.225 -22.671 1.00 97.06 654 GLU A CA 1
ATOM 4812 C C . GLU A 1 654 ? -1.566 3.085 -21.241 1.00 97.06 654 GLU A C 1
ATOM 4814 O O . GLU A 1 654 ? -1.451 4.081 -20.526 1.00 97.06 654 GLU A O 1
ATOM 4819 N N . ARG A 1 655 ? -1.102 1.890 -20.849 1.00 95.50 655 ARG A N 1
ATOM 4820 C CA . ARG A 1 655 ? -0.551 1.665 -19.508 1.00 95.50 655 ARG A CA 1
ATOM 4821 C C . ARG A 1 655 ? 0.762 2.408 -19.258 1.00 95.50 655 ARG A C 1
ATOM 4823 O O . ARG A 1 655 ? 0.986 2.872 -18.142 1.00 95.50 655 ARG A O 1
ATOM 4830 N N . ALA A 1 656 ? 1.628 2.552 -20.259 1.00 95.62 656 ALA A N 1
ATOM 4831 C CA . ALA A 1 656 ? 2.833 3.373 -20.141 1.00 95.62 656 ALA A CA 1
ATOM 4832 C C . ALA A 1 656 ? 2.483 4.864 -19.953 1.00 95.62 656 ALA A C 1
ATOM 4834 O O . ALA A 1 656 ? 3.063 5.525 -19.089 1.00 95.62 656 ALA A O 1
ATOM 4835 N N . LYS A 1 657 ? 1.471 5.368 -20.672 1.00 95.19 657 LYS A N 1
ATOM 4836 C CA . LYS A 1 657 ? 0.941 6.733 -20.529 1.00 95.19 657 LYS A CA 1
ATOM 4837 C C . LYS A 1 657 ? 0.288 6.968 -19.159 1.00 95.19 657 LYS A C 1
ATOM 4839 O O . LYS A 1 657 ? 0.551 7.997 -18.544 1.00 95.19 657 LYS A O 1
ATOM 4844 N N . GLU A 1 658 ? -0.469 6.004 -18.626 1.00 93.62 658 GLU A N 1
ATOM 4845 C CA . GLU A 1 658 ? -0.989 6.031 -17.242 1.00 93.62 658 GLU A CA 1
ATOM 4846 C C . GLU A 1 658 ? 0.122 6.086 -16.180 1.00 93.62 658 GLU A C 1
ATOM 4848 O O . GLU A 1 658 ? -0.049 6.690 -15.125 1.00 93.62 658 GLU A O 1
ATOM 4853 N N . LEU A 1 659 ? 1.265 5.446 -16.444 1.00 93.88 659 LEU A N 1
ATOM 4854 C CA . LEU A 1 659 ? 2.455 5.501 -15.587 1.00 93.88 659 LEU A CA 1
ATOM 4855 C C . LEU A 1 659 ? 3.276 6.791 -15.787 1.00 93.88 659 LEU A C 1
ATOM 4857 O O . LEU A 1 659 ? 4.307 6.971 -15.144 1.00 93.88 659 LEU A O 1
ATOM 4861 N N . GLY A 1 660 ? 2.826 7.699 -16.660 1.00 95.12 660 GLY A N 1
ATOM 4862 C CA . GLY A 1 660 ? 3.491 8.965 -16.958 1.00 95.12 660 GLY A CA 1
ATOM 4863 C C . GLY A 1 660 ? 4.766 8.829 -17.792 1.00 95.12 660 GLY A C 1
ATOM 4864 O O . GLY A 1 660 ? 5.575 9.755 -17.791 1.00 95.12 660 GLY A O 1
ATOM 4865 N N . VAL A 1 661 ? 4.978 7.702 -18.479 1.00 97.38 661 VAL A N 1
ATOM 4866 C CA . VAL A 1 661 ? 6.145 7.487 -19.348 1.00 97.38 661 VAL A CA 1
ATOM 4867 C C . VAL A 1 661 ? 6.014 8.321 -20.622 1.00 97.38 661 VAL A C 1
ATOM 4869 O O . VAL A 1 661 ? 4.992 8.273 -21.306 1.00 97.38 661 VAL A O 1
ATOM 4872 N N . GLN A 1 662 ? 7.075 9.044 -20.981 1.00 97.88 662 GLN A N 1
ATOM 4873 C CA . GLN A 1 662 ? 7.197 9.690 -22.286 1.00 97.88 662 GLN A CA 1
ATOM 4874 C C . GLN A 1 662 ? 7.730 8.674 -23.300 1.00 97.88 662 GLN A C 1
ATOM 4876 O O . GLN A 1 662 ? 8.913 8.326 -23.288 1.00 97.88 662 GLN A O 1
ATOM 4881 N N . ILE A 1 663 ? 6.849 8.173 -24.164 1.00 98.31 663 ILE A N 1
ATOM 4882 C CA . ILE A 1 663 ? 7.177 7.101 -25.109 1.00 98.31 663 ILE A CA 1
ATOM 4883 C C . ILE A 1 663 ? 7.817 7.692 -26.368 1.00 98.31 663 ILE A C 1
ATOM 4885 O O . ILE A 1 663 ? 7.210 8.534 -27.032 1.00 98.31 663 ILE A O 1
ATOM 4889 N N . ILE A 1 664 ? 9.006 7.207 -26.724 1.00 98.56 664 ILE A N 1
ATOM 4890 C CA . ILE A 1 664 ? 9.633 7.434 -28.031 1.00 98.56 664 ILE A CA 1
ATOM 4891 C C . ILE A 1 664 ? 9.497 6.139 -28.837 1.00 98.56 664 ILE A C 1
ATOM 4893 O O . ILE A 1 664 ? 10.135 5.143 -28.504 1.00 98.56 664 ILE A O 1
ATOM 4897 N N . LEU A 1 665 ? 8.667 6.125 -29.876 1.00 98.62 665 LEU A N 1
ATOM 4898 C CA . LEU A 1 665 ? 8.421 4.936 -30.695 1.00 98.62 665 LEU A CA 1
ATOM 4899 C C . LEU A 1 665 ? 9.323 4.907 -31.934 1.00 98.62 665 LEU A C 1
ATOM 4901 O O . LEU A 1 665 ? 9.466 5.916 -32.623 1.00 98.62 665 LEU A O 1
ATOM 4905 N N . ILE A 1 666 ? 9.899 3.741 -32.224 1.00 98.44 666 ILE A N 1
ATOM 4906 C CA . ILE A 1 666 ? 10.678 3.439 -33.434 1.00 98.44 666 ILE A CA 1
ATOM 4907 C C . ILE A 1 666 ? 9.930 2.359 -34.206 1.00 98.44 666 ILE A C 1
ATOM 4909 O O . ILE A 1 666 ? 9.951 1.188 -33.830 1.00 98.44 666 ILE A O 1
ATOM 4913 N N . ASP A 1 667 ? 9.198 2.774 -35.231 1.00 97.75 667 ASP A N 1
ATOM 4914 C CA . ASP A 1 667 ? 8.267 1.939 -35.992 1.00 97.75 667 ASP A CA 1
ATOM 4915 C C . ASP A 1 667 ? 8.013 2.581 -37.368 1.00 97.75 667 ASP A C 1
ATOM 4917 O O . ASP A 1 667 ? 8.430 3.712 -37.635 1.00 97.75 667 ASP A O 1
ATOM 4921 N N . LYS A 1 668 ? 7.297 1.885 -38.247 1.00 95.19 668 LYS A N 1
ATOM 4922 C CA . LYS A 1 668 ? 6.917 2.372 -39.577 1.00 95.19 668 LYS A CA 1
ATOM 4923 C C . LYS A 1 668 ? 6.125 3.695 -39.522 1.00 95.19 668 LYS A C 1
ATOM 4925 O O . LYS A 1 668 ? 5.340 3.903 -38.593 1.00 95.19 668 LYS A O 1
ATOM 4930 N N . PRO A 1 669 ? 6.217 4.559 -40.558 1.00 93.62 669 PRO A N 1
ATOM 4931 C CA . PRO A 1 669 ? 5.434 5.801 -40.644 1.00 93.62 669 PRO A CA 1
ATOM 4932 C C . PRO A 1 669 ? 3.916 5.604 -40.496 1.00 93.62 669 PRO A C 1
ATOM 4934 O O . PRO A 1 669 ? 3.213 6.496 -40.034 1.00 93.62 669 PRO A O 1
ATOM 4937 N N . THR A 1 670 ? 3.416 4.430 -40.888 1.00 94.62 670 THR A N 1
ATOM 4938 C CA . THR A 1 670 ? 2.003 4.023 -40.850 1.00 94.62 670 THR A CA 1
ATOM 4939 C C . THR A 1 670 ? 1.630 3.262 -39.568 1.00 94.62 670 THR A C 1
ATOM 4941 O O . THR A 1 670 ? 0.740 2.411 -39.581 1.00 94.62 670 THR A O 1
ATOM 4944 N N . THR A 1 671 ? 2.327 3.509 -38.455 1.00 96.12 671 THR A N 1
ATOM 4945 C CA . THR A 1 671 ? 2.002 2.885 -37.165 1.00 96.12 671 THR A CA 1
ATOM 4946 C C . THR A 1 671 ? 0.670 3.387 -36.600 1.00 96.12 671 THR A C 1
ATOM 4948 O O . THR A 1 671 ? 0.359 4.579 -36.632 1.00 96.12 671 THR A O 1
ATOM 4951 N N . TRP A 1 672 ? -0.120 2.465 -36.047 1.00 97.25 672 TRP A N 1
ATOM 4952 C CA . TRP A 1 672 ? -1.396 2.756 -35.385 1.00 97.25 672 TRP A CA 1
ATOM 4953 C C . TRP A 1 672 ? -1.198 3.448 -34.025 1.00 97.25 672 TRP A C 1
ATOM 4955 O O . TRP A 1 672 ? -2.093 4.135 -33.545 1.00 97.25 672 TRP A O 1
ATOM 4965 N N . ALA A 1 673 ? -0.017 3.312 -33.409 1.00 96.94 673 ALA A N 1
ATOM 4966 C CA . ALA A 1 673 ? 0.274 3.846 -32.078 1.00 96.94 673 ALA A CA 1
ATOM 4967 C C . ALA A 1 673 ? 0.669 5.339 -32.072 1.00 96.94 673 ALA A C 1
ATOM 4969 O O . ALA A 1 673 ? 0.968 5.887 -31.011 1.00 96.94 673 ALA A O 1
ATOM 4970 N N . LYS A 1 674 ? 0.673 6.010 -33.235 1.00 95.88 674 LYS A N 1
ATOM 4971 C CA . LYS A 1 674 ? 1.190 7.382 -33.424 1.00 95.88 674 LYS A CA 1
ATOM 4972 C C . LYS A 1 674 ? 0.597 8.419 -32.448 1.00 95.88 674 LYS A C 1
ATOM 4974 O O . LYS A 1 674 ? 1.319 9.298 -31.995 1.00 95.88 674 LYS A O 1
ATOM 4979 N N . ASP A 1 675 ? -0.685 8.290 -32.093 1.00 94.88 675 ASP A N 1
ATOM 4980 C CA . ASP A 1 675 ? -1.419 9.248 -31.245 1.00 94.88 675 ASP A CA 1
ATOM 4981 C C . ASP A 1 675 ? -1.328 8.907 -29.737 1.00 94.88 675 ASP A C 1
ATOM 4983 O O . ASP A 1 675 ? -1.883 9.598 -28.878 1.00 94.88 675 ASP A O 1
ATOM 4987 N N . LEU A 1 676 ? -0.616 7.825 -29.394 1.00 96.44 676 LEU A N 1
ATOM 4988 C CA . LEU A 1 676 ? -0.411 7.339 -28.024 1.00 96.44 676 LEU A CA 1
ATOM 4989 C C . LEU A 1 676 ? 1.001 7.629 -27.488 1.00 96.44 676 LEU A C 1
ATOM 4991 O O . LEU A 1 676 ? 1.269 7.367 -26.315 1.00 96.44 676 LEU A O 1
ATOM 4995 N N . VAL A 1 677 ? 1.894 8.168 -28.323 1.00 97.69 677 VAL A N 1
ATOM 4996 C CA . VAL A 1 677 ? 3.326 8.344 -28.030 1.00 97.69 677 VAL A CA 1
ATOM 4997 C C . VAL A 1 677 ? 3.723 9.819 -27.953 1.00 97.69 677 VAL A C 1
ATOM 4999 O O . VAL A 1 677 ? 3.024 10.696 -28.450 1.00 97.69 677 VAL A O 1
ATOM 5002 N N . SER A 1 678 ? 4.849 10.111 -27.300 1.00 97.19 678 SER A N 1
ATOM 5003 C CA . SER A 1 678 ? 5.382 11.476 -27.166 1.00 97.19 678 SER A CA 1
ATOM 5004 C C . SER A 1 678 ? 6.268 11.882 -28.347 1.00 97.19 678 SER A C 1
ATOM 5006 O O . SER A 1 678 ? 6.420 13.068 -28.629 1.00 97.19 678 SER A O 1
ATOM 5008 N N . GLU A 1 679 ? 6.875 10.908 -29.025 1.00 97.69 679 GLU A N 1
ATOM 5009 C CA . GLU A 1 679 ? 7.721 11.107 -30.201 1.00 97.69 679 GLU A CA 1
ATOM 5010 C C . GLU A 1 679 ? 7.670 9.850 -31.087 1.00 97.69 679 GLU A C 1
ATOM 5012 O O . GLU A 1 679 ? 7.734 8.733 -30.574 1.00 97.69 679 GLU A O 1
ATOM 5017 N N . LEU A 1 680 ? 7.576 10.024 -32.409 1.00 98.06 680 LEU A N 1
ATOM 5018 C CA . LEU A 1 680 ? 7.683 8.943 -33.395 1.00 98.06 680 LEU A CA 1
ATOM 5019 C C . LEU A 1 680 ? 8.929 9.157 -34.259 1.00 98.06 680 LEU A C 1
ATOM 5021 O O . LEU A 1 680 ? 9.107 10.209 -34.877 1.00 98.06 680 LEU A O 1
ATOM 5025 N N . ILE A 1 681 ? 9.774 8.135 -34.326 1.00 98.06 681 ILE A N 1
ATOM 5026 C CA . ILE A 1 681 ? 10.938 8.049 -35.201 1.00 98.06 681 ILE A CA 1
ATOM 5027 C C . ILE A 1 681 ? 10.597 7.024 -36.293 1.00 98.06 681 ILE A C 1
ATOM 5029 O O . ILE A 1 681 ? 10.666 5.825 -36.029 1.00 98.06 681 ILE A O 1
ATOM 5033 N N . PRO A 1 682 ? 10.202 7.467 -37.502 1.00 97.12 682 PRO A N 1
ATOM 5034 C CA . PRO A 1 682 ? 9.813 6.556 -38.571 1.00 97.12 682 PRO A CA 1
ATOM 5035 C C . PRO A 1 682 ? 11.010 5.754 -39.102 1.00 97.12 682 PRO A C 1
ATOM 5037 O O . PRO A 1 682 ? 11.999 6.344 -39.550 1.00 97.12 682 PRO A O 1
ATOM 5040 N N . THR A 1 683 ? 10.896 4.427 -39.098 1.00 96.06 683 THR A N 1
ATOM 5041 C CA . THR A 1 683 ? 11.905 3.470 -39.588 1.00 96.06 683 THR A CA 1
ATOM 5042 C C . THR A 1 683 ? 11.263 2.295 -40.324 1.00 96.06 683 THR A C 1
ATOM 5044 O O . THR A 1 683 ? 10.146 1.891 -40.017 1.00 96.06 683 THR A O 1
ATOM 5047 N N . ASP A 1 684 ? 11.985 1.709 -41.280 1.00 94.75 684 ASP A N 1
ATOM 5048 C CA . ASP A 1 684 ? 11.672 0.375 -41.799 1.00 94.75 684 ASP A CA 1
ATOM 5049 C C . ASP A 1 684 ? 12.437 -0.670 -40.975 1.00 94.75 684 ASP A C 1
ATOM 5051 O O . ASP A 1 684 ? 13.618 -0.934 -41.214 1.00 94.75 684 ASP A O 1
ATOM 5055 N N . ASN A 1 685 ? 11.779 -1.233 -39.960 1.00 94.31 685 ASN A N 1
ATOM 5056 C CA . ASN A 1 685 ? 12.411 -2.178 -39.036 1.00 94.31 685 ASN A CA 1
ATOM 5057 C C . ASN A 1 685 ? 12.809 -3.507 -39.711 1.00 94.31 685 ASN A C 1
ATOM 5059 O O . ASN A 1 685 ? 13.706 -4.187 -39.214 1.00 94.31 685 ASN A O 1
ATOM 5063 N N . ALA A 1 686 ? 12.241 -3.843 -40.881 1.00 90.56 686 ALA A N 1
ATOM 5064 C CA . ALA A 1 686 ? 12.678 -4.997 -41.674 1.00 90.56 686 ALA A CA 1
ATOM 5065 C C . ALA A 1 686 ? 14.105 -4.823 -42.237 1.00 90.56 686 ALA A C 1
ATOM 5067 O O . ALA A 1 686 ? 14.732 -5.794 -42.665 1.00 90.56 686 ALA A O 1
ATOM 5068 N N . LYS A 1 687 ? 14.649 -3.600 -42.184 1.00 93.38 687 LYS A N 1
ATOM 5069 C CA . LYS A 1 687 ? 16.021 -3.253 -42.560 1.00 93.38 687 LYS A CA 1
ATOM 5070 C C . LYS A 1 687 ? 16.827 -2.808 -41.332 1.00 93.38 687 LYS A C 1
ATOM 5072 O O . LYS A 1 687 ? 17.155 -1.625 -41.195 1.00 93.38 687 LYS A O 1
ATOM 5077 N N . PRO A 1 688 ? 17.200 -3.727 -40.422 1.00 89.50 688 PRO A N 1
ATOM 5078 C CA . PRO A 1 688 ? 17.727 -3.372 -39.104 1.00 89.50 688 PRO A CA 1
ATOM 5079 C C . PRO A 1 688 ? 19.008 -2.521 -39.136 1.00 89.50 688 PRO A C 1
ATOM 5081 O O . PRO A 1 688 ? 19.231 -1.742 -38.215 1.00 89.50 688 PRO A O 1
ATOM 5084 N N . ALA A 1 689 ? 19.834 -2.605 -40.186 1.00 93.38 689 ALA A N 1
ATOM 5085 C CA . ALA A 1 689 ? 21.014 -1.746 -40.337 1.00 93.38 689 ALA A CA 1
ATOM 5086 C C . ALA A 1 689 ? 20.654 -0.276 -40.651 1.00 93.38 689 ALA A C 1
ATOM 5088 O O . ALA A 1 689 ? 21.192 0.638 -40.020 1.00 93.38 689 ALA A O 1
ATOM 5089 N N . GLU A 1 690 ? 19.717 -0.045 -41.580 1.00 95.56 690 GLU A N 1
ATOM 5090 C CA . GLU A 1 690 ? 19.197 1.292 -41.911 1.00 95.56 690 GLU A CA 1
ATOM 5091 C C . GLU A 1 690 ? 18.430 1.878 -40.714 1.00 95.56 690 GLU A C 1
ATOM 5093 O O . GLU A 1 690 ? 18.682 3.016 -40.302 1.00 95.56 690 GLU A O 1
ATOM 5098 N N . ALA A 1 691 ? 17.557 1.069 -40.101 1.00 96.31 691 ALA A N 1
ATOM 5099 C CA . ALA A 1 691 ? 16.787 1.443 -38.921 1.00 96.31 691 ALA A CA 1
ATOM 5100 C C . ALA A 1 691 ? 17.692 1.820 -37.737 1.00 96.31 691 ALA A C 1
ATOM 5102 O O . ALA A 1 691 ? 17.491 2.876 -37.142 1.00 96.31 691 ALA A O 1
ATOM 5103 N N . LEU A 1 692 ? 18.735 1.033 -37.435 1.00 97.00 692 LEU A N 1
ATOM 5104 C CA . LEU A 1 692 ? 19.707 1.330 -36.375 1.00 97.00 692 LEU A CA 1
ATOM 5105 C C . LEU A 1 692 ? 20.427 2.666 -36.611 1.00 97.00 692 LEU A C 1
ATOM 5107 O O . LEU A 1 692 ? 20.539 3.480 -35.691 1.00 97.00 692 LEU A O 1
ATOM 5111 N N . ALA A 1 693 ? 20.900 2.916 -37.836 1.00 96.50 693 ALA A N 1
ATOM 5112 C CA . ALA A 1 693 ? 21.606 4.149 -38.177 1.00 96.50 693 ALA A CA 1
ATOM 5113 C C . ALA A 1 693 ? 20.699 5.389 -38.048 1.00 96.50 693 ALA A C 1
ATOM 5115 O O . ALA A 1 693 ? 21.106 6.410 -37.476 1.00 96.50 693 ALA A O 1
ATOM 5116 N N . LEU A 1 694 ? 19.453 5.294 -38.528 1.00 97.00 694 LEU A N 1
ATOM 5117 C CA . LEU A 1 694 ? 18.466 6.371 -38.439 1.00 97.00 694 LEU A CA 1
ATOM 5118 C C . LEU A 1 694 ? 17.996 6.601 -36.994 1.00 97.00 694 LEU A C 1
ATOM 5120 O O . LEU A 1 694 ? 18.007 7.745 -36.531 1.00 97.00 694 LEU A O 1
ATOM 5124 N N . ALA A 1 695 ? 17.667 5.531 -36.265 1.00 97.12 695 ALA A N 1
ATOM 5125 C CA . ALA A 1 695 ? 17.294 5.561 -34.852 1.00 97.12 695 ALA A CA 1
ATOM 5126 C C . ALA A 1 695 ? 18.374 6.245 -34.011 1.00 97.12 695 ALA A C 1
ATOM 5128 O O . ALA A 1 695 ? 18.092 7.230 -33.333 1.00 97.12 695 ALA A O 1
ATOM 5129 N N . ARG A 1 696 ? 19.633 5.807 -34.124 1.00 96.88 696 ARG A N 1
ATOM 5130 C CA . ARG A 1 696 ? 20.783 6.409 -33.432 1.00 96.88 696 ARG A CA 1
ATOM 5131 C C . ARG A 1 696 ? 20.895 7.912 -33.703 1.00 96.88 696 ARG A C 1
ATOM 5133 O O . ARG A 1 696 ? 21.034 8.697 -32.767 1.00 96.88 696 ARG A O 1
ATOM 5140 N N . LYS A 1 697 ? 20.800 8.333 -34.971 1.00 97.62 697 LYS A N 1
ATOM 5141 C CA . LYS A 1 697 ? 20.865 9.752 -35.371 1.00 97.62 697 LYS A CA 1
ATOM 5142 C C . LYS A 1 697 ? 19.715 10.572 -34.773 1.00 97.62 697 LYS A C 1
ATOM 5144 O O . LYS A 1 697 ? 19.944 11.681 -34.293 1.00 97.62 697 LYS A O 1
ATOM 5149 N N . LYS A 1 698 ? 18.490 10.039 -34.801 1.00 98.19 698 LYS A N 1
ATOM 5150 C CA . LYS A 1 698 ? 17.275 10.718 -34.323 1.00 98.19 698 LYS A CA 1
ATOM 5151 C C . LYS A 1 698 ? 17.206 10.770 -32.796 1.00 98.19 698 LYS A C 1
ATOM 5153 O O . LYS A 1 698 ? 17.008 11.851 -32.253 1.00 98.19 698 LYS A O 1
ATOM 5158 N N . LEU A 1 699 ? 17.484 9.665 -32.104 1.00 98.00 699 LEU A N 1
ATOM 5159 C CA . LEU A 1 699 ? 17.523 9.594 -30.640 1.00 98.00 699 LEU A CA 1
ATOM 5160 C C . LEU A 1 699 ? 18.598 10.508 -30.039 1.00 98.00 699 LEU A C 1
ATOM 5162 O O . LEU A 1 699 ? 18.326 11.187 -29.055 1.00 98.00 699 LEU A O 1
ATOM 5166 N N . LEU A 1 700 ? 19.787 10.616 -30.647 1.00 96.25 700 LEU A N 1
ATOM 5167 C CA . LEU A 1 700 ? 20.812 11.566 -30.188 1.00 96.25 700 LEU A CA 1
ATOM 5168 C C . LEU A 1 700 ? 20.399 13.036 -30.387 1.00 96.25 700 LEU A C 1
ATOM 5170 O O . LEU A 1 700 ? 20.776 13.888 -29.583 1.00 96.25 700 LEU A O 1
ATOM 5174 N N . ALA A 1 701 ? 19.615 13.354 -31.422 1.00 96.75 701 ALA A N 1
ATOM 5175 C CA . ALA A 1 701 ? 19.041 14.690 -31.600 1.00 96.75 701 ALA A CA 1
ATOM 5176 C C . ALA A 1 701 ? 17.903 14.959 -30.596 1.00 96.75 701 ALA A C 1
ATOM 5178 O O . ALA A 1 701 ? 17.870 16.020 -29.972 1.00 96.75 701 ALA A O 1
ATOM 5179 N N . SER A 1 702 ? 17.025 13.974 -30.378 1.00 96.25 702 SER A N 1
ATOM 5180 C CA . SER A 1 702 ? 15.966 14.006 -29.363 1.00 96.25 702 SER A CA 1
ATOM 5181 C C . SER A 1 702 ? 16.531 14.197 -27.957 1.00 96.25 702 SER A C 1
ATOM 5183 O O . SER A 1 702 ? 16.061 15.062 -27.227 1.00 96.25 702 SER A O 1
ATOM 5185 N N . ALA A 1 703 ? 17.594 13.476 -27.593 1.00 95.94 703 ALA A N 1
ATOM 5186 C CA . ALA A 1 703 ? 18.237 13.590 -26.286 1.00 95.94 703 ALA A CA 1
ATOM 5187 C C . ALA A 1 703 ? 18.787 15.002 -26.007 1.00 95.94 703 ALA A C 1
ATOM 5189 O O . ALA A 1 703 ? 18.749 15.474 -24.872 1.00 95.94 703 ALA A O 1
ATOM 5190 N N . ARG A 1 704 ? 19.266 15.699 -27.050 1.00 95.88 704 ARG A N 1
ATOM 5191 C CA . ARG A 1 704 ? 19.751 17.088 -26.965 1.00 95.88 704 ARG A CA 1
ATOM 5192 C C . ARG A 1 704 ? 18.618 18.112 -26.862 1.00 95.88 704 ARG A C 1
ATOM 5194 O O . ARG A 1 704 ? 18.788 19.113 -26.178 1.00 95.88 704 ARG A O 1
ATOM 5201 N N . LYS A 1 705 ? 17.493 17.886 -27.551 1.00 95.94 705 LYS A N 1
ATOM 5202 C CA . LYS A 1 705 ? 16.355 18.823 -27.592 1.00 95.94 705 LYS A CA 1
ATOM 5203 C C . LYS A 1 705 ? 15.396 18.650 -26.408 1.00 95.94 705 LYS A C 1
ATOM 5205 O O . LYS A 1 705 ? 14.934 19.633 -25.842 1.00 95.94 705 LYS A O 1
ATOM 5210 N N . ASN A 1 706 ? 15.095 17.401 -26.065 1.00 94.94 706 ASN A N 1
ATOM 5211 C CA . ASN A 1 706 ? 13.983 16.999 -25.203 1.00 94.94 706 ASN A CA 1
ATOM 5212 C C . ASN A 1 706 ? 14.459 16.356 -23.876 1.00 94.94 706 ASN A C 1
ATOM 5214 O O . ASN A 1 706 ? 13.635 15.881 -23.101 1.00 94.94 706 ASN A O 1
ATOM 5218 N N . GLY A 1 707 ? 15.772 16.313 -23.609 1.00 93.94 707 GLY A N 1
ATOM 5219 C CA . GLY A 1 707 ? 16.364 15.722 -22.400 1.00 93.94 707 GLY A CA 1
ATOM 5220 C C . GLY A 1 707 ? 16.721 14.232 -22.515 1.00 93.94 707 GLY A C 1
ATOM 5221 O O . GLY A 1 707 ? 16.373 13.570 -23.497 1.00 93.94 707 GLY A O 1
ATOM 5222 N N . LYS A 1 708 ? 17.439 13.721 -21.497 1.00 94.94 708 LYS A N 1
ATOM 5223 C CA . LYS A 1 708 ? 17.970 12.341 -21.381 1.00 94.94 708 LYS A CA 1
ATOM 5224 C C . LYS A 1 708 ? 16.955 11.283 -21.838 1.00 94.94 708 LYS A C 1
ATOM 5226 O O . LYS A 1 708 ? 15.775 11.384 -21.534 1.00 94.94 708 LYS A O 1
ATOM 5231 N N . ILE A 1 709 ? 17.444 10.249 -22.524 1.00 97.06 709 ILE A N 1
ATOM 5232 C CA . ILE A 1 709 ? 16.717 8.986 -22.705 1.00 97.06 709 ILE A CA 1
ATOM 5233 C C . ILE A 1 709 ? 17.062 8.098 -21.509 1.00 97.06 709 ILE A C 1
ATOM 5235 O O . ILE A 1 709 ? 18.239 7.870 -21.229 1.00 97.06 709 ILE A O 1
ATOM 5239 N N . ASP A 1 710 ? 16.047 7.640 -20.785 1.00 95.75 710 ASP A N 1
ATOM 5240 C CA . ASP A 1 710 ? 16.206 6.927 -19.517 1.00 95.75 710 ASP A CA 1
ATOM 5241 C C . ASP A 1 710 ? 16.240 5.404 -19.685 1.00 95.75 710 ASP A C 1
ATOM 5243 O O . ASP A 1 710 ? 16.851 4.712 -18.875 1.00 95.75 710 ASP A O 1
ATOM 5247 N N . GLY A 1 711 ? 15.621 4.877 -20.745 1.00 96.06 711 GLY A N 1
ATOM 5248 C CA . GLY A 1 711 ? 15.579 3.443 -21.012 1.00 96.06 711 GLY A CA 1
ATOM 5249 C C . GLY A 1 711 ? 15.124 3.099 -22.428 1.00 96.06 711 GLY A C 1
ATOM 5250 O O . GLY A 1 711 ? 14.695 3.960 -23.197 1.00 96.06 711 GLY A O 1
ATOM 5251 N N . ILE A 1 712 ? 15.224 1.816 -22.767 1.00 98.00 712 ILE A N 1
ATOM 5252 C CA . ILE A 1 712 ? 14.829 1.252 -24.059 1.00 98.00 712 ILE A CA 1
ATOM 5253 C C . ILE A 1 712 ? 14.296 -0.169 -23.869 1.00 98.00 712 ILE A C 1
ATOM 5255 O O . ILE A 1 712 ? 14.808 -0.920 -23.040 1.00 98.00 712 ILE A O 1
ATOM 5259 N N . THR A 1 713 ? 13.264 -0.538 -24.623 1.00 97.50 713 THR A N 1
ATOM 5260 C CA . THR A 1 713 ? 12.711 -1.892 -24.628 1.00 97.50 713 THR A CA 1
ATOM 5261 C C . THR A 1 713 ? 11.969 -2.210 -25.930 1.00 97.50 713 THR A C 1
ATOM 5263 O O . THR A 1 713 ? 11.731 -1.342 -26.768 1.00 97.50 713 THR A O 1
ATOM 5266 N N . THR A 1 714 ? 11.561 -3.467 -26.075 1.00 96.69 714 THR A N 1
ATOM 5267 C CA . THR A 1 714 ? 10.519 -3.888 -27.009 1.00 96.69 714 THR A CA 1
ATOM 5268 C C . THR A 1 714 ? 9.709 -5.028 -26.393 1.00 96.69 714 THR A C 1
ATOM 5270 O O . THR A 1 714 ? 10.203 -5.778 -25.549 1.00 96.69 714 THR A O 1
ATOM 5273 N N . PHE A 1 715 ? 8.456 -5.146 -26.821 1.00 94.50 715 PHE A N 1
ATOM 5274 C CA . PHE A 1 715 ? 7.595 -6.315 -26.627 1.00 94.50 715 PHE A CA 1
ATOM 5275 C C . PHE A 1 715 ? 7.281 -7.011 -27.968 1.00 94.50 715 PHE A C 1
ATOM 5277 O O . PHE A 1 715 ? 6.475 -7.944 -28.003 1.00 94.50 715 PHE A O 1
ATOM 5284 N N . TRP A 1 716 ? 7.867 -6.534 -29.072 1.00 93.44 716 TRP A N 1
ATOM 5285 C CA . TRP A 1 716 ? 7.717 -7.087 -30.409 1.00 93.44 716 TRP A CA 1
ATOM 5286 C C . TRP A 1 716 ? 8.908 -7.991 -30.729 1.00 93.44 716 TRP A C 1
ATOM 5288 O O . TRP A 1 716 ? 10.063 -7.571 -30.677 1.00 93.44 716 TRP A O 1
ATOM 5298 N N . GLU A 1 717 ? 8.634 -9.260 -31.026 1.00 87.94 717 GLU A N 1
ATOM 5299 C CA . GLU A 1 717 ? 9.674 -10.291 -31.080 1.00 87.94 717 GLU A CA 1
ATOM 5300 C C . GLU A 1 717 ? 10.655 -10.123 -32.246 1.00 87.94 717 GLU A C 1
ATOM 5302 O O . GLU A 1 717 ? 11.811 -10.527 -32.121 1.00 87.94 717 GLU A O 1
ATOM 5307 N N . ASP A 1 718 ? 10.243 -9.486 -33.346 1.00 89.56 718 ASP A N 1
ATOM 5308 C CA . ASP A 1 718 ? 11.141 -9.198 -34.470 1.00 89.56 718 ASP A CA 1
ATOM 5309 C C . ASP A 1 718 ? 12.178 -8.120 -34.154 1.00 89.56 718 ASP A C 1
ATOM 5311 O O . ASP A 1 718 ? 13.325 -8.219 -34.591 1.00 89.56 718 ASP A O 1
ATOM 5315 N N . ASP A 1 719 ? 11.808 -7.147 -33.322 1.00 94.75 719 ASP A N 1
ATOM 5316 C CA . ASP A 1 719 ? 12.610 -5.957 -33.046 1.00 94.75 719 ASP A CA 1
ATOM 5317 C C . ASP A 1 719 ? 13.647 -6.146 -31.933 1.00 94.75 719 ASP A C 1
ATOM 5319 O O . ASP A 1 719 ? 14.410 -5.227 -31.638 1.00 94.75 719 ASP A O 1
ATOM 5323 N N . VAL A 1 720 ? 13.735 -7.326 -31.313 1.00 94.38 720 VAL A N 1
ATOM 5324 C CA . VAL A 1 720 ? 14.611 -7.567 -30.150 1.00 94.38 720 VAL A CA 1
ATOM 5325 C C . VAL A 1 720 ? 16.099 -7.363 -30.491 1.00 94.38 720 VAL A C 1
ATOM 5327 O O . VAL A 1 720 ? 16.822 -6.711 -29.736 1.00 94.38 720 VAL A O 1
ATOM 5330 N N . GLU A 1 721 ? 16.564 -7.831 -31.656 1.00 94.56 721 GLU A N 1
ATOM 5331 C CA . GLU A 1 721 ? 17.953 -7.603 -32.099 1.00 94.56 721 GLU A CA 1
ATOM 5332 C C . GLU A 1 721 ? 18.228 -6.131 -32.456 1.00 94.56 721 GLU A C 1
ATOM 5334 O O . GLU A 1 721 ? 19.291 -5.604 -32.115 1.00 94.56 721 GLU A O 1
ATOM 5339 N N . LEU A 1 722 ? 17.265 -5.445 -33.087 1.00 96.38 722 LEU A N 1
ATOM 5340 C CA . LEU A 1 722 ? 17.351 -4.014 -33.401 1.00 96.38 722 LEU A CA 1
ATOM 5341 C C . LEU A 1 722 ? 17.400 -3.174 -32.113 1.00 96.38 722 LEU A C 1
ATOM 5343 O O . LEU A 1 722 ? 18.258 -2.303 -31.968 1.00 96.38 722 LEU A O 1
ATOM 5347 N N . THR A 1 723 ? 16.546 -3.502 -31.143 1.00 98.06 723 THR A N 1
ATOM 5348 C CA . THR A 1 723 ? 16.486 -2.893 -29.806 1.00 98.06 723 THR A CA 1
ATOM 5349 C C . THR A 1 723 ? 17.821 -3.027 -29.081 1.00 98.06 723 THR A C 1
ATOM 5351 O O . THR A 1 723 ? 18.359 -2.030 -28.601 1.00 98.06 723 THR A O 1
ATOM 5354 N N . ALA A 1 724 ? 18.408 -4.227 -29.067 1.00 97.75 724 ALA A N 1
ATOM 5355 C CA . ALA A 1 724 ? 19.723 -4.469 -28.478 1.00 97.75 724 ALA A CA 1
ATOM 5356 C C . ALA A 1 724 ? 20.853 -3.703 -29.194 1.00 97.75 724 ALA A C 1
ATOM 5358 O O . ALA A 1 724 ? 21.779 -3.207 -28.546 1.00 97.75 724 ALA A O 1
ATOM 5359 N N . GLY A 1 725 ? 20.768 -3.551 -30.521 1.00 97.06 725 GLY A N 1
ATOM 5360 C CA . GLY A 1 725 ? 21.666 -2.693 -31.295 1.00 97.06 725 GLY A CA 1
ATOM 5361 C C . GLY A 1 725 ? 21.575 -1.220 -30.883 1.00 97.06 725 GLY A C 1
ATOM 5362 O O . GLY A 1 725 ? 22.594 -0.598 -30.580 1.00 97.06 725 GLY A O 1
ATOM 5363 N N . ILE A 1 726 ? 20.359 -0.669 -30.814 1.00 97.88 726 ILE A N 1
ATOM 5364 C CA . ILE A 1 726 ? 20.112 0.733 -30.436 1.00 97.88 726 ILE A CA 1
ATOM 5365 C C . ILE A 1 726 ? 20.543 0.984 -28.982 1.00 97.88 726 ILE A C 1
ATOM 5367 O O . ILE A 1 726 ? 21.208 1.984 -28.702 1.00 97.88 726 ILE A O 1
ATOM 5371 N N . ALA A 1 727 ? 20.231 0.061 -28.068 1.00 97.94 727 ALA A N 1
ATOM 5372 C CA . ALA A 1 727 ? 20.628 0.137 -26.664 1.00 97.94 727 ALA A CA 1
ATOM 5373 C C . ALA A 1 727 ? 22.151 0.237 -26.506 1.00 97.94 727 ALA A C 1
ATOM 5375 O O . ALA A 1 727 ? 22.640 1.121 -25.800 1.00 97.94 727 ALA A O 1
ATOM 5376 N N . ARG A 1 728 ? 22.905 -0.602 -27.234 1.00 97.12 728 ARG A N 1
ATOM 5377 C CA . ARG A 1 728 ? 24.374 -0.567 -27.269 1.00 97.12 728 ARG A CA 1
ATOM 5378 C C . ARG A 1 728 ? 24.904 0.785 -27.751 1.00 97.12 728 ARG A C 1
ATOM 5380 O O . ARG A 1 728 ? 25.794 1.344 -27.115 1.00 97.12 728 ARG A O 1
ATOM 5387 N N . GLU A 1 729 ? 24.359 1.323 -28.844 1.00 95.38 729 GLU A N 1
ATOM 5388 C CA . GLU A 1 729 ? 24.794 2.616 -29.397 1.00 95.38 729 GLU A CA 1
ATOM 5389 C C . GLU A 1 729 ? 24.515 3.806 -28.468 1.00 95.38 729 GLU A C 1
ATOM 5391 O O . GLU A 1 729 ? 25.249 4.794 -28.503 1.00 95.38 729 GLU A O 1
ATOM 5396 N N . LEU A 1 730 ? 23.487 3.710 -27.620 1.00 95.19 730 LEU A N 1
ATOM 5397 C CA . LEU A 1 730 ? 23.145 4.727 -26.621 1.00 95.19 730 LEU A CA 1
ATOM 5398 C C . LEU A 1 730 ? 23.706 4.446 -25.218 1.00 95.19 730 LEU A C 1
ATOM 5400 O O . LEU A 1 730 ? 23.519 5.268 -24.324 1.00 95.19 730 LEU A O 1
ATOM 5404 N N . ARG A 1 731 ? 24.410 3.322 -25.024 1.00 95.44 731 ARG A N 1
ATOM 5405 C CA . ARG A 1 731 ? 24.909 2.835 -23.721 1.00 95.44 731 ARG A CA 1
ATOM 5406 C C . ARG A 1 731 ? 23.800 2.646 -22.670 1.00 95.44 731 ARG A C 1
ATOM 5408 O O . ARG A 1 731 ? 24.036 2.829 -21.479 1.00 95.44 731 ARG A O 1
ATOM 5415 N N . LEU A 1 732 ? 22.597 2.277 -23.111 1.00 95.56 732 LEU A N 1
ATOM 5416 C CA . LEU A 1 732 ? 21.460 1.980 -22.237 1.00 95.56 732 LEU A CA 1
ATOM 5417 C C . LEU A 1 732 ? 21.500 0.508 -21.776 1.00 95.56 732 LEU A C 1
ATOM 5419 O O . LEU A 1 732 ? 21.885 -0.354 -22.571 1.00 95.56 732 LEU A O 1
ATOM 5423 N N . PRO A 1 733 ? 21.080 0.184 -20.535 1.00 94.38 733 PRO A N 1
ATOM 5424 C CA . PRO A 1 733 ? 21.020 -1.199 -20.062 1.00 94.38 733 PRO A CA 1
ATOM 5425 C C . PRO A 1 733 ? 20.031 -2.047 -20.874 1.00 94.38 733 PRO A C 1
ATOM 5427 O O . PRO A 1 733 ? 18.827 -1.794 -20.868 1.00 94.38 733 PRO A O 1
ATOM 5430 N N . TYR A 1 734 ? 20.540 -3.072 -21.557 1.00 96.06 734 TYR A N 1
ATOM 5431 C CA . TYR A 1 734 ? 19.754 -4.080 -22.271 1.00 96.06 734 TYR A CA 1
ATOM 5432 C C . TYR A 1 734 ? 20.594 -5.355 -22.463 1.00 96.06 734 TYR A C 1
ATOM 5434 O O . TYR A 1 734 ? 21.799 -5.355 -22.200 1.00 96.06 734 TYR A O 1
ATOM 5442 N N . HIS A 1 735 ? 19.984 -6.448 -22.925 1.00 95.81 735 HIS A N 1
ATOM 5443 C CA . HIS A 1 735 ? 20.733 -7.650 -23.306 1.00 95.81 735 HIS A CA 1
ATOM 5444 C C . HIS A 1 735 ? 21.445 -7.461 -24.662 1.00 95.81 735 HIS A C 1
ATOM 5446 O O . HIS A 1 735 ? 21.128 -6.549 -25.426 1.00 95.81 735 HIS A O 1
ATOM 5452 N N . SER A 1 736 ? 22.437 -8.301 -24.974 1.00 95.38 736 SER A N 1
ATOM 5453 C CA . SER A 1 736 ? 23.208 -8.167 -26.219 1.00 95.38 736 SER A CA 1
ATOM 5454 C C . SER A 1 736 ? 22.439 -8.690 -27.440 1.00 95.38 736 SER A C 1
ATOM 5456 O O . SER A 1 736 ? 21.638 -9.617 -27.334 1.00 95.38 736 SER A O 1
ATOM 5458 N N . ALA A 1 737 ? 22.733 -8.153 -28.630 1.00 92.19 737 ALA A N 1
ATOM 5459 C CA . ALA A 1 737 ? 22.120 -8.630 -29.875 1.00 92.19 737 ALA A CA 1
ATOM 5460 C C . ALA A 1 737 ? 22.466 -10.102 -30.191 1.00 92.19 737 ALA A C 1
ATOM 5462 O O . ALA A 1 737 ? 21.682 -10.791 -30.834 1.00 92.19 737 ALA A O 1
ATOM 5463 N N . ALA A 1 738 ? 23.603 -10.610 -29.696 1.00 91.94 738 ALA A N 1
ATOM 5464 C CA . ALA A 1 738 ? 23.930 -12.035 -29.768 1.00 91.94 738 ALA A CA 1
ATOM 5465 C C . ALA A 1 738 ? 22.981 -12.868 -28.888 1.00 91.94 738 ALA A C 1
ATOM 5467 O O . ALA A 1 738 ? 22.341 -13.785 -29.388 1.00 91.94 738 ALA A O 1
ATOM 5468 N N . ALA A 1 739 ? 22.794 -12.478 -27.620 1.00 93.94 739 ALA A N 1
ATOM 5469 C CA . ALA A 1 739 ? 21.855 -13.150 -26.721 1.00 93.94 739 ALA A CA 1
ATOM 5470 C C . ALA A 1 739 ? 20.409 -13.112 -27.254 1.00 93.94 739 ALA A C 1
ATOM 5472 O O . ALA A 1 739 ? 19.703 -14.112 -27.165 1.00 93.94 739 ALA A O 1
ATOM 5473 N N . ALA A 1 740 ? 19.993 -11.997 -27.869 1.00 92.06 740 ALA A N 1
ATOM 5474 C CA . ALA A 1 740 ? 18.713 -11.894 -28.570 1.00 92.06 740 ALA A CA 1
ATOM 5475 C C . ALA A 1 740 ? 18.598 -12.918 -29.713 1.00 92.06 740 ALA A C 1
ATOM 5477 O O . ALA A 1 740 ? 17.636 -13.682 -29.763 1.00 92.06 740 ALA A O 1
ATOM 5478 N N . ARG A 1 741 ? 19.592 -12.976 -30.608 1.00 89.69 741 ARG A N 1
ATOM 5479 C CA . ARG A 1 741 ? 19.629 -13.909 -31.746 1.00 89.69 741 ARG A CA 1
ATOM 5480 C C . ARG A 1 741 ? 19.582 -15.371 -31.313 1.00 89.69 741 ARG A C 1
ATOM 5482 O O . ARG A 1 741 ? 18.855 -16.178 -31.894 1.00 89.69 741 ARG A O 1
ATOM 5489 N N . ASP A 1 742 ? 20.352 -15.704 -30.285 1.00 91.38 742 ASP A N 1
ATOM 5490 C CA . ASP A 1 742 ? 20.478 -17.070 -29.791 1.00 91.38 742 ASP A CA 1
ATOM 5491 C C . ASP A 1 742 ? 19.191 -17.512 -29.071 1.00 91.38 742 ASP A C 1
ATOM 5493 O O . ASP A 1 742 ? 18.715 -18.623 -29.309 1.00 91.38 742 ASP A O 1
ATOM 5497 N N . ALA A 1 743 ? 18.548 -16.608 -28.316 1.00 90.94 743 ALA A N 1
ATOM 5498 C CA . ALA A 1 743 ? 17.228 -16.814 -27.710 1.00 90.94 743 ALA A CA 1
ATOM 5499 C C . ALA A 1 743 ? 16.074 -16.899 -28.735 1.00 90.94 743 ALA A C 1
ATOM 5501 O O . ALA A 1 743 ? 15.117 -17.645 -28.534 1.00 90.94 743 ALA A O 1
ATOM 5502 N N . ARG A 1 744 ? 16.141 -16.158 -29.853 1.00 89.38 744 ARG A N 1
ATOM 5503 C CA . ARG A 1 744 ? 15.140 -16.241 -30.938 1.00 89.38 744 ARG A CA 1
ATOM 5504 C C . ARG A 1 744 ? 15.274 -17.503 -31.791 1.00 89.38 744 ARG A C 1
ATOM 5506 O O . ARG A 1 744 ? 14.295 -17.957 -32.385 1.00 89.38 744 ARG A O 1
ATOM 5513 N N . SER A 1 745 ? 16.472 -18.078 -31.872 1.00 89.69 745 SER A N 1
ATOM 5514 C CA . SER A 1 745 ? 16.706 -19.344 -32.563 1.00 89.69 745 SER A CA 1
ATOM 5515 C C . SER A 1 745 ? 16.355 -20.523 -31.658 1.00 89.69 745 SER A C 1
ATOM 5517 O O . SER A 1 745 ? 17.066 -20.825 -30.699 1.00 89.69 745 SER A O 1
ATOM 5519 N N . LYS A 1 746 ? 15.298 -21.267 -32.012 1.00 89.12 746 LYS A N 1
ATOM 5520 C CA . LYS A 1 746 ? 14.883 -22.488 -31.292 1.00 89.12 746 LYS A CA 1
ATOM 5521 C C . LYS A 1 746 ? 15.971 -23.569 -31.293 1.00 89.12 746 LYS A C 1
ATOM 5523 O O . LYS A 1 746 ? 15.931 -24.461 -30.453 1.00 89.12 746 LYS A O 1
ATOM 5528 N N . PHE A 1 747 ? 16.919 -23.497 -32.230 1.00 88.62 747 PHE A N 1
ATOM 5529 C CA . PHE A 1 747 ? 18.098 -24.359 -32.266 1.00 88.62 747 PHE A CA 1
ATOM 5530 C C . PHE A 1 747 ? 19.176 -23.872 -31.290 1.00 88.62 747 PHE A C 1
ATOM 5532 O O . PHE A 1 747 ? 19.529 -24.618 -30.382 1.00 88.62 747 PHE A O 1
ATOM 5539 N N . ARG A 1 748 ? 19.625 -22.613 -31.393 1.00 90.38 748 ARG A N 1
ATOM 5540 C CA . ARG A 1 748 ? 20.717 -22.095 -30.545 1.00 90.38 748 ARG A CA 1
ATOM 5541 C C . ARG A 1 748 ? 20.344 -22.003 -29.071 1.00 90.38 748 ARG A C 1
ATOM 5543 O O . ARG A 1 748 ? 21.147 -22.370 -28.223 1.00 90.38 748 ARG A O 1
ATOM 5550 N N . THR A 1 749 ? 19.104 -21.618 -28.762 1.00 91.25 749 THR A N 1
ATOM 5551 C CA . THR A 1 749 ? 18.542 -21.727 -27.404 1.00 91.25 749 THR A CA 1
ATOM 5552 C C . THR A 1 749 ? 18.774 -23.122 -26.827 1.00 91.25 749 THR A C 1
ATOM 5554 O O . THR A 1 749 ? 19.153 -23.263 -25.671 1.00 91.25 749 THR A O 1
ATOM 5557 N N . GLN A 1 750 ? 18.568 -24.165 -27.631 1.00 89.25 750 GLN A N 1
ATOM 5558 C CA . GLN A 1 750 ? 18.725 -25.545 -27.190 1.00 89.25 750 GLN A CA 1
ATOM 5559 C C . GLN A 1 750 ? 20.197 -25.991 -27.119 1.00 89.25 750 GLN A C 1
ATOM 5561 O O . GLN A 1 750 ? 20.526 -26.784 -26.248 1.00 89.25 750 GLN A O 1
ATOM 5566 N N . GLU A 1 751 ? 21.092 -25.467 -27.963 1.00 89.88 751 GLU A N 1
ATOM 5567 C CA . GLU A 1 751 ? 22.546 -25.665 -27.808 1.00 89.88 751 GLU A CA 1
ATOM 5568 C C . GLU A 1 751 ? 23.057 -25.057 -26.490 1.00 89.88 751 GLU A C 1
ATOM 5570 O O . GLU A 1 751 ? 23.817 -25.694 -25.763 1.00 89.88 751 GLU A O 1
ATOM 5575 N N . VAL A 1 752 ? 22.588 -23.852 -26.142 1.00 91.31 752 VAL A N 1
ATOM 5576 C CA . VAL A 1 752 ? 22.913 -23.171 -24.877 1.00 91.31 752 VAL A CA 1
ATOM 5577 C C . VAL A 1 752 ? 22.357 -23.932 -23.667 1.00 91.31 752 VAL A C 1
ATOM 5579 O O . VAL A 1 752 ? 23.042 -24.042 -22.652 1.00 91.31 752 VAL A O 1
ATOM 5582 N N . LEU A 1 753 ? 21.144 -24.487 -23.767 1.00 91.19 753 LEU A N 1
ATOM 5583 C CA . LEU A 1 753 ? 20.539 -25.295 -22.701 1.00 91.19 753 LEU A CA 1
ATOM 5584 C C . LEU A 1 753 ? 21.272 -26.628 -22.486 1.00 91.19 753 LEU A C 1
ATOM 5586 O O . LEU A 1 753 ? 21.562 -26.963 -21.339 1.00 91.19 753 LEU A O 1
ATOM 5590 N N . ASP A 1 754 ? 21.639 -27.343 -23.556 1.00 90.25 754 ASP A N 1
ATOM 5591 C CA . ASP A 1 754 ? 22.452 -28.565 -23.464 1.00 90.25 754 ASP A CA 1
ATOM 5592 C C . ASP A 1 754 ? 23.826 -28.276 -22.836 1.00 90.25 754 ASP A C 1
ATOM 5594 O O . ASP A 1 754 ? 24.260 -28.999 -21.940 1.00 90.25 754 ASP A O 1
ATOM 5598 N N . ALA A 1 755 ? 24.495 -27.195 -23.258 1.00 92.31 755 ALA A N 1
ATOM 5599 C CA . ALA A 1 755 ? 25.786 -26.779 -22.703 1.00 92.31 755 ALA A CA 1
ATOM 5600 C C . ALA A 1 755 ? 25.703 -26.372 -21.218 1.00 92.31 755 ALA A C 1
ATOM 5602 O O . ALA A 1 755 ? 26.684 -26.498 -20.487 1.00 92.31 755 ALA A O 1
ATOM 5603 N N . ALA A 1 756 ? 24.531 -25.921 -20.762 1.00 94.75 756 ALA A N 1
ATOM 5604 C CA . ALA A 1 756 ? 24.225 -25.652 -19.358 1.00 94.75 756 ALA A CA 1
ATOM 5605 C C . ALA A 1 756 ? 23.712 -26.890 -18.585 1.00 94.75 756 ALA A C 1
ATOM 5607 O O . ALA A 1 756 ? 23.374 -26.772 -17.407 1.00 94.75 756 ALA A O 1
ATOM 5608 N N . GLY A 1 757 ? 23.632 -28.065 -19.221 1.00 94.94 757 GLY A N 1
ATOM 5609 C CA . GLY A 1 757 ? 23.143 -29.305 -18.608 1.00 94.94 757 GLY A CA 1
ATOM 5610 C C . GLY A 1 757 ? 21.637 -29.329 -18.319 1.00 94.94 757 GLY A C 1
ATOM 5611 O O . GLY A 1 757 ? 21.184 -30.149 -17.521 1.00 94.94 757 GLY A O 1
ATOM 5612 N N . VAL A 1 758 ? 20.848 -28.440 -18.932 1.00 94.81 758 VAL A N 1
ATOM 5613 C CA . VAL A 1 758 ? 19.399 -28.357 -18.705 1.00 94.81 758 VAL A CA 1
ATOM 5614 C C . VAL A 1 758 ? 18.683 -29.470 -19.484 1.00 94.81 758 VAL A C 1
ATOM 5616 O O . VAL A 1 758 ? 18.817 -29.523 -20.708 1.00 94.81 758 VAL A O 1
ATOM 5619 N N . PRO A 1 759 ? 17.885 -30.343 -18.833 1.00 90.75 759 PRO A N 1
ATOM 5620 C CA . PRO A 1 759 ? 17.177 -31.421 -19.520 1.00 90.75 759 PRO A CA 1
ATOM 5621 C C . PRO A 1 759 ? 16.237 -30.909 -20.620 1.00 90.75 759 PRO A C 1
ATOM 5623 O O . PRO A 1 759 ? 15.359 -30.080 -20.375 1.00 90.75 759 PRO A O 1
ATOM 5626 N N . ALA A 1 760 ? 16.400 -31.444 -21.830 1.00 84.19 760 ALA A N 1
ATOM 5627 C CA . ALA A 1 760 ? 15.674 -31.030 -23.025 1.00 84.19 760 ALA A CA 1
ATOM 5628 C C . ALA A 1 760 ? 15.002 -32.215 -23.740 1.00 84.19 760 ALA A C 1
ATOM 5630 O O . ALA A 1 760 ? 15.405 -33.371 -23.604 1.00 84.19 760 ALA A O 1
ATOM 5631 N N . ALA A 1 761 ? 13.969 -31.926 -24.536 1.00 88.06 761 ALA A N 1
ATOM 5632 C CA . ALA A 1 761 ? 13.305 -32.932 -25.362 1.00 88.06 761 ALA A CA 1
ATOM 5633 C C . ALA A 1 761 ? 14.225 -33.430 -26.494 1.00 88.06 761 ALA A C 1
ATOM 5635 O O . ALA A 1 761 ? 15.010 -32.658 -27.054 1.00 88.06 761 ALA A O 1
ATOM 5636 N N . ARG A 1 762 ? 14.085 -34.709 -26.883 1.00 89.75 762 ARG A N 1
ATOM 5637 C CA . ARG A 1 762 ? 14.796 -35.264 -28.048 1.00 89.75 762 ARG A CA 1
ATOM 5638 C C . ARG A 1 762 ? 14.475 -34.436 -29.293 1.00 89.75 762 ARG A C 1
ATOM 5640 O O . ARG A 1 762 ? 13.315 -34.149 -29.578 1.00 89.75 762 ARG A O 1
ATOM 5647 N N . ARG A 1 763 ? 15.517 -34.068 -30.035 1.00 90.75 763 ARG A N 1
ATOM 5648 C CA . ARG A 1 763 ? 15.445 -33.176 -31.196 1.00 90.75 763 ARG A CA 1
ATOM 5649 C C . ARG A 1 763 ? 16.540 -33.506 -32.208 1.00 90.75 763 ARG A C 1
ATOM 5651 O O . ARG A 1 763 ? 17.559 -34.105 -31.861 1.00 90.75 763 ARG A O 1
ATOM 5658 N N . ALA A 1 764 ? 16.340 -33.051 -33.435 1.00 90.69 764 ALA A N 1
ATOM 5659 C CA . ALA A 1 764 ? 17.326 -33.032 -34.506 1.00 90.69 764 ALA A CA 1
ATOM 5660 C C . ALA A 1 764 ? 17.050 -31.816 -35.408 1.00 90.69 764 ALA A C 1
ATOM 5662 O O . ALA A 1 764 ? 15.931 -31.302 -35.420 1.00 90.69 764 ALA A O 1
ATOM 5663 N N . VAL A 1 765 ? 18.061 -31.353 -36.145 1.00 89.12 765 VAL A N 1
ATOM 5664 C CA . VAL A 1 765 ? 17.893 -30.335 -37.194 1.00 89.12 765 VAL A CA 1
ATOM 5665 C C . VAL A 1 765 ? 17.826 -31.040 -38.542 1.00 89.12 765 VAL A C 1
ATOM 5667 O O . VAL A 1 765 ? 18.607 -31.953 -38.803 1.00 89.12 765 VAL A O 1
ATOM 5670 N N . VAL A 1 766 ? 16.903 -30.600 -39.392 1.00 89.25 766 VAL A N 1
ATOM 5671 C CA . VAL A 1 766 ? 16.746 -31.053 -40.778 1.00 89.25 766 VAL A CA 1
ATOM 5672 C C . VAL A 1 766 ? 16.796 -29.844 -41.709 1.00 89.25 766 VAL A C 1
ATOM 5674 O O . VAL A 1 766 ? 16.406 -28.743 -41.318 1.00 89.25 766 VAL A O 1
ATOM 5677 N N . GLY A 1 767 ? 17.304 -30.038 -42.926 1.00 85.75 767 GLY A N 1
ATOM 5678 C CA . GLY A 1 767 ? 17.270 -29.010 -43.968 1.00 85.75 767 GLY A CA 1
ATOM 5679 C C . GLY A 1 767 ? 15.876 -28.874 -44.587 1.00 85.75 767 GLY A C 1
ATOM 5680 O O . GLY A 1 767 ? 15.044 -29.774 -44.470 1.00 85.75 767 GLY A O 1
ATOM 5681 N N . ASN A 1 768 ? 15.628 -27.761 -45.277 1.00 86.50 768 ASN A N 1
ATOM 5682 C CA . ASN A 1 768 ? 14.409 -27.583 -46.060 1.00 86.50 768 ASN A CA 1
ATOM 5683 C C . ASN A 1 768 ? 14.485 -28.450 -47.330 1.00 86.50 768 ASN A C 1
ATOM 5685 O O . ASN A 1 768 ? 15.265 -28.147 -48.224 1.00 86.50 768 ASN A O 1
ATOM 5689 N N . LEU A 1 769 ? 13.669 -29.503 -47.441 1.00 85.19 769 LEU A N 1
ATOM 5690 C CA . LEU A 1 769 ? 13.675 -30.403 -48.609 1.00 85.19 769 LEU A CA 1
ATOM 5691 C C . LEU A 1 769 ? 13.334 -29.702 -49.942 1.00 85.19 769 LEU A C 1
ATOM 5693 O O . LEU A 1 769 ? 13.573 -30.275 -51.004 1.00 85.19 769 LEU A O 1
ATOM 5697 N N . SER A 1 770 ? 12.781 -28.487 -49.888 1.00 85.50 770 SER A N 1
ATOM 5698 C CA . SER A 1 770 ? 12.484 -27.641 -51.051 1.00 85.50 770 SER A CA 1
ATOM 5699 C C . SER A 1 770 ? 13.622 -26.683 -51.433 1.00 85.50 770 SER A C 1
ATOM 5701 O O . SER A 1 770 ? 13.433 -25.880 -52.339 1.00 85.50 770 SER A O 1
ATOM 5703 N N . SER A 1 771 ? 14.774 -26.724 -50.750 1.00 89.25 771 SER A N 1
ATOM 5704 C CA . SER A 1 771 ? 15.974 -25.946 -51.106 1.00 89.25 771 SER A CA 1
ATOM 5705 C C . SER A 1 771 ? 17.102 -26.800 -51.692 1.00 89.25 771 SER A C 1
ATOM 5707 O O . SER A 1 771 ? 18.242 -26.352 -51.680 1.00 89.25 771 SER A O 1
ATOM 5709 N N . ALA A 1 772 ? 16.805 -28.029 -52.123 1.00 90.81 772 ALA A N 1
ATOM 5710 C CA . ALA A 1 772 ? 17.775 -28.884 -52.797 1.00 90.81 772 ALA A CA 1
ATOM 5711 C C . ALA A 1 772 ? 17.967 -28.428 -54.250 1.00 90.81 772 ALA A C 1
ATOM 5713 O O . ALA A 1 772 ? 16.974 -28.226 -54.955 1.00 90.81 772 ALA A O 1
ATOM 5714 N N . GLU A 1 773 ? 19.214 -28.295 -54.697 1.00 92.81 773 GLU A N 1
ATOM 5715 C CA . GLU A 1 773 ? 19.537 -27.838 -56.057 1.00 92.81 773 GLU A CA 1
ATOM 5716 C C . GLU A 1 773 ? 19.338 -28.949 -57.104 1.00 92.81 773 GLU A C 1
ATOM 5718 O O . GLU A 1 773 ? 18.972 -28.667 -58.247 1.00 92.81 773 GLU A O 1
ATOM 5723 N N . ASP A 1 774 ? 19.499 -30.220 -56.709 1.00 94.31 774 ASP A N 1
ATOM 5724 C CA . ASP A 1 774 ? 19.339 -31.384 -57.587 1.00 94.31 774 ASP A CA 1
ATOM 5725 C C . ASP A 1 774 ? 18.623 -32.591 -56.911 1.00 94.31 774 ASP A C 1
ATOM 5727 O O . ASP A 1 774 ? 18.446 -32.629 -55.685 1.00 94.31 774 ASP A O 1
ATOM 5731 N N . PRO A 1 775 ? 18.168 -33.605 -57.685 1.00 92.38 775 PRO A N 1
ATOM 5732 C CA . PRO A 1 775 ? 17.460 -34.772 -57.144 1.00 92.38 775 PRO A CA 1
ATOM 5733 C C . PRO A 1 775 ? 18.285 -35.663 -56.197 1.00 92.38 775 PRO A C 1
ATOM 5735 O O . PRO A 1 775 ? 17.710 -36.311 -55.319 1.00 92.38 775 PRO A O 1
ATOM 5738 N N . GLY A 1 776 ? 19.606 -35.714 -56.370 1.00 94.06 776 GLY A N 1
ATOM 5739 C CA . GLY A 1 776 ? 20.550 -36.444 -55.526 1.00 94.06 776 GLY A CA 1
ATOM 5740 C C . GLY A 1 776 ? 20.786 -35.749 -54.187 1.00 94.06 776 GLY A C 1
ATOM 5741 O O . GLY A 1 776 ? 20.722 -36.410 -53.146 1.00 94.06 776 GLY A O 1
ATOM 5742 N N . GLU A 1 777 ? 20.943 -34.420 -54.174 1.00 91.62 777 GLU A N 1
ATOM 5743 C CA . GLU A 1 777 ? 20.930 -33.655 -52.921 1.00 91.62 777 GLU A CA 1
ATOM 5744 C C . GLU A 1 777 ? 19.598 -33.866 -52.189 1.00 91.62 777 GLU A C 1
ATOM 5746 O O . GLU A 1 777 ? 19.585 -34.213 -51.005 1.00 91.62 777 GLU A O 1
ATOM 5751 N N . ARG A 1 778 ? 18.467 -33.758 -52.900 1.00 92.81 778 ARG A N 1
ATOM 5752 C CA . ARG A 1 778 ? 17.133 -33.968 -52.320 1.00 92.81 778 ARG A CA 1
ATOM 5753 C C . ARG A 1 778 ? 16.983 -35.355 -51.688 1.00 92.81 778 ARG A C 1
ATOM 5755 O O . ARG A 1 778 ? 16.400 -35.470 -50.608 1.00 92.81 778 ARG A O 1
ATOM 5762 N N . ALA A 1 779 ? 17.535 -36.398 -52.312 1.00 92.25 779 ALA A N 1
ATOM 5763 C CA . ALA A 1 779 ? 17.580 -37.744 -51.743 1.00 92.25 779 ALA A CA 1
ATOM 5764 C C . ALA A 1 779 ? 18.450 -37.803 -50.471 1.00 92.25 779 ALA A C 1
ATOM 5766 O O . ALA A 1 779 ? 18.004 -38.318 -49.444 1.00 92.25 779 ALA A O 1
ATOM 5767 N N . ALA A 1 780 ? 19.646 -37.207 -50.485 1.00 91.06 780 ALA A N 1
ATOM 5768 C CA . ALA A 1 780 ? 20.526 -37.150 -49.316 1.00 91.06 780 ALA A CA 1
ATOM 5769 C C . ALA A 1 780 ? 19.916 -36.354 -48.142 1.00 91.06 780 ALA A C 1
ATOM 5771 O O . ALA A 1 780 ? 20.088 -36.723 -46.977 1.00 91.06 780 ALA A O 1
ATOM 5772 N N . MET A 1 781 ? 19.166 -35.283 -48.419 1.00 92.38 781 MET A N 1
ATOM 5773 C CA . MET A 1 781 ? 18.420 -34.536 -47.401 1.00 92.38 781 MET A CA 1
ATOM 5774 C C . MET A 1 781 ? 17.242 -35.344 -46.837 1.00 92.38 781 MET A C 1
ATOM 5776 O O . MET A 1 781 ? 16.986 -35.276 -45.633 1.00 92.38 781 MET A O 1
ATOM 5780 N N . LEU A 1 782 ? 16.559 -36.141 -47.666 1.00 91.19 782 LEU A N 1
ATOM 5781 C CA . LEU A 1 782 ? 15.476 -37.026 -47.229 1.00 91.19 782 LEU A CA 1
ATOM 5782 C C . LEU A 1 782 ? 15.984 -38.156 -46.315 1.00 91.19 782 LEU A C 1
ATOM 5784 O O . LEU A 1 782 ? 15.344 -38.450 -45.307 1.00 91.19 782 LEU A O 1
ATOM 5788 N N . GLU A 1 783 ? 17.160 -38.727 -46.586 1.00 91.44 783 GLU A N 1
ATOM 5789 C CA . GLU A 1 783 ? 17.797 -39.695 -45.677 1.00 91.44 783 GLU A CA 1
ATOM 5790 C C . GLU A 1 783 ? 18.180 -39.064 -44.330 1.00 91.44 783 GLU A C 1
ATOM 5792 O O . GLU A 1 783 ? 17.898 -39.627 -43.269 1.00 91.44 783 GLU A O 1
ATOM 5797 N N . ARG A 1 784 ? 18.721 -37.836 -44.336 1.00 90.62 784 ARG A N 1
ATOM 5798 C CA . ARG A 1 784 ? 18.961 -37.071 -43.096 1.00 90.62 784 ARG A CA 1
ATOM 5799 C C . ARG A 1 784 ? 17.659 -36.823 -42.322 1.00 90.62 784 ARG A C 1
ATOM 5801 O O . ARG A 1 784 ? 17.663 -36.914 -41.096 1.00 90.62 784 ARG A O 1
ATOM 5808 N N . PHE A 1 785 ? 16.548 -36.555 -43.014 1.00 89.75 785 PHE A N 1
ATOM 5809 C CA . PHE A 1 785 ? 15.226 -36.397 -42.398 1.00 89.75 785 PHE A CA 1
ATOM 5810 C C . PHE A 1 785 ? 14.718 -37.709 -41.773 1.00 89.75 785 PHE A C 1
ATOM 5812 O O . PHE A 1 785 ? 14.261 -37.702 -40.630 1.00 89.75 785 PHE A O 1
ATOM 5819 N N . ARG A 1 786 ? 14.860 -38.846 -42.467 1.00 90.00 786 ARG A N 1
ATOM 5820 C CA . ARG A 1 786 ? 14.503 -40.184 -41.954 1.00 90.00 786 ARG A CA 1
ATOM 5821 C C . ARG A 1 786 ? 15.300 -40.545 -40.696 1.00 90.00 786 ARG A C 1
ATOM 5823 O O . ARG A 1 786 ? 14.714 -40.934 -39.685 1.00 90.00 786 ARG A O 1
ATOM 5830 N N . ALA A 1 787 ? 16.616 -40.327 -40.709 1.00 91.81 787 ALA A N 1
ATOM 5831 C CA . ALA A 1 787 ? 17.478 -40.538 -39.544 1.00 91.81 787 ALA A CA 1
ATOM 5832 C C . ALA A 1 787 ? 17.122 -39.609 -38.363 1.00 91.81 787 ALA A C 1
ATOM 5834 O O . ALA A 1 787 ? 17.117 -40.034 -37.205 1.00 91.81 787 ALA A O 1
ATOM 5835 N N . ALA A 1 788 ? 16.775 -38.347 -38.643 1.00 92.12 788 ALA A N 1
ATOM 5836 C CA . ALA A 1 788 ? 16.295 -37.400 -37.640 1.00 92.12 788 ALA A CA 1
ATOM 5837 C C . ALA A 1 788 ? 14.967 -37.848 -37.003 1.00 92.12 788 ALA A C 1
ATOM 5839 O O . ALA A 1 788 ? 14.847 -37.830 -35.776 1.00 92.12 788 ALA A O 1
ATOM 5840 N N . ALA A 1 789 ? 14.001 -38.299 -37.809 1.00 90.75 789 ALA A N 1
ATOM 5841 C CA . ALA A 1 789 ? 12.719 -38.813 -37.335 1.00 90.75 789 ALA A CA 1
ATOM 5842 C C . ALA A 1 789 ? 12.898 -40.036 -36.419 1.00 90.75 789 ALA A C 1
ATOM 5844 O O . ALA A 1 789 ? 12.376 -40.045 -35.303 1.00 90.75 789 ALA A O 1
ATOM 5845 N N . ALA A 1 790 ? 13.723 -41.008 -36.825 1.00 91.81 790 ALA A N 1
ATOM 5846 C CA . ALA A 1 790 ? 14.043 -42.188 -36.018 1.00 91.81 790 ALA A CA 1
ATOM 5847 C C . ALA A 1 790 ? 14.700 -41.834 -34.665 1.00 91.81 790 ALA A C 1
ATOM 5849 O O . ALA A 1 790 ? 14.378 -42.439 -33.643 1.00 91.81 790 ALA A O 1
ATOM 5850 N N . ARG A 1 791 ? 15.578 -40.818 -34.626 1.00 92.38 791 ARG A N 1
ATOM 5851 C CA . ARG A 1 791 ? 16.220 -40.336 -33.385 1.00 92.38 791 ARG A CA 1
ATOM 5852 C C . ARG A 1 791 ? 15.251 -39.617 -32.437 1.00 92.38 791 ARG A C 1
ATOM 5854 O O . ARG A 1 791 ? 15.424 -39.681 -31.218 1.00 92.38 791 ARG A O 1
ATOM 5861 N N . VAL A 1 792 ? 14.274 -38.882 -32.968 1.00 94.50 792 VAL A N 1
ATOM 5862 C CA . VAL A 1 792 ? 13.287 -38.149 -32.154 1.00 94.50 792 VAL A CA 1
ATOM 5863 C C . VAL A 1 792 ? 12.196 -39.097 -31.646 1.00 94.50 792 VAL A C 1
ATOM 5865 O O . VAL A 1 792 ? 11.897 -39.093 -30.446 1.00 94.50 792 VAL A O 1
ATOM 5868 N N . GLY A 1 793 ? 11.681 -39.962 -32.521 1.00 94.31 793 GLY A N 1
ATOM 5869 C CA . GLY A 1 793 ? 10.537 -40.839 -32.277 1.00 94.31 793 GLY A CA 1
ATOM 5870 C C . GLY A 1 793 ? 9.194 -40.122 -32.453 1.00 94.31 793 GLY A C 1
ATOM 5871 O O . GLY A 1 793 ? 9.099 -38.906 -32.284 1.00 94.31 793 GLY A O 1
ATOM 5872 N N . PHE A 1 794 ? 8.151 -40.882 -32.789 1.00 93.12 794 PHE A N 1
ATOM 5873 C CA . PHE A 1 794 ? 6.804 -40.358 -33.028 1.00 93.12 794 PHE A CA 1
ATOM 5874 C C . PHE A 1 794 ? 5.884 -40.472 -31.795 1.00 93.12 794 PHE A C 1
ATOM 5876 O O . PHE A 1 794 ? 6.083 -41.370 -30.974 1.00 93.12 794 PHE A O 1
ATOM 5883 N N . PRO A 1 795 ? 4.858 -39.603 -31.660 1.00 93.94 795 PRO A N 1
ATOM 5884 C CA . PRO A 1 795 ? 4.582 -38.437 -32.503 1.00 93.94 795 PRO A CA 1
ATOM 5885 C C . PRO A 1 795 ? 5.617 -37.320 -32.291 1.00 93.94 795 PRO A C 1
ATOM 5887 O O . PRO A 1 795 ? 6.001 -37.007 -31.166 1.00 93.94 795 PRO A O 1
ATOM 5890 N N . ALA A 1 796 ? 6.049 -36.711 -33.392 1.00 93.19 796 ALA A N 1
ATOM 5891 C CA . ALA A 1 796 ? 7.065 -35.668 -33.437 1.00 93.19 796 ALA A CA 1
ATOM 5892 C C . ALA A 1 796 ? 6.440 -34.299 -33.760 1.00 93.19 796 ALA A C 1
ATOM 5894 O O . ALA A 1 796 ? 5.296 -34.208 -34.208 1.00 93.19 796 ALA A O 1
ATOM 5895 N N . VAL A 1 797 ? 7.207 -33.223 -33.563 1.00 93.31 797 VAL A N 1
ATOM 5896 C CA . VAL A 1 797 ? 6.812 -31.861 -33.955 1.00 93.31 797 VAL A CA 1
ATOM 5897 C C . VAL A 1 797 ? 7.872 -31.271 -34.878 1.00 93.31 797 VAL A C 1
ATOM 5899 O O . VAL A 1 797 ? 8.975 -30.946 -34.430 1.00 93.31 797 VAL A O 1
ATOM 5902 N N . LEU A 1 798 ? 7.523 -31.108 -36.153 1.00 91.19 798 LEU A N 1
ATOM 5903 C CA . LEU A 1 798 ? 8.310 -30.345 -37.117 1.00 91.19 798 LEU A CA 1
ATOM 5904 C C . LEU A 1 798 ? 7.992 -28.856 -36.926 1.00 91.19 798 LEU A C 1
ATOM 5906 O O . LEU A 1 798 ? 6.835 -28.494 -36.732 1.00 91.19 798 LEU A O 1
ATOM 5910 N N . LYS A 1 799 ? 9.009 -27.989 -36.918 1.00 91.75 799 LYS A N 1
ATOM 5911 C CA . LYS A 1 799 ? 8.841 -26.533 -36.761 1.00 91.75 799 LYS A CA 1
ATOM 5912 C C . LYS A 1 799 ? 10.063 -25.768 -37.272 1.00 91.75 799 LYS A C 1
ATOM 5914 O O . LYS A 1 799 ? 11.166 -26.318 -37.214 1.00 91.75 799 LYS A O 1
ATOM 5919 N N . PRO A 1 800 ? 9.928 -24.497 -37.693 1.00 90.69 800 PRO A N 1
ATOM 5920 C CA . PRO A 1 800 ? 11.055 -23.723 -38.190 1.00 90.69 800 PRO A CA 1
ATOM 5921 C C . PRO A 1 800 ? 11.935 -23.245 -37.026 1.00 90.69 800 PRO A C 1
ATOM 5923 O O . PRO A 1 800 ? 11.456 -22.987 -35.913 1.00 90.69 800 PRO A O 1
ATOM 5926 N N . VAL A 1 801 ? 13.239 -23.111 -37.281 1.00 89.31 801 VAL A N 1
ATOM 5927 C CA . VAL A 1 801 ? 14.230 -22.683 -36.276 1.00 89.31 801 VAL A CA 1
ATOM 5928 C C . VAL A 1 801 ? 13.930 -21.265 -35.769 1.00 89.31 801 VAL A C 1
ATOM 5930 O O . VAL A 1 801 ? 13.914 -21.033 -34.560 1.00 89.31 801 VAL A O 1
ATOM 5933 N N . SER A 1 802 ? 13.624 -20.340 -36.676 1.00 83.88 802 SER A N 1
ATOM 5934 C CA . SER A 1 802 ? 13.104 -18.991 -36.412 1.00 83.88 802 SER A CA 1
ATOM 5935 C C . SER A 1 802 ? 11.568 -18.956 -36.541 1.00 83.88 802 SER A C 1
ATOM 5937 O O . SER A 1 802 ? 10.933 -20.005 -36.653 1.00 83.88 802 SER A O 1
ATOM 5939 N N . GLY A 1 803 ? 10.942 -17.778 -36.473 1.00 78.06 803 GLY A N 1
ATOM 5940 C CA . GLY A 1 803 ? 9.493 -17.619 -36.664 1.00 78.06 803 GLY A CA 1
ATOM 5941 C C . GLY A 1 803 ? 8.634 -17.905 -35.424 1.00 78.06 803 GLY A C 1
ATOM 5942 O O . GLY A 1 803 ? 9.072 -18.562 -34.473 1.00 78.06 803 GLY A O 1
ATOM 5943 N N . ALA A 1 804 ? 7.407 -17.384 -35.465 1.00 78.12 804 ALA A N 1
ATOM 5944 C CA . ALA A 1 804 ? 6.530 -17.134 -34.321 1.00 78.12 804 ALA A CA 1
ATOM 5945 C C . ALA A 1 804 ? 5.131 -17.761 -34.480 1.00 78.12 804 ALA A C 1
ATOM 5947 O O . ALA A 1 804 ? 4.839 -18.395 -35.492 1.00 78.12 804 ALA A O 1
ATOM 5948 N N . ALA A 1 805 ? 4.263 -17.582 -33.473 1.00 79.56 805 ALA A N 1
ATOM 5949 C CA . ALA A 1 805 ? 2.830 -17.925 -33.504 1.00 79.56 805 ALA A CA 1
ATOM 5950 C C . ALA A 1 805 ? 2.481 -19.353 -34.000 1.00 79.56 805 ALA A C 1
ATOM 5952 O O . ALA A 1 805 ? 1.415 -19.573 -34.565 1.00 79.56 805 ALA A O 1
ATOM 5953 N N . ALA A 1 806 ? 3.388 -20.320 -33.801 1.00 83.44 806 ALA A N 1
ATOM 5954 C CA . ALA A 1 806 ? 3.319 -21.687 -34.340 1.00 83.44 806 ALA A CA 1
ATOM 5955 C C . ALA A 1 806 ? 3.208 -21.795 -35.882 1.00 83.44 806 ALA A C 1
ATOM 5957 O O . ALA A 1 806 ? 2.910 -22.866 -36.408 1.00 83.44 806 ALA A O 1
ATOM 5958 N N . ILE A 1 807 ? 3.516 -20.730 -36.630 1.00 85.19 807 ILE A N 1
ATOM 5959 C CA . ILE A 1 807 ? 3.535 -20.748 -38.099 1.00 85.19 807 ILE A CA 1
ATOM 5960 C C . ILE A 1 807 ? 4.576 -21.773 -38.583 1.00 85.19 807 ILE A C 1
ATOM 5962 O O . ILE A 1 807 ? 5.699 -21.826 -38.076 1.00 85.19 807 ILE A O 1
ATOM 5966 N N . GLY A 1 808 ? 4.183 -22.625 -39.536 1.00 87.69 808 GLY A N 1
ATOM 5967 C CA . GLY A 1 808 ? 5.011 -23.728 -40.040 1.00 87.69 808 GLY A CA 1
ATOM 5968 C C . GLY A 1 808 ? 5.298 -24.838 -39.017 1.00 87.69 808 GLY A C 1
ATOM 5969 O O . GLY A 1 808 ? 6.270 -25.570 -39.184 1.00 87.69 808 GLY A O 1
ATOM 5970 N N . THR A 1 809 ? 4.517 -24.933 -37.933 1.00 92.62 809 THR A N 1
ATOM 5971 C CA . THR A 1 809 ? 4.638 -26.000 -36.927 1.00 92.62 809 THR A CA 1
ATOM 5972 C C . THR A 1 809 ? 3.594 -27.086 -37.164 1.00 92.62 809 THR A C 1
ATOM 5974 O O . THR A 1 809 ? 2.398 -26.813 -37.129 1.00 92.62 809 THR A O 1
ATOM 5977 N N . GLU A 1 810 ? 4.042 -28.328 -37.334 1.00 91.88 810 GLU A N 1
ATOM 5978 C CA . GLU A 1 810 ? 3.193 -29.485 -37.631 1.00 91.88 810 GLU A CA 1
ATOM 5979 C C . GLU A 1 810 ? 3.476 -30.650 -36.677 1.00 91.88 810 GLU A C 1
ATOM 5981 O O . GLU A 1 810 ? 4.618 -30.895 -36.279 1.00 91.88 810 GLU A O 1
ATOM 5986 N N . ARG A 1 811 ? 2.429 -31.409 -36.333 1.00 93.44 811 ARG A N 1
ATOM 5987 C CA . ARG A 1 811 ? 2.558 -32.692 -35.635 1.00 93.44 811 ARG A CA 1
ATOM 5988 C C . ARG A 1 811 ? 2.667 -33.814 -36.666 1.00 93.44 811 ARG A C 1
ATOM 5990 O O . ARG A 1 811 ? 1.706 -34.087 -37.377 1.00 93.44 811 ARG A O 1
ATOM 5997 N N . VAL A 1 812 ? 3.795 -34.515 -36.666 1.00 90.56 812 VAL A N 1
ATOM 5998 C CA . VAL A 1 812 ? 4.052 -35.680 -37.524 1.00 90.56 812 VAL A CA 1
ATOM 5999 C C . VAL A 1 812 ? 3.817 -36.954 -36.707 1.00 90.56 812 VAL A C 1
ATOM 6001 O O . VAL A 1 812 ? 4.285 -37.051 -35.572 1.00 90.56 812 VAL A O 1
ATOM 6004 N N . ASN A 1 813 ? 3.070 -37.922 -37.242 1.00 92.38 813 ASN A N 1
ATOM 6005 C CA . ASN A 1 813 ? 2.706 -39.155 -36.520 1.00 92.38 813 ASN A CA 1
ATOM 6006 C C . ASN A 1 813 ? 3.455 -40.412 -37.003 1.00 92.38 813 ASN A C 1
ATOM 6008 O O . ASN A 1 813 ? 3.390 -41.432 -36.320 1.00 92.38 813 ASN A O 1
ATOM 6012 N N . SER A 1 814 ? 4.122 -40.332 -38.157 1.00 84.88 814 SER A N 1
ATOM 6013 C CA . SER A 1 814 ? 4.732 -41.429 -38.925 1.00 84.88 814 SER A CA 1
ATOM 6014 C C . SER A 1 814 ? 5.704 -40.874 -39.960 1.00 84.88 814 SER A C 1
ATOM 6016 O O . SER A 1 814 ? 5.342 -39.800 -40.497 1.00 84.88 814 SER A O 1
#